Protein 9FY6 (pdb70)

Organism: Bacillus methanolicus (strain MGA3 / ATCC 53907) (NCBI:txid796606)

Radius of gyration: 40.44 Å; Cα contacts (8 Å, |Δi|>4): 1959; chains: 4; bounding box: 92×111×101 Å

Solvent-accessible surface area: 51370 Å² total; per-residue (Å²): 83,46,36,133,126,33,112,100,17,58,14,77,76,116,24,4,60,85,0,39,93,42,2,68,55,10,5,157,176,62,12,25,0,56,140,14,9,61,74,29,22,104,25,26,187,63,24,152,37,20,96,2,34,33,43,126,54,52,80,105,8,78,48,52,66,118,21,50,182,107,53,74,61,20,83,38,98,105,57,91,22,65,23,10,93,23,98,89,66,11,68,17,123,110,179,87,28,104,109,12,149,118,106,131,95,109,49,112,24,60,34,1,30,84,3,0,107,56,1,0,80,87,0,10,84,21,1,0,85,18,20,185,146,73,117,13,46,0,0,19,63,8,164,54,69,21,67,19,115,16,44,83,10,120,105,37,17,44,3,24,96,14,1,40,70,0,30,82,72,0,26,122,89,131,15,43,4,61,6,0,1,0,0,0,50,82,0,51,73,19,2,94,116,94,15,154,100,8,82,20,64,6,4,72,4,0,104,54,15,2,83,54,24,10,32,60,0,94,18,3,161,38,52,19,0,0,2,2,2,18,5,92,8,5,3,3,0,1,3,8,40,66,26,55,3,23,17,87,22,112,119,53,121,40,22,20,0,75,0,40,0,13,0,0,8,18,8,15,16,10,33,1,4,0,0,1,48,118,59,43,144,114,35,120,108,13,46,6,62,62,108,10,0,60,84,0,33,102,41,2,74,67,35,4,150,180,45,10,20,0,59,129,23,10,102,75,93,34,119,61,26,88,8,62,36,19,22,30,4,36,31,45,143,73,108,107,134,102,132,189,106,196,132,74,73,208,98,113,77,106,45,104,45,143,69,62,44,20,33,4,12,59,10,106,82,65,15,55,18,125,105,176,91,12,104,106,9,87,121,106,133,85,115,28,110,27,68,40,0,31,85,1,0,122,54,2,0,80,84,0,5,76,18,0,0,64,11,18,139,136,81,118,6,47,0,0,23,58,10,171,52,70,24,65,16,126,17,42,79,13,115,82,46,33,48,6,57,98,12,4,31,68,0,68,66,83,0,63,129,100,152,26,116,25,67,14,0,3,1,1,1,55,74,0,57,71,16,5,71,70,125,17,152,93,61,156,54,86,16,7,89,100,0,109,142,39,4,94,55,23,21,36,80,1,104,15,3,141,48,72,26,0,0,2,3,8,16,31,156,90,7,5,9,1,0,5,6,35,63,25,40,4,9,10,32,26,110,108,58,120,32,18,20,0,40,0,14,0,5,0,0,5,31,8,44,52,11,32,2,4,0,0,3,46,115,107,49,12,77,104,108,20,58,49,94,0,48,103,40,3,92,64,19,4,130,159,35,12,21,0,61,130,25,9,87,54,35,30,119,30,25,184,59,26,108,16,7,36,3,35,31,63,152,93,108,98,59,55,25,18,18,0,26,0,1,8,8,9,26,16,87,100,159,63,8,88,79,7,102,118,58,132,29,74,53,56,21,13,32,0,8,20,1,0,51,30,0,0,29,35,0,4,85,11,1,0,82,11,7,147,116,14,116,9,45,0,0,25,58,10,163,48,65,20,60,12,109,15,42,79,11,118,96,34,12,49,5,4,60,13,2,6,77,0,26,30,79,0,9,92,108,75,15,44,22,64,10,1,1,2,0,1,14,72,0,44,5,19,1,27,13,30,16,110,90,19,123,57,63,1,20,95,25,0,96,96,19,2,87,61,21,17,39,56,2,40,18,3,128,42,60,28,0,1,2,2,7,21,36,135,37,13,5,5,0,0,4,12,40,68,25,54,16,37,65,72,29,114,120,62,119,41,15,12,0,33,0,34,0,20,0,0,6,11,8,23,23,8,32,2,3,0,0,0,48,110,84,66,12,84,112,114,20,58,58,90,0,50,101,34,4,96,48,7,5,140,109,13,11,14,0,57,129,21,10,100,75,106,33,122,57,23,191,78,63,154,51,26,96,3,53,30,82,92,138,121,53,117,174,63,87,16,63,24,12,91,18,108,81,66,16,51,17,110,35,61,32,24,62,12,9,140,77,42,130,30,85,58,58,25,22,21,1,1,33,3,0,54,73,2,0,35,86,0,3,86,21,0,1,76,10,23,149,146,60,113,10,42,0,0,22,68,10,164,34,58,26,67,16,125,17,48,74,13,114,109,35,14,46,2,40,93,15,3,45,75,0,68,74,88,0,71,120,94,195,17,125,22,67,10,1,1,2,0,1,9,58,1,32,12,21,1,13,92,44,26,128,138,45,90,54,32,6,17,84,38,0,106,112,38,3,91,55,23,21,38,16,2,15,12,2,148,43,61,28,0,2,1,4,7,21,35,146,115,16,6,4,0,0,4,7,47,63,28,59,20,36,68,91,29,71,107,17,24,31,24,22,0,68,0,41,0,20,1,0,7,23,8,44,72,5,20,2,3,0,0,1,48,116

Nearest PDB structures (foldseek):
  7mh2-assembly1_B  TM=9.781E-01  e=1.094E-50  Bacillus thermotolerans
  8rvj-assembly1_D  TM=9.882E-01  e=5.646E-48  Bacillus thermotolerans
  7mh2-assembly1_A  TM=9.540E-01  e=1.619E-49  Bacillus thermotolerans
  6nj8-assembly1_A-60  TM=9.628E-01  e=2.253E-48  Bacillus thermotolerans
  8v4q-assembly1_B  TM=9.285E-01  e=2.450E-37  Myxococcus xanthus DK 1622

Structure (mmCIF, N/CA/C/O backbone):
data_9FY6
#
_entry.id   9FY6
#
_cell.length_a   1.00
_cell.length_b   1.00
_cell.length_c   1.00
_cell.angle_alpha   90.00
_cell.angle_beta   90.00
_cell.angle_gamma   90.00
#
_symmetry.space_group_name_H-M   'P 1'
#
loop_
_atom_site.group_PDB
_atom_site.id
_atom_site.type_symbol
_atom_site.label_atom_id
_atom_site.label_alt_id
_atom_site.label_comp_id
_atom_site.label_asym_id
_atom_site.label_entity_id
_atom_site.label_seq_id
_atom_site.pdbx_PDB_ins_code
_atom_site.Cartn_x
_atom_site.Cartn_y
_atom_site.Cartn_z
_atom_site.occupancy
_atom_site.B_iso_or_equiv
_atom_site.auth_seq_id
_atom_site.auth_comp_id
_atom_site.auth_asym_id
_atom_site.auth_atom_id
_atom_site.pdbx_PDB_model_num
ATOM 1 N N . GLY A 1 2 ? 490.33293 472.62601 468.96708 1.000 175.15674 2 GLY A N 1
ATOM 2 C CA . GLY A 1 2 ? 491.61023 473.24775 469.26191 1.000 173.72202 2 GLY A CA 1
ATOM 3 C C . GLY A 1 2 ? 491.58542 474.08780 470.52270 1.000 174.24735 2 GLY A C 1
ATOM 4 O O . GLY A 1 2 ? 490.91545 473.74262 471.49559 1.000 174.93899 2 GLY A O 1
ATOM 5 N N . LYS A 1 3 ? 492.32229 475.20072 470.50465 1.000 170.14188 3 LYS A N 1
ATOM 6 C CA . LYS A 1 3 ? 492.35971 476.08740 471.66081 1.000 167.30759 3 LYS A CA 1
ATOM 7 C C . LYS A 1 3 ? 491.02206 476.77031 471.90980 1.000 169.54434 3 LYS A C 1
ATOM 8 O O . LYS A 1 3 ? 490.79180 477.26730 473.01732 1.000 166.42731 3 LYS A O 1
ATOM 14 N N . THR A 1 4 ? 490.14161 476.81175 470.90711 1.000 172.65287 4 THR A N 1
ATOM 15 C CA . THR A 1 4 ? 488.81273 477.37753 471.11322 1.000 172.61056 4 THR A CA 1
ATOM 16 C C . THR A 1 4 ? 488.01303 476.54970 472.11038 1.000 173.26225 4 THR A C 1
ATOM 17 O O . THR A 1 4 ? 487.26532 477.09934 472.92695 1.000 171.35586 4 THR A O 1
ATOM 21 N N . GLN A 1 5 ? 488.15013 475.22318 472.05237 1.000 174.42161 5 GLN A N 1
ATOM 22 C CA . GLN A 1 5 ? 487.46523 474.36627 473.01464 1.000 170.80774 5 GLN A CA 1
ATOM 23 C C . GLN A 1 5 ? 487.97510 474.61134 474.42833 1.000 168.33084 5 GLN A C 1
ATOM 24 O O . GLN A 1 5 ? 487.19689 474.59617 475.38903 1.000 168.81012 5 GLN A O 1
ATOM 30 N N . LEU A 1 6 ? 489.28344 474.83072 474.57514 1.000 166.60174 6 LEU A N 1
ATOM 31 C CA . LEU A 1 6 ? 489.84782 475.09936 475.89352 1.000 163.17166 6 LEU A CA 1
ATOM 32 C C . LEU A 1 6 ? 489.29261 476.39036 476.48074 1.000 163.01835 6 LEU A C 1
ATOM 33 O O . LEU A 1 6 ? 488.99591 476.45906 477.67903 1.000 164.29437 6 LEU A O 1
ATOM 38 N N . PHE A 1 7 ? 489.14525 477.42413 475.65487 1.000 163.00057 7 PHE A N 1
ATOM 39 C CA . PHE A 1 7 ? 488.64103 478.72622 476.08917 1.000 163.05705 7 PHE A CA 1
ATOM 40 C C . PHE A 1 7 ? 487.49895 479.13725 475.17065 1.000 166.35165 7 PHE A C 1
ATOM 41 O O . PHE A 1 7 ? 487.68264 479.95100 474.25524 1.000 166.98894 7 PHE A O 1
ATOM 49 N N . PRO A 1 8 ? 486.30150 478.58572 475.38179 1.000 167.32171 8 PRO A N 1
ATOM 50 C CA . PRO A 1 8 ? 485.16060 478.96193 474.53088 1.000 167.07013 8 PRO A CA 1
ATOM 51 C C . PRO A 1 8 ? 484.75087 480.41671 474.66850 1.000 165.07415 8 PRO A C 1
ATOM 52 O O . PRO A 1 8 ? 484.07568 480.94091 473.77431 1.000 161.41239 8 PRO A O 1
ATOM 56 N N . ASP A 1 9 ? 485.13403 481.08666 475.75544 1.000 163.89045 9 ASP A N 1
ATOM 57 C CA . ASP A 1 9 ? 484.80740 482.48968 475.97429 1.000 161.79530 9 ASP A CA 1
ATOM 58 C C . ASP A 1 9 ? 485.94781 483.41635 475.56831 1.000 155.78543 9 ASP A C 1
ATOM 59 O O . ASP A 1 9 ? 486.12700 484.48231 476.16691 1.000 154.63113 9 ASP A O 1
ATOM 64 N N . SER A 1 10 ? 486.72580 483.02755 474.56299 1.000 151.45684 10 SER A N 1
ATOM 65 C CA . SER A 1 10 ? 487.83227 483.86481 474.12096 1.000 141.12071 10 SER A CA 1
ATOM 66 C C . SER A 1 10 ? 487.39508 484.75246 472.95979 1.000 137.44642 10 SER A C 1
ATOM 67 O O . SER A 1 10 ? 486.67671 484.29531 472.06597 1.000 138.46210 10 SER A O 1
ATOM 70 N N . PRO A 1 11 ? 487.80838 486.02127 472.96407 1.000 131.75939 11 PRO A N 1
ATOM 71 C CA . PRO A 1 11 ? 487.45052 486.90811 471.84617 1.000 130.89455 11 PRO A CA 1
ATOM 72 C C . PRO A 1 11 ? 487.98839 486.43874 470.50827 1.000 138.78439 11 PRO A C 1
ATOM 73 O O . PRO A 1 11 ? 487.33974 486.65678 469.47772 1.000 141.46200 11 PRO A O 1
ATOM 77 N N . LEU A 1 12 ? 489.15302 485.79685 470.49211 1.000 141.06510 12 LEU A N 1
ATOM 78 C CA . LEU A 1 12 ? 489.77724 485.38562 469.24569 1.000 137.70283 12 LEU A CA 1
ATOM 79 C C . LEU A 1 12 ? 489.05938 484.16915 468.66465 1.000 139.44375 12 LEU A C 1
ATOM 80 O O . LEU A 1 12 ? 488.12755 483.61434 469.25287 1.000 141.92376 12 LEU A O 1
ATOM 85 N N . THR A 1 13 ? 489.50593 483.75523 467.48657 1.000 143.48578 13 THR A N 1
ATOM 86 C CA . THR A 1 13 ? 488.99401 482.58283 466.79447 1.000 150.36972 13 THR A CA 1
ATOM 87 C C . THR A 1 13 ? 490.13314 481.57202 466.65757 1.000 156.35249 13 THR A C 1
ATOM 88 O O . THR A 1 13 ? 491.24172 481.78759 467.15341 1.000 157.22956 13 THR A O 1
ATOM 92 N N . ASP A 1 14 ? 489.85346 480.45255 465.98603 1.000 160.77553 14 ASP A N 1
ATOM 93 C CA . ASP A 1 14 ? 490.86786 479.41569 465.82359 1.000 162.81172 14 ASP A CA 1
ATOM 94 C C . ASP A 1 14 ? 492.06398 479.92638 465.02964 1.000 159.30262 14 ASP A C 1
ATOM 95 O O . ASP A 1 14 ? 493.21608 479.64608 465.38089 1.000 157.65676 14 ASP A O 1
ATOM 100 N N . GLN A 1 15 ? 491.81116 480.67383 463.95262 1.000 157.62415 15 GLN A N 1
ATOM 101 C CA . GLN A 1 15 ? 492.90684 481.21450 463.15405 1.000 156.06170 15 GLN A CA 1
ATOM 102 C C . GLN A 1 15 ? 493.75073 482.19009 463.96291 1.000 152.07152 15 GLN A C 1
ATOM 103 O O . GLN A 1 15 ? 494.98507 482.17377 463.88117 1.000 153.24133 15 GLN A O 1
ATOM 109 N N . ASP A 1 16 ? 493.10106 483.05191 464.74640 1.000 149.73802 16 ASP A N 1
ATOM 110 C CA . ASP A 1 16 ? 493.83693 484.00314 465.57110 1.000 149.86743 16 ASP A CA 1
ATOM 111 C C . ASP A 1 16 ? 494.67050 483.28797 466.62570 1.000 147.34691 16 ASP A C 1
ATOM 112 O O . ASP A 1 16 ? 495.81637 483.67125 466.88745 1.000 146.22161 16 ASP A O 1
ATOM 117 N N . PHE A 1 17 ? 494.11041 482.24644 467.24456 1.000 146.93622 17 PHE A N 1
ATOM 118 C CA . PHE A 1 17 ? 494.86801 481.47421 468.22351 1.000 143.64431 17 PHE A CA 1
ATOM 119 C C . PHE A 1 17 ? 496.06341 480.78650 467.57772 1.000 145.21797 17 PHE A C 1
ATOM 120 O O . PHE A 1 17 ? 497.15529 480.74580 468.15829 1.000 146.54778 17 PHE A O 1
ATOM 128 N N . SER A 1 18 ? 495.87496 480.23501 466.37692 1.000 145.33900 18 SER A N 1
ATOM 129 C CA . SER A 1 18 ? 496.98576 479.60472 465.67283 1.000 142.24752 18 SER A CA 1
ATOM 130 C C . SER A 1 18 ? 498.07661 480.61695 465.35217 1.000 141.02057 18 SER A C 1
ATOM 131 O O . SER A 1 18 ? 499.26861 480.32768 465.50952 1.000 141.49357 18 SER A O 1
ATOM 134 N N . GLN A 1 19 ? 497.68713 481.81166 464.90214 1.000 140.10609 19 GLN A N 1
ATOM 135 C CA . GLN A 1 19 ? 498.67171 482.85000 464.61596 1.000 138.06913 19 GLN A CA 1
ATOM 136 C C . GLN A 1 19 ? 499.41389 483.26976 465.87805 1.000 136.32697 19 GLN A C 1
ATOM 137 O O . GLN A 1 19 ? 500.62979 483.49248 465.84763 1.000 138.82996 19 GLN A O 1
ATOM 143 N N . LEU A 1 20 ? 498.69658 483.39005 466.99700 1.000 134.32285 20 LEU A N 1
ATOM 144 C CA . LEU A 1 20 ? 499.33993 483.75183 468.25583 1.000 131.77740 20 LEU A CA 1
ATOM 145 C C . LEU A 1 20 ? 500.33990 482.68771 468.69072 1.000 135.26771 20 LEU A C 1
ATOM 146 O O . LEU A 1 20 ? 501.45376 483.00869 469.12548 1.000 137.10630 20 LEU A O 1
ATOM 151 N N . ASP A 1 21 ? 499.96087 481.41298 468.57608 1.000 136.70158 21 ASP A N 1
ATOM 152 C CA . ASP A 1 21 ? 500.87817 480.33458 468.92926 1.000 133.85058 21 ASP A CA 1
ATOM 153 C C . ASP A 1 21 ? 502.10275 480.33659 468.02426 1.000 133.07864 21 ASP A C 1
ATOM 154 O O . ASP A 1 21 ? 503.23148 480.13146 468.49049 1.000 132.46960 21 ASP A O 1
ATOM 159 N N . GLN A 1 22 ? 501.89707 480.56035 466.72380 1.000 133.40165 22 GLN A N 1
ATOM 160 C CA . GLN A 1 22 ? 503.01976 480.62555 465.79601 1.000 129.19595 22 GLN A CA 1
ATOM 161 C C . GLN A 1 22 ? 503.96133 481.76465 466.15622 1.000 127.78222 22 GLN A C 1
ATOM 162 O O . GLN A 1 22 ? 505.18548 481.59285 466.15404 1.000 132.74020 22 GLN A O 1
ATOM 168 N N . THR A 1 23 ? 503.40644 482.93353 466.48045 1.000 126.13385 23 THR A N 1
ATOM 169 C CA . THR A 1 23 ? 504.23856 484.06130 466.88253 1.000 125.85435 23 THR A CA 1
ATOM 170 C C . THR A 1 23 ? 505.03492 483.73392 468.13732 1.000 126.69623 23 THR A C 1
ATOM 171 O O . THR A 1 23 ? 506.23560 484.02421 468.21487 1.000 129.58728 23 THR A O 1
ATOM 175 N N . VAL A 1 24 ? 504.38557 483.11410 469.12490 1.000 127.65395 24 VAL A N 1
ATOM 176 C CA . VAL A 1 24 ? 505.06256 482.80767 470.38243 1.000 122.99541 24 VAL A CA 1
ATOM 177 C C . VAL A 1 24 ? 506.21023 481.83289 470.14851 1.000 125.94721 24 VAL A C 1
ATOM 178 O O . VAL A 1 24 ? 507.33044 482.03895 470.63242 1.000 129.03734 24 VAL A O 1
ATOM 182 N N . ILE A 1 25 ? 505.95582 480.76188 469.39244 1.000 126.60034 25 ILE A N 1
ATOM 183 C CA . ILE A 1 25 ? 506.99665 479.75645 469.19512 1.000 125.10250 25 ILE A CA 1
ATOM 184 C C . ILE A 1 25 ? 508.13149 480.31315 468.34187 1.000 126.47877 25 ILE A C 1
ATOM 185 O O . ILE A 1 25 ? 509.30746 480.01511 468.58552 1.000 128.78947 25 ILE A O 1
ATOM 190 N N . ASP A 1 26 ? 507.80925 481.13450 467.33734 1.000 127.43305 26 ASP A N 1
ATOM 191 C CA . ASP A 1 26 ? 508.85717 481.72565 466.51363 1.000 126.04614 26 ASP A CA 1
ATOM 192 C C . ASP A 1 26 ? 509.72519 482.67860 467.32247 1.000 123.62900 26 ASP A C 1
ATOM 193 O O . ASP A 1 26 ? 510.95102 482.69262 467.16492 1.000 127.59742 26 ASP A O 1
ATOM 198 N N . THR A 1 27 ? 509.11176 483.48611 468.19020 1.000 123.32863 27 THR A N 1
ATOM 199 C CA . THR A 1 27 ? 509.89698 484.37378 469.03990 1.000 121.81452 27 THR A CA 1
ATOM 200 C C . THR A 1 27 ? 510.75639 483.58338 470.01723 1.000 122.52654 27 THR A C 1
ATOM 201 O O . THR A 1 27 ? 511.90517 483.95503 470.28289 1.000 120.03510 27 THR A O 1
ATOM 205 N N . ALA A 1 28 ? 510.21499 482.49477 470.56860 1.000 125.74771 28 ALA A N 1
ATOM 206 C CA . ALA A 1 28 ? 510.98088 481.68622 471.51105 1.000 121.39833 28 ALA A CA 1
ATOM 207 C C . ALA A 1 28 ? 512.17371 481.02081 470.83672 1.000 122.71944 28 ALA A C 1
ATOM 208 O O . ALA A 1 28 ? 513.26054 480.94703 471.42114 1.000 123.53888 28 ALA A O 1
ATOM 210 N N . ARG A 1 29 ? 511.99002 480.52847 469.60922 1.000 125.88350 29 ARG A N 1
ATOM 211 C CA . ARG A 1 29 ? 513.05353 479.78258 468.94259 1.000 122.82253 29 ARG A CA 1
ATOM 212 C C . ARG A 1 29 ? 514.28174 480.65070 468.69747 1.000 120.32578 29 ARG A C 1
ATOM 213 O O . ARG A 1 29 ? 515.41730 480.19718 468.87889 1.000 119.66755 29 ARG A O 1
ATOM 221 N N . ARG A 1 30 ? 514.07744 481.90271 468.28922 1.000 120.90434 30 ARG A N 1
ATOM 222 C CA . ARG A 1 30 ? 515.19627 482.76972 467.94263 1.000 119.45849 30 ARG A CA 1
ATOM 223 C C . ARG A 1 30 ? 515.96103 483.27988 469.15622 1.000 119.01341 30 ARG A C 1
ATOM 224 O O . ARG A 1 30 ? 517.02618 483.88035 468.98194 1.000 117.49771 30 ARG A O 1
ATOM 232 N N . GLN A 1 31 ? 515.45637 483.06352 470.37021 1.000 118.21565 31 GLN A N 1
ATOM 233 C CA . GLN A 1 31 ? 516.08461 483.60081 471.56768 1.000 115.77637 31 GLN A CA 1
ATOM 234 C C . GLN A 1 31 ? 516.68693 482.54021 472.47747 1.000 118.66310 31 GLN A C 1
ATOM 235 O O . GLN A 1 31 ? 517.47006 482.88916 473.36715 1.000 119.43969 31 GLN A O 1
ATOM 241 N N . LEU A 1 32 ? 516.35205 481.26762 472.28535 1.000 119.65965 32 LEU A N 1
ATOM 242 C CA . LEU A 1 32 ? 516.84493 480.20972 473.15837 1.000 115.67343 32 LEU A CA 1
ATOM 243 C C . LEU A 1 32 ? 518.25614 479.81227 472.74453 1.000 116.59948 32 LEU A C 1
ATOM 244 O O . LEU A 1 32 ? 518.46556 479.29939 471.64030 1.000 117.91492 32 LEU A O 1
ATOM 249 N N . ILE A 1 33 ? 519.21964 480.04676 473.63044 1.000 115.18613 33 ILE A N 1
ATOM 250 C CA . ILE A 1 33 ? 520.61020 479.69886 473.35729 1.000 114.33698 33 ILE A CA 1
ATOM 251 C C . ILE A 1 33 ? 520.94381 478.30220 473.86485 1.000 111.36592 33 ILE A C 1
ATOM 252 O O . ILE A 1 33 ? 521.60775 477.52692 473.17262 1.000 111.17861 33 ILE A O 1
ATOM 257 N N . GLY A 1 34 ? 520.48027 477.95770 475.06734 1.000 110.05735 34 GLY A N 1
ATOM 258 C CA . GLY A 1 34 ? 520.81873 476.67768 475.66297 1.000 105.19180 34 GLY A CA 1
ATOM 259 C C . GLY A 1 34 ? 520.27549 475.47832 474.91631 1.000 104.61288 34 GLY A C 1
ATOM 260 O O . GLY A 1 34 ? 520.84063 474.38585 475.02437 1.000 106.90241 34 GLY A O 1
ATOM 261 N N . ARG A 1 35 ? 519.19435 475.65157 474.15844 1.000 104.66309 35 ARG A N 1
ATOM 262 C CA . ARG A 1 35 ? 518.60863 474.54046 473.42152 1.000 102.02641 35 ARG A CA 1
ATOM 263 C C . ARG A 1 35 ? 519.36215 474.21213 472.14142 1.000 103.52284 35 ARG A C 1
ATOM 264 O O . ARG A 1 35 ? 519.02785 473.22100 471.48438 1.000 105.94284 35 ARG A O 1
ATOM 272 N N . ARG A 1 36 ? 520.35906 475.01440 471.76899 1.000 104.13348 36 ARG A N 1
ATOM 273 C CA . ARG A 1 36 ? 521.11483 474.75876 470.55079 1.000 103.26459 36 ARG A CA 1
ATOM 274 C C . ARG A 1 36 ? 522.11772 473.62391 470.70177 1.000 104.79259 36 ARG A C 1
ATOM 275 O O . ARG A 1 36 ? 522.53433 473.04799 469.69159 1.000 105.98368 36 ARG A O 1
ATOM 283 N N . PHE A 1 37 ? 522.51463 473.28680 471.93217 1.000 104.65647 37 PHE A N 1
ATOM 284 C CA . PHE A 1 37 ? 523.50280 472.23346 472.13017 1.000 100.71692 37 PHE A CA 1
ATOM 285 C C . PHE A 1 37 ? 523.14352 471.30204 473.28349 1.000 102.40220 37 PHE A C 1
ATOM 286 O O . PHE A 1 37 ? 524.01379 470.56939 473.76732 1.000 105.58130 37 PHE A O 1
ATOM 294 N N . ILE A 1 38 ? 521.89290 471.30628 473.73591 1.000 103.07847 38 ILE A N 1
ATOM 295 C CA . ILE A 1 38 ? 521.43862 470.42913 474.80706 1.000 100.58034 38 ILE A CA 1
ATOM 296 C C . ILE A 1 38 ? 520.21590 469.67001 474.31635 1.000 105.28524 38 ILE A C 1
ATOM 297 O O . ILE A 1 38 ? 519.26059 470.27757 473.82152 1.000 108.41143 38 ILE A O 1
ATOM 302 N N . GLU A 1 39 ? 520.24677 468.34805 474.45053 1.000 107.95060 39 GLU A N 1
ATOM 303 C CA . GLU A 1 39 ? 519.13225 467.52715 474.00946 1.000 111.32179 39 GLU A CA 1
ATOM 304 C C . GLU A 1 39 ? 517.97090 467.62929 474.99306 1.000 115.03456 39 GLU A C 1
ATOM 305 O O . GLU A 1 39 ? 518.13853 467.97720 476.16463 1.000 115.62638 39 GLU A O 1
ATOM 311 N N . LEU A 1 40 ? 516.77763 467.31673 474.49883 1.000 115.64032 40 LEU A N 1
ATOM 312 C CA . LEU A 1 40 ? 515.54615 467.44187 475.26674 1.000 112.75288 40 LEU A CA 1
ATOM 313 C C . LEU A 1 40 ? 515.01359 466.05827 475.60604 1.000 120.83320 40 LEU A C 1
ATOM 314 O O . LEU A 1 40 ? 514.77645 465.24357 474.70798 1.000 122.72543 40 LEU A O 1
ATOM 319 N N . TYR A 1 41 ? 514.82569 465.79761 476.89606 1.000 122.36068 41 TYR A N 1
ATOM 320 C CA . TYR A 1 41 ? 514.06072 464.63193 477.31081 1.000 119.56416 41 TYR A CA 1
ATOM 321 C C . TYR A 1 41 ? 512.59925 464.85547 476.94535 1.000 123.66958 41 TYR A C 1
ATOM 322 O O . TYR A 1 41 ? 512.02797 465.90281 477.26305 1.000 123.38831 41 TYR A O 1
ATOM 331 N N . GLY A 1 42 ? 512.00241 463.87533 476.26747 1.000 124.92935 42 GLY A N 1
ATOM 332 C CA . GLY A 1 42 ? 510.68765 464.01533 475.68336 1.000 124.55947 42 GLY A CA 1
ATOM 333 C C . GLY A 1 42 ? 509.64806 464.57376 476.63224 1.000 129.21907 42 GLY A C 1
ATOM 334 O O . GLY A 1 42 ? 509.71625 464.37821 477.84958 1.000 132.10021 42 GLY A O 1
ATOM 335 N N . PRO A 1 43 ? 508.66537 465.30133 476.08547 1.000 127.20337 43 PRO A N 1
ATOM 336 C CA . PRO A 1 43 ? 507.62037 465.89271 476.93293 1.000 123.60398 43 PRO A CA 1
ATOM 337 C C . PRO A 1 43 ? 506.88034 464.84489 477.74548 1.000 125.17566 43 PRO A C 1
ATOM 338 O O . PRO A 1 43 ? 506.18516 463.98836 477.19095 1.000 124.16380 43 PRO A O 1
ATOM 342 N N . LEU A 1 44 ? 507.02643 464.91072 479.06832 1.000 122.91907 44 LEU A N 1
ATOM 343 C CA . LEU A 1 44 ? 506.44416 463.89136 479.93288 1.000 123.27976 44 LEU A CA 1
ATOM 344 C C . LEU A 1 44 ? 504.93489 464.06527 480.04373 1.000 125.84324 44 LEU A C 1
ATOM 345 O O . LEU A 1 44 ? 504.16515 463.15952 479.70419 1.000 128.70894 44 LEU A O 1
ATOM 350 N N . GLY A 1 45 ? 504.49248 465.22613 480.51468 1.000 124.23121 45 GLY A N 1
ATOM 351 C CA . GLY A 1 45 ? 503.08812 465.53664 480.64061 1.000 125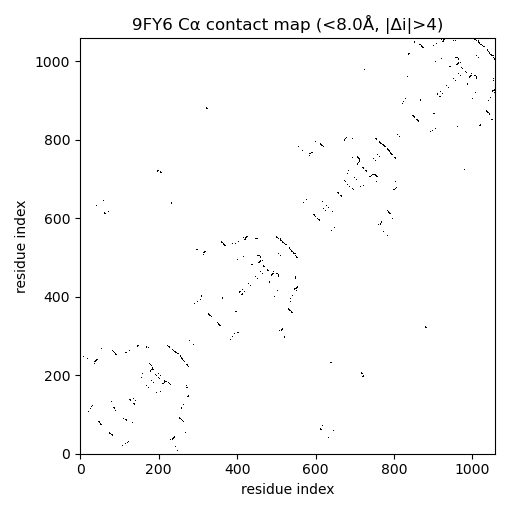.08904 45 GLY A CA 1
ATOM 352 C C . GLY A 1 45 ? 502.79050 466.17082 481.97639 1.000 128.23479 45 GLY A C 1
ATOM 353 O O . GLY A 1 45 ? 503.68688 466.62135 482.69717 1.000 129.41660 45 GLY A O 1
ATOM 354 N N . ARG A 1 46 ? 501.50576 466.20948 482.31613 1.000 126.99123 46 ARG A N 1
ATOM 355 C CA . ARG A 1 46 ? 501.04732 466.79178 483.56864 1.000 124.58620 46 ARG A CA 1
ATOM 356 C C . ARG A 1 46 ? 501.00431 465.78613 484.70958 1.000 125.68197 46 ARG A C 1
ATOM 357 O O . ARG A 1 46 ? 500.66152 466.16267 485.83447 1.000 127.05049 46 ARG A O 1
ATOM 365 N N . GLY A 1 47 ? 501.34866 464.52817 484.45371 1.000 123.41527 47 GLY A N 1
ATOM 366 C CA . GLY A 1 47 ? 501.30095 463.49945 485.46857 1.000 117.09629 47 GLY A CA 1
ATOM 367 C C . GLY A 1 47 ? 502.47523 463.46300 486.41354 1.000 114.91427 47 GLY A C 1
ATOM 368 O O . GLY A 1 47 ? 502.52380 462.59759 487.29109 1.000 117.39504 47 GLY A O 1
ATOM 369 N N . ILE A 1 48 ? 503.43024 464.37612 486.26472 1.000 114.70879 48 ILE A N 1
ATOM 370 C CA . ILE A 1 48 ? 504.61291 464.41132 487.11122 1.000 112.85834 48 ILE A CA 1
ATOM 371 C C . ILE A 1 48 ? 504.80628 465.82738 487.63331 1.000 114.23817 48 ILE A C 1
ATOM 372 O O . ILE A 1 48 ? 504.35293 466.80325 487.02726 1.000 117.98399 48 ILE A O 1
ATOM 377 N N . GLN A 1 49 ? 505.46945 465.93216 488.78407 1.000 111.22489 49 GLN A N 1
ATOM 378 C CA . GLN A 1 49 ? 505.79655 467.22677 489.36239 1.000 110.20741 49 GLN A CA 1
ATOM 379 C C . GLN A 1 49 ? 507.21156 467.29294 489.91438 1.000 107.97972 49 GLN A C 1
ATOM 380 O O . GLN A 1 49 ? 507.62123 468.35936 490.38286 1.000 104.20269 49 GLN A O 1
ATOM 386 N N . SER A 1 50 ? 507.96476 466.19735 489.87969 1.000 111.95825 50 SER A N 1
ATOM 387 C CA . SER A 1 50 ? 509.34270 466.18751 490.34142 1.000 112.55079 50 SER A CA 1
ATOM 388 C C . SER A 1 50 ? 510.10368 465.12966 489.55927 1.000 113.42024 50 SER A C 1
ATOM 389 O O . SER A 1 50 ? 509.51553 464.20600 488.99279 1.000 118.98764 50 SER A O 1
ATOM 392 N N . ILE A 1 51 ? 511.42677 465.27272 489.53683 1.000 109.67736 51 ILE A N 1
ATOM 393 C CA . ILE A 1 51 ? 512.28565 464.40023 488.75120 1.000 108.50448 51 ILE A CA 1
ATOM 394 C C . ILE A 1 51 ? 513.43817 463.91869 489.62160 1.000 108.65315 51 ILE A C 1
ATOM 395 O O . ILE A 1 51 ? 513.73161 464.48249 490.67720 1.000 108.96459 51 ILE A O 1
ATOM 400 N N . PHE A 1 52 ? 514.08234 462.84723 489.17017 1.000 107.13548 52 PHE A N 1
ATOM 401 C CA . PHE A 1 52 ? 515.20858 462.24983 489.87057 1.000 106.96473 52 PHE A CA 1
ATOM 402 C C . PHE A 1 52 ? 516.47118 462.38856 489.03334 1.000 110.11224 52 PHE A C 1
ATOM 403 O O . PHE A 1 52 ? 516.45187 462.15821 487.82060 1.000 112.31122 52 PHE A O 1
ATOM 411 N N . ASN A 1 53 ? 517.56729 462.76440 489.68539 1.000 108.94770 53 ASN A N 1
ATOM 412 C CA . ASN A 1 53 ? 518.84235 462.96149 489.01355 1.000 107.65525 53 ASN A CA 1
ATOM 413 C C . ASN A 1 53 ? 519.91226 462.10591 489.67306 1.000 114.43353 53 ASN A C 1
ATOM 414 O O . ASN A 1 53 ? 519.99315 462.03346 490.90285 1.000 118.17690 53 ASN A O 1
ATOM 419 N N . ASP A 1 54 ? 520.73401 461.46397 488.84765 1.000 114.91203 54 ASP A N 1
ATOM 420 C CA . ASP A 1 54 ? 521.83491 460.62794 489.30830 1.000 112.34024 54 ASP A CA 1
ATOM 421 C C . ASP A 1 54 ? 523.14620 461.32923 488.98707 1.000 107.08713 54 ASP A C 1
ATOM 422 O O . ASP A 1 54 ? 523.42482 461.62633 487.82128 1.000 111.10336 54 ASP A O 1
ATOM 427 N N . VAL A 1 55 ? 523.94789 461.58340 490.01501 1.000 102.87780 55 VAL A N 1
ATOM 428 C CA . VAL A 1 55 ? 525.21533 462.29049 489.87832 1.000 105.50410 55 VAL A CA 1
ATOM 429 C C . VAL A 1 55 ? 526.34032 461.29013 490.09441 1.000 112.33150 55 VAL A C 1
ATOM 430 O O . VAL A 1 55 ? 526.37676 460.59977 491.12030 1.000 119.33170 55 VAL A O 1
ATOM 434 N N . PHE A 1 56 ? 527.25005 461.20956 489.12929 1.000 110.72831 56 PHE A N 1
ATOM 435 C CA . PHE A 1 56 ? 528.40121 460.32530 489.20607 1.000 110.51728 56 PHE A CA 1
ATOM 436 C C . PHE A 1 56 ? 529.63554 461.09947 489.65280 1.000 115.05634 56 PHE A C 1
ATOM 437 O O . PHE A 1 56 ? 529.70611 462.32462 489.53969 1.000 116.10337 56 PHE A O 1
ATOM 445 N N . ILE A 1 57 ? 530.61878 460.36371 490.16650 1.000 120.81672 57 ILE A N 1
ATOM 446 C CA . ILE A 1 57 ? 531.82195 460.98558 490.70624 1.000 126.70278 57 ILE A CA 1
ATOM 447 C C . ILE A 1 57 ? 533.06842 460.31498 490.14215 1.000 128.39273 57 ILE A C 1
ATOM 448 O O . ILE A 1 57 ? 534.17689 460.84993 490.25475 1.000 128.26553 57 ILE A O 1
ATOM 453 N N . GLU A 1 58 ? 532.90158 459.14687 489.52599 1.000 127.48141 58 GLU A N 1
ATOM 454 C CA . GLU A 1 58 ? 534.03020 458.39900 488.99257 1.000 128.40054 58 GLU A CA 1
ATOM 455 C C . GLU A 1 58 ? 533.69058 457.88104 487.60292 1.000 129.17476 58 GLU A C 1
ATOM 456 O O . GLU A 1 58 ? 532.52248 457.70434 487.24932 1.000 128.09222 58 GLU A O 1
ATOM 462 N N . ASN A 1 59 ? 534.73601 457.64045 486.81418 1.000 129.22263 59 ASN A N 1
ATOM 463 C CA . ASN A 1 59 ? 534.59878 457.16850 485.44329 1.000 133.14539 59 ASN A CA 1
ATOM 464 C C . ASN A 1 59 ? 535.40518 455.89219 485.26295 1.000 135.70573 59 ASN A C 1
ATOM 465 O O . ASN A 1 59 ? 536.57667 455.83460 485.64905 1.000 136.98820 59 ASN A O 1
ATOM 470 N N . TYR A 1 60 ? 534.77857 454.87680 484.67524 1.000 135.79513 60 TYR A N 1
ATOM 471 C CA . TYR A 1 60 ? 535.42294 453.60407 484.38696 1.000 129.94587 60 TYR A CA 1
ATOM 472 C C . TYR A 1 60 ? 535.48499 453.39382 482.88169 1.000 130.88581 60 TYR A C 1
ATOM 473 O O . TYR A 1 60 ? 534.54627 453.74086 482.15840 1.000 133.68211 60 TYR A O 1
ATOM 482 N N . GLU A 1 61 ? 536.59050 452.82559 482.41507 1.000 129.67905 61 GLU A N 1
ATOM 483 C CA . GLU A 1 61 ? 536.77392 452.51358 481.00663 1.000 125.85251 61 GLU A CA 1
ATOM 484 C C . GLU A 1 61 ? 536.61329 451.01586 480.77083 1.000 119.03074 61 GLU A C 1
ATOM 485 O O . GLU A 1 61 ? 536.62218 450.20662 481.70028 1.000 121.39039 61 GLU A O 1
ATOM 491 N N . ALA A 1 62 ? 536.46508 450.65362 479.49974 1.000 112.37823 62 ALA A N 1
ATOM 492 C CA . ALA A 1 62 ? 536.26473 449.26221 479.13358 1.000 112.02753 62 ALA A CA 1
ATOM 493 C C . ALA A 1 62 ? 537.54005 448.45566 479.37402 1.000 115.28865 62 ALA A C 1
ATOM 494 O O . ALA A 1 62 ? 538.61984 448.99864 479.62270 1.000 117.04025 62 ALA A O 1
ATOM 496 N N . LYS A 1 63 ? 537.40188 447.13408 479.30012 1.000 112.77250 63 LYS A N 1
ATOM 497 C CA . LYS A 1 63 ? 538.50005 446.21858 479.56436 1.000 113.81913 63 LYS A CA 1
ATOM 498 C C . LYS A 1 63 ? 538.63741 445.22731 478.41770 1.000 115.29932 63 LYS A C 1
ATOM 499 O O . LYS A 1 63 ? 537.68151 444.94574 477.69090 1.000 113.29305 63 LYS A O 1
ATOM 505 N N . MET A 1 64 ? 539.84938 444.70159 478.26555 1.000 116.37401 64 MET A N 1
ATOM 506 C CA . MET A 1 64 ? 540.16204 443.68870 477.26704 1.000 115.47888 64 MET A CA 1
ATOM 507 C C . MET A 1 64 ? 540.53795 442.39449 477.97349 1.000 121.37865 64 MET A C 1
ATOM 508 O O . MET A 1 64 ? 541.41144 442.39218 478.84688 1.000 127.08416 64 MET A O 1
ATOM 513 N N . ASP A 1 65 ? 539.88381 441.29956 477.59467 1.000 119.20733 65 ASP A N 1
ATOM 514 C CA . ASP A 1 65 ? 540.09739 440.01815 478.25013 1.000 123.69285 65 ASP A CA 1
ATOM 515 C C . ASP A 1 65 ? 539.94897 438.90258 477.22466 1.000 120.19019 65 ASP A C 1
ATOM 516 O O . ASP A 1 65 ? 539.71331 439.14559 476.03821 1.000 117.59492 65 ASP A O 1
ATOM 521 N N . PHE A 1 66 ? 540.08943 437.66542 477.69927 1.000 119.06269 66 PHE A N 1
ATOM 522 C CA . PHE A 1 66 ? 539.96622 436.48533 476.85002 1.000 116.62056 66 PHE A CA 1
ATOM 523 C C . PHE A 1 66 ? 538.52251 435.99559 476.77696 1.000 117.17779 66 PHE A C 1
ATOM 524 O O . PHE A 1 66 ? 537.94481 435.90323 475.68965 1.000 115.91735 66 PHE A O 1
ATOM 532 N N . GLN A 1 67 ? 537.93087 435.67492 477.92968 1.000 116.57296 67 GLN A N 1
ATOM 533 C CA . GLN A 1 67 ? 536.57441 435.15200 477.98712 1.000 116.63445 67 GLN A CA 1
ATOM 534 C C . GLN A 1 67 ? 535.59505 436.04093 478.73635 1.000 119.08100 67 GLN A C 1
ATOM 535 O O . GLN A 1 67 ? 534.38426 435.88261 478.54793 1.000 118.28572 67 GLN A O 1
ATOM 541 N N . GLY A 1 68 ? 536.07100 436.95809 479.57586 1.000 121.11421 68 GLY A N 1
ATOM 542 C CA . GLY A 1 68 ? 535.21316 437.84739 480.32248 1.000 122.82161 68 GLY A CA 1
ATOM 543 C C . GLY A 1 68 ? 535.53661 437.78467 481.79671 1.000 131.86730 68 GLY A C 1
ATOM 544 O O . GLY A 1 68 ? 536.61914 437.34390 482.19855 1.000 135.62199 68 GLY A O 1
ATOM 545 N N . SER A 1 69 ? 534.58448 438.23281 482.61145 1.000 131.60744 69 SER A N 1
ATOM 546 C CA . SER A 1 69 ? 534.75057 438.23004 484.05625 1.000 136.42493 69 SER A CA 1
ATOM 547 C C . SER A 1 69 ? 533.39857 437.99525 484.71094 1.000 141.25004 69 SER A C 1
ATOM 548 O O . SER A 1 69 ? 532.34626 438.22579 484.11024 1.000 141.82037 69 SER A O 1
ATOM 551 N N . PHE A 1 70 ? 533.44106 437.52812 485.95784 1.000 143.14967 70 PHE A N 1
ATOM 552 C CA . PHE A 1 70 ? 532.22539 437.25896 486.71534 1.000 143.61088 70 PHE A CA 1
ATOM 553 C C . PHE A 1 70 ? 531.68736 438.50311 487.40963 1.000 150.81009 70 PHE A C 1
ATOM 554 O O . PHE A 1 70 ? 530.46840 438.68510 487.49656 1.000 150.84390 70 PHE A O 1
ATOM 562 N N . ASP A 1 71 ? 532.57239 439.36084 487.90747 1.000 156.67079 71 ASP A N 1
ATOM 563 C CA . ASP A 1 71 ? 532.14609 440.55409 488.61821 1.000 157.57342 71 ASP A CA 1
ATOM 564 C C . ASP A 1 71 ? 531.58447 441.59176 487.65062 1.000 155.53466 71 ASP A C 1
ATOM 565 O O . ASP A 1 71 ? 531.88742 441.60063 486.45462 1.000 155.86585 71 ASP A O 1
ATOM 570 N N . THR A 1 72 ? 530.74998 442.47537 488.19036 1.000 152.23006 72 THR A N 1
ATOM 571 C CA . THR A 1 72 ? 530.17666 443.58714 487.44584 1.000 148.94115 72 THR A CA 1
ATOM 572 C C . THR A 1 72 ? 530.66758 444.89028 488.05732 1.000 148.12039 72 THR A C 1
ATOM 573 O O . THR A 1 72 ? 530.53603 445.09958 489.26754 1.000 149.60967 72 THR A O 1
ATOM 577 N N . ASP A 1 73 ? 531.23075 445.76004 487.22438 1.000 145.32289 73 ASP A N 1
ATOM 578 C CA . ASP A 1 73 ? 531.80055 447.02242 487.67619 1.000 143.73764 73 ASP A CA 1
ATOM 579 C C . ASP A 1 73 ? 530.85780 448.16137 487.31093 1.000 143.08895 73 ASP A C 1
ATOM 580 O O . ASP A 1 73 ? 530.63724 448.43502 486.12655 1.000 143.02577 73 ASP A O 1
ATOM 585 N N . ILE A 1 74 ? 530.30710 448.82054 488.32698 1.000 141.20272 74 ILE A N 1
ATOM 586 C CA . ILE A 1 74 ? 529.39639 449.94299 488.14641 1.000 140.69442 74 ILE A CA 1
ATOM 587 C C . ILE A 1 74 ? 529.88910 451.10761 488.99103 1.000 141.55366 74 ILE A C 1
ATOM 588 O O . ILE A 1 74 ? 530.27919 450.92488 490.14933 1.000 142.75765 74 ILE A O 1
ATOM 593 N N . GLU A 1 75 ? 529.87566 452.30325 488.40959 1.000 140.30162 75 GLU A N 1
ATOM 594 C CA . GLU A 1 75 ? 530.28459 453.49126 489.13940 1.000 139.61877 75 GLU A CA 1
ATOM 595 C C . GLU A 1 75 ? 529.25362 453.84621 490.20759 1.000 140.59574 75 GLU A C 1
ATOM 596 O O . GLU A 1 75 ? 528.06229 453.54775 490.08793 1.000 139.42959 75 GLU A O 1
ATOM 602 N N . THR A 1 76 ? 529.73065 454.49520 491.26575 1.000 142.31614 76 THR A N 1
ATOM 603 C CA . THR A 1 76 ? 528.87734 454.90848 492.37086 1.000 138.50290 76 THR A CA 1
ATOM 604 C C . THR A 1 76 ? 528.20627 456.23305 492.03404 1.000 131.41639 76 THR A C 1
ATOM 605 O O . THR A 1 76 ? 528.86872 457.17803 491.59446 1.000 127.91019 76 THR A O 1
ATOM 609 N N . SER A 1 77 ? 526.89466 456.29883 492.24595 1.000 124.46003 77 SER A N 1
ATOM 610 C CA . SER A 1 77 ? 526.11013 457.47733 491.91677 1.000 119.05253 77 SER A CA 1
ATOM 611 C C . SER A 1 77 ? 525.22915 457.86291 493.09509 1.000 118.92892 77 SER A C 1
ATOM 612 O O . SER A 1 77 ? 524.84584 457.01990 493.90995 1.000 121.64202 77 SER A O 1
ATOM 615 N N . LYS A 1 78 ? 524.91271 459.15102 493.17241 1.000 119.29326 78 LYS A N 1
ATOM 616 C CA . LYS A 1 78 ? 524.03469 459.69416 494.19827 1.000 116.67710 78 LYS A CA 1
ATOM 617 C C . LYS A 1 78 ? 522.72429 460.14157 493.56706 1.000 115.56033 78 LYS A C 1
ATOM 618 O O . LYS A 1 78 ? 522.72094 460.77498 492.50780 1.000 118.35107 78 LYS A O 1
ATOM 624 N N . ARG A 1 79 ? 521.61468 459.81068 494.21922 1.000 111.24623 79 ARG A N 1
ATOM 625 C CA . ARG A 1 79 ? 520.28667 460.15570 493.73122 1.000 108.28820 79 ARG A CA 1
ATOM 626 C C . ARG A 1 79 ? 519.77583 461.39134 494.45804 1.000 111.29733 79 ARG A C 1
ATOM 627 O O . ARG A 1 79 ? 519.86692 461.47712 495.68681 1.000 117.52558 79 ARG A O 1
ATOM 635 N N . VAL A 1 80 ? 519.24505 462.34706 493.69518 1.000 110.79939 80 VAL A N 1
ATOM 636 C CA . VAL A 1 80 ? 518.67147 463.56346 494.25065 1.000 109.79312 80 VAL A CA 1
ATOM 637 C C . VAL A 1 80 ? 517.32378 463.81650 493.59139 1.000 110.39968 80 VAL A C 1
ATOM 638 O O . VAL A 1 80 ? 517.04393 463.34369 492.48762 1.000 111.20230 80 VAL A O 1
ATOM 642 N N . ASN A 1 81 ? 516.48786 464.58055 494.28745 1.000 108.56689 81 ASN A N 1
ATOM 643 C CA . ASN A 1 81 ? 515.15063 464.92207 493.82438 1.000 112.06817 81 ASN A CA 1
ATOM 644 C C . ASN A 1 81 ? 515.09699 466.40293 493.47897 1.000 114.66506 81 ASN A C 1
ATOM 645 O O . ASN A 1 81 ? 515.55100 467.24417 494.26135 1.000 115.07969 81 ASN A O 1
ATOM 650 N N . TYR A 1 82 ? 514.54256 466.71531 492.31118 1.000 112.30006 82 TYR A N 1
ATOM 651 C CA . TYR A 1 82 ? 514.42156 468.08119 491.82461 1.000 108.96980 82 TYR A CA 1
ATOM 652 C C . TYR A 1 82 ? 512.95047 468.40887 491.62729 1.000 111.45451 82 TYR A C 1
ATOM 653 O O . TYR A 1 82 ? 512.19256 467.58408 491.10703 1.000 112.84454 82 TYR A O 1
ATOM 662 N N . THR A 1 83 ? 512.55154 469.60752 492.03837 1.000 110.14025 83 THR A N 1
ATOM 663 C CA . THR A 1 83 ? 511.19121 470.08870 491.84534 1.000 109.18622 83 THR A CA 1
ATOM 664 C C . THR A 1 83 ? 511.13244 470.91611 490.56993 1.000 110.98494 83 THR A C 1
ATOM 665 O O . THR A 1 83 ? 511.93797 471.83340 490.38404 1.000 117.42820 83 THR A O 1
ATOM 669 N N . ILE A 1 84 ? 510.18255 470.59339 489.69861 1.000 106.79355 84 ILE A N 1
ATOM 670 C CA . ILE A 1 84 ? 510.05462 471.28227 488.41760 1.000 104.56534 84 ILE A CA 1
ATOM 671 C C . ILE A 1 84 ? 509.41748 472.64686 488.64625 1.000 109.11657 84 ILE A C 1
ATOM 672 O O . ILE A 1 84 ? 508.26656 472.72384 489.09903 1.000 111.82690 84 ILE A O 1
ATOM 677 N N . PRO A 1 85 ? 510.10983 473.73859 488.34472 1.000 106.46932 85 PRO A N 1
ATOM 678 C CA . PRO A 1 85 ? 509.51590 475.06575 488.51032 1.000 106.68026 85 PRO A CA 1
ATOM 679 C C . PRO A 1 85 ? 508.65932 475.43787 487.30733 1.000 109.83430 85 PRO A C 1
ATOM 680 O O . PRO A 1 85 ? 508.68146 474.78920 486.26148 1.000 112.01036 85 PRO A O 1
ATOM 684 N N . LEU A 1 86 ? 507.89198 476.51009 487.48051 1.000 109.00026 86 LEU A N 1
ATOM 685 C CA . LEU A 1 86 ? 507.01791 477.03202 486.43982 1.000 106.94420 86 LEU A CA 1
ATOM 686 C C . LEU A 1 86 ? 507.45108 478.44863 486.10213 1.000 110.30013 86 LEU A C 1
ATOM 687 O O . LEU A 1 86 ? 507.63365 479.27341 487.00280 1.000 108.49525 86 LEU A O 1
ATOM 692 N N . LEU A 1 87 ? 507.61733 478.73010 484.81201 1.000 113.69386 87 LEU A N 1
ATOM 693 C CA . LEU A 1 87 ? 508.00797 480.05546 484.35019 1.000 111.25307 87 LEU A CA 1
ATOM 694 C C . LEU A 1 87 ? 506.90156 480.62170 483.47474 1.000 108.35581 87 LEU A C 1
ATOM 695 O O . LEU A 1 87 ? 506.36522 479.91610 482.61359 1.000 108.57836 87 LEU A O 1
ATOM 700 N N . TYR A 1 88 ? 506.55904 481.89032 483.69807 1.000 103.52384 88 TYR A N 1
ATOM 701 C CA . TYR A 1 88 ? 505.40197 482.47952 483.04177 1.000 104.74272 88 TYR A CA 1
ATOM 702 C C . TYR A 1 88 ? 505.54792 483.99276 482.95792 1.000 107.23392 88 TYR A C 1
ATOM 703 O O . TYR A 1 88 ? 506.35248 484.60759 483.66220 1.000 104.04054 88 TYR A O 1
ATOM 712 N N . LYS A 1 89 ? 504.74268 484.57636 482.07287 1.000 108.01046 89 LYS A N 1
ATOM 713 C CA . LYS A 1 89 ? 504.66147 486.01680 481.87137 1.000 101.64217 89 LYS A CA 1
ATOM 714 C C . LYS A 1 89 ? 503.25201 486.34594 481.39851 1.000 105.50812 89 LYS A C 1
ATOM 715 O O . LYS A 1 89 ? 502.52683 485.47565 480.91583 1.000 106.35995 89 LYS A O 1
ATOM 721 N N . ASP A 1 90 ? 502.86101 487.60980 481.54376 1.000 107.87409 90 ASP A N 1
ATOM 722 C CA . ASP A 1 90 ? 501.50144 488.03555 481.24348 1.000 110.03478 90 ASP A CA 1
ATOM 723 C C . ASP A 1 90 ? 501.49566 489.18151 480.24072 1.000 111.75820 90 ASP A C 1
ATOM 724 O O . ASP A 1 90 ? 502.42001 489.99854 480.20017 1.000 114.50858 90 ASP A O 1
ATOM 729 N N . PHE A 1 91 ? 500.43782 489.23579 479.43138 1.000 109.00837 91 PHE A N 1
ATOM 730 C CA . PHE A 1 91 ? 500.23992 490.35600 478.51989 1.000 104.64605 91 PHE A CA 1
ATOM 731 C C . PHE A 1 91 ? 498.74696 490.58014 478.32413 1.000 108.06400 91 PHE A C 1
ATOM 732 O O . PHE A 1 91 ? 497.92286 489.74528 478.69885 1.000 112.96302 91 PHE A O 1
ATOM 740 N N . VAL A 1 92 ? 498.40224 491.73699 477.75853 1.000 105.65283 92 VAL A N 1
ATOM 741 C CA . VAL A 1 92 ? 497.01961 492.19661 477.68053 1.000 104.72768 92 VAL A CA 1
ATOM 742 C C . VAL A 1 92 ? 496.67396 492.54843 476.24050 1.000 106.19994 92 VAL A C 1
ATOM 743 O O . VAL A 1 92 ? 497.51231 493.07196 475.49920 1.000 110.01342 92 VAL A O 1
ATOM 747 N N . LEU A 1 93 ? 495.43340 492.26226 475.85204 1.000 106.80249 93 LEU A N 1
ATOM 748 C CA . LEU A 1 93 ? 494.85611 492.70866 474.59411 1.000 105.10183 93 LEU A CA 1
ATOM 749 C C . LEU A 1 93 ? 493.64159 493.57804 474.88943 1.000 110.76711 93 LEU A C 1
ATOM 750 O O . LEU A 1 93 ? 492.82252 493.24306 475.75316 1.000 118.29757 93 LEU A O 1
ATOM 755 N N . TYR A 1 94 ? 493.52681 494.68887 474.16815 1.000 106.46876 94 TYR A N 1
ATOM 756 C CA . TYR A 1 94 ? 492.49018 495.68125 474.41126 1.000 106.70305 94 TYR A CA 1
ATOM 757 C C . TYR A 1 94 ? 491.29310 495.44103 473.50196 1.000 109.37598 94 TYR A C 1
ATOM 758 O O . TYR A 1 94 ? 491.44872 495.07000 472.33546 1.000 112.26061 94 TYR A O 1
ATOM 767 N N . TRP A 1 95 ? 490.09407 495.65546 474.04873 1.000 108.02354 95 TRP A N 1
ATOM 768 C CA . TRP A 1 95 ? 488.87359 495.38820 473.29525 1.000 107.18294 95 TRP A CA 1
ATOM 769 C C . TRP A 1 95 ? 488.65669 496.39932 472.17816 1.000 112.88316 95 TRP A C 1
ATOM 770 O O . TRP A 1 95 ? 488.12207 496.04346 471.12258 1.000 117.27664 95 TRP A O 1
ATOM 781 N N . ARG A 1 96 ? 489.04344 497.65833 472.39245 1.000 111.08497 96 ARG A N 1
ATOM 782 C CA . ARG A 1 96 ? 488.82233 498.68335 471.37720 1.000 109.87584 96 ARG A CA 1
ATOM 783 C C . ARG A 1 96 ? 489.59730 498.37135 470.10331 1.000 115.31825 96 ARG A C 1
ATOM 784 O O . ARG A 1 96 ? 489.05797 498.46522 468.99381 1.000 117.74145 96 ARG A O 1
ATOM 792 N N . ASP A 1 97 ? 490.86880 497.99063 470.24630 1.000 117.74836 97 ASP A N 1
ATOM 793 C CA . ASP A 1 97 ? 491.68030 497.66268 469.07938 1.000 116.82616 97 ASP A CA 1
ATOM 794 C C . ASP A 1 97 ? 491.14163 496.43328 468.36184 1.000 112.88393 97 ASP A C 1
ATOM 795 O O . ASP A 1 97 ? 491.10313 496.39283 467.12634 1.000 119.17870 97 ASP A O 1
ATOM 800 N N . LEU A 1 98 ? 490.72133 495.41946 469.12069 1.000 107.44673 98 LEU A N 1
ATOM 801 C CA . LEU A 1 98 ? 490.16112 494.22134 468.50676 1.000 108.70115 98 LEU A CA 1
ATOM 802 C C . LEU A 1 98 ? 488.89012 494.54328 467.73417 1.000 115.16446 98 LEU A C 1
ATOM 803 O O . LEU A 1 98 ? 488.69262 494.05206 466.61765 1.000 118.24343 98 LEU A O 1
ATOM 808 N N . GLU A 1 99 ? 488.01850 495.37328 468.31013 1.000 117.40129 99 GLU A N 1
ATOM 809 C CA . GLU A 1 99 ? 486.78466 495.74222 467.62506 1.000 121.86773 99 GLU A CA 1
ATOM 810 C C . GLU A 1 99 ? 487.06854 496.55789 466.37096 1.000 123.81427 99 GLU A C 1
ATOM 811 O O . GLU A 1 99 ? 486.42586 496.35455 465.33362 1.000 125.89725 99 GLU A O 1
ATOM 817 N N . GLN A 1 100 ? 488.02298 497.48878 466.44604 1.000 122.54215 100 GLN A N 1
ATOM 818 C CA . GLN A 1 100 ? 488.37520 498.27334 465.26771 1.000 120.36749 100 GLN A CA 1
ATOM 819 C C . GLN A 1 100 ? 488.92951 497.38521 464.16226 1.000 122.12919 100 GLN A C 1
ATOM 820 O O . GLN A 1 100 ? 488.56036 497.53461 462.99138 1.000 126.92869 100 GLN A O 1
ATOM 826 N N . ALA A 1 101 ? 489.81187 496.44775 464.51603 1.000 120.93060 101 ALA A N 1
ATOM 827 C CA . ALA A 1 101 ? 490.35790 495.53391 463.51905 1.000 122.64933 101 ALA A CA 1
ATOM 828 C C . ALA A 1 101 ? 489.26795 494.65478 462.92180 1.000 125.64949 101 ALA A C 1
ATOM 829 O O . ALA A 1 101 ? 489.27077 494.38184 461.71620 1.000 131.78490 101 ALA A O 1
ATOM 831 N N . LYS A 1 102 ? 488.33056 494.19510 463.75228 1.000 124.38155 102 LYS A N 1
ATOM 832 C CA . LYS A 1 102 ? 487.24246 493.36285 463.25356 1.000 128.46191 102 LYS A CA 1
ATOM 833 C C . LYS A 1 102 ? 486.35305 494.13501 462.28846 1.000 130.51478 102 LYS A C 1
ATOM 834 O O . LYS A 1 102 ? 485.95416 493.60788 461.24367 1.000 134.60539 102 LYS A O 1
ATOM 840 N N . VAL A 1 103 ? 486.03659 495.38830 462.61495 1.000 127.68092 103 VAL A N 1
ATOM 841 C CA . VAL A 1 103 ? 485.12663 496.14938 461.76573 1.000 127.69505 103 VAL A CA 1
ATOM 842 C C . VAL A 1 103 ? 485.82663 496.64715 460.50419 1.000 129.75533 103 VAL A C 1
ATOM 843 O O . VAL A 1 103 ? 485.17540 496.85712 459.47479 1.000 126.41603 103 VAL A O 1
ATOM 847 N N . LEU A 1 104 ? 487.14396 496.83823 460.54791 1.000 132.86588 104 LEU A N 1
ATOM 848 C CA . LEU A 1 104 ? 487.89543 497.32002 459.39782 1.000 128.53897 104 LEU A CA 1
ATOM 849 C C . LEU A 1 104 ? 488.51991 496.20027 458.57811 1.000 135.85643 104 LEU A C 1
ATOM 850 O O . LEU A 1 104 ? 489.15206 496.48357 457.55608 1.000 138.01689 104 LEU A O 1
ATOM 855 N N . ASP A 1 105 ? 488.35821 494.94437 458.99788 1.000 141.08749 105 ASP A N 1
ATOM 856 C CA . ASP A 1 105 ? 488.96672 493.79107 458.33408 1.000 143.57923 105 ASP A CA 1
ATOM 857 C C . ASP A 1 105 ? 490.48609 493.95371 458.24508 1.000 141.52290 105 ASP A C 1
ATOM 858 O O . ASP A 1 105 ? 491.08888 493.90201 457.17189 1.000 140.61385 105 ASP A O 1
ATOM 863 N N . ILE A 1 106 ? 491.09657 494.14828 459.40891 1.000 140.69960 106 ILE A N 1
ATOM 864 C CA . ILE A 1 106 ? 492.53239 494.39091 459.51565 1.000 137.86554 106 ILE A CA 1
ATOM 865 C C . ILE A 1 106 ? 493.15552 493.27416 460.34531 1.000 143.61309 106 ILE A C 1
ATOM 866 O O . ILE A 1 106 ? 492.58069 492.87404 461.36787 1.000 148.15889 106 ILE A O 1
ATOM 871 N N . PRO A 1 107 ? 494.30467 492.72990 459.94307 1.000 139.43121 107 PRO A N 1
ATOM 872 C CA . PRO A 1 107 ? 494.95966 491.70645 460.76502 1.000 138.15687 107 PRO A CA 1
ATOM 873 C C . PRO A 1 107 ? 495.33154 492.24609 462.13814 1.000 139.45278 107 PRO A C 1
ATOM 874 O O . PRO A 1 107 ? 495.70349 493.41063 462.29584 1.000 141.89917 107 PRO A O 1
ATOM 878 N N . ILE A 1 108 ? 495.22683 491.37682 463.13674 1.000 135.20493 108 ILE A N 1
ATOM 879 C CA . ILE A 1 108 ? 495.46109 491.75977 464.52384 1.000 133.54081 108 ILE A CA 1
ATOM 880 C C . ILE A 1 108 ? 496.95733 491.78792 464.79769 1.000 136.92006 108 ILE A C 1
ATOM 881 O O . ILE A 1 108 ? 497.71454 490.94618 464.30026 1.000 137.12490 108 ILE A O 1
ATOM 886 N N . ASP A 1 109 ? 497.38828 492.76222 465.59516 1.000 139.10081 109 ASP A N 1
ATOM 887 C CA . ASP A 1 109 ? 498.79669 492.95942 465.91770 1.000 143.11321 109 ASP A CA 1
ATOM 888 C C . ASP A 1 109 ? 499.10915 492.25628 467.23391 1.000 139.67953 109 ASP A C 1
ATOM 889 O O . ASP A 1 109 ? 498.63486 492.67182 468.29589 1.000 138.39214 109 ASP A O 1
ATOM 894 N N . PHE A 1 110 ? 499.90945 491.19241 467.16155 1.000 133.96635 110 PHE A N 1
ATOM 895 C CA . PHE A 1 110 ? 500.35240 490.46063 468.34660 1.000 124.64169 110 PHE A CA 1
ATOM 896 C C . PHE A 1 110 ? 501.77647 490.90076 468.67207 1.000 125.30265 110 PHE A C 1
ATOM 897 O O . PHE A 1 110 ? 502.75779 490.24864 468.31928 1.000 129.32439 110 PHE A O 1
ATOM 905 N N . SER A 1 111 ? 501.88284 492.03314 469.36222 1.000 126.00195 111 SER A N 1
ATOM 906 C CA . SER A 1 111 ? 503.17902 492.59235 469.72450 1.000 126.92144 111 SER A CA 1
ATOM 907 C C . SER A 1 111 ? 503.56803 492.30998 471.16807 1.000 123.09369 111 SER A C 1
ATOM 908 O O . SER A 1 111 ? 504.75024 492.09984 471.45402 1.000 123.99264 111 SER A O 1
ATOM 911 N N . ALA A 1 112 ? 502.60114 492.30451 472.08832 1.000 117.50299 112 ALA A N 1
ATOM 912 C CA . ALA A 1 112 ? 502.91309 492.01025 473.48248 1.000 112.18885 112 ALA A CA 1
ATOM 913 C C . ALA A 1 112 ? 503.30435 490.55159 473.67193 1.000 112.19970 112 ALA A C 1
ATOM 914 O O . ALA A 1 112 ? 504.09870 490.23108 474.56593 1.000 115.78811 112 ALA A O 1
ATOM 916 N N . ALA A 1 113 ? 502.75710 489.65690 472.84583 1.000 107.96696 113 ALA A N 1
ATOM 917 C CA . ALA A 1 113 ? 503.10941 488.24523 472.94277 1.000 105.62476 113 ALA A CA 1
ATOM 918 C C . ALA A 1 113 ? 504.59386 488.03113 472.68494 1.000 108.88953 113 ALA A C 1
ATOM 919 O O . ALA A 1 113 ? 505.23252 487.20062 473.34148 1.000 115.54910 113 ALA A O 1
ATOM 921 N N . ALA A 1 114 ? 505.15974 488.76982 471.72875 1.000 102.50769 114 ALA A N 1
ATOM 922 C CA . ALA A 1 114 ? 506.58766 488.65724 471.45729 1.000 105.29343 114 ALA A CA 1
ATOM 923 C C . ALA A 1 114 ? 507.41451 489.07639 472.66561 1.000 109.67431 114 ALA A C 1
ATOM 924 O O . ALA A 1 114 ? 508.40252 488.41732 473.00901 1.000 119.13417 114 ALA A O 1
ATOM 926 N N . ASN A 1 115 ? 507.02687 490.17051 473.32451 1.000 102.32033 115 ASN A N 1
ATOM 927 C CA . ASN A 1 115 ? 507.75573 490.61461 474.50840 1.000 107.64596 115 ASN A CA 1
ATOM 928 C C . ASN A 1 115 ? 507.64718 489.59672 475.63641 1.000 114.05757 115 ASN A C 1
ATOM 929 O O . ASN A 1 115 ? 508.63127 489.32410 476.33758 1.000 120.44326 115 ASN A O 1
ATOM 934 N N . ALA A 1 116 ? 506.45608 489.02474 475.82806 1.000 109.38438 116 ALA A N 1
ATOM 935 C CA . ALA A 1 116 ? 506.29086 487.99868 476.85209 1.000 107.11548 116 ALA A CA 1
ATOM 936 C C . ALA A 1 116 ? 507.16339 486.78419 476.56091 1.000 108.27435 116 ALA A C 1
ATOM 937 O O . ALA A 1 116 ? 507.81314 486.24377 477.46544 1.000 112.20190 116 ALA A O 1
ATOM 939 N N . ALA A 1 117 ? 507.19227 486.34276 475.30124 1.000 104.01085 117 ALA A N 1
ATOM 940 C CA . ALA A 1 117 ? 508.02490 485.20333 474.93392 1.000 101.16536 117 ALA A CA 1
ATOM 941 C C . ALA A 1 117 ? 509.50035 485.50907 475.14849 1.000 105.72132 117 ALA A C 1
ATOM 942 O O . ALA A 1 117 ? 510.25664 484.65287 475.62113 1.000 113.74132 117 ALA A O 1
ATOM 944 N N . ARG A 1 118 ? 509.92870 486.72537 474.80467 1.000 104.59493 118 ARG A N 1
ATOM 945 C CA . ARG A 1 118 ? 511.31624 487.11314 475.03309 1.000 108.08419 118 ARG A CA 1
ATOM 946 C C . ARG A 1 118 ? 511.66394 487.06790 476.51418 1.000 111.43767 118 ARG A C 1
ATOM 947 O O . ARG A 1 118 ? 512.72840 486.56545 476.89623 1.000 116.66170 118 ARG A O 1
ATOM 955 N N . ASP A 1 119 ? 510.77841 487.59198 477.36420 1.000 108.40472 119 ASP A N 1
ATOM 956 C CA . ASP A 1 119 ? 511.04581 487.58219 478.79894 1.000 107.86894 119 ASP A CA 1
ATOM 957 C C . ASP A 1 119 ? 511.10423 486.15923 479.34089 1.000 107.30901 119 ASP A C 1
ATOM 958 O O . ASP A 1 119 ? 511.96857 485.83446 480.16598 1.000 110.69588 119 ASP A O 1
ATOM 963 N N . VAL A 1 120 ? 510.19718 485.29338 478.88318 1.000 105.24494 120 VAL A N 1
ATOM 964 C CA . VAL A 1 120 ? 510.20946 483.90390 479.33379 1.000 101.47171 120 VAL A CA 1
ATOM 965 C C . VAL A 1 120 ? 511.49932 483.21477 478.90525 1.000 103.19300 120 VAL A C 1
ATOM 966 O O . VAL A 1 120 ? 512.10692 482.46441 479.67937 1.000 106.61757 120 VAL A O 1
ATOM 970 N N . ALA A 1 121 ? 511.93570 483.45271 477.66592 1.000 101.90298 121 ALA A N 1
ATOM 971 C CA . ALA A 1 121 ? 513.17442 482.84678 477.18866 1.000 99.36058 121 ALA A CA 1
ATOM 972 C C . ALA A 1 121 ? 514.37510 483.33659 477.98733 1.000 101.47865 121 ALA A C 1
ATOM 973 O O . ALA A 1 121 ? 515.27627 482.55314 478.31143 1.000 110.04660 121 ALA A O 1
ATOM 975 N N . ILE A 1 122 ? 514.41038 484.63157 478.30768 1.000 97.70770 122 ILE A N 1
ATOM 976 C CA . ILE A 1 122 ? 515.50924 485.16312 479.10963 1.000 97.73396 122 ILE A CA 1
ATOM 977 C C . ILE A 1 122 ? 515.51881 484.52010 480.49001 1.000 103.21992 122 ILE A C 1
ATOM 978 O O . ILE A 1 122 ? 516.57860 484.15260 481.01435 1.000 108.96314 122 ILE A O 1
ATOM 983 N N . LEU A 1 123 ? 514.34011 484.37228 481.10013 1.000 104.44488 123 LEU A N 1
ATOM 984 C CA . LEU A 1 123 ? 514.26254 483.72313 482.40565 1.000 103.17023 123 LEU A CA 1
ATOM 985 C C . LEU A 1 123 ? 514.74708 482.28046 482.33630 1.000 103.98205 123 LEU A C 1
ATOM 986 O O . LEU A 1 123 ? 515.47363 481.81651 483.22395 1.000 106.42287 123 LEU A O 1
ATOM 991 N N . GLU A 1 124 ? 514.34913 481.55414 481.28991 1.000 103.82466 124 GLU A N 1
ATOM 992 C CA . GLU A 1 124 ? 514.77857 480.16716 481.14373 1.000 104.35475 124 GLU A CA 1
ATOM 993 C C . GLU A 1 124 ? 516.28948 480.07028 480.97639 1.000 103.43129 124 GLU A C 1
ATOM 994 O O . GLU A 1 124 ? 516.93305 479.19758 481.57107 1.000 106.33156 124 GLU A O 1
ATOM 1000 N N . ASP A 1 125 ? 516.87390 480.95689 480.16792 1.000 102.42022 125 ASP A N 1
ATOM 1001 C CA . ASP A 1 125 ? 518.32292 480.94869 479.99198 1.000 101.42167 125 ASP A CA 1
ATOM 1002 C C . ASP A 1 125 ? 519.03836 481.26684 481.29808 1.000 99.81407 125 ASP A C 1
ATOM 1003 O O . ASP A 1 125 ? 520.06414 480.65311 481.62031 1.000 104.22605 125 ASP A O 1
ATOM 1008 N N . GLN A 1 126 ? 518.51607 482.23051 482.05999 1.000 99.33949 126 GLN A N 1
ATOM 1009 C CA . GLN A 1 126 ? 519.11188 482.55373 483.35152 1.000 100.63307 126 GLN A CA 1
ATOM 1010 C C . GLN A 1 126 ? 519.05395 481.36073 484.29530 1.000 101.52770 126 GLN A C 1
ATOM 1011 O O . GLN A 1 126 ? 520.02882 481.06464 484.99673 1.000 102.77663 126 GLN A O 1
ATOM 1017 N N . MET A 1 127 ? 517.91802 480.66077 484.32251 1.000 104.31615 127 MET A N 1
ATOM 1018 C CA . MET A 1 127 ? 517.80064 479.47721 485.16769 1.000 106.14751 127 MET A CA 1
ATOM 1019 C C . MET A 1 127 ? 518.77784 478.39218 484.73674 1.000 103.10788 127 MET A C 1
ATOM 1020 O O . MET A 1 127 ? 519.38661 477.72435 485.57962 1.000 103.81075 127 MET A O 1
ATOM 1025 N N . ILE A 1 128 ? 518.93417 478.19511 483.42693 1.000 102.01727 128 ILE A N 1
ATOM 1026 C CA . ILE A 1 128 ? 519.84763 477.16676 482.93647 1.000 93.13303 128 ILE A CA 1
ATOM 1027 C C . ILE A 1 128 ? 521.28346 477.49368 483.32498 1.000 91.68025 128 ILE A C 1
ATOM 1028 O O . ILE A 1 128 ? 522.02971 476.62303 483.78775 1.000 95.20900 128 ILE A O 1
ATOM 1033 N N . PHE A 1 129 ? 521.69284 478.74839 483.15496 1.000 94.53674 129 PHE A N 1
ATOM 1034 C CA . PHE A 1 129 ? 523.08729 479.10963 483.36997 1.000 94.08919 129 PHE A CA 1
ATOM 1035 C C . PHE A 1 129 ? 523.42822 479.42763 484.81990 1.000 99.13671 129 PHE A C 1
ATOM 1036 O O . PHE A 1 129 ? 524.61525 479.53338 485.14437 1.000 101.48507 129 PHE A O 1
ATOM 1044 N N . TYR A 1 130 ? 522.43894 479.58775 485.69902 1.000 101.41128 130 TYR A N 1
ATOM 1045 C CA . TYR A 1 130 ? 522.75465 479.86321 487.09597 1.000 102.68660 130 TYR A CA 1
ATOM 1046 C C . TYR A 1 130 ? 521.93087 479.08007 488.10539 1.000 105.93653 130 TYR A C 1
ATOM 1047 O O . TYR A 1 130 ? 522.25978 479.12939 489.29382 1.000 106.81360 130 TYR A O 1
ATOM 1056 N N . GLY A 1 131 ? 520.88760 478.37274 487.69749 1.000 108.10252 131 GLY A N 1
ATOM 1057 C CA . GLY A 1 131 ? 520.12670 477.55236 488.61240 1.000 112.00050 131 GLY A CA 1
ATOM 1058 C C . GLY A 1 131 ? 519.13683 478.35409 489.43910 1.000 118.90169 131 GLY A C 1
ATOM 1059 O O . GLY A 1 131 ? 519.22571 479.57315 489.57459 1.000 119.34292 131 GLY A O 1
ATOM 1060 N N . SER A 1 132 ? 518.17331 477.63557 490.00786 1.000 122.72664 132 SER A N 1
ATOM 1061 C CA . SER A 1 132 ? 517.14243 478.23663 490.84297 1.000 130.12323 132 SER A CA 1
ATOM 1062 C C . SER A 1 132 ? 517.57506 478.16937 492.30195 1.000 134.84155 132 SER A C 1
ATOM 1063 O O . SER A 1 132 ? 517.78116 477.07869 492.84437 1.000 135.71337 132 SER A O 1
ATOM 1066 N N . LYS A 1 133 ? 517.71179 479.33596 492.93362 1.000 138.31549 133 LYS A N 1
ATOM 1067 C CA . LYS A 1 133 ? 518.13476 479.37451 494.32915 1.000 143.82069 133 LYS A CA 1
ATOM 1068 C C . LYS A 1 133 ? 517.04066 478.86039 495.25692 1.000 143.74523 133 LYS A C 1
ATOM 1069 O O . LYS A 1 133 ? 517.32973 478.18245 496.24984 1.000 143.09792 133 LYS A O 1
ATOM 1075 N N . GLU A 1 134 ? 515.77941 479.17576 494.95267 1.000 141.41353 134 GLU A N 1
ATOM 1076 C CA . GLU A 1 134 ? 514.68286 478.77429 495.82838 1.000 138.23921 134 GLU A CA 1
ATOM 1077 C C . GLU A 1 134 ? 514.55496 477.25803 495.90534 1.000 137.58418 134 GLU A C 1
ATOM 1078 O O . GLU A 1 134 ? 514.40035 476.69576 496.99549 1.000 139.13478 134 GLU A O 1
ATOM 1084 N N . PHE A 1 135 ? 514.62337 476.57871 494.76457 1.000 136.70069 135 PHE A N 1
ATOM 1085 C CA . PHE A 1 135 ? 514.50061 475.12850 494.72298 1.000 135.59341 135 PHE A CA 1
ATOM 1086 C C . PHE A 1 135 ? 515.83601 474.41441 494.87248 1.000 136.19755 135 PHE A C 1
ATOM 1087 O O . PHE A 1 135 ? 515.86168 473.17925 494.87317 1.000 133.21559 135 PHE A O 1
ATOM 1095 N N . ASP A 1 136 ? 516.93561 475.15866 494.99530 1.000 139.27617 136 ASP A N 1
ATOM 1096 C CA . ASP A 1 136 ? 518.27086 474.59577 495.19168 1.000 139.20492 136 ASP A CA 1
ATOM 1097 C C . ASP A 1 136 ? 518.63538 473.63069 494.06138 1.000 133.33802 136 ASP A C 1
ATOM 1098 O O . ASP A 1 136 ? 518.85771 472.43657 494.26795 1.000 134.13749 136 ASP A O 1
ATOM 1103 N N . ILE A 1 137 ? 518.68975 474.17580 492.85236 1.000 126.08861 137 ILE A N 1
ATOM 1104 C CA . ILE A 1 137 ? 519.08366 473.43707 491.66156 1.000 117.32637 137 ILE A CA 1
ATOM 1105 C C . ILE A 1 137 ? 520.37001 474.06077 491.13352 1.000 118.14994 137 ILE A C 1
ATOM 1106 O O . ILE A 1 137 ? 520.40248 475.26155 490.85211 1.000 120.26838 137 ILE A O 1
ATOM 1111 N N . PRO A 1 138 ? 521.45247 473.30110 490.99377 1.000 114.17145 138 PRO A N 1
ATOM 1112 C CA . PRO A 1 138 ? 522.71126 473.89244 490.53266 1.000 109.30528 138 PRO A CA 1
ATOM 1113 C C . PRO A 1 138 ? 522.65326 474.27764 489.06400 1.000 108.00213 138 PRO A C 1
ATOM 1114 O O . PRO A 1 138 ? 521.88387 473.72120 488.27721 1.000 106.43591 138 PRO A O 1
ATOM 1118 N N . GLY A 1 139 ? 523.48869 475.25033 488.70053 1.000 106.52795 139 GLY A N 1
ATOM 1119 C CA . GLY A 1 139 ? 523.62282 475.69611 487.33486 1.000 100.92770 139 GLY A CA 1
ATOM 1120 C C . GLY A 1 139 ? 524.96510 475.30651 486.73562 1.000 99.71690 139 GLY A C 1
ATOM 1121 O O . GLY A 1 139 ? 525.83025 474.72195 487.38223 1.000 106.05441 139 GLY A O 1
ATOM 1122 N N . LEU A 1 140 ? 525.11879 475.65299 485.45647 1.000 93.61479 140 LEU A N 1
ATOM 1123 C CA . LEU A 1 140 ? 526.34213 475.30788 484.74021 1.000 93.02131 140 LEU A CA 1
ATOM 1124 C C . LEU A 1 140 ? 527.55571 476.00203 485.34326 1.000 99.46298 140 LEU A C 1
ATOM 1125 O O . LEU A 1 140 ? 528.63606 475.40915 485.43583 1.000 107.59263 140 LEU A O 1
ATOM 1130 N N . MET A 1 141 ? 527.40122 477.25506 485.75712 1.000 100.39967 141 MET A N 1
ATOM 1131 C CA . MET A 1 141 ? 528.52159 478.05075 486.23733 1.000 102.61030 141 MET A CA 1
ATOM 1132 C C . MET A 1 141 ? 528.74006 477.94699 487.74076 1.000 106.63282 141 MET A C 1
ATOM 1133 O O . MET A 1 141 ? 529.65476 478.59365 488.26053 1.000 109.48042 141 MET A O 1
ATOM 1138 N N . ASN A 1 142 ? 527.93295 477.15692 488.45508 1.000 104.73246 142 ASN A N 1
ATOM 1139 C CA . ASN A 1 142 ? 528.11765 477.03389 489.89631 1.000 106.25574 142 ASN A CA 1
ATOM 1140 C C . ASN A 1 142 ? 527.98965 475.59383 490.38359 1.000 108.64751 142 ASN A C 1
ATOM 1141 O O . ASN A 1 142 ? 527.83056 475.37212 491.58953 1.000 112.46838 142 ASN A O 1
ATOM 1146 N N . VAL A 1 143 ? 528.05011 474.61086 489.48344 1.000 106.97173 143 VAL A N 1
ATOM 1147 C CA . VAL A 1 143 ? 527.96725 473.22025 489.91005 1.000 107.39106 143 VAL A CA 1
ATOM 1148 C C . VAL A 1 143 ? 529.22957 472.83597 490.67708 1.000 112.03531 143 VAL A C 1
ATOM 1149 O O . VAL A 1 143 ? 530.27391 473.49311 490.59449 1.000 115.60221 143 VAL A O 1
ATOM 1153 N N . LYS A 1 144 ? 529.12437 471.75557 491.44459 1.000 109.87729 144 LYS A N 1
ATOM 1154 C CA . LYS A 1 144 ? 530.21777 471.27360 492.27738 1.000 109.60947 144 LYS A CA 1
ATOM 1155 C C . LYS A 1 144 ? 530.91303 470.10807 491.58857 1.000 109.83686 144 LYS A C 1
ATOM 1156 O O . LYS A 1 144 ? 530.25252 469.18684 491.09830 1.000 111.45354 144 LYS A O 1
ATOM 1162 N N . GLY A 1 145 ? 532.24068 470.14815 491.56121 1.000 106.38052 145 GLY A N 1
ATOM 1163 C CA . GLY A 1 145 ? 533.02455 469.13426 490.89180 1.000 104.40174 145 GLY A CA 1
ATOM 1164 C C . GLY A 1 145 ? 533.44240 469.46290 489.47708 1.000 104.98384 145 GLY A C 1
ATOM 1165 O O . GLY A 1 145 ? 533.89700 468.56323 488.76227 1.000 109.76016 145 GLY A O 1
ATOM 1166 N N . ARG A 1 146 ? 533.30160 470.71157 489.04970 1.000 102.73243 146 ARG A N 1
ATOM 1167 C CA . ARG A 1 146 ? 533.68448 471.12352 487.70981 1.000 102.60619 146 ARG A CA 1
ATOM 1168 C C . ARG A 1 146 ? 535.10570 471.67689 487.70681 1.000 105.50822 146 ARG A C 1
ATOM 1169 O O . ARG A 1 146 ? 535.66953 472.01766 488.74881 1.000 108.31182 146 ARG A O 1
ATOM 1177 N N . SER A 1 147 ? 535.68371 471.76055 486.51231 1.000 104.71768 147 SER A N 1
ATOM 1178 C CA . SER A 1 147 ? 537.02892 472.29216 486.37322 1.000 104.74628 147 SER A CA 1
ATOM 1179 C C . SER A 1 147 ? 536.99233 473.80894 486.20866 1.000 110.13640 147 SER A C 1
ATOM 1180 O O . SER A 1 147 ? 536.05247 474.38033 485.65146 1.000 111.58421 147 SER A O 1
ATOM 1183 N N . THR A 1 148 ? 538.04151 474.46174 486.70060 1.000 113.08866 148 THR A N 1
ATOM 1184 C CA . THR A 1 148 ? 538.13362 475.91512 486.69307 1.000 115.73359 148 THR A CA 1
ATOM 1185 C C . THR A 1 148 ? 539.43445 476.33282 486.02618 1.000 117.93936 148 THR A C 1
ATOM 1186 O O . THR A 1 148 ? 540.49606 475.78240 486.33392 1.000 121.38812 148 THR A O 1
ATOM 1190 N N . HIS A 1 149 ? 539.35125 477.30135 485.11542 1.000 115.63224 149 HIS A N 1
ATOM 1191 C CA . HIS A 1 149 ? 540.51627 477.84277 484.43484 1.000 113.12639 149 HIS A CA 1
ATOM 1192 C C . HIS A 1 149 ? 540.48097 479.36109 484.51352 1.000 117.73077 149 HIS A C 1
ATOM 1193 O O . HIS A 1 149 ? 539.40388 479.96762 484.52707 1.000 123.24994 149 HIS A O 1
ATOM 1200 N N . LEU A 1 150 ? 541.66246 479.96621 484.58075 1.000 117.38481 150 LEU A N 1
ATOM 1201 C CA . LEU A 1 150 ? 541.81220 481.41212 484.65569 1.000 121.42611 150 LEU A CA 1
ATOM 1202 C C . LEU A 1 150 ? 542.38099 481.92396 483.34129 1.000 122.18912 150 LEU A C 1
ATOM 1203 O O . LEU A 1 150 ? 543.39777 481.41357 482.85992 1.000 121.22122 150 LEU A O 1
ATOM 1208 N N . ILE A 1 151 ? 541.72907 482.92715 482.76859 1.000 124.16266 151 ILE A N 1
ATOM 1209 C CA . ILE A 1 151 ? 542.13651 483.46537 481.48130 1.000 126.85423 151 ILE A CA 1
ATOM 1210 C C . ILE A 1 151 ? 543.07712 484.64310 481.69774 1.000 128.57588 151 ILE A C 1
ATOM 1211 O O . ILE A 1 151 ? 543.08655 485.28398 482.75131 1.000 128.99571 151 ILE A O 1
ATOM 1216 N N . GLY A 1 152 ? 543.88287 484.92495 480.68483 1.000 126.96669 152 GLY A N 1
ATOM 1217 C CA . GLY A 1 152 ? 544.81275 486.03169 480.69051 1.000 128.33568 152 GLY A CA 1
ATOM 1218 C C . GLY A 1 152 ? 544.29723 487.21850 479.90635 1.000 132.39129 152 GLY A C 1
ATOM 1219 O O . GLY A 1 152 ? 543.08601 487.42431 479.76611 1.000 134.05315 152 GLY A O 1
ATOM 1220 N N . ASN A 1 153 ? 545.22753 488.01281 479.38564 1.000 132.07358 153 ASN A N 1
ATOM 1221 C CA . ASN A 1 153 ? 544.87441 489.17595 478.58306 1.000 132.43105 153 ASN A CA 1
ATOM 1222 C C . ASN A 1 153 ? 544.56505 488.72978 477.16004 1.000 135.60024 153 ASN A C 1
ATOM 1223 O O . ASN A 1 153 ? 545.45129 488.24385 476.44963 1.000 138.47115 153 ASN A O 1
ATOM 1228 N N . TRP A 1 154 ? 543.31315 488.89510 476.74367 1.000 134.01601 154 TRP A N 1
ATOM 1229 C CA . TRP A 1 154 ? 542.87695 488.46273 475.42399 1.000 132.96168 154 TRP A CA 1
ATOM 1230 C C . TRP A 1 154 ? 543.03274 489.53820 474.35867 1.000 138.27687 154 TRP A C 1
ATOM 1231 O O . TRP A 1 154 ? 542.76003 489.26725 473.18501 1.000 139.48537 154 TRP A O 1
ATOM 1242 N N . TYR A 1 155 ? 543.45473 490.74743 474.73244 1.000 140.01679 155 TYR A N 1
ATOM 1243 C CA . TYR A 1 155 ? 543.69752 491.77882 473.72952 1.000 139.61138 155 TYR A CA 1
ATOM 1244 C C . TYR A 1 155 ? 544.86845 491.40655 472.83000 1.000 141.04650 155 TYR A C 1
ATOM 1245 O O . TYR A 1 155 ? 544.82047 491.63065 471.61517 1.000 139.05071 155 TYR A O 1
ATOM 1254 N N . GLU A 1 156 ? 545.92633 490.84212 473.40448 1.000 141.43334 156 GLU A N 1
ATOM 1255 C CA . GLU A 1 156 ? 547.03073 490.34327 472.59935 1.000 144.93486 156 GLU A CA 1
ATOM 1256 C C . GLU A 1 156 ? 546.58955 489.11895 471.80712 1.000 146.80441 156 GLU A C 1
ATOM 1257 O O . GLU A 1 156 ? 545.87870 488.25019 472.31941 1.000 143.62232 156 GLU A O 1
ATOM 1263 N N . SER A 1 157 ? 547.01317 489.05484 470.54858 1.000 148.65067 157 SER A N 1
ATOM 1264 C CA . SER A 1 157 ? 546.58435 487.97548 469.67067 1.000 147.30076 157 SER A CA 1
ATOM 1265 C C . SER A 1 157 ? 547.22758 486.65412 470.07356 1.000 147.00961 157 SER A C 1
ATOM 1266 O O . SER A 1 157 ? 548.40362 486.60196 470.44295 1.000 149.22732 157 SER A O 1
ATOM 1269 N N . GLY A 1 158 ? 546.44341 485.57902 469.99757 1.000 143.51025 158 GLY A N 1
ATOM 1270 C CA . GLY A 1 158 ? 546.91734 484.23931 470.25488 1.000 135.06490 158 GLY A CA 1
ATOM 1271 C C . GLY A 1 158 ? 546.65530 483.72453 471.65548 1.000 130.79740 158 GLY A C 1
ATOM 1272 O O . GLY A 1 158 ? 546.71081 482.50859 471.87116 1.000 128.28523 158 GLY A O 1
ATOM 1273 N N . ASN A 1 159 ? 546.37389 484.61247 472.61077 1.000 130.62371 159 ASN A N 1
ATOM 1274 C CA . ASN A 1 159 ? 546.15185 484.17292 473.98469 1.000 126.94007 159 ASN A CA 1
ATOM 1275 C C . ASN A 1 159 ? 544.87113 483.35737 474.11084 1.000 123.50478 159 ASN A C 1
ATOM 1276 O O . ASN A 1 159 ? 544.81900 482.38769 474.87795 1.000 127.08108 159 ASN A O 1
ATOM 1281 N N . ALA A 1 160 ? 543.82610 483.74002 473.37408 1.000 118.86826 160 ALA A N 1
ATOM 1282 C CA . ALA A 1 160 ? 542.55677 483.02637 473.46213 1.000 118.98044 160 ALA A CA 1
ATOM 1283 C C . ALA A 1 160 ? 542.69882 481.58366 472.99778 1.000 118.84969 160 ALA A C 1
ATOM 1284 O O . ALA A 1 160 ? 542.13400 480.66754 473.60865 1.000 121.21379 160 ALA A O 1
ATOM 1286 N N . PHE A 1 161 ? 543.44564 481.36192 471.91463 1.000 112.88067 161 PHE A N 1
ATOM 1287 C CA . PHE A 1 161 ? 543.66235 480.00124 471.43794 1.000 110.98907 161 PHE A CA 1
ATOM 1288 C C . PHE A 1 161 ? 544.40644 479.17062 472.47409 1.000 114.54387 161 PHE A C 1
ATOM 1289 O O . PHE A 1 161 ? 544.07376 478.00155 472.69859 1.000 115.44369 161 PHE A O 1
ATOM 1297 N N . GLN A 1 162 ? 545.41403 479.76048 473.12066 1.000 115.72941 162 GLN A N 1
ATOM 1298 C CA . GLN A 1 162 ? 546.14583 479.04470 474.15990 1.000 115.49039 162 GLN A CA 1
ATOM 1299 C C . GLN A 1 162 ? 545.24034 478.69448 475.33332 1.000 116.21722 162 GLN A C 1
ATOM 1300 O O . GLN A 1 162 ? 545.31208 477.58367 475.87243 1.000 119.37951 162 GLN A O 1
ATOM 1306 N N . ASP A 1 163 ? 544.38541 479.63207 475.74826 1.000 113.64125 163 ASP A N 1
ATOM 1307 C CA . ASP A 1 163 ? 543.47154 479.35617 476.85246 1.000 115.11891 163 ASP A CA 1
ATOM 1308 C C . ASP A 1 163 ? 542.49476 478.24216 476.49687 1.000 112.45459 163 ASP A C 1
ATOM 1309 O O . ASP A 1 163 ? 542.22377 477.35506 477.31753 1.000 115.62699 163 ASP A O 1
ATOM 1314 N N . VAL A 1 164 ? 541.95722 478.26923 475.27570 1.000 108.24323 164 VAL A N 1
ATOM 1315 C CA . VAL A 1 164 ? 541.03155 477.22220 474.85264 1.000 106.46447 164 VAL A CA 1
ATOM 1316 C C . VAL A 1 164 ? 541.74119 475.87579 474.79769 1.000 109.62897 164 VAL A C 1
ATOM 1317 O O . VAL A 1 164 ? 541.18038 474.84555 475.18936 1.000 112.14297 164 VAL A O 1
ATOM 1321 N N . VAL A 1 165 ? 542.98759 475.86230 474.32042 1.000 109.86059 165 VAL A N 1
ATOM 1322 C CA . VAL A 1 165 ? 543.75173 474.61928 474.26359 1.000 108.42782 165 VAL A CA 1
ATOM 1323 C C . VAL A 1 165 ? 543.98906 474.07282 475.66558 1.000 110.48809 165 VAL A C 1
ATOM 1324 O O . VAL A 1 165 ? 543.87060 472.86533 475.90584 1.000 111.75616 165 VAL A O 1
ATOM 1328 N N . GLU A 1 166 ? 544.33324 474.94902 476.61147 1.000 112.55061 166 GLU A N 1
ATOM 1329 C CA . GLU A 1 166 ? 544.56343 474.50124 477.98159 1.000 111.15568 166 GLU A CA 1
ATOM 1330 C C . GLU A 1 166 ? 543.28888 473.94661 478.60574 1.000 107.86202 166 GLU A C 1
ATOM 1331 O O . GLU A 1 166 ? 543.32238 472.92232 479.29932 1.000 109.82112 166 GLU A O 1
ATOM 1337 N N . ALA A 1 167 ? 542.15361 474.60895 478.37220 1.000 106.47022 167 ALA A N 1
ATOM 1338 C CA . ALA A 1 167 ? 540.88707 474.09293 478.88343 1.000 103.87458 167 ALA A CA 1
ATOM 1339 C C . ALA A 1 167 ? 540.55425 472.74100 478.26435 1.000 103.80389 167 ALA A C 1
ATOM 1340 O O . ALA A 1 167 ? 540.07333 471.83086 478.95314 1.000 104.04346 167 ALA A O 1
ATOM 1342 N N . ARG A 1 168 ? 540.80332 472.59201 476.96208 1.000 103.67770 168 ARG A N 1
ATOM 1343 C CA . ARG A 1 168 ? 540.55597 471.31665 476.30150 1.000 102.80352 168 ARG A CA 1
ATOM 1344 C C . ARG A 1 168 ? 541.44256 470.22063 476.87360 1.000 106.68142 168 ARG A C 1
ATOM 1345 O O . ARG A 1 168 ? 540.99786 469.08320 477.04568 1.000 110.65950 168 ARG A O 1
ATOM 1353 N N . ASN A 1 169 ? 542.70401 470.54132 477.16535 1.000 106.34729 169 ASN A N 1
ATOM 1354 C CA . ASN A 1 169 ? 543.59581 469.55782 477.77297 1.000 104.29381 169 ASN A CA 1
ATOM 1355 C C . ASN A 1 169 ? 543.11875 469.16798 479.16582 1.000 106.53059 169 ASN A C 1
ATOM 1356 O O . ASN A 1 169 ? 543.16830 467.98943 479.54375 1.000 108.60328 169 ASN A O 1
ATOM 1361 N N . LYS A 1 170 ? 542.66092 470.14923 479.94687 1.000 105.04724 170 LYS A N 1
ATOM 1362 C CA . LYS A 1 170 ? 542.13290 469.85235 481.27409 1.000 106.01214 170 LYS A CA 1
ATOM 1363 C C . LYS A 1 170 ? 540.92868 468.92591 481.18847 1.000 107.23461 170 LYS A C 1
ATOM 1364 O O . LYS A 1 170 ? 540.80140 467.98412 481.97873 1.000 109.81540 170 LYS A O 1
ATOM 1370 N N . LEU A 1 171 ? 540.03203 469.17867 480.23476 1.000 106.41932 171 LEU A N 1
ATOM 1371 C CA . LEU A 1 171 ? 538.87942 468.30340 480.05709 1.000 105.73922 171 LEU A CA 1
ATOM 1372 C C . LEU A 1 171 ? 539.26812 466.92935 479.52571 1.000 105.89180 171 LEU A C 1
ATOM 1373 O O . LEU A 1 171 ? 538.63816 465.93417 479.89675 1.000 104.67240 171 LEU A O 1
ATOM 1378 N N . LEU A 1 172 ? 540.28383 466.85407 478.66671 1.000 109.21161 172 LEU A N 1
ATOM 1379 C CA . LEU A 1 172 ? 540.71399 465.60146 478.06226 1.000 109.79900 172 LEU A CA 1
ATOM 1380 C C . LEU A 1 172 ? 541.46633 464.70114 479.02824 1.000 110.90658 172 LEU A C 1
ATOM 1381 O O . LEU A 1 172 ? 541.41770 463.47684 478.87103 1.000 110.15205 172 LEU A O 1
ATOM 1386 N N . GLU A 1 173 ? 542.15723 465.26825 480.01376 1.000 111.94281 173 GLU A N 1
ATOM 1387 C CA . GLU A 1 173 ? 542.87620 464.45258 480.98400 1.000 114.20566 173 GLU A CA 1
ATOM 1388 C C . GLU A 1 173 ? 541.94954 463.64366 481.88352 1.000 114.59471 173 GLU A C 1
ATOM 1389 O O . GLU A 1 173 ? 542.42900 462.75974 482.60078 1.000 117.76497 173 GLU A O 1
ATOM 1395 N N . MET A 1 174 ? 540.64551 463.92002 481.86798 1.000 113.46096 174 MET A N 1
ATOM 1396 C CA . MET A 1 174 ? 539.67418 463.20304 482.68411 1.000 113.46449 174 MET A CA 1
ATOM 1397 C C . MET A 1 174 ? 538.81782 462.25174 481.85271 1.000 115.23493 174 MET A C 1
ATOM 1398 O O . MET A 1 174 ? 537.63073 462.07250 482.13377 1.000 114.92931 174 MET A O 1
ATOM 1403 N N . LYS A 1 175 ? 539.41358 461.63578 480.82935 1.000 115.93442 175 LYS A N 1
ATOM 1404 C CA . LYS A 1 175 ? 538.73942 460.64789 479.98286 1.000 115.38996 175 LYS A CA 1
ATOM 1405 C C . LYS A 1 175 ? 537.47453 461.22027 479.34269 1.000 112.99907 175 LYS A C 1
ATOM 1406 O O . LYS A 1 175 ? 536.40686 460.60537 479.36178 1.000 114.04323 175 LYS A O 1
ATOM 1412 N N . HIS A 1 176 ? 537.60206 462.41430 478.76844 1.000 107.86680 176 HIS A N 1
ATOM 1413 C CA . HIS A 1 176 ? 536.51244 463.05926 478.04116 1.000 104.30711 176 HIS A CA 1
ATOM 1414 C C . HIS A 1 176 ? 537.04157 463.49504 476.68256 1.000 109.37508 176 HIS A C 1
ATOM 1415 O O . HIS A 1 176 ? 537.88549 464.39275 476.60216 1.000 113.68330 176 HIS A O 1
ATOM 1422 N N . ASN A 1 177 ? 536.54432 462.86586 475.61752 1.000 109.26729 177 ASN A N 1
ATOM 1423 C CA . ASN A 1 177 ? 537.04157 463.11030 474.27179 1.000 107.45303 177 ASN A CA 1
ATOM 1424 C C . ASN A 1 177 ? 535.96697 463.56022 473.29327 1.000 106.83505 177 ASN A C 1
ATOM 1425 O O . ASN A 1 177 ? 536.28223 463.79551 472.12152 1.000 106.89537 177 ASN A O 1
ATOM 1430 N N . GLY A 1 178 ? 534.71776 463.68949 473.72852 1.000 106.06591 178 GLY A N 1
ATOM 1431 C CA . GLY A 1 178 ? 533.63338 464.01638 472.83453 1.000 102.23619 178 GLY A CA 1
ATOM 1432 C C . GLY A 1 178 ? 533.71273 465.43458 472.31100 1.000 105.39308 178 GLY A C 1
ATOM 1433 O O . GLY A 1 178 ? 534.55165 466.23363 472.73814 1.000 108.82154 178 GLY A O 1
ATOM 1434 N N . PRO A 1 179 ? 532.84451 465.76811 471.35694 1.000 105.25603 179 PRO A N 1
ATOM 1435 C CA . PRO A 1 179 ? 532.82645 467.13466 470.82285 1.000 101.08257 179 PRO A CA 1
ATOM 1436 C C . PRO A 1 179 ? 532.49486 468.14618 471.90898 1.000 101.51048 179 PRO A C 1
ATOM 1437 O O . PRO A 1 179 ? 531.69720 467.88040 472.80959 1.000 103.48382 179 PRO A O 1
ATOM 1441 N N . PHE A 1 180 ? 533.11557 469.31616 471.81458 1.000 95.05908 180 PHE A N 1
ATOM 1442 C CA . PHE A 1 180 ? 532.98170 470.35715 472.81947 1.000 92.47037 180 PHE A CA 1
ATOM 1443 C C . PHE A 1 180 ? 532.18177 471.53160 472.27312 1.000 92.58456 180 PHE A C 1
ATOM 1444 O O . PHE A 1 180 ? 532.09854 471.74882 471.06255 1.000 98.95600 180 PHE A O 1
ATOM 1452 N N . ALA A 1 181 ? 531.58697 472.28775 473.19219 1.000 88.55397 181 ALA A N 1
ATOM 1453 C CA . ALA A 1 181 ? 530.85490 473.50287 472.87045 1.000 87.19430 181 ALA A CA 1
ATOM 1454 C C . ALA A 1 181 ? 531.32492 474.62011 473.78786 1.000 87.19296 181 ALA A C 1
ATOM 1455 O O . ALA A 1 181 ? 531.56947 474.39633 474.97707 1.000 92.36606 181 ALA A O 1
ATOM 1457 N N . LEU A 1 182 ? 531.44943 475.82210 473.23337 1.000 79.83324 182 LEU A N 1
ATOM 1458 C CA . LEU A 1 182 ? 531.97006 476.97335 473.95665 1.000 79.51585 182 LEU A CA 1
ATOM 1459 C C . LEU A 1 182 ? 530.91448 478.06718 473.99734 1.000 86.05925 182 LEU A C 1
ATOM 1460 O O . LEU A 1 182 ? 530.30774 478.38775 472.96938 1.000 95.13411 182 LEU A O 1
ATOM 1465 N N . VAL A 1 183 ? 530.69345 478.63079 475.18358 1.000 82.50897 183 VAL A N 1
ATOM 1466 C CA . VAL A 1 183 ? 529.74367 479.72011 475.37803 1.000 83.10217 183 VAL A CA 1
ATOM 1467 C C . VAL A 1 183 ? 530.46327 480.84726 476.10244 1.000 85.84049 183 VAL A C 1
ATOM 1468 O O . VAL A 1 183 ? 531.17010 480.60401 477.08466 1.000 91.68126 183 VAL A O 1
ATOM 1472 N N . LEU A 1 184 ? 530.29440 482.07427 475.61748 1.000 84.08225 184 LEU A N 1
ATOM 1473 C CA . LEU A 1 184 ? 531.03914 483.21088 476.13732 1.000 88.14239 184 LEU A CA 1
ATOM 1474 C C . LEU A 1 184 ? 530.12056 484.39897 476.38787 1.000 96.06754 184 LEU A C 1
ATOM 1475 O O . LEU A 1 184 ? 529.02448 484.50388 475.82627 1.000 101.37756 184 LEU A O 1
ATOM 1480 N N . SER A 1 185 ? 530.59199 485.30025 477.24867 1.000 95.75870 185 SER A N 1
ATOM 1481 C CA . SER A 1 185 ? 529.97060 486.60501 477.37051 1.000 94.51809 185 SER A CA 1
ATOM 1482 C C . SER A 1 185 ? 530.22551 487.41861 476.10270 1.000 96.29713 185 SER A C 1
ATOM 1483 O O . SER A 1 185 ? 531.21502 487.19548 475.40213 1.000 102.41699 185 SER A O 1
ATOM 1486 N N . PRO A 1 186 ? 529.33766 488.36443 475.77989 1.000 96.85429 186 PRO A N 1
ATOM 1487 C CA . PRO A 1 186 ? 529.50317 489.12113 474.52689 1.000 97.01771 186 PRO A CA 1
ATOM 1488 C C . PRO A 1 186 ? 530.81234 489.88310 474.43612 1.000 97.87530 186 PRO A C 1
ATOM 1489 O O . PRO A 1 186 ? 531.36040 490.02147 473.33462 1.000 101.55648 186 PRO A O 1
ATOM 1493 N N . GLU A 1 187 ? 531.33006 490.38682 475.55818 1.000 96.00378 187 GLU A N 1
ATOM 1494 C CA . GLU A 1 187 ? 532.58697 491.12648 475.52086 1.000 99.42776 187 GLU A CA 1
ATOM 1495 C C . GLU A 1 187 ? 533.73062 490.24627 475.03391 1.000 102.74207 187 GLU A C 1
ATOM 1496 O O . GLU A 1 187 ? 534.54251 490.67218 474.20443 1.000 102.03282 187 GLU A O 1
ATOM 1502 N N . LEU A 1 188 ? 533.81041 489.01261 475.53612 1.000 103.22693 188 LEU A N 1
ATOM 1503 C CA . LEU A 1 188 ? 534.82717 488.08661 475.05159 1.000 99.23980 188 LEU A CA 1
ATOM 1504 C C . LEU A 1 188 ? 534.52710 487.61959 473.63497 1.000 96.39854 188 LEU A C 1
ATOM 1505 O O . LEU A 1 188 ? 535.45285 487.40380 472.84558 1.000 99.34247 188 LEU A O 1
ATOM 1510 N N . TYR A 1 189 ? 533.24603 487.45740 473.29869 1.000 95.32231 189 TYR A N 1
ATOM 1511 C CA . TYR A 1 189 ? 532.87490 487.01459 471.95982 1.000 93.07732 189 TYR A CA 1
ATOM 1512 C C . TYR A 1 189 ? 533.31285 488.01133 470.89741 1.000 93.94380 189 TYR A C 1
ATOM 1513 O O . TYR A 1 189 ? 533.74652 487.61074 469.81200 1.000 94.43835 189 TYR A O 1
ATOM 1522 N N . SER A 1 190 ? 533.20248 489.30844 471.18454 1.000 95.17048 190 SER A N 1
ATOM 1523 C CA . SER A 1 190 ? 533.63602 490.31688 470.22537 1.000 93.97361 190 SER A CA 1
ATOM 1524 C C . SER A 1 190 ? 535.15131 490.35921 470.08073 1.000 96.15912 190 SER A C 1
ATOM 1525 O O . SER A 1 190 ? 535.65594 490.75479 469.02494 1.000 96.89126 190 SER A O 1
ATOM 1528 N N . LEU A 1 191 ? 535.88998 489.96139 471.11811 1.000 97.69666 191 LEU A N 1
ATOM 1529 C CA . LEU A 1 191 ? 537.34579 489.99261 471.04992 1.000 96.68581 191 LEU A CA 1
ATOM 1530 C C . LEU A 1 191 ? 537.91092 488.92034 470.12992 1.000 96.68991 191 LEU A C 1
ATOM 1531 O O . LEU A 1 191 ? 539.08635 488.99812 469.75955 1.000 101.52566 191 LEU A O 1
ATOM 1536 N N . LEU A 1 192 ? 537.11017 487.92829 469.75479 1.000 95.80284 192 LEU A N 1
ATOM 1537 C CA . LEU A 1 192 ? 537.56190 486.84936 468.88864 1.000 94.25069 192 LEU A CA 1
ATOM 1538 C C . LEU A 1 192 ? 537.45296 487.18971 467.41020 1.000 98.21885 192 LEU A C 1
ATOM 1539 O O . LEU A 1 192 ? 537.78665 486.34805 466.57081 1.000 102.66487 192 LEU A O 1
ATOM 1544 N N . HIS A 1 193 ? 536.99240 488.39299 467.06981 1.000 95.25067 193 HIS A N 1
ATOM 1545 C CA . HIS A 1 193 ? 536.81228 488.80068 465.68303 1.000 92.18953 193 HIS A CA 1
ATOM 1546 C C . HIS A 1 193 ? 537.96519 489.65846 465.17580 1.000 98.68561 193 HIS A C 1
ATOM 1547 O O . HIS A 1 193 ? 537.75658 490.55841 464.35638 1.000 102.76160 193 HIS A O 1
ATOM 1554 N N . ARG A 1 194 ? 539.17816 489.39939 465.65001 1.000 98.57860 194 ARG A N 1
ATOM 1555 C CA . ARG A 1 194 ? 540.36848 490.06585 465.15433 1.000 99.18596 194 ARG A CA 1
ATOM 1556 C C . ARG A 1 194 ? 541.11529 489.13392 464.20525 1.000 106.82765 194 ARG A C 1
ATOM 1557 O O . ARG A 1 194 ? 540.71916 487.98988 463.97403 1.000 109.18567 194 ARG A O 1
ATOM 1565 N N . VAL A 1 195 ? 542.21531 489.63037 463.65110 1.000 109.15585 195 VAL A N 1
ATOM 1566 C CA . VAL A 1 195 ? 543.00419 488.88983 462.67483 1.000 114.00120 195 VAL A CA 1
ATOM 1567 C C . VAL A 1 195 ? 544.19524 488.26849 463.38860 1.000 117.83064 195 VAL A C 1
ATOM 1568 O O . VAL A 1 195 ? 545.00540 488.97778 463.99701 1.000 119.21949 195 VAL A O 1
ATOM 1572 N N . HIS A 1 196 ? 544.30180 486.94449 463.31643 1.000 118.52909 196 HIS A N 1
ATOM 1573 C CA . HIS A 1 196 ? 545.45463 486.24927 463.87229 1.000 122.39169 196 HIS A CA 1
ATOM 1574 C C . HIS A 1 196 ? 546.66281 486.48887 462.97717 1.000 128.93012 196 HIS A C 1
ATOM 1575 O O . HIS A 1 196 ? 546.67747 486.06447 461.81743 1.000 132.39007 196 HIS A O 1
ATOM 1582 N N . LYS A 1 197 ? 547.67310 487.17559 463.51371 1.000 129.45419 197 LYS A N 1
ATOM 1583 C CA . LYS A 1 197 ? 548.81428 487.57395 462.69591 1.000 132.08441 197 LYS A CA 1
ATOM 1584 C C . LYS A 1 197 ? 549.57977 486.36418 462.17339 1.000 134.81942 197 LYS A C 1
ATOM 1585 O O . LYS A 1 197 ? 550.01349 486.34855 461.01554 1.000 132.79165 197 LYS A O 1
ATOM 1591 N N . ASP A 1 198 ? 549.76054 485.34294 463.01221 1.000 136.61363 198 ASP A N 1
ATOM 1592 C CA . ASP A 1 198 ? 550.56381 484.19113 462.61412 1.000 135.81434 198 ASP A CA 1
ATOM 1593 C C . ASP A 1 198 ? 549.90009 483.40885 461.48665 1.000 131.65624 198 ASP A C 1
ATOM 1594 O O . ASP A 1 198 ? 550.53481 483.11023 460.46880 1.000 129.13782 198 ASP A O 1
ATOM 1599 N N . THR A 1 199 ? 548.62422 483.07004 461.64597 1.000 130.15721 199 THR A N 1
ATOM 1600 C CA . THR A 1 199 ? 547.92776 482.22338 460.68702 1.000 126.95324 199 THR A CA 1
ATOM 1601 C C . THR A 1 199 ? 547.18706 483.00854 459.61203 1.000 124.75516 199 THR A C 1
ATOM 1602 O O . THR A 1 199 ? 546.63862 482.39437 458.69131 1.000 126.06872 199 THR A O 1
ATOM 1606 N N . ASN A 1 200 ? 547.16040 484.33901 459.70426 1.000 123.91145 200 ASN A N 1
ATOM 1607 C CA . ASN A 1 200 ? 546.52092 485.19424 458.70130 1.000 119.84431 200 ASN A CA 1
ATOM 1608 C C . ASN A 1 200 ? 545.05077 484.83231 458.49846 1.000 119.69901 200 ASN A C 1
ATOM 1609 O O . ASN A 1 200 ? 544.54571 484.82052 457.37464 1.000 116.51244 200 ASN A O 1
ATOM 1614 N N . VAL A 1 201 ? 544.35575 484.53373 459.59585 1.000 121.10046 201 VAL A N 1
ATOM 1615 C CA . VAL A 1 201 ? 542.92308 484.26564 459.57931 1.000 115.03513 201 VAL A CA 1
ATOM 1616 C C . VAL A 1 201 ? 542.30066 484.89412 460.81867 1.000 113.52539 201 VAL A C 1
ATOM 1617 O O . VAL A 1 201 ? 542.99390 485.33188 461.73772 1.000 114.46307 201 VAL A O 1
ATOM 1621 N N . LEU A 1 202 ? 540.97233 484.94268 460.82979 1.000 112.78843 202 LEU A N 1
ATOM 1622 C CA . LEU A 1 202 ? 540.26011 485.41478 462.00712 1.000 108.49363 202 LEU A CA 1
ATOM 1623 C C . LEU A 1 202 ? 540.41022 484.41327 463.14401 1.000 108.84295 202 LEU A C 1
ATOM 1624 O O . LEU A 1 202 ? 540.38855 483.19853 462.92964 1.000 112.78906 202 LEU A O 1
ATOM 1629 N N . GLU A 1 203 ? 540.56704 484.93223 464.36323 1.000 104.10006 203 GLU A N 1
ATOM 1630 C CA . GLU A 1 203 ? 540.77271 484.06100 465.51474 1.000 104.31809 203 GLU A CA 1
ATOM 1631 C C . GLU A 1 203 ? 539.56900 483.16400 465.76670 1.000 102.75543 203 GLU A C 1
ATOM 1632 O O . GLU A 1 203 ? 539.72866 482.02688 466.22475 1.000 104.33922 203 GLU A O 1
ATOM 1638 N N . ILE A 1 204 ? 538.36190 483.65265 465.47726 1.000 102.61453 204 ILE A N 1
ATOM 1639 C CA . ILE A 1 204 ? 537.16291 482.84940 465.69743 1.000 100.12757 204 ILE A CA 1
ATOM 1640 C C . ILE A 1 204 ? 537.15933 481.63049 464.78298 1.000 102.35363 204 ILE A C 1
ATOM 1641 O O . ILE A 1 204 ? 536.77595 480.52896 465.19504 1.000 105.84095 204 ILE A O 1
ATOM 1646 N N . GLU A 1 205 ? 537.59190 481.80245 463.53157 1.000 100.64165 205 GLU A N 1
ATOM 1647 C CA . GLU A 1 205 ? 537.64501 480.67269 462.60943 1.000 102.09814 205 GLU A CA 1
ATOM 1648 C C . GLU A 1 205 ? 538.64089 479.62237 463.08144 1.000 102.98947 205 GLU A C 1
ATOM 1649 O O . GLU A 1 205 ? 538.37602 478.41848 462.98829 1.000 105.54428 205 GLU A O 1
ATOM 1655 N N . HIS A 1 206 ? 539.79728 480.05847 463.58312 1.000 101.88640 206 HIS A N 1
ATOM 1656 C CA . HIS A 1 206 ? 540.77570 479.11289 464.10789 1.000 100.55083 206 HIS A CA 1
ATOM 1657 C C . HIS A 1 206 ? 540.24459 478.39489 465.34122 1.000 100.18826 206 HIS A C 1
ATOM 1658 O O . HIS A 1 206 ? 540.45897 477.18847 465.50413 1.000 101.72779 206 HIS A O 1
ATOM 1665 N N . VAL A 1 207 ? 539.55387 479.12051 466.22215 1.000 99.64175 207 VAL A N 1
ATOM 1666 C CA . VAL A 1 207 ? 539.00310 478.50468 467.42501 1.000 97.71137 207 VAL A CA 1
ATOM 1667 C C . VAL A 1 207 ? 537.92857 477.48706 467.06204 1.000 99.51987 207 VAL A C 1
ATOM 1668 O O . VAL A 1 207 ? 537.81016 476.43419 467.69986 1.000 102.55072 207 VAL A O 1
ATOM 1672 N N . ARG A 1 208 ? 537.14691 477.76806 466.01852 1.000 100.85581 208 ARG A N 1
ATOM 1673 C CA . ARG A 1 208 ? 536.06238 476.87628 465.62790 1.000 100.21834 208 ARG A CA 1
ATOM 1674 C C . ARG A 1 208 ? 536.54860 475.51951 465.13832 1.000 101.23587 208 ARG A C 1
ATOM 1675 O O . ARG A 1 208 ? 535.73119 474.60269 465.00945 1.000 102.98659 208 ARG A O 1
ATOM 1683 N N . GLU A 1 209 ? 537.84177 475.36914 464.84919 1.000 102.06734 209 GLU A N 1
ATOM 1684 C CA . GLU A 1 209 ? 538.35799 474.06528 464.44661 1.000 103.85830 209 GLU A CA 1
ATOM 1685 C C . GLU A 1 209 ? 538.32644 473.07993 465.60845 1.000 103.22329 209 GLU A C 1
ATOM 1686 O O . GLU A 1 209 ? 537.89956 471.93068 465.45014 1.000 102.31893 209 GLU A O 1
ATOM 1692 N N . LEU A 1 210 ? 538.77921 473.51231 466.78695 1.000 101.26623 210 LEU A N 1
ATOM 1693 C CA . LEU A 1 210 ? 538.77420 472.62947 467.94851 1.000 101.97717 210 LEU A CA 1
ATOM 1694 C C . LEU A 1 210 ? 537.36352 472.42388 468.48481 1.000 103.10836 210 LEU A C 1
ATOM 1695 O O . LEU A 1 210 ? 536.97049 471.29468 468.79810 1.000 108.07574 210 LEU A O 1
ATOM 1700 N N . VAL A 1 211 ? 536.58884 473.50044 468.59669 1.000 99.60238 211 VAL A N 1
ATOM 1701 C CA . VAL A 1 211 ? 535.22519 473.43253 469.12342 1.000 95.83993 211 VAL A CA 1
ATOM 1702 C C . VAL A 1 211 ? 534.31807 473.15574 467.92858 1.000 99.85407 211 VAL A C 1
ATOM 1703 O O . VAL A 1 211 ? 533.85215 474.06643 467.24537 1.000 100.64488 211 VAL A O 1
ATOM 1707 N N . THR A 1 212 ? 534.06277 471.87446 467.67652 1.000 102.91007 212 THR A N 1
ATOM 1708 C CA . THR A 1 212 ? 533.32823 471.46189 466.48795 1.000 107.30694 212 THR A CA 1
ATOM 1709 C C . THR A 1 212 ? 531.81680 471.53814 466.65209 1.000 107.22260 212 THR A C 1
ATOM 1710 O O . THR A 1 212 ? 531.09655 471.28138 465.68212 1.000 111.11991 212 THR A O 1
ATOM 1714 N N . ASP A 1 213 ? 531.31460 471.87366 467.83778 1.000 100.19545 213 ASP A N 1
ATOM 1715 C CA . ASP A 1 213 ? 529.88032 471.98394 468.06149 1.000 100.48459 213 ASP A CA 1
ATOM 1716 C C . ASP A 1 213 ? 529.39771 473.42732 468.09246 1.000 101.24479 213 ASP A C 1
ATOM 1717 O O . ASP A 1 213 ? 528.24970 473.67773 468.47081 1.000 102.18363 213 ASP A O 1
ATOM 1722 N N . GLY A 1 214 ? 530.24108 474.37553 467.70865 1.000 102.80342 214 GLY A N 1
ATOM 1723 C CA . GLY A 1 214 ? 529.83598 475.75856 467.59932 1.000 101.02657 214 GLY A CA 1
ATOM 1724 C C . GLY A 1 214 ? 530.26685 476.58858 468.79711 1.000 94.27983 214 GLY A C 1
ATOM 1725 O O . GLY A 1 214 ? 530.49649 476.08517 469.89878 1.000 91.74448 214 GLY A O 1
ATOM 1726 N N . VAL A 1 215 ? 530.37773 477.89297 468.56367 1.000 93.12672 215 VAL A N 1
ATOM 1727 C CA . VAL A 1 215 ? 530.70944 478.86836 469.59353 1.000 89.16874 215 VAL A CA 1
ATOM 1728 C C . VAL A 1 215 ? 529.54841 479.84331 469.70156 1.000 90.71969 215 VAL A C 1
ATOM 1729 O O . VAL A 1 215 ? 529.11842 480.41484 468.69351 1.000 97.72472 215 VAL A O 1
ATOM 1733 N N . PHE A 1 216 ? 529.04285 480.03192 470.91475 1.000 88.72540 216 PHE A N 1
ATOM 1734 C CA . PHE A 1 216 ? 527.89227 480.88946 471.14703 1.000 87.65303 216 PHE A CA 1
ATOM 1735 C C . PHE A 1 216 ? 528.22709 481.94977 472.18614 1.000 90.92383 216 PHE A C 1
ATOM 1736 O O . PHE A 1 216 ? 529.18003 481.82620 472.95800 1.000 94.10415 216 PHE A O 1
ATOM 1744 N N . GLN A 1 217 ? 527.42194 483.00717 472.19526 1.000 90.50381 217 GLN A N 1
ATOM 1745 C CA . GLN A 1 217 ? 527.54662 484.06575 473.18257 1.000 95.31366 217 GLN A CA 1
ATOM 1746 C C . GLN A 1 217 ? 526.17999 484.33192 473.79054 1.000 101.22313 217 GLN A C 1
ATOM 1747 O O . GLN A 1 217 ? 525.15432 484.24375 473.11144 1.000 103.24958 217 GLN A O 1
ATOM 1753 N N . THR A 1 218 ? 526.17365 484.65334 475.07831 1.000 103.07745 218 THR A N 1
ATOM 1754 C CA . THR A 1 218 ? 524.91908 484.90938 475.76985 1.000 100.98167 218 THR A CA 1
ATOM 1755 C C . THR A 1 218 ? 525.03138 486.17321 476.60678 1.000 102.96597 218 THR A C 1
ATOM 1756 O O . THR A 1 218 ? 526.08090 486.43663 477.20493 1.000 104.55561 218 THR A O 1
ATOM 1760 N N . PRO A 1 219 ? 523.96307 486.97416 476.66798 1.000 103.57357 219 PRO A N 1
ATOM 1761 C CA . PRO A 1 219 ? 524.00852 488.20788 477.46736 1.000 100.81643 219 PRO A CA 1
ATOM 1762 C C . PRO A 1 219 ? 523.95310 487.97338 478.96632 1.000 104.45732 219 PRO A C 1
ATOM 1763 O O . PRO A 1 219 ? 524.24544 488.90546 479.72596 1.000 106.09425 219 PRO A O 1
ATOM 1767 N N . VAL A 1 220 ? 523.58788 486.77093 479.41863 1.000 102.19782 220 VAL A N 1
ATOM 1768 C CA . VAL A 1 220 ? 523.45937 486.52391 480.84943 1.000 102.08029 220 VAL A CA 1
ATOM 1769 C C . VAL A 1 220 ? 524.81096 486.50167 481.54843 1.000 106.95801 220 VAL A C 1
ATOM 1770 O O . VAL A 1 220 ? 524.86701 486.58174 482.78037 1.000 108.14075 220 VAL A O 1
ATOM 1774 N N . LEU A 1 221 ? 525.90332 486.39477 480.80010 1.000 106.11480 221 LEU A N 1
ATOM 1775 C CA . LEU A 1 221 ? 527.24495 486.41144 481.36431 1.000 105.66879 221 LEU A CA 1
ATOM 1776 C C . LEU A 1 221 ? 527.81559 487.81851 481.25963 1.000 112.72810 221 LEU A C 1
ATOM 1777 O O . LEU A 1 221 ? 527.75737 488.43915 480.19349 1.000 115.66849 221 LEU A O 1
ATOM 1782 N N . LYS A 1 222 ? 528.36174 488.31688 482.36364 1.000 114.84416 222 LYS A N 1
ATOM 1783 C CA . LYS A 1 222 ? 528.88289 489.67281 482.44181 1.000 119.72953 222 LYS A CA 1
ATOM 1784 C C . LYS A 1 222 ? 530.39571 489.64250 482.60445 1.000 122.23471 222 LYS A C 1
ATOM 1785 O O . LYS A 1 222 ? 530.93699 488.78743 483.31196 1.000 121.71663 222 LYS A O 1
ATOM 1791 N N . GLY A 1 223 ? 531.07267 490.58100 481.94690 1.000 121.30923 223 GLY A N 1
ATOM 1792 C CA . GLY A 1 223 ? 532.51630 490.63382 482.02594 1.000 121.07987 223 GLY A CA 1
ATOM 1793 C C . GLY A 1 223 ? 533.16582 489.48277 481.27363 1.000 121.78775 223 GLY A C 1
ATOM 1794 O O . GLY A 1 223 ? 532.61239 488.91788 480.32870 1.000 123.49197 223 GLY A O 1
ATOM 1795 N N . LYS A 1 224 ? 534.37313 489.14108 481.71234 1.000 119.94951 224 LYS A N 1
ATOM 1796 C CA . LYS A 1 224 ? 535.12055 488.02923 481.13066 1.000 119.37112 224 LYS A CA 1
ATOM 1797 C C . LYS A 1 224 ? 534.61162 486.73743 481.75474 1.000 117.75882 224 LYS A C 1
ATOM 1798 O O . LYS A 1 224 ? 534.89228 486.44270 482.91808 1.000 122.35157 224 LYS A O 1
ATOM 1804 N N . THR A 1 225 ? 533.85832 485.95809 480.98137 1.000 112.25628 225 THR A N 1
ATOM 1805 C CA . THR A 1 225 ? 533.24481 484.74517 481.50573 1.000 109.16459 225 THR A CA 1
ATOM 1806 C C . THR A 1 225 ? 532.95081 483.79678 480.35380 1.000 101.08073 225 THR A C 1
ATOM 1807 O O . THR A 1 225 ? 532.42466 484.22073 479.31633 1.000 100.52251 225 THR A O 1
ATOM 1811 N N . GLY A 1 226 ? 533.29841 482.52302 480.53264 1.000 98.30850 226 GLY A N 1
ATOM 1812 C CA . GLY A 1 226 ? 532.98650 481.52971 479.52302 1.000 94.11982 226 GLY A CA 1
ATOM 1813 C C . GLY A 1 226 ? 532.88735 480.14526 480.11675 1.000 98.12424 226 GLY A C 1
ATOM 1814 O O . GLY A 1 226 ? 533.31784 479.89792 481.24596 1.000 106.13839 226 GLY A O 1
ATOM 1815 N N . VAL A 1 227 ? 532.32029 479.23448 479.33269 1.000 92.19301 227 VAL A N 1
ATOM 1816 C CA . VAL A 1 227 ? 532.17060 477.84297 479.73826 1.000 87.89996 227 VAL A CA 1
ATOM 1817 C C . VAL A 1 227 ? 532.42979 476.93870 478.53921 1.000 86.88600 227 VAL A C 1
ATOM 1818 O O . VAL A 1 227 ? 532.00889 477.23267 477.41368 1.000 90.63620 227 VAL A O 1
ATOM 1822 N N . LEU A 1 228 ? 533.15130 475.84833 478.78535 1.000 86.79694 228 LEU A N 1
ATOM 1823 C CA . LEU A 1 228 ? 533.40208 474.79823 477.81018 1.000 83.65385 228 LEU A CA 1
ATOM 1824 C C . LEU A 1 228 ? 532.74492 473.51716 478.30438 1.000 84.30712 228 LEU A C 1
ATOM 1825 O O . LEU A 1 228 ? 533.00786 473.07180 479.42826 1.000 90.94388 228 LEU A O 1
ATOM 1830 N N . VAL A 1 229 ? 531.89292 472.92880 477.46939 1.000 80.01129 229 VAL A N 1
ATOM 1831 C CA . VAL A 1 229 ? 531.04775 471.81117 477.86937 1.000 82.96107 229 VAL A CA 1
ATOM 1832 C C . VAL A 1 229 ? 531.25320 470.66113 476.89635 1.000 91.02797 229 VAL A C 1
ATOM 1833 O O . VAL A 1 229 ? 531.21778 470.85987 475.67791 1.000 97.96001 229 VAL A O 1
ATOM 1837 N N . ASN A 1 230 ? 531.45960 469.46085 477.43202 1.000 91.77642 230 ASN A N 1
ATOM 1838 C CA . ASN A 1 230 ? 531.52347 468.25647 476.61245 1.000 95.08750 230 ASN A CA 1
ATOM 1839 C C . ASN A 1 230 ? 530.10137 467.84447 476.25617 1.000 95.84717 230 ASN A C 1
ATOM 1840 O O . ASN A 1 230 ? 529.36186 467.33986 477.10613 1.000 97.60793 230 ASN A O 1
ATOM 1845 N N . THR A 1 231 ? 529.71784 468.06056 475.00245 1.000 100.56458 231 THR A N 1
ATOM 1846 C CA . THR A 1 231 ? 528.35422 467.78519 474.57483 1.000 103.14542 231 THR A CA 1
ATOM 1847 C C . THR A 1 231 ? 528.06558 466.29022 474.62467 1.000 103.80433 231 THR A C 1
ATOM 1848 O O . THR A 1 231 ? 528.89464 465.46636 474.23073 1.000 109.36257 231 THR A O 1
ATOM 1852 N N . GLY A 1 232 ? 526.88156 465.94276 475.12136 1.000 101.91546 232 GLY A N 1
ATOM 1853 C CA . GLY A 1 232 ? 526.45929 464.55887 475.16710 1.000 103.59376 232 GLY A CA 1
ATOM 1854 C C . GLY A 1 232 ? 525.22816 464.34813 476.02071 1.000 107.88976 232 GLY A C 1
ATOM 1855 O O . GLY A 1 232 ? 525.09411 464.95380 477.08753 1.000 110.22362 232 GLY A O 1
ATOM 1856 N N . ARG A 1 233 ? 524.31791 463.48942 475.55776 1.000 106.65992 233 ARG A N 1
ATOM 1857 C CA . ARG A 1 233 ? 523.11512 463.20144 476.33113 1.000 108.77344 233 ARG A CA 1
ATOM 1858 C C . ARG A 1 233 ? 523.46236 462.53827 477.65729 1.000 106.11804 233 ARG A C 1
ATOM 1859 O O . ARG A 1 233 ? 522.83220 462.81515 478.68425 1.000 106.69131 233 ARG A O 1
ATOM 1867 N N . ASN A 1 234 ? 524.47222 461.66831 477.65759 1.000 104.59623 234 ASN A N 1
ATOM 1868 C CA . ASN A 1 234 ? 524.89304 460.98942 478.87535 1.000 105.32640 234 ASN A CA 1
ATOM 1869 C C . ASN A 1 234 ? 525.54968 461.92328 479.88270 1.000 104.25595 234 ASN A C 1
ATOM 1870 O O . ASN A 1 234 ? 525.76556 461.51200 481.02696 1.000 108.30683 234 ASN A O 1
ATOM 1875 N N . ASN A 1 235 ? 525.87662 463.15431 479.49441 1.000 100.65482 235 ASN A N 1
ATOM 1876 C CA . ASN A 1 235 ? 526.53775 464.09951 480.38573 1.000 95.98781 235 ASN A CA 1
ATOM 1877 C C . ASN A 1 235 ? 525.58766 465.12904 480.97969 1.000 98.14130 235 ASN A C 1
ATOM 1878 O O . ASN A 1 235 ? 525.71797 465.47421 482.15710 1.000 101.29782 235 ASN A O 1
ATOM 1883 N N . LEU A 1 236 ? 524.63739 465.63063 480.19570 1.000 100.23371 236 LEU A N 1
ATOM 1884 C CA . LEU A 1 236 ? 523.68530 466.61789 480.68451 1.000 98.92693 236 LEU A CA 1
ATOM 1885 C C . LEU A 1 236 ? 522.44714 466.57449 479.80362 1.000 99.13529 236 LEU A C 1
ATOM 1886 O O . LEU A 1 236 ? 522.50311 466.15370 478.64587 1.000 103.28669 236 LEU A O 1
ATOM 1891 N N . ASP A 1 237 ? 521.32537 467.01558 480.36690 1.000 97.91968 237 ASP A N 1
ATOM 1892 C CA . ASP A 1 237 ? 520.05699 466.91386 479.66022 1.000 102.79898 237 ASP A CA 1
ATOM 1893 C C . ASP A 1 237 ? 519.09340 467.96823 480.18233 1.000 107.96649 237 ASP A C 1
ATOM 1894 O O . ASP A 1 237 ? 519.30951 468.57224 481.23586 1.000 108.63937 237 ASP A O 1
ATOM 1899 N N . LEU A 1 238 ? 518.02413 468.18104 479.42074 1.000 110.91665 238 LEU A N 1
ATOM 1900 C CA . LEU A 1 238 ? 516.94543 469.08256 479.79695 1.000 103.86159 238 LEU A CA 1
ATOM 1901 C C . LEU A 1 238 ? 515.63611 468.30919 479.80086 1.000 108.52178 238 LEU A C 1
ATOM 1902 O O . LEU A 1 238 ? 515.25414 467.72429 478.78215 1.000 113.73581 238 LEU A O 1
ATOM 1907 N N . ALA A 1 239 ? 514.95432 468.30730 480.94214 1.000 104.17137 239 ALA A N 1
ATOM 1908 C CA . ALA A 1 239 ? 513.67761 467.62368 481.09469 1.000 104.16227 239 ALA A CA 1
ATOM 1909 C C . ALA A 1 239 ? 512.55886 468.65361 481.02316 1.000 109.86103 239 ALA A C 1
ATOM 1910 O O . ALA A 1 239 ? 512.54397 469.61554 481.79831 1.000 110.58388 239 ALA A O 1
ATOM 1912 N N . VAL A 1 240 ? 511.62168 468.44445 480.10446 1.000 112.55046 240 VAL A N 1
ATOM 1913 C CA . VAL A 1 240 ? 510.54679 469.39127 479.83662 1.000 114.20631 240 VAL A CA 1
ATOM 1914 C C . VAL A 1 240 ? 509.22642 468.70473 480.14590 1.000 117.87078 240 VAL A C 1
ATOM 1915 O O . VAL A 1 240 ? 508.92371 467.64939 479.57524 1.000 116.89685 240 VAL A O 1
ATOM 1919 N N . SER A 1 241 ? 508.43846 469.29894 481.04214 1.000 120.79411 241 SER A N 1
ATOM 1920 C CA . SER A 1 241 ? 507.11172 468.77543 481.34035 1.000 122.98477 241 SER A CA 1
ATOM 1921 C C . SER A 1 241 ? 506.05284 469.35548 480.41283 1.000 124.99263 241 SER A C 1
ATOM 1922 O O . SER A 1 241 ? 505.28742 468.60921 479.79639 1.000 123.78516 241 SER A O 1
ATOM 1925 N N . GLU A 1 242 ? 505.99802 470.68006 480.30353 1.000 124.12815 242 GLU A N 1
ATOM 1926 C CA . GLU A 1 242 ? 505.15356 471.36541 479.33648 1.000 121.86801 242 GLU A CA 1
ATOM 1927 C C . GLU A 1 242 ? 505.99806 472.40684 478.62232 1.000 122.49345 242 GLU A C 1
ATOM 1928 O O . GLU A 1 242 ? 506.73219 473.16123 479.26780 1.000 125.76900 242 GLU A O 1
ATOM 1934 N N . ASP A 1 243 ? 505.89206 472.45034 477.29904 1.000 120.51941 243 ASP A N 1
ATOM 1935 C CA . ASP A 1 243 ? 506.67402 473.38524 476.50268 1.000 122.98665 243 ASP A CA 1
ATOM 1936 C C . ASP A 1 243 ? 506.02998 474.76863 476.56746 1.000 125.65916 243 ASP A C 1
ATOM 1937 O O . ASP A 1 243 ? 505.14248 475.03060 477.38380 1.000 129.78410 243 ASP A O 1
ATOM 1942 N N . PHE A 1 244 ? 506.48892 475.68005 475.71251 1.000 121.93953 244 PHE A N 1
ATOM 1943 C CA . PHE A 1 244 ? 505.89604 477.00844 475.64709 1.000 116.77208 244 PHE A CA 1
ATOM 1944 C C . PHE A 1 244 ? 504.42067 476.90471 475.28936 1.000 119.60815 244 PHE A C 1
ATOM 1945 O O . PHE A 1 244 ? 504.05063 476.22592 474.32734 1.000 121.21844 244 PHE A O 1
ATOM 1953 N N . ASP A 1 245 ? 503.57468 477.58060 476.06258 1.000 117.60379 245 ASP A N 1
ATOM 1954 C CA . ASP A 1 245 ? 502.14656 477.53567 475.78496 1.000 118.61499 245 ASP A CA 1
ATOM 1955 C C . ASP A 1 245 ? 501.49259 478.81251 476.28584 1.000 116.57075 245 ASP A C 1
ATOM 1956 O O . ASP A 1 245 ? 502.05919 479.54820 477.09784 1.000 112.08022 245 ASP A O 1
ATOM 1961 N N . THR A 1 246 ? 500.28529 479.06125 475.78401 1.000 122.28258 246 THR A N 1
ATOM 1962 C CA . THR A 1 246 ? 499.51564 480.25244 476.10832 1.000 119.34494 246 THR A CA 1
ATOM 1963 C C . THR A 1 246 ? 498.17367 479.85449 476.70448 1.000 119.44783 246 THR A C 1
ATOM 1964 O O . THR A 1 246 ? 497.55595 478.87564 476.27499 1.000 124.70444 246 THR A O 1
ATOM 1968 N N . ALA A 1 247 ? 497.73033 480.62258 477.69403 1.000 112.78677 247 ALA A N 1
ATOM 1969 C CA . ALA A 1 247 ? 496.46795 480.38605 478.37404 1.000 113.63166 247 ALA A CA 1
ATOM 1970 C C . ALA A 1 247 ? 495.69915 481.69224 478.49935 1.000 116.31778 247 ALA A C 1
ATOM 1971 O O . ALA A 1 247 ? 496.28740 482.76844 478.63741 1.000 113.89957 247 ALA A O 1
ATOM 1973 N N . TYR A 1 248 ? 494.37453 481.58387 478.45059 1.000 121.25569 248 TYR A N 1
ATOM 1974 C CA . TYR A 1 248 ? 493.47988 482.72586 478.58397 1.000 116.26371 248 TYR A CA 1
ATOM 1975 C C . TYR A 1 248 ? 493.03456 482.83276 480.03675 1.000 113.28245 248 TYR A C 1
ATOM 1976 O O . TYR A 1 248 ? 492.50809 481.86834 480.60092 1.000 117.97720 248 TYR A O 1
ATOM 1985 N N . LEU A 1 249 ? 493.24154 484.00159 480.63479 1.000 109.06406 249 LEU A N 1
ATOM 1986 C CA . LEU A 1 249 ? 492.93921 484.21870 482.04229 1.000 112.74272 249 LEU A CA 1
ATOM 1987 C C . LEU A 1 249 ? 491.51655 484.70527 482.28274 1.000 121.54968 249 LEU A C 1
ATOM 1988 O O . LEU A 1 249 ? 491.15600 484.96912 483.43402 1.000 122.57317 249 LEU A O 1
ATOM 1993 N N . GLY A 1 250 ? 490.70967 484.83471 481.24198 1.000 124.10651 250 GLY A N 1
ATOM 1994 C CA . GLY A 1 250 ? 489.34840 485.31734 481.41743 1.000 123.89008 250 GLY A CA 1
ATOM 1995 C C . GLY A 1 250 ? 489.25967 486.82743 481.34059 1.000 126.16162 250 GLY A C 1
ATOM 1996 O O . GLY A 1 250 ? 490.19304 487.55614 481.67285 1.000 128.43633 250 GLY A O 1
ATOM 1997 N N . GLU A 1 251 ? 488.09979 487.30513 480.89746 1.000 125.38292 251 GLU A N 1
ATOM 1998 C CA . GLU A 1 251 ? 487.90073 488.73518 480.70700 1.000 123.55355 251 GLU A CA 1
ATOM 1999 C C . GLU A 1 251 ? 487.96443 489.47482 482.03702 1.000 121.60356 251 GLU A C 1
ATOM 2000 O O . GLU A 1 251 ? 487.51773 488.97041 483.07013 1.000 125.96500 251 GLU A O 1
ATOM 2006 N N . GLU A 1 252 ? 488.52630 490.68070 482.00576 1.000 117.78715 252 GLU A N 1
ATOM 2007 C CA . GLU A 1 252 ? 488.65143 491.49630 483.21097 1.000 124.99485 252 GLU A CA 1
ATOM 2008 C C . GLU A 1 252 ? 488.71752 492.95642 482.79899 1.000 129.44265 252 GLU A C 1
ATOM 2009 O O . GLU A 1 252 ? 489.65062 493.35629 482.09581 1.000 133.33368 252 GLU A O 1
ATOM 2015 N N . GLY A 1 253 ? 487.74411 493.74722 483.23978 1.000 126.03934 253 GLY A N 1
ATOM 2016 C CA . GLY A 1 253 ? 487.70236 495.15468 482.87411 1.000 118.09804 253 GLY A CA 1
ATOM 2017 C C . GLY A 1 253 ? 487.57071 495.38117 481.38502 1.000 118.81881 253 GLY A C 1
ATOM 2018 O O . GLY A 1 253 ? 488.14519 496.33775 480.85052 1.000 117.78000 253 GLY A O 1
ATOM 2019 N N . MET A 1 254 ? 486.83269 494.50955 480.69998 1.000 121.01536 254 MET A N 1
ATOM 2020 C CA . MET A 1 254 ? 486.63464 494.52860 479.25325 1.000 120.11148 254 MET A CA 1
ATOM 2021 C C . MET A 1 254 ? 487.93058 494.33835 478.47194 1.000 121.89592 254 MET A C 1
ATOM 2022 O O . MET A 1 254 ? 487.93008 494.46644 477.24378 1.000 122.57772 254 MET A O 1
ATOM 2027 N N . ASN A 1 255 ? 489.03364 494.02602 479.14596 1.000 122.43972 255 ASN A N 1
ATOM 2028 C CA . ASN A 1 255 ? 490.30502 493.74250 478.49959 1.000 113.33755 255 ASN A CA 1
ATOM 2029 C C . ASN A 1 255 ? 490.66462 492.28106 478.72238 1.000 115.46844 255 ASN A C 1
ATOM 2030 O O . ASN A 1 255 ? 490.35032 491.70272 479.76640 1.000 124.01661 255 ASN A O 1
ATOM 2035 N N . HIS A 1 256 ? 491.32653 491.68391 477.73571 1.000 110.33715 256 HIS A N 1
ATOM 2036 C CA . HIS A 1 256 ? 491.58396 490.24867 477.77213 1.000 113.13523 256 HIS A CA 1
ATOM 2037 C C . HIS A 1 256 ? 493.04811 489.96829 478.07507 1.000 111.77927 256 HIS A C 1
ATOM 2038 O O . HIS A 1 256 ? 493.91366 490.25222 477.23403 1.000 112.80477 256 HIS A O 1
ATOM 2045 N N . PRO A 1 257 ? 493.37958 489.43196 479.24452 1.000 109.63265 257 PRO A N 1
ATOM 2046 C CA . PRO A 1 257 ? 494.76531 489.06177 479.53212 1.000 110.36641 257 PRO A CA 1
ATOM 2047 C C . PRO A 1 257 ? 495.05952 487.60981 479.17749 1.000 113.76294 257 PRO A C 1
ATOM 2048 O O . PRO A 1 257 ? 494.19362 486.73420 479.22285 1.000 114.58229 257 PRO A O 1
ATOM 2052 N N . PHE A 1 258 ? 496.31795 487.37418 478.81666 1.000 112.15677 258 PHE A N 1
ATOM 2053 C CA . PHE A 1 258 ? 496.82406 486.05475 478.47834 1.000 106.28619 258 PHE A CA 1
ATOM 2054 C C . PHE A 1 258 ? 498.13895 485.82062 479.20875 1.000 106.51016 258 PHE A C 1
ATOM 2055 O O . PHE A 1 258 ? 498.83937 486.76056 479.60257 1.000 105.60081 258 PHE A O 1
ATOM 2063 N N . ARG A 1 259 ? 498.47253 484.54195 479.37274 1.000 107.53520 259 ARG A N 1
ATOM 2064 C CA . ARG A 1 259 ? 499.68837 484.12576 480.05424 1.000 105.45481 259 ARG A CA 1
ATOM 2065 C C . ARG A 1 259 ? 500.47416 483.17873 479.16092 1.000 106.62981 259 ARG A C 1
ATOM 2066 O O . ARG A 1 259 ? 499.89190 482.35013 478.45909 1.000 109.39351 259 ARG A O 1
ATOM 2074 N N . VAL A 1 260 ? 501.79649 483.30963 479.19232 1.000 103.69610 260 VAL A N 1
ATOM 2075 C CA . VAL A 1 260 ? 502.71155 482.43403 478.46905 1.000 104.16213 260 VAL A CA 1
ATOM 2076 C C . VAL A 1 260 ? 503.54927 481.70303 479.50553 1.000 107.46694 260 VAL A C 1
ATOM 2077 O O . VAL A 1 260 ? 504.21379 482.34168 480.32931 1.000 109.23635 260 VAL A O 1
ATOM 2081 N N . TYR A 1 261 ? 503.52533 480.37218 479.46368 1.000 108.58686 261 TYR A N 1
ATOM 2082 C CA . TYR A 1 261 ? 504.11959 479.57051 480.52380 1.000 106.73398 261 TYR A CA 1
ATOM 2083 C C . TYR A 1 261 ? 504.78516 478.32576 479.95309 1.000 113.11387 261 TYR A C 1
ATOM 2084 O O . TYR A 1 261 ? 504.46859 477.86829 478.84974 1.000 116.84100 261 TYR A O 1
ATOM 2093 N N . GLU A 1 262 ? 505.72221 477.78934 480.73594 1.000 114.18139 262 GLU A N 1
ATOM 2094 C CA . GLU A 1 262 ? 506.37392 476.51942 480.43758 1.000 116.25975 262 GLU A CA 1
ATOM 2095 C C . GLU A 1 262 ? 507.04258 475.99197 481.70224 1.000 116.13765 262 GLU A C 1
ATOM 2096 O O . GLU A 1 262 ? 507.29952 476.74107 482.65184 1.000 113.93377 262 GLU A O 1
ATOM 2102 N N . THR A 1 263 ? 507.32182 474.68477 481.69697 1.000 121.54989 263 THR A N 1
ATOM 2103 C CA . THR A 1 263 ? 507.92300 473.98453 482.83144 1.000 119.63095 263 THR A CA 1
ATOM 2104 C C . THR A 1 263 ? 509.09981 473.14829 482.34089 1.000 118.20603 263 THR A C 1
ATOM 2105 O O . THR A 1 263 ? 508.90753 472.14056 481.64919 1.000 117.20873 263 THR A O 1
ATOM 2109 N N . VAL A 1 264 ? 510.31674 473.55953 482.70912 1.000 115.96561 264 VAL A N 1
ATOM 2110 C CA . VAL A 1 264 ? 511.54162 472.88089 482.30412 1.000 109.95956 264 VAL A CA 1
ATOM 2111 C C . VAL A 1 264 ? 512.47033 472.76038 483.50518 1.000 109.83675 264 VAL A C 1
ATOM 2112 O O . VAL A 1 264 ? 512.31157 473.44654 484.51650 1.000 113.68161 264 VAL A O 1
ATOM 2116 N N . VAL A 1 265 ? 513.45490 471.87038 483.37782 1.000 106.79265 265 VAL A N 1
ATOM 2117 C CA . VAL A 1 265 ? 514.48731 471.69755 484.39315 1.000 103.44924 265 VAL A CA 1
ATOM 2118 C C . VAL A 1 265 ? 515.73077 471.13859 483.71512 1.000 105.93824 265 VAL A C 1
ATOM 2119 O O . VAL A 1 265 ? 515.65381 470.52830 482.64641 1.000 109.02316 265 VAL A O 1
ATOM 2123 N N . LEU A 1 266 ? 516.88575 471.36315 484.33524 1.000 103.68716 266 LEU A N 1
ATOM 2124 C CA . LEU A 1 266 ? 518.17014 470.93860 483.79328 1.000 99.11999 266 LEU A CA 1
ATOM 2125 C C . LEU A 1 266 ? 518.79740 469.89852 484.70960 1.000 98.49669 266 LEU A C 1
ATOM 2126 O O . LEU A 1 266 ? 518.87142 470.10276 485.92543 1.000 104.21755 266 LEU A O 1
ATOM 2131 N N . ARG A 1 267 ? 519.25251 468.79162 484.12751 1.000 96.26038 267 ARG A N 1
ATOM 2132 C CA . ARG A 1 267 ? 519.89945 467.71618 484.86617 1.000 92.50508 267 ARG A CA 1
ATOM 2133 C C . ARG A 1 267 ? 521.35196 467.61716 484.42329 1.000 94.70249 267 ARG A C 1
ATOM 2134 O O . ARG A 1 267 ? 521.63244 467.47082 483.22856 1.000 98.31371 267 ARG A O 1
ATOM 2142 N N . ILE A 1 268 ? 522.26804 467.69424 485.38270 1.000 92.02848 268 ILE A N 1
ATOM 2143 C CA . ILE A 1 268 ? 523.69532 467.53422 485.13480 1.000 91.55919 268 ILE A CA 1
ATOM 2144 C C . ILE A 1 268 ? 524.12076 466.20914 485.74712 1.000 95.41415 268 ILE A C 1
ATOM 2145 O O . ILE A 1 268 ? 524.02519 466.02214 486.96617 1.000 98.39837 268 ILE A O 1
ATOM 2150 N N . LYS A 1 269 ? 524.59271 465.29103 484.90664 1.000 93.83218 269 LYS A N 1
ATOM 2151 C CA . LYS A 1 269 ? 524.94734 463.95636 485.37040 1.000 94.97315 269 LYS A CA 1
ATOM 2152 C C . LYS A 1 269 ? 526.40776 463.86442 485.79848 1.000 95.51172 269 LYS A C 1
ATOM 2153 O O . LYS A 1 269 ? 526.70658 463.36147 486.88501 1.000 103.14949 269 LYS A O 1
ATOM 2159 N N . ARG A 1 270 ? 527.32500 464.34361 484.96433 1.000 91.89673 270 ARG A N 1
ATOM 2160 C CA . ARG A 1 270 ? 528.75748 464.26881 485.25049 1.000 90.02383 270 ARG A CA 1
ATOM 2161 C C . ARG A 1 270 ? 529.33946 465.67110 485.32815 1.000 90.77288 270 ARG A C 1
ATOM 2162 O O . ARG A 1 270 ? 529.66088 466.27248 484.28805 1.000 96.06807 270 ARG A O 1
ATOM 2170 N N . PRO A 1 271 ? 529.49379 466.23381 486.52745 1.000 86.81459 271 PRO A N 1
ATOM 2171 C CA . PRO A 1 271 ? 530.04948 467.59158 486.63865 1.000 89.63407 271 PRO A CA 1
ATOM 2172 C C . PRO A 1 271 ? 531.47525 467.71700 486.13500 1.000 93.91565 271 PRO A C 1
ATOM 2173 O O . PRO A 1 271 ? 531.92278 468.83910 485.87100 1.000 93.33814 271 PRO A O 1
ATOM 2177 N N . SER A 1 272 ? 532.20799 466.61086 486.00055 1.000 96.41630 272 SER A N 1
ATOM 2178 C CA . SER A 1 272 ? 533.59096 466.67618 485.54496 1.000 96.04897 272 SER A CA 1
ATOM 2179 C C . SER A 1 272 ? 533.71612 467.05878 484.07701 1.000 98.15680 272 SER A C 1
ATOM 2180 O O . SER A 1 272 ? 534.82385 467.37661 483.63295 1.000 103.43897 272 SER A O 1
ATOM 2183 N N . ALA A 1 273 ? 532.62146 467.03772 483.31835 1.000 96.18930 273 ALA A N 1
ATOM 2184 C CA . ALA A 1 273 ? 532.64198 467.36447 481.90060 1.000 93.14845 273 ALA A CA 1
ATOM 2185 C C . ALA A 1 273 ? 532.38179 468.84082 481.62997 1.000 92.17247 273 ALA A C 1
ATOM 2186 O O . ALA A 1 273 ? 531.92159 469.18770 480.53701 1.000 91.81054 273 ALA A O 1
ATOM 2188 N N . ILE A 1 274 ? 532.65831 469.71370 482.59466 1.000 92.92557 274 ILE A N 1
ATOM 2189 C CA . ILE A 1 274 ? 532.41137 471.14322 482.45992 1.000 89.12002 274 ILE A CA 1
ATOM 2190 C C . ILE A 1 274 ? 533.64136 471.89493 482.94490 1.000 89.69013 274 ILE A C 1
ATOM 2191 O O . ILE A 1 274 ? 534.14802 471.62270 484.03915 1.000 97.54364 274 ILE A O 1
ATOM 2196 N N . CYS A 1 275 ? 534.12083 472.83770 482.13579 1.000 86.05504 275 CYS A N 1
ATOM 2197 C CA . CYS A 1 275 ? 535.20567 473.72314 482.53272 1.000 92.43091 275 CYS A CA 1
ATOM 2198 C C . CYS A 1 275 ? 534.70571 475.15521 482.44970 1.000 97.58755 275 CYS A C 1
ATOM 2199 O O . CYS A 1 275 ? 534.00726 475.51576 481.49949 1.000 102.31834 275 CYS A O 1
ATOM 2202 N N . THR A 1 276 ? 535.03750 475.96133 483.44904 1.000 100.58348 276 THR A N 1
ATOM 2203 C CA . THR A 1 276 ? 534.61150 477.35109 483.49240 1.000 103.83371 276 THR A CA 1
ATOM 2204 C C . THR A 1 276 ? 535.82113 478.26971 483.41719 1.000 110.74938 276 THR A C 1
ATOM 2205 O O . THR A 1 276 ? 536.72986 478.18450 484.24852 1.000 116.33938 276 THR A O 1
ATOM 2209 N N . LEU A 1 277 ? 535.82672 479.14278 482.41470 1.000 109.84514 277 LEU A N 1
ATOM 2210 C CA . LEU A 1 277 ? 536.86890 480.14121 482.23822 1.000 112.23930 277 LEU A CA 1
ATOM 2211 C C . LEU A 1 277 ? 536.44095 481.42466 482.93205 1.000 114.11024 277 LEU A C 1
ATOM 2212 O O . LEU A 1 277 ? 535.46438 482.06475 482.51814 1.000 116.90408 277 LEU A O 1
ATOM 2217 N N . GLU A 1 278 ? 537.17582 481.79509 483.97873 1.000 118.49556 278 GLU A N 1
ATOM 2218 C CA . GLU A 1 278 ? 536.85503 482.95240 484.79743 1.000 121.95054 278 GLU A CA 1
ATOM 2219 C C . GLU A 1 278 ? 538.06499 483.86958 484.88530 1.000 128.35632 278 GLU A C 1
ATOM 2220 O O . GLU A 1 278 ? 539.19929 483.46652 484.61776 1.000 129.58039 278 GLU A O 1
ATOM 2226 N N . ASP A 1 279 ? 537.80620 485.11501 485.26732 1.000 129.77131 279 ASP A N 1
ATOM 2227 C CA . ASP A 1 279 ? 538.86408 486.10385 485.42414 1.000 134.37919 279 ASP A CA 1
ATOM 2228 C C . ASP A 1 279 ? 539.78057 485.74751 486.58887 1.000 131.79347 279 ASP A C 1
ATOM 2229 O O . ASP A 1 279 ? 540.73458 486.46711 486.88222 1.000 131.00072 279 ASP A O 1
ATOM 2234 N N . LYS B 1 3 ? 538.76925 404.77702 450.66312 1.000 181.52710 3 LYS B N 1
ATOM 2235 C CA . LYS B 1 3 ? 538.91370 406.05941 449.98521 1.000 184.59897 3 LYS B CA 1
ATOM 2236 C C . LYS B 1 3 ? 538.48746 405.96152 448.52358 1.000 192.19316 3 LYS B C 1
ATOM 2237 O O . LYS B 1 3 ? 537.39319 405.48629 448.21875 1.000 195.45303 3 LYS B O 1
ATOM 2243 N N . THR B 1 4 ? 539.35874 406.43383 447.63067 1.000 191.56855 4 THR B N 1
ATOM 2244 C CA . THR B 1 4 ? 539.20067 406.45870 446.17692 1.000 193.78734 4 THR B CA 1
ATOM 2245 C C . THR B 1 4 ? 538.10715 407.41298 445.71438 1.000 199.02702 4 THR B C 1
ATOM 2246 O O . THR B 1 4 ? 537.93174 407.58574 444.50214 1.000 199.09434 4 THR B O 1
ATOM 2250 N N . GLN B 1 5 ? 537.36539 408.03969 446.62980 1.000 202.41477 5 GLN B N 1
ATOM 2251 C CA . GLN B 1 5 ? 536.40236 409.05631 446.22235 1.000 203.37657 5 GLN B CA 1
ATOM 2252 C C . GLN B 1 5 ? 537.10837 410.34722 445.83278 1.000 202.99353 5 GLN B C 1
ATOM 2253 O O . GLN B 1 5 ? 536.73539 410.99545 444.84819 1.000 201.16667 5 GLN B O 1
ATOM 2259 N N . LEU B 1 6 ? 538.12987 410.73304 446.59306 1.000 204.27096 6 LEU B N 1
ATOM 2260 C CA . LEU B 1 6 ? 538.93915 411.90374 446.29293 1.000 201.78141 6 LEU B CA 1
ATOM 2261 C C . LEU B 1 6 ? 540.21694 411.56302 445.53798 1.000 200.02581 6 LEU B C 1
ATOM 2262 O O . LEU B 1 6 ? 541.01709 412.46273 445.26500 1.000 198.56320 6 LEU B O 1
ATOM 2267 N N . PHE B 1 7 ? 540.42203 410.29439 445.18796 1.000 199.15197 7 PHE B N 1
ATOM 2268 C CA . PHE B 1 7 ? 541.58448 409.85209 444.41747 1.000 193.13796 7 PHE B CA 1
ATOM 2269 C C . PHE B 1 7 ? 541.10354 409.04784 443.21573 1.000 193.40734 7 PHE B C 1
ATOM 2270 O O . PHE B 1 7 ? 541.28263 407.82527 443.15731 1.000 191.25549 7 PHE B O 1
ATOM 2278 N N . PRO B 1 8 ? 540.47433 409.70623 442.23769 1.000 195.78432 8 PRO B N 1
ATOM 2279 C CA . PRO B 1 8 ? 539.99570 408.96895 441.05619 1.000 193.95898 8 PRO B CA 1
ATOM 2280 C C . PRO B 1 8 ? 541.10978 408.31829 440.25739 1.000 187.86036 8 PRO B C 1
ATOM 2281 O O . PRO B 1 8 ? 540.89620 407.25337 439.66464 1.000 183.26204 8 PRO B O 1
ATOM 2285 N N . ASP B 1 9 ? 542.29248 408.92535 440.22264 1.000 185.76448 9 ASP B N 1
ATOM 2286 C CA . ASP B 1 9 ? 543.41206 408.41609 439.44373 1.000 184.18338 9 ASP B CA 1
ATOM 2287 C C . ASP B 1 9 ? 544.30347 407.46627 440.23130 1.000 174.91338 9 ASP B C 1
ATOM 2288 O O . ASP B 1 9 ? 545.32795 407.02257 439.70243 1.000 168.68335 9 ASP B O 1
ATOM 2293 N N . SER B 1 10 ? 543.95025 407.15482 441.47092 1.000 172.21955 10 SER B N 1
ATOM 2294 C CA . SER B 1 10 ? 544.76425 406.25109 442.27273 1.000 157.62003 10 SER B CA 1
ATOM 2295 C C . SER B 1 10 ? 544.75564 404.85770 441.65515 1.000 150.00900 10 SER B C 1
ATOM 2296 O O . SER B 1 10 ? 543.68334 404.34071 441.32038 1.000 150.39827 10 SER B O 1
ATOM 2299 N N . PRO B 1 11 ? 545.91794 404.22804 441.47296 1.000 141.68985 11 PRO B N 1
ATOM 2300 C CA . PRO B 1 11 ? 545.92946 402.86315 440.92416 1.000 140.43268 11 PRO B CA 1
ATOM 2301 C C . PRO B 1 11 ? 545.19603 401.85941 441.79274 1.000 143.71129 11 PRO B C 1
ATOM 2302 O O . PRO B 1 11 ? 544.59412 400.91693 441.26367 1.000 146.00469 11 PRO B O 1
ATOM 2306 N N . LEU B 1 12 ? 545.22600 402.03295 443.10983 1.000 142.65632 12 LEU B N 1
ATOM 2307 C CA . LEU B 1 12 ? 544.57157 401.10723 444.01754 1.000 139.75677 12 LEU B CA 1
ATOM 2308 C C . LEU B 1 12 ? 543.06130 401.31934 444.01386 1.000 145.67747 12 LEU B C 1
ATOM 2309 O O . LEU B 1 12 ? 542.54966 402.34793 443.56472 1.000 152.20507 12 LEU B O 1
ATOM 2314 N N . THR B 1 13 ? 542.34734 400.32182 444.52278 1.000 146.90981 13 THR B N 1
ATOM 2315 C CA . THR B 1 13 ? 540.91754 400.41540 444.75907 1.000 153.39435 13 THR B CA 1
ATOM 2316 C C . THR B 1 13 ? 540.67142 400.53561 446.26171 1.000 159.16467 13 THR B C 1
ATOM 2317 O O . THR B 1 13 ? 541.60713 400.68439 447.05606 1.000 159.51797 13 THR B O 1
ATOM 2321 N N . ASP B 1 14 ? 539.39691 400.47945 446.65214 1.000 162.54020 14 ASP B N 1
ATOM 2322 C CA . ASP B 1 14 ? 539.03925 400.68534 448.05247 1.000 162.20603 14 ASP B CA 1
ATOM 2323 C C . ASP B 1 14 ? 539.64855 399.61638 448.95254 1.000 159.16641 14 ASP B C 1
ATOM 2324 O O . ASP B 1 14 ? 540.07946 399.91265 450.07344 1.000 157.52411 14 ASP B O 1
ATOM 2329 N N . GLN B 1 15 ? 539.68199 398.36548 448.48664 1.000 159.00642 15 GLN B N 1
ATOM 2330 C CA . GLN B 1 15 ? 540.21933 397.28520 449.30889 1.000 157.39387 15 GLN B CA 1
ATOM 2331 C C . GLN B 1 15 ? 541.69603 397.49884 449.61681 1.000 152.07308 15 GLN B C 1
ATOM 2332 O O . GLN B 1 15 ? 542.13552 397.30462 450.75829 1.000 152.13045 15 GLN B O 1
ATOM 2338 N N . ASP B 1 16 ? 542.48027 397.89582 448.61256 1.000 148.03969 16 ASP B N 1
ATOM 2339 C CA . ASP B 1 16 ? 543.89922 398.13185 448.85062 1.000 146.60675 16 ASP B CA 1
ATOM 2340 C C . ASP B 1 16 ? 544.10887 399.31049 449.78980 1.000 143.98772 16 ASP B C 1
ATOM 2341 O O . ASP B 1 16 ? 545.01912 399.28929 450.62391 1.000 142.82638 16 ASP B O 1
ATOM 2346 N N . PHE B 1 17 ? 543.27950 400.34876 449.66950 1.000 142.83555 17 PHE B N 1
ATOM 2347 C CA . PHE B 1 17 ? 543.38260 401.47855 450.58655 1.000 139.50028 17 PHE B CA 1
ATOM 2348 C C . PHE B 1 17 ? 543.06472 401.05768 452.01537 1.000 140.80709 17 PHE B C 1
ATOM 2349 O O . PHE B 1 17 ? 543.73608 401.48701 452.96157 1.000 140.97219 17 PHE B O 1
ATOM 2357 N N . SER B 1 18 ? 542.04267 400.21724 452.19200 1.000 142.76859 18 SER B N 1
ATOM 2358 C CA . SER B 1 18 ? 541.71821 399.72217 453.52557 1.000 139.04941 18 SER B CA 1
ATOM 2359 C C . SER B 1 18 ? 542.86203 398.89633 454.09779 1.000 135.07257 18 SER B C 1
ATOM 2360 O O . SER B 1 18 ? 543.21029 399.03484 455.27698 1.000 137.63699 18 SER B O 1
ATOM 2363 N N . GLN B 1 19 ? 543.46196 398.03349 453.27528 1.000 131.52828 19 GLN B N 1
ATOM 2364 C CA . GLN B 1 19 ? 544.58882 397.23395 453.74590 1.000 129.30999 19 GLN B CA 1
ATOM 2365 C C . GLN B 1 19 ? 545.77909 398.11487 454.10612 1.000 125.98432 19 GLN B C 1
ATOM 2366 O O . GLN B 1 19 ? 546.46982 397.86322 455.10045 1.000 126.83861 19 GLN B O 1
ATOM 2372 N N . LEU B 1 20 ? 546.03461 399.15267 453.30725 1.000 124.61174 20 LEU B N 1
ATOM 2373 C CA . LEU B 1 20 ? 547.12545 400.07443 453.60445 1.000 121.76654 20 LEU B CA 1
ATOM 2374 C C . LEU B 1 20 ? 546.88636 400.80618 454.91840 1.000 126.08537 20 LEU B C 1
ATOM 2375 O O . LEU B 1 20 ? 547.80627 400.95694 455.73354 1.000 127.40291 20 LEU B O 1
ATOM 2380 N N . ASP B 1 21 ? 545.65442 401.26956 455.14015 1.000 129.74004 21 ASP B N 1
ATOM 2381 C CA . ASP B 1 21 ? 545.33263 401.94131 456.39384 1.000 127.39121 21 ASP B CA 1
ATOM 2382 C C . ASP B 1 21 ? 545.49784 400.99850 457.57682 1.000 126.36890 21 ASP B C 1
ATOM 2383 O O . ASP B 1 21 ? 546.02792 401.38998 458.62410 1.000 126.61262 21 ASP B O 1
ATOM 2388 N N . GLN B 1 22 ? 545.05148 399.74906 457.42638 1.000 126.39687 22 GLN B N 1
ATOM 2389 C CA . GLN B 1 22 ? 545.22025 398.77130 458.49497 1.000 124.67666 22 GLN B CA 1
ATOM 2390 C C . GLN B 1 22 ? 546.69302 398.53725 458.79746 1.000 123.59555 22 GLN B C 1
ATOM 2391 O O . GLN B 1 22 ? 547.09306 398.48300 459.96616 1.000 128.65263 22 GLN B O 1
ATOM 2397 N N . THR B 1 23 ? 547.51550 398.40272 457.75568 1.000 120.22215 23 THR B N 1
ATOM 2398 C CA . THR B 1 23 ? 548.94383 398.18676 457.95926 1.000 118.91956 23 THR B CA 1
ATOM 2399 C C . THR B 1 23 ? 549.57505 399.36329 458.69073 1.000 119.53310 23 THR B C 1
ATOM 2400 O O . THR B 1 23 ? 550.34928 399.17948 459.63859 1.000 123.99448 23 THR B O 1
ATOM 2404 N N . VAL B 1 24 ? 549.24019 400.58526 458.27121 1.000 118.81230 24 VAL B N 1
ATOM 2405 C CA . VAL B 1 24 ? 549.81824 401.77154 458.89795 1.000 114.07519 24 VAL B CA 1
ATOM 2406 C C . VAL B 1 24 ? 549.40675 401.85296 460.36254 1.000 116.45789 24 VAL B C 1
ATOM 2407 O O . VAL B 1 24 ? 550.23304 402.11607 461.24507 1.000 119.12375 24 VAL B O 1
ATOM 2411 N N . ILE B 1 25 ? 548.12342 401.61665 460.64373 1.000 117.05106 25 ILE B N 1
ATOM 2412 C CA . ILE B 1 25 ? 547.62835 401.72222 462.01394 1.000 114.74456 25 ILE B CA 1
ATOM 2413 C C . ILE B 1 25 ? 548.28351 400.67054 462.90093 1.000 119.49781 25 ILE B C 1
ATOM 2414 O O . ILE B 1 25 ? 548.72083 400.96165 464.02184 1.000 123.21028 25 ILE B O 1
ATOM 2419 N N . ASP B 1 26 ? 548.36333 399.43036 462.41212 1.000 122.93377 26 ASP B N 1
ATOM 2420 C CA . ASP B 1 26 ? 548.95975 398.36405 463.20798 1.000 125.89081 26 ASP B CA 1
ATOM 2421 C C . ASP B 1 26 ? 550.43723 398.62384 463.46439 1.000 121.88481 26 ASP B C 1
ATOM 2422 O O . ASP B 1 26 ? 550.93237 398.38228 464.57099 1.000 124.07881 26 ASP B O 1
ATOM 2427 N N . THR B 1 27 ? 551.16219 399.11153 462.45507 1.000 120.90032 27 THR B N 1
ATOM 2428 C CA . THR B 1 27 ? 552.57260 399.42154 462.65847 1.000 117.83544 27 THR B CA 1
ATOM 2429 C C . THR B 1 27 ? 552.75095 400.56191 463.65168 1.000 119.46298 27 THR B C 1
ATOM 2430 O O . THR B 1 27 ? 553.67026 400.53393 464.47763 1.000 120.03728 27 THR B O 1
ATOM 2434 N N . ALA B 1 28 ? 551.88421 401.57517 463.58757 1.000 121.26562 28 ALA B N 1
ATOM 2435 C CA . ALA B 1 28 ? 552.01679 402.71190 464.49101 1.000 117.56864 28 ALA B CA 1
ATOM 2436 C C . ALA B 1 28 ? 551.64588 402.34868 465.92205 1.000 119.32695 28 ALA B C 1
ATOM 2437 O O . ALA B 1 28 ? 552.18921 402.93319 466.86568 1.000 120.07964 28 ALA B O 1
ATOM 2439 N N . ARG B 1 29 ? 550.72627 401.39802 466.10489 1.000 122.00783 29 ARG B N 1
ATOM 2440 C CA . ARG B 1 29 ? 550.25877 401.07672 467.45050 1.000 121.66337 29 ARG B CA 1
ATOM 2441 C C . ARG B 1 29 ? 551.38373 400.53810 468.32719 1.000 124.08372 29 ARG B C 1
ATOM 2442 O O . ARG B 1 29 ? 551.48024 400.89128 469.50788 1.000 126.22018 29 ARG B O 1
ATOM 2450 N N . ARG B 1 30 ? 552.24072 399.67795 467.77329 1.000 123.89702 30 ARG B N 1
ATOM 2451 C CA . ARG B 1 30 ? 553.28443 399.05798 468.58465 1.000 122.44649 30 ARG B CA 1
ATOM 2452 C C . ARG B 1 30 ? 554.31326 400.07872 469.05758 1.000 124.77118 30 ARG B C 1
ATOM 2453 O O . ARG B 1 30 ? 554.78110 400.01133 470.19983 1.000 126.84935 30 ARG B O 1
ATOM 2461 N N . GLN B 1 31 ? 554.67720 401.02964 468.20069 1.000 121.73466 31 GLN B N 1
ATOM 2462 C CA . GLN B 1 31 ? 555.79051 401.92708 468.47848 1.000 118.58616 31 GLN B CA 1
ATOM 2463 C C . GLN B 1 31 ? 555.40440 403.15293 469.29585 1.000 121.92904 31 GLN B C 1
ATOM 2464 O O . GLN B 1 31 ? 556.29600 403.89430 469.72158 1.000 122.91364 31 GLN B O 1
ATOM 2470 N N . LEU B 1 32 ? 554.11529 403.38760 469.53024 1.000 122.60841 32 LEU B N 1
ATOM 2471 C CA . LEU B 1 32 ? 553.66318 404.60050 470.21242 1.000 118.32528 32 LEU B CA 1
ATOM 2472 C C . LEU B 1 32 ? 553.73041 404.37442 471.71693 1.000 121.26527 32 LEU B C 1
ATOM 2473 O O . LEU B 1 32 ? 552.77873 403.90698 472.34258 1.000 123.94803 32 LEU B O 1
ATOM 2478 N N . ILE B 1 33 ? 554.87921 404.71292 472.30602 1.000 121.03586 33 ILE B N 1
ATOM 2479 C CA . ILE B 1 33 ? 555.04659 404.56490 473.74800 1.000 119.18477 33 ILE B CA 1
ATOM 2480 C C . ILE B 1 33 ? 554.26100 405.62983 474.50483 1.000 114.76242 33 ILE B C 1
ATOM 2481 O O . ILE B 1 33 ? 553.76595 405.37653 475.60958 1.000 113.35902 33 ILE B O 1
ATOM 2486 N N . GLY B 1 34 ? 554.12428 406.82801 473.93297 1.000 114.20172 34 GLY B N 1
ATOM 2487 C CA . GLY B 1 34 ? 553.51170 407.93131 474.65122 1.000 109.80872 34 GLY B CA 1
ATOM 2488 C C . GLY B 1 34 ? 552.01212 407.81775 474.82176 1.000 106.97361 34 GLY B C 1
ATOM 2489 O O . GLY B 1 34 ? 551.45391 408.45503 475.72004 1.000 105.60016 34 GLY B O 1
ATOM 2490 N N . ARG B 1 35 ? 551.34753 407.02488 473.98809 1.000 108.13757 35 ARG B N 1
ATOM 2491 C CA . ARG B 1 35 ? 549.89870 406.89330 474.04410 1.000 104.50930 35 ARG B CA 1
ATOM 2492 C C . ARG B 1 35 ? 549.43269 405.84866 475.04737 1.000 107.57617 35 ARG B C 1
ATOM 2493 O O . ARG B 1 35 ? 548.22326 405.63926 475.18319 1.000 107.89253 35 ARG B O 1
ATOM 2501 N N . ARG B 1 36 ? 550.35368 405.18710 475.74732 1.000 107.62800 36 ARG B N 1
ATOM 2502 C CA . ARG B 1 36 ? 549.96707 404.16642 476.71121 1.000 106.52846 36 ARG B CA 1
ATOM 2503 C C . ARG B 1 36 ? 549.53030 404.74939 478.04750 1.000 107.37176 36 ARG B C 1
ATOM 2504 O O . ARG B 1 36 ? 548.91476 404.03530 478.84544 1.000 110.00043 36 ARG B O 1
ATOM 2512 N N . PHE B 1 37 ? 549.82958 406.02299 478.31197 1.000 104.14330 37 PHE B N 1
ATOM 2513 C CA . PHE B 1 37 ? 549.43097 406.63632 479.57190 1.000 101.11564 37 PHE B CA 1
ATOM 2514 C C . PHE B 1 37 ? 548.93327 408.06736 479.40708 1.000 99.90132 37 PHE B C 1
ATOM 2515 O O . PHE B 1 37 ? 548.81973 408.78311 480.40937 1.000 103.60320 37 PHE B O 1
ATOM 2523 N N . ILE B 1 38 ? 548.63460 408.50907 478.18860 1.000 98.61664 38 ILE B N 1
ATOM 2524 C CA . ILE B 1 38 ? 548.13679 409.85484 477.93421 1.000 98.23886 38 ILE B CA 1
ATOM 2525 C C . ILE B 1 38 ? 546.85127 409.74345 477.12917 1.000 100.46637 38 ILE B C 1
ATOM 2526 O O . ILE B 1 38 ? 546.80648 409.03272 476.11955 1.000 104.90808 38 ILE B O 1
ATOM 2531 N N . GLU B 1 39 ? 545.81121 410.44132 477.57412 1.000 97.89913 39 GLU B N 1
ATOM 2532 C CA . GLU B 1 39 ? 544.51597 410.36611 476.92133 1.000 102.32038 39 GLU B CA 1
ATOM 2533 C C . GLU B 1 39 ? 544.49612 411.22140 475.65607 1.000 105.89331 39 GLU B C 1
ATOM 2534 O O . GLU B 1 39 ? 545.36817 412.06116 475.42152 1.000 107.34054 39 GLU B O 1
ATOM 2540 N N . LEU B 1 40 ? 543.47555 410.99666 474.83413 1.000 107.82355 40 LEU B N 1
ATOM 2541 C CA . LEU B 1 40 ? 543.30848 411.68864 473.56509 1.000 105.47428 40 LEU B CA 1
ATOM 2542 C C . LEU B 1 40 ? 542.07322 412.57570 473.61290 1.000 106.54048 40 LEU B C 1
ATOM 2543 O O . LEU B 1 40 ? 541.01684 412.15771 474.09609 1.000 110.36231 40 LEU B O 1
ATOM 2548 N N . TYR B 1 41 ? 542.20817 413.79907 473.11011 1.000 107.19216 41 TYR B N 1
ATOM 2549 C CA . TYR B 1 41 ? 541.07573 414.72038 473.02354 1.000 107.21017 41 TYR B CA 1
ATOM 2550 C C . TYR B 1 41 ? 540.37057 414.60282 471.67226 1.000 110.01588 41 TYR B C 1
ATOM 2551 O O . TYR B 1 41 ? 540.13022 415.58703 470.97606 1.000 109.34117 41 TYR B O 1
ATOM 2560 N N . GLY B 1 42 ? 540.03751 413.37043 471.29322 1.000 115.59246 42 GLY B N 1
ATOM 2561 C CA . GLY B 1 42 ? 539.21906 413.10648 470.13229 1.000 115.81206 42 GLY B CA 1
ATOM 2562 C C . GLY B 1 42 ? 539.81579 413.57504 468.82000 1.000 121.09276 42 GLY B C 1
ATOM 2563 O O . GLY B 1 42 ? 540.86142 414.23016 468.77698 1.000 122.43146 42 GLY B O 1
ATOM 2564 N N . PRO B 1 43 ? 539.16659 413.22003 467.71252 1.000 124.05386 43 PRO B N 1
ATOM 2565 C CA . PRO B 1 43 ? 539.52158 413.82807 466.42548 1.000 120.74064 43 PRO B CA 1
ATOM 2566 C C . PRO B 1 43 ? 538.76625 415.12921 466.21402 1.000 118.91484 43 PRO B C 1
ATOM 2567 O O . PRO B 1 43 ? 537.53383 415.12906 466.13901 1.000 121.07564 43 PRO B O 1
ATOM 2571 N N . LEU B 1 44 ? 539.48860 416.24451 466.11479 1.000 115.78026 44 LEU B N 1
ATOM 2572 C CA . LEU B 1 44 ? 538.83120 417.54386 466.02504 1.000 114.33593 44 LEU B CA 1
ATOM 2573 C C . LEU B 1 44 ? 538.32154 417.81390 464.61357 1.000 117.39851 44 LEU B C 1
ATOM 2574 O O . LEU B 1 44 ? 537.11632 417.97739 464.39789 1.000 117.40879 44 LEU B O 1
ATOM 2579 N N . GLY B 1 45 ? 539.22502 417.86155 463.63922 1.000 117.00413 45 GLY B N 1
ATOM 2580 C CA . GLY B 1 45 ? 538.82640 418.09254 462.26521 1.000 116.91763 45 GLY B CA 1
ATOM 2581 C C . GLY B 1 45 ? 539.71472 419.07443 461.53126 1.000 120.01634 45 GLY B C 1
ATOM 2582 O O . GLY B 1 45 ? 540.72816 419.52984 462.06876 1.000 121.54331 45 GLY B O 1
ATOM 2583 N N . ARG B 1 46 ? 539.34192 419.40874 460.29609 1.000 120.53370 46 ARG B N 1
ATOM 2584 C CA . ARG B 1 46 ? 540.12602 420.32847 459.48343 1.000 119.92320 46 ARG B CA 1
ATOM 2585 C C . ARG B 1 46 ? 539.84581 421.79135 459.79573 1.000 118.38483 46 ARG B C 1
ATOM 2586 O O . ARG B 1 46 ? 540.62459 422.65442 459.37814 1.000 120.53191 46 ARG B O 1
ATOM 2594 N N . GLY B 1 47 ? 538.76784 422.09172 460.51760 1.000 115.44364 47 GLY B N 1
ATOM 2595 C CA . GLY B 1 47 ? 538.41109 423.46969 460.79293 1.000 113.74945 47 GLY B CA 1
ATOM 2596 C C . GLY B 1 47 ? 539.21476 424.14275 461.87983 1.000 113.86017 47 GLY B C 1
ATOM 2597 O O . GLY B 1 47 ? 539.03149 425.34082 462.11280 1.000 115.45552 47 GLY B O 1
ATOM 2598 N N . ILE B 1 48 ? 540.09725 423.40918 462.55053 1.000 113.60612 48 ILE B N 1
ATOM 2599 C CA . ILE B 1 48 ? 540.91387 423.94229 463.63362 1.000 111.05467 48 ILE B CA 1
ATOM 2600 C C . ILE B 1 48 ? 542.36623 423.93693 463.18059 1.000 112.18430 48 ILE B C 1
ATOM 2601 O O . ILE B 1 48 ? 542.86963 422.91598 462.69651 1.000 116.69578 48 ILE B O 1
ATOM 2606 N N . GLN B 1 49 ? 543.03146 425.08245 463.31808 1.000 108.91782 49 GLN B N 1
ATOM 2607 C CA . GLN B 1 49 ? 544.45692 425.18785 463.05647 1.000 107.75673 49 GLN B CA 1
ATOM 2608 C C . GLN B 1 49 ? 545.26095 425.58783 464.28164 1.000 109.20611 49 GLN B C 1
ATOM 2609 O O . GLN B 1 49 ? 546.49453 425.52404 464.23778 1.000 105.07752 49 GLN B O 1
ATOM 2615 N N . SER B 1 50 ? 544.60536 425.99784 465.36385 1.000 112.04080 50 SER B N 1
ATOM 2616 C CA . SER B 1 50 ? 545.27903 426.35840 466.59946 1.000 110.33146 50 SER B CA 1
ATOM 2617 C C . SER B 1 50 ? 544.40935 425.93644 467.77364 1.000 108.98956 50 SER B C 1
ATOM 2618 O O . SER B 1 50 ? 543.19759 425.74980 467.64170 1.000 109.57155 50 SER B O 1
ATOM 2621 N N . ILE B 1 51 ? 545.04827 425.78591 468.93199 1.000 105.16221 51 ILE B N 1
ATOM 2622 C CA . ILE B 1 51 ? 544.37930 425.33190 470.14161 1.000 102.87540 51 ILE B CA 1
ATOM 2623 C C . ILE B 1 51 ? 544.77607 426.23993 471.29783 1.000 106.36493 51 ILE B C 1
ATOM 2624 O O . ILE B 1 51 ? 545.75825 426.98133 471.23081 1.000 109.50579 51 ILE B O 1
ATOM 2629 N N . PHE B 1 52 ? 543.98458 426.18296 472.36418 1.000 101.89125 52 PHE B N 1
ATOM 2630 C CA . PHE B 1 52 ? 544.20564 426.98910 473.55457 1.000 101.43594 52 PHE B CA 1
ATOM 2631 C C . PHE B 1 52 ? 544.54716 426.09102 474.73431 1.000 104.75065 52 PHE B C 1
ATOM 2632 O O . PHE B 1 52 ? 543.95849 425.01897 474.90179 1.000 108.21322 52 PHE B O 1
ATOM 2640 N N . ASN B 1 53 ? 545.49879 426.53458 475.55037 1.000 105.64316 53 ASN B N 1
ATOM 2641 C CA . ASN B 1 53 ? 545.94117 425.78581 476.71661 1.000 103.81536 53 ASN B CA 1
ATOM 2642 C C . ASN B 1 53 ? 545.86833 426.67229 477.94993 1.000 109.49314 53 ASN B C 1
ATOM 2643 O O . ASN B 1 53 ? 546.25116 427.84432 477.90569 1.000 114.90182 53 ASN B O 1
ATOM 2648 N N . ASP B 1 54 ? 545.37842 426.10831 479.04971 1.000 109.28878 54 ASP B N 1
ATOM 2649 C CA . ASP B 1 54 ? 545.23581 426.82593 480.30768 1.000 106.18816 54 ASP B CA 1
ATOM 2650 C C . ASP B 1 54 ? 546.16530 426.22929 481.35400 1.000 103.85637 54 ASP B C 1
ATOM 2651 O O . ASP B 1 54 ? 546.20107 425.01054 481.54443 1.000 108.02942 54 ASP B O 1
ATOM 2656 N N . VAL B 1 55 ? 546.91052 427.09469 482.03352 1.000 102.66773 55 VAL B N 1
ATOM 2657 C CA . VAL B 1 55 ? 547.89342 426.68560 483.02904 1.000 104.21173 55 VAL B CA 1
ATOM 2658 C C . VAL B 1 55 ? 547.42021 427.14830 484.39963 1.000 107.57248 55 VAL B C 1
ATOM 2659 O O . VAL B 1 55 ? 547.05056 428.31615 484.57299 1.000 113.50506 55 VAL B O 1
ATOM 2663 N N . PHE B 1 56 ? 547.43337 426.23216 485.36559 1.000 102.81153 56 PHE B N 1
ATOM 2664 C CA . PHE B 1 56 ? 547.02932 426.49855 486.73751 1.000 106.67221 56 PHE B CA 1
ATOM 2665 C C . PHE B 1 56 ? 548.22304 426.35208 487.67154 1.000 111.37761 56 PHE B C 1
ATOM 2666 O O . PHE B 1 56 ? 549.18152 425.63535 487.37209 1.000 110.34942 56 PHE B O 1
ATOM 2674 N N . ILE B 1 57 ? 548.15650 427.03731 488.81237 1.000 121.03767 57 ILE B N 1
ATOM 2675 C CA . ILE B 1 57 ? 549.24062 427.00047 489.78796 1.000 126.47401 57 ILE B CA 1
ATOM 2676 C C . ILE B 1 57 ? 548.73048 426.48402 491.12853 1.000 131.39185 57 ILE B C 1
ATOM 2677 O O . ILE B 1 57 ? 549.48167 425.87086 491.89530 1.000 131.23287 57 ILE B O 1
ATOM 2682 N N . GLU B 1 58 ? 547.44915 426.70366 491.41429 1.000 135.71498 58 GLU B N 1
ATOM 2683 C CA . GLU B 1 58 ? 546.88292 426.37751 492.71462 1.000 140.25449 58 GLU B CA 1
ATOM 2684 C C . GLU B 1 58 ? 545.54541 425.66949 492.54685 1.000 142.77808 58 GLU B C 1
ATOM 2685 O O . GLU B 1 58 ? 544.90810 425.73588 491.49299 1.000 144.05926 58 GLU B O 1
ATOM 2691 N N . ASN B 1 59 ? 545.12868 424.98366 493.61067 1.000 141.00671 59 ASN B N 1
ATOM 2692 C CA . ASN B 1 59 ? 543.88831 424.22363 493.62552 1.000 143.31496 59 ASN B CA 1
ATOM 2693 C C . ASN B 1 59 ? 543.12782 424.49820 494.91506 1.000 145.37583 59 ASN B C 1
ATOM 2694 O O . ASN B 1 59 ? 543.71573 424.86353 495.93622 1.000 143.96120 59 ASN B O 1
ATOM 2699 N N . TYR B 1 60 ? 541.81041 424.31652 494.85709 1.000 146.03976 60 TYR B N 1
ATOM 2700 C CA . TYR B 1 60 ? 540.92641 424.53186 495.99396 1.000 144.54540 60 TYR B CA 1
ATOM 2701 C C . TYR B 1 60 ? 540.26128 423.22047 496.38661 1.000 147.12971 60 TYR B C 1
ATOM 2702 O O . TYR B 1 60 ? 539.79312 422.46937 495.52548 1.000 147.23686 60 TYR B O 1
ATOM 2711 N N . GLU B 1 61 ? 540.21630 422.95345 497.68920 1.000 146.86884 61 GLU B N 1
ATOM 2712 C CA . GLU B 1 61 ? 539.61133 421.73449 498.19869 1.000 139.51743 61 GLU B CA 1
ATOM 2713 C C . GLU B 1 61 ? 538.09042 421.86329 498.23113 1.000 131.43128 61 GLU B C 1
ATOM 2714 O O . GLU B 1 61 ? 537.52167 422.93560 498.01314 1.000 133.75301 61 GLU B O 1
ATOM 2720 N N . ALA B 1 62 ? 537.42922 420.74289 498.50872 1.000 122.79449 62 ALA B N 1
ATOM 2721 C CA . ALA B 1 62 ? 535.98068 420.72005 498.61979 1.000 120.87871 62 ALA B CA 1
ATOM 2722 C C . ALA B 1 62 ? 535.55275 421.19889 500.00549 1.000 126.59918 62 ALA B C 1
ATOM 2723 O O . ALA B 1 62 ? 536.37478 421.55964 500.85180 1.000 129.30907 62 ALA B O 1
ATOM 2725 N N . LYS B 1 63 ? 534.24335 421.20311 500.24342 1.000 124.28310 63 LYS B N 1
ATOM 2726 C CA . LYS B 1 63 ? 533.68089 421.66366 501.50314 1.000 125.87046 63 LYS B CA 1
ATOM 2727 C C . LYS B 1 63 ? 532.65014 420.66514 502.00726 1.000 130.13994 63 LYS B C 1
ATOM 2728 O O . LYS B 1 63 ? 532.02692 419.94209 501.22579 1.000 131.33040 63 LYS B O 1
ATOM 2734 N N . MET B 1 64 ? 532.47471 420.63730 503.32636 1.000 128.78442 64 MET B N 1
ATOM 2735 C CA . MET B 1 64 ? 531.50185 419.77205 503.98145 1.000 128.28314 64 MET B CA 1
ATOM 2736 C C . MET B 1 64 ? 530.48706 420.64144 504.70776 1.000 135.27884 64 MET B C 1
ATOM 2737 O O . MET B 1 64 ? 530.85077 421.39902 505.61316 1.000 138.11514 64 MET B O 1
ATOM 2742 N N . ASP B 1 65 ? 529.22040 420.52783 504.31515 1.000 137.20678 65 ASP B N 1
ATOM 2743 C CA . ASP B 1 65 ? 528.15279 421.30381 504.92721 1.000 138.60305 65 ASP B CA 1
ATOM 2744 C C . ASP B 1 65 ? 526.85023 420.52848 504.81734 1.000 137.51772 65 ASP B C 1
ATOM 2745 O O . ASP B 1 65 ? 526.70136 419.64403 503.97053 1.000 136.87416 65 ASP B O 1
ATOM 2750 N N . PHE B 1 66 ? 525.90141 420.87070 505.69103 1.000 131.65597 66 PHE B N 1
ATOM 2751 C CA . PHE B 1 66 ? 524.57439 420.27404 505.59149 1.000 132.49363 66 PHE B CA 1
ATOM 2752 C C . PHE B 1 66 ? 523.83439 420.78880 504.36498 1.000 135.27710 66 PHE B C 1
ATOM 2753 O O . PHE B 1 66 ? 523.13113 420.02782 503.69068 1.000 134.91024 66 PHE B O 1
ATOM 2761 N N . GLN B 1 67 ? 523.97649 422.07628 504.06526 1.000 134.31763 67 GLN B N 1
ATOM 2762 C CA . GLN B 1 67 ? 523.38532 422.68213 502.88366 1.000 133.91674 67 GLN B CA 1
ATOM 2763 C C . GLN B 1 67 ? 524.42558 423.54960 502.19190 1.000 138.82827 67 GLN B C 1
ATOM 2764 O O . GLN B 1 67 ? 525.35049 424.06322 502.82688 1.000 142.07953 67 GLN B O 1
ATOM 2770 N N . GLY B 1 68 ? 524.26551 423.70348 500.88056 1.000 139.21830 68 GLY B N 1
ATOM 2771 C CA . GLY B 1 68 ? 525.27027 424.39057 500.09490 1.000 145.97691 68 GLY B CA 1
ATOM 2772 C C . GLY B 1 68 ? 525.38689 425.85894 500.45536 1.000 152.58408 68 GLY B C 1
ATOM 2773 O O . GLY B 1 68 ? 524.44326 426.49037 500.92997 1.000 152.74800 68 GLY B O 1
ATOM 2774 N N . SER B 1 69 ? 526.57618 426.40561 500.22207 1.000 155.16341 69 SER B N 1
ATOM 2775 C CA . SER B 1 69 ? 526.83918 427.81613 500.46786 1.000 160.50484 69 SER B CA 1
ATOM 2776 C C . SER B 1 69 ? 526.30115 428.64084 499.29986 1.000 167.16949 69 SER B C 1
ATOM 2777 O O . SER B 1 69 ? 525.58544 428.13973 498.42860 1.000 166.12305 69 SER B O 1
ATOM 2780 N N . PHE B 1 70 ? 526.64354 429.92730 499.26853 1.000 170.55104 70 PHE B N 1
ATOM 2781 C CA . PHE B 1 70 ? 526.16296 430.82812 498.23018 1.000 171.59608 70 PHE B CA 1
ATOM 2782 C C . PHE B 1 70 ? 527.25296 431.33229 497.29919 1.000 174.63669 70 PHE B C 1
ATOM 2783 O O . PHE B 1 70 ? 526.95686 431.66361 496.14996 1.000 172.24475 70 PHE B O 1
ATOM 2791 N N . ASP B 1 71 ? 528.49785 431.39631 497.75849 1.000 178.98045 71 ASP B N 1
ATOM 2792 C CA . ASP B 1 71 ? 529.60415 431.89111 496.95331 1.000 180.22114 71 ASP B CA 1
ATOM 2793 C C . ASP B 1 71 ? 530.39190 430.72646 496.36937 1.000 178.02887 71 ASP B C 1
ATOM 2794 O O . ASP B 1 71 ? 530.58635 429.70075 497.02793 1.000 176.84599 71 ASP B O 1
ATOM 2799 N N . THR B 1 72 ? 530.84335 430.89288 495.12995 1.000 176.65820 72 THR B N 1
ATOM 2800 C CA . THR B 1 72 ? 531.60881 429.87803 494.41960 1.000 172.57644 72 THR B CA 1
ATOM 2801 C C . THR B 1 72 ? 533.02820 430.37942 494.19628 1.000 171.20106 72 THR B C 1
ATOM 2802 O O . THR B 1 72 ? 533.22740 431.52793 493.78735 1.000 171.40428 72 THR B O 1
ATOM 2806 N N . ASP B 1 73 ? 534.00760 429.52051 494.46497 1.000 168.05478 73 ASP B N 1
ATOM 2807 C CA . ASP B 1 73 ? 535.41773 429.84446 494.28831 1.000 162.63200 73 ASP B CA 1
ATOM 2808 C C . ASP B 1 73 ? 535.95486 429.07108 493.09242 1.000 159.16617 73 ASP B C 1
ATOM 2809 O O . ASP B 1 73 ? 535.90726 427.83655 493.07538 1.000 160.92356 73 ASP B O 1
ATOM 2814 N N . ILE B 1 74 ? 536.46378 429.79566 492.09964 1.000 152.58069 74 ILE B N 1
ATOM 2815 C CA . ILE B 1 74 ? 537.01309 429.20940 490.88329 1.000 146.24626 74 ILE B CA 1
ATOM 2816 C C . ILE B 1 74 ? 538.44884 429.69268 490.73403 1.000 145.61105 74 ILE B C 1
ATOM 2817 O O . ILE B 1 74 ? 538.71885 430.89402 490.84695 1.000 146.31735 74 ILE B O 1
ATOM 2822 N N . GLU B 1 75 ? 539.36586 428.75892 490.49530 1.000 143.80521 75 GLU B N 1
ATOM 2823 C CA . GLU B 1 75 ? 540.77027 429.10733 490.35221 1.000 142.37932 75 GLU B CA 1
ATOM 2824 C C . GLU B 1 75 ? 541.02280 429.80843 489.01961 1.000 142.08646 75 GLU B C 1
ATOM 2825 O O . GLU B 1 75 ? 540.27734 429.65205 488.04905 1.000 143.93609 75 GLU B O 1
ATOM 2831 N N . THR B 1 76 ? 542.09788 430.58758 488.98296 1.000 140.65369 76 THR B N 1
ATOM 2832 C CA . THR B 1 76 ? 542.49643 431.32730 487.79579 1.000 134.23157 76 THR B CA 1
ATOM 2833 C C . THR B 1 76 ? 543.54505 430.54947 487.00930 1.000 131.28305 76 THR B C 1
ATOM 2834 O O . THR B 1 76 ? 544.18014 429.62339 487.51871 1.000 131.77434 76 THR B O 1
ATOM 2838 N N . SER B 1 77 ? 543.72356 430.94555 485.75096 1.000 126.71031 77 SER B N 1
ATOM 2839 C CA . SER B 1 77 ? 544.62452 430.24129 484.85205 1.000 119.60441 77 SER B CA 1
ATOM 2840 C C . SER B 1 77 ? 545.21425 431.22223 483.85172 1.000 118.29667 77 SER B C 1
ATOM 2841 O O . SER B 1 77 ? 544.70017 432.32584 483.65491 1.000 119.14975 77 SER B O 1
ATOM 2844 N N . LYS B 1 78 ? 546.30424 430.80132 483.21777 1.000 116.62093 78 LYS B N 1
ATOM 2845 C CA . LYS B 1 78 ? 546.94689 431.56386 482.15617 1.000 113.69456 78 LYS B CA 1
ATOM 2846 C C . LYS B 1 78 ? 546.66196 430.89233 480.82126 1.000 112.13780 78 LYS B C 1
ATOM 2847 O O . LYS B 1 78 ? 546.80172 429.67157 480.69731 1.000 115.66348 78 LYS B O 1
ATOM 2853 N N . ARG B 1 79 ? 546.26043 431.68640 479.83310 1.000 104.27176 79 ARG B N 1
ATOM 2854 C CA . ARG B 1 79 ? 545.87864 431.18066 478.52158 1.000 103.01396 79 ARG B CA 1
ATOM 2855 C C . ARG B 1 79 ? 547.02730 431.35431 477.53819 1.000 106.70783 79 ARG B C 1
ATOM 2856 O O . ARG B 1 79 ? 547.62774 432.43071 477.45974 1.000 112.34035 79 ARG B O 1
ATOM 2864 N N . VAL B 1 80 ? 547.33084 430.28939 476.79440 1.000 107.51274 80 VAL B N 1
ATOM 2865 C CA . VAL B 1 80 ? 548.34987 430.30893 475.75557 1.000 104.63842 80 VAL B CA 1
ATOM 2866 C C . VAL B 1 80 ? 547.74858 429.71531 474.48912 1.000 103.78551 80 VAL B C 1
ATOM 2867 O O . VAL B 1 80 ? 546.80757 428.92024 474.53269 1.000 104.90515 80 VAL B O 1
ATOM 2871 N N . ASN B 1 81 ? 548.31120 430.10979 473.35098 1.000 102.56668 81 ASN B N 1
ATOM 2872 C CA . ASN B 1 81 ? 547.86928 429.64380 472.04409 1.000 106.80345 81 ASN B CA 1
ATOM 2873 C C . ASN B 1 81 ? 548.95374 428.77444 471.42454 1.000 111.48529 81 ASN B C 1
ATOM 2874 O O . ASN B 1 81 ? 550.13437 429.13688 471.44907 1.000 114.15225 81 ASN B O 1
ATOM 2879 N N . TYR B 1 82 ? 548.55097 427.63421 470.86993 1.000 110.72399 82 TYR B N 1
ATOM 2880 C CA . TYR B 1 82 ? 549.46351 426.67679 470.26440 1.000 106.05645 82 TYR B CA 1
ATOM 2881 C C . TYR B 1 82 ? 549.04181 426.40889 468.82816 1.000 107.98191 82 TYR B C 1
ATOM 2882 O O . TYR B 1 82 ? 547.84761 426.38591 468.51781 1.000 108.24308 82 TYR B O 1
ATOM 2891 N N . THR B 1 83 ? 550.02453 426.19933 467.95817 1.000 108.87415 83 THR B N 1
ATOM 2892 C CA . THR B 1 83 ? 549.78819 425.87194 466.55891 1.000 107.07925 83 THR B CA 1
ATOM 2893 C C . THR B 1 83 ? 550.05897 424.39084 466.34155 1.000 107.06117 83 THR B C 1
ATOM 2894 O O . THR B 1 83 ? 551.10534 423.88105 466.75434 1.000 110.89182 83 THR B O 1
ATOM 2898 N N . ILE B 1 84 ? 549.12140 423.70750 465.69391 1.000 103.52860 84 ILE B N 1
ATOM 2899 C CA . ILE B 1 84 ? 549.22479 422.26617 465.48473 1.000 99.23710 84 ILE B CA 1
ATOM 2900 C C . ILE B 1 84 ? 550.22679 421.98726 464.37129 1.000 99.07242 84 ILE B C 1
ATOM 2901 O O . ILE B 1 84 ? 550.02110 422.42357 463.23001 1.000 99.51479 84 ILE B O 1
ATOM 2906 N N . PRO B 1 85 ? 551.30614 421.26843 464.64563 1.000 98.56112 85 PRO B N 1
ATOM 2907 C CA . PRO B 1 85 ? 552.29593 420.96212 463.61070 1.000 97.20757 85 PRO B CA 1
ATOM 2908 C C . PRO B 1 85 ? 551.82255 419.80678 462.73513 1.000 98.42587 85 PRO B C 1
ATOM 2909 O O . PRO B 1 85 ? 550.79178 419.18567 462.98023 1.000 101.19550 85 PRO B O 1
ATOM 2913 N N . LEU B 1 86 ? 552.60650 419.52788 461.69692 1.000 97.44015 86 LEU B N 1
ATOM 2914 C CA . LEU B 1 86 ? 552.34474 418.42846 460.77870 1.000 96.11637 86 LEU B CA 1
ATOM 2915 C C . LEU B 1 86 ? 553.58409 417.55253 460.69602 1.000 98.22446 86 LEU B C 1
ATOM 2916 O O . LEU B 1 86 ? 554.69558 418.06292 460.52625 1.000 97.63311 86 LEU B O 1
ATOM 2921 N N . LEU B 1 87 ? 553.39537 416.24040 460.82048 1.000 96.19577 87 LEU B N 1
ATOM 2922 C CA . LEU B 1 87 ? 554.49322 415.28527 460.73720 1.000 93.98142 87 LEU B CA 1
ATOM 2923 C C . LEU B 1 87 ? 554.19880 414.30402 459.61525 1.000 95.53717 87 LEU B C 1
ATOM 2924 O O . LEU B 1 87 ? 553.10115 413.74328 459.55633 1.000 99.00563 87 LEU B O 1
ATOM 2929 N N . TYR B 1 88 ? 555.17567 414.08778 458.73516 1.000 91.29258 88 TYR B N 1
ATOM 2930 C CA . TYR B 1 88 ? 554.92363 413.32989 457.51832 1.000 93.39086 88 TYR B CA 1
ATOM 2931 C C . TYR B 1 88 ? 556.18305 412.60106 457.07047 1.000 96.82490 88 TYR B C 1
ATOM 2932 O O . TYR B 1 88 ? 557.30060 412.93199 457.47407 1.000 93.05782 88 TYR B O 1
ATOM 2941 N N . LYS B 1 89 ? 555.97209 411.59296 456.22604 1.000 98.58050 89 LYS B N 1
ATOM 2942 C CA . LYS B 1 89 ? 557.04620 410.82563 455.60641 1.000 93.63762 89 LYS B CA 1
ATOM 2943 C C . LYS B 1 89 ? 556.50347 410.15942 454.34852 1.000 93.96308 89 LYS B C 1
ATOM 2944 O O . LYS B 1 89 ? 555.36002 409.70093 454.32229 1.000 93.44966 89 LYS B O 1
ATOM 2950 N N . ASP B 1 90 ? 557.33543 410.10102 453.31103 1.000 95.14440 90 ASP B N 1
ATOM 2951 C CA . ASP B 1 90 ? 556.91476 409.63876 451.99608 1.000 98.17600 90 ASP B CA 1
ATOM 2952 C C . ASP B 1 90 ? 557.51156 408.27552 451.66552 1.000 102.07063 90 ASP B C 1
ATOM 2953 O O . ASP B 1 90 ? 558.61881 407.93960 452.09418 1.000 103.96810 90 ASP B O 1
ATOM 2958 N N . PHE B 1 91 ? 556.75929 407.49486 450.89045 1.000 99.24360 91 PHE B N 1
ATOM 2959 C CA . PHE B 1 91 ? 557.24518 406.23177 450.34942 1.000 94.38791 91 PHE B CA 1
ATOM 2960 C C . PHE B 1 91 ? 556.73061 406.08741 448.92405 1.000 98.91238 91 PHE B C 1
ATOM 2961 O O . PHE B 1 91 ? 555.97283 406.92667 448.43590 1.000 103.08397 91 PHE B O 1
ATOM 2969 N N . VAL B 1 92 ? 557.15660 405.01975 448.25012 1.000 99.41361 92 VAL B N 1
ATOM 2970 C CA . VAL B 1 92 ? 556.91181 404.85632 446.82102 1.000 99.71711 92 VAL B CA 1
ATOM 2971 C C . VAL B 1 92 ? 556.53954 403.41002 446.51834 1.000 98.71668 92 VAL B C 1
ATOM 2972 O O . VAL B 1 92 ? 557.08069 402.47791 447.12272 1.000 98.72022 92 VAL B O 1
ATOM 2976 N N . LEU B 1 93 ? 555.60391 403.22793 445.58707 1.000 97.71970 93 LEU B N 1
ATOM 2977 C CA . LEU B 1 93 ? 555.24664 401.92566 445.03951 1.000 96.85426 93 LEU B CA 1
ATOM 2978 C C . LEU B 1 93 ? 555.60306 401.90704 443.55822 1.000 104.79747 93 LEU B C 1
ATOM 2979 O O . LEU B 1 93 ? 555.26067 402.83858 442.81851 1.000 113.02386 93 LEU B O 1
ATOM 2984 N N . TYR B 1 94 ? 556.28396 400.84986 443.12878 1.000 100.29917 94 TYR B N 1
ATOM 2985 C CA . TYR B 1 94 ? 556.70711 400.73441 441.74293 1.000 101.51134 94 TYR B CA 1
ATOM 2986 C C . TYR B 1 94 ? 555.60214 400.12169 440.89179 1.000 105.34311 94 TYR B C 1
ATOM 2987 O O . TYR B 1 94 ? 554.80769 399.30241 441.36015 1.000 110.82079 94 TYR B O 1
ATOM 2996 N N . TRP B 1 95 ? 555.55717 400.53350 439.62383 1.000 101.48535 95 TRP B N 1
ATOM 2997 C CA . TRP B 1 95 ? 554.44388 400.15748 438.76043 1.000 103.97456 95 TRP B CA 1
ATOM 2998 C C . TRP B 1 95 ? 554.53499 398.71879 438.27118 1.000 109.97873 95 TRP B C 1
ATOM 2999 O O . TRP B 1 95 ? 553.49883 398.07504 438.07850 1.000 115.05572 95 TRP B O 1
ATOM 3010 N N . ARG B 1 96 ? 555.74478 398.19986 438.05518 1.000 107.67932 96 ARG B N 1
ATOM 3011 C CA . ARG B 1 96 ? 555.87983 396.83639 437.55099 1.000 107.35348 96 ARG B CA 1
ATOM 3012 C C . ARG B 1 96 ? 555.33956 395.82370 438.55332 1.000 114.33982 96 ARG B C 1
ATOM 3013 O O . ARG B 1 96 ? 554.57013 394.92336 438.19393 1.000 117.39983 96 ARG B O 1
ATOM 3021 N N . ASP B 1 97 ? 555.72863 395.96274 439.82270 1.000 116.50656 97 ASP B N 1
ATOM 3022 C CA . ASP B 1 97 ? 555.25094 395.04553 440.85140 1.000 116.50543 97 ASP B CA 1
ATOM 3023 C C . ASP B 1 97 ? 553.74425 395.15839 441.03389 1.000 113.90571 97 ASP B C 1
ATOM 3024 O O . ASP B 1 97 ? 553.05162 394.14619 441.19345 1.000 118.58547 97 ASP B O 1
ATOM 3029 N N . LEU B 1 98 ? 553.21975 396.38463 441.01830 1.000 109.48760 98 LEU B N 1
ATOM 3030 C CA . LEU B 1 98 ? 551.78302 396.57602 441.17401 1.000 109.67725 98 LEU B CA 1
ATOM 3031 C C . LEU B 1 98 ? 551.01567 395.93829 440.02360 1.000 115.67651 98 LEU B C 1
ATOM 3032 O O . LEU B 1 98 ? 549.98766 395.28799 440.23959 1.000 120.61209 98 LEU B O 1
ATOM 3037 N N . GLU B 1 99 ? 551.50203 396.10917 438.79277 1.000 116.29628 99 GLU B N 1
ATOM 3038 C CA . GLU B 1 99 ? 550.83684 395.50398 437.64360 1.000 117.85845 99 GLU B CA 1
ATOM 3039 C C . GLU B 1 99 ? 550.90423 393.98361 437.70034 1.000 118.08038 99 GLU B C 1
ATOM 3040 O O . GLU B 1 99 ? 549.92953 393.30012 437.36148 1.000 120.23223 99 GLU B O 1
ATOM 3046 N N . GLN B 1 100 ? 552.04925 393.43530 438.11494 1.000 116.11404 100 GLN B N 1
ATOM 3047 C CA . GLN B 1 100 ? 552.16255 391.98702 438.24844 1.000 112.36962 100 GLN B CA 1
ATOM 3048 C C . GLN B 1 100 ? 551.19194 391.45579 439.29452 1.000 113.68987 100 GLN B C 1
ATOM 3049 O O . GLN B 1 100 ? 550.54117 390.42570 439.08388 1.000 117.84287 100 GLN B O 1
ATOM 3055 N N . ALA B 1 101 ? 551.07444 392.15093 440.42722 1.000 114.87827 101 ALA B N 1
ATOM 3056 C CA . ALA B 1 101 ? 550.12407 391.73390 441.45213 1.000 114.09970 101 ALA B CA 1
ATOM 3057 C C . ALA B 1 101 ? 548.69040 391.83313 440.94775 1.000 117.51341 101 ALA B C 1
ATOM 3058 O O . ALA B 1 101 ? 547.85704 390.97171 441.25023 1.000 122.71434 101 ALA B O 1
ATOM 3060 N N . LYS B 1 102 ? 548.38144 392.88400 440.18512 1.000 117.17129 102 LYS B N 1
ATOM 3061 C CA . LYS B 1 102 ? 547.03416 393.03643 439.64666 1.000 117.98093 102 LYS B CA 1
ATOM 3062 C C . LYS B 1 102 ? 546.68978 391.90759 438.68502 1.000 121.09563 102 LYS B C 1
ATOM 3063 O O . LYS B 1 102 ? 545.59019 391.34588 438.74489 1.000 124.13745 102 LYS B O 1
ATOM 3069 N N . VAL B 1 103 ? 547.61429 391.56358 437.78560 1.000 122.24436 103 VAL B N 1
ATOM 3070 C CA . VAL B 1 103 ? 547.31401 390.52950 436.79937 1.000 123.30923 103 VAL B CA 1
ATOM 3071 C C . VAL B 1 103 ? 547.29098 389.14732 437.44433 1.000 123.55427 103 VAL B C 1
ATOM 3072 O O . VAL B 1 103 ? 546.49564 388.28635 437.04915 1.000 122.59934 103 VAL B O 1
ATOM 3076 N N . LEU B 1 104 ? 548.14157 388.90725 438.44363 1.000 125.67533 104 LEU B N 1
ATOM 3077 C CA . LEU B 1 104 ? 548.18566 387.60747 439.10048 1.000 122.75407 104 LEU B CA 1
ATOM 3078 C C . LEU B 1 104 ? 547.13198 387.45005 440.18757 1.000 126.22629 104 LEU B C 1
ATOM 3079 O O . LEU B 1 104 ? 546.94851 386.33397 440.68515 1.000 126.61434 104 LEU B O 1
ATOM 3084 N N . ASP B 1 105 ? 546.44753 388.53077 440.56515 1.000 130.61583 105 ASP B N 1
ATOM 3085 C CA . ASP B 1 105 ? 545.41674 388.51112 441.60325 1.000 134.76917 105 ASP B CA 1
ATOM 3086 C C . ASP B 1 105 ? 545.98638 388.01765 442.93550 1.000 132.41181 105 ASP B C 1
ATOM 3087 O O . ASP B 1 105 ? 545.50637 387.05486 443.53582 1.000 132.57053 105 ASP B O 1
ATOM 3092 N N . ILE B 1 106 ? 547.02747 388.70647 443.39035 1.000 128.55360 106 ILE B N 1
ATOM 3093 C CA . ILE B 1 106 ? 547.66436 388.40015 444.66938 1.000 122.64870 106 ILE B CA 1
ATOM 3094 C C . ILE B 1 106 ? 547.73158 389.68319 445.48571 1.000 124.86582 106 ILE B C 1
ATOM 3095 O O . ILE B 1 106 ? 547.72269 390.79176 444.92750 1.000 130.85791 106 ILE B O 1
ATOM 3100 N N . PRO B 1 107 ? 547.77585 389.57009 446.81427 1.000 121.18160 107 PRO B N 1
ATOM 3101 C CA . PRO B 1 107 ? 547.83321 390.77506 447.64955 1.000 121.53425 107 PRO B CA 1
ATOM 3102 C C . PRO B 1 107 ? 549.08059 391.60039 447.37161 1.000 122.38027 107 PRO B C 1
ATOM 3103 O O . PRO B 1 107 ? 550.16555 391.06978 447.12532 1.000 121.21969 107 PRO B O 1
ATOM 3107 N N . ILE B 1 108 ? 548.91028 392.91755 447.41714 1.000 118.36486 108 ILE B N 1
ATOM 3108 C CA . ILE B 1 108 ? 550.00846 393.84641 447.18268 1.000 115.55958 108 ILE B CA 1
ATOM 3109 C C . ILE B 1 108 ? 550.90649 393.88906 448.41102 1.000 119.15826 108 ILE B C 1
ATOM 3110 O O . ILE B 1 108 ? 550.44486 393.78198 449.55210 1.000 123.52436 108 ILE B O 1
ATOM 3115 N N . ASP B 1 109 ? 552.20596 394.04351 448.17703 1.000 117.52708 109 ASP B N 1
ATOM 3116 C CA . ASP B 1 109 ? 553.19187 394.06888 449.24844 1.000 122.39181 109 ASP B CA 1
ATOM 3117 C C . ASP B 1 109 ? 553.35226 395.49519 449.75996 1.000 120.77212 109 ASP B C 1
ATOM 3118 O O . ASP B 1 109 ? 553.80832 396.37669 449.02433 1.000 118.03400 109 ASP B O 1
ATOM 3123 N N . PHE B 1 110 ? 552.98051 395.71744 451.01762 1.000 119.93631 110 PHE B N 1
ATOM 3124 C CA . PHE B 1 110 ? 553.14823 397.00575 451.68582 1.000 111.19818 110 PHE B CA 1
ATOM 3125 C C . PHE B 1 110 ? 554.25299 396.84678 452.72331 1.000 112.80566 110 PHE B C 1
ATOM 3126 O O . PHE B 1 110 ? 554.01209 396.33783 453.82171 1.000 119.63373 110 PHE B O 1
ATOM 3134 N N . SER B 1 111 ? 555.45066 397.27496 452.38266 1.000 108.15481 111 SER B N 1
ATOM 3135 C CA . SER B 1 111 ? 556.56393 397.20072 453.32098 1.000 109.79588 111 SER B CA 1
ATOM 3136 C C . SER B 1 111 ? 557.21902 398.54981 453.56241 1.000 109.81166 111 SER B C 1
ATOM 3137 O O . SER B 1 111 ? 557.72873 398.78983 454.65903 1.000 112.75097 111 SER B O 1
ATOM 3140 N N . ALA B 1 112 ? 557.22195 399.43644 452.56531 1.000 104.17173 112 ALA B N 1
ATOM 3141 C CA . ALA B 1 112 ? 557.71259 400.79065 452.78912 1.000 101.43954 112 ALA B CA 1
ATOM 3142 C C . ALA B 1 112 ? 556.77112 401.57595 453.68998 1.000 105.64713 112 ALA B C 1
ATOM 3143 O O . ALA B 1 112 ? 557.21489 402.45056 454.44560 1.000 109.95642 112 ALA B O 1
ATOM 3145 N N . ALA B 1 113 ? 555.47151 401.27832 453.62261 1.000 101.59153 113 ALA B N 1
ATOM 3146 C CA . ALA B 1 113 ? 554.50593 401.96453 454.47210 1.000 98.45180 113 ALA B CA 1
ATOM 3147 C C . ALA B 1 113 ? 554.78185 401.69934 455.94456 1.000 102.77405 113 ALA B C 1
ATOM 3148 O O . ALA B 1 113 ? 554.64174 402.59848 456.78067 1.000 108.44475 113 ALA B O 1
ATOM 3150 N N . ALA B 1 114 ? 555.16771 400.46781 456.28283 1.000 97.70229 114 ALA B N 1
ATOM 3151 C CA . ALA B 1 114 ? 555.50730 400.15740 457.66641 1.000 100.86290 114 ALA B CA 1
ATOM 3152 C C . ALA B 1 114 ? 556.70718 400.97020 458.13418 1.000 106.59617 114 ALA B C 1
ATOM 3153 O O . ALA B 1 114 ? 556.71581 401.49002 459.25673 1.000 113.58939 114 ALA B O 1
ATOM 3155 N N . ASN B 1 115 ? 557.72951 401.09342 457.28495 1.000 100.75415 115 ASN B N 1
ATOM 3156 C CA . ASN B 1 115 ? 558.89766 401.89187 457.64116 1.000 102.14424 115 ASN B CA 1
ATOM 3157 C C . ASN B 1 115 ? 558.52350 403.35501 457.84281 1.000 106.76661 115 ASN B C 1
ATOM 3158 O O . ASN B 1 115 ? 558.97569 403.99746 458.80156 1.000 112.02465 115 ASN B O 1
ATOM 3163 N N . ALA B 1 116 ? 557.68999 403.89642 456.95125 1.000 102.73361 116 ALA B N 1
ATOM 3164 C CA . ALA B 1 116 ? 557.25822 405.28252 457.09210 1.000 99.87530 116 ALA B CA 1
ATOM 3165 C C . ALA B 1 116 ? 556.46877 405.48711 458.37866 1.000 101.31165 116 ALA B C 1
ATOM 3166 O O . ALA B 1 116 ? 556.66954 406.48034 459.08862 1.000 105.20373 116 ALA B O 1
ATOM 3168 N N . ALA B 1 117 ? 555.56599 404.55621 458.69560 1.000 96.38594 117 ALA B N 1
ATOM 3169 C CA . ALA B 1 117 ? 554.78092 404.67069 459.91908 1.000 93.17114 117 ALA B CA 1
ATOM 3170 C C . ALA B 1 117 ? 555.67083 404.60723 461.15175 1.000 97.15284 117 ALA B C 1
ATOM 3171 O O . ALA B 1 117 ? 555.46843 405.35974 462.11175 1.000 104.38492 117 ALA B O 1
ATOM 3173 N N . ARG B 1 118 ? 556.66163 403.71334 461.14473 1.000 96.94981 118 ARG B N 1
ATOM 3174 C CA . ARG B 1 118 ? 557.58564 403.62678 462.27019 1.000 100.95583 118 ARG B CA 1
ATOM 3175 C C . ARG B 1 118 ? 558.35873 404.92758 462.44811 1.000 105.03808 118 ARG B C 1
ATOM 3176 O O . ARG B 1 118 ? 558.51433 405.42064 463.57422 1.000 110.35311 118 ARG B O 1
ATOM 3184 N N . ASP B 1 119 ? 558.83915 405.50658 461.34460 1.000 102.25353 119 ASP B N 1
ATOM 3185 C CA . ASP B 1 119 ? 559.57339 406.76539 461.43647 1.000 101.01372 119 ASP B CA 1
ATOM 3186 C C . ASP B 1 119 ? 558.68744 407.88727 461.96575 1.000 98.99211 119 ASP B C 1
ATOM 3187 O O . ASP B 1 119 ? 559.11894 408.68994 462.80494 1.000 100.44712 119 ASP B O 1
ATOM 3192 N N . VAL B 1 120 ? 557.44251 407.95673 461.48970 1.000 97.58980 120 VAL B N 1
ATOM 3193 C CA . VAL B 1 120 ? 556.53228 409.00402 461.94456 1.000 93.13270 120 VAL B CA 1
ATOM 3194 C C . VAL B 1 120 ? 556.22775 408.84033 463.42831 1.000 96.98542 120 VAL B C 1
ATOM 3195 O O . VAL B 1 120 ? 556.16243 409.82413 464.17457 1.000 101.34539 120 VAL B O 1
ATOM 3199 N N . ALA B 1 121 ? 556.03231 407.59907 463.88061 1.000 97.86438 121 ALA B N 1
ATOM 3200 C CA . ALA B 1 121 ? 555.77847 407.36311 465.29864 1.000 94.60095 121 ALA B CA 1
ATOM 3201 C C . ALA B 1 121 ? 556.97358 407.77055 466.15092 1.000 95.77723 121 ALA B C 1
ATOM 3202 O O . ALA B 1 121 ? 556.80777 408.36372 467.22551 1.000 102.68906 121 ALA B O 1
ATOM 3204 N N . ILE B 1 122 ? 558.18748 407.45770 465.69149 1.000 93.81168 122 ILE B N 1
ATOM 3205 C CA . ILE B 1 122 ? 559.37972 407.86503 466.43114 1.000 92.83610 122 ILE B CA 1
ATOM 3206 C C . ILE B 1 122 ? 559.45463 409.38368 466.52197 1.000 96.18084 122 ILE B C 1
ATOM 3207 O O . ILE B 1 122 ? 559.75261 409.94693 467.58510 1.000 101.21380 122 ILE B O 1
ATOM 3212 N N . LEU B 1 123 ? 559.17861 410.07083 465.41091 1.000 98.42715 123 LEU B N 1
ATOM 3213 C CA . LEU B 1 123 ? 559.20800 411.53034 465.42242 1.000 97.95077 123 LEU B CA 1
ATOM 3214 C C . LEU B 1 123 ? 558.15633 412.09875 466.36726 1.000 98.58350 123 LEU B C 1
ATOM 3215 O O . LEU B 1 123 ? 558.41227 413.07948 467.07517 1.000 101.95129 123 LEU B O 1
ATOM 3220 N N . GLU B 1 124 ? 556.96192 411.50364 466.38342 1.000 98.58204 124 GLU B N 1
ATOM 3221 C CA . GLU B 1 124 ? 555.91062 411.98167 467.27567 1.000 97.62620 124 GLU B CA 1
ATOM 3222 C C . GLU B 1 124 ? 556.30025 411.79982 468.73589 1.000 97.81639 124 GLU B C 1
ATOM 3223 O O . GLU B 1 124 ? 556.05002 412.68034 469.56684 1.000 100.16137 124 GLU B O 1
ATOM 3229 N N . ASP B 1 125 ? 556.90632 410.65924 469.07119 1.000 99.25530 125 ASP B N 1
ATOM 3230 C CA . ASP B 1 125 ? 557.36673 410.45474 470.44159 1.000 99.84415 125 ASP B CA 1
ATOM 3231 C C . ASP B 1 125 ? 558.44192 411.46734 470.81498 1.000 97.85868 125 ASP B C 1
ATOM 3232 O O . ASP B 1 125 ? 558.44646 412.00052 471.93313 1.000 98.90788 125 ASP B O 1
ATOM 3237 N N . GLN B 1 126 ? 559.36246 411.74552 469.88862 1.000 99.83411 126 GLN B N 1
ATOM 3238 C CA . GLN B 1 126 ? 560.38818 412.75164 470.14579 1.000 99.27876 126 GLN B CA 1
ATOM 3239 C C . GLN B 1 126 ? 559.76659 414.12111 470.38944 1.000 96.90869 126 GLN B C 1
ATOM 3240 O O . GLN B 1 126 ? 560.17821 414.84763 471.30241 1.000 99.32084 126 GLN B O 1
ATOM 3246 N N . MET B 1 127 ? 558.76851 414.48680 469.58326 1.000 96.90440 127 MET B N 1
ATOM 3247 C CA . MET B 1 127 ? 558.09879 415.77078 469.76272 1.000 95.46633 127 MET B CA 1
ATOM 3248 C C . MET B 1 127 ? 557.37522 415.83244 471.10031 1.000 97.93917 127 MET B C 1
ATOM 3249 O O . MET B 1 127 ? 557.38482 416.86957 471.77189 1.000 102.55039 127 MET B O 1
ATOM 3254 N N . ILE B 1 128 ? 556.73297 414.73392 471.49983 1.000 99.09797 128 ILE B N 1
ATOM 3255 C CA . ILE B 1 128 ? 556.03964 414.70827 472.78464 1.000 96.87120 128 ILE B CA 1
ATOM 3256 C C . ILE B 1 128 ? 557.02746 414.89816 473.92695 1.000 94.21694 128 ILE B C 1
ATOM 3257 O O . ILE B 1 128 ? 556.77686 415.66614 474.86318 1.000 93.25368 128 ILE B O 1
ATOM 3262 N N . PHE B 1 129 ? 558.16823 414.21408 473.86698 1.000 98.26414 129 PHE B N 1
ATOM 3263 C CA . PHE B 1 129 ? 559.09988 414.25238 474.98618 1.000 95.60898 129 PHE B CA 1
ATOM 3264 C C . PHE B 1 129 ? 560.02260 415.46359 474.97682 1.000 99.50033 129 PHE B C 1
ATOM 3265 O O . PHE B 1 129 ? 560.68254 415.71653 475.98961 1.000 99.66862 129 PHE B O 1
ATOM 3273 N N . TYR B 1 130 ? 560.09464 416.21810 473.87930 1.000 101.94677 130 TYR B N 1
ATOM 3274 C CA . TYR B 1 130 ? 560.98072 417.37314 473.83126 1.000 101.07679 130 TYR B CA 1
ATOM 3275 C C . TYR B 1 130 ? 560.35902 418.63560 473.25281 1.000 105.36515 130 TYR B C 1
ATOM 3276 O O . TYR B 1 130 ? 560.97270 419.70151 473.36720 1.000 109.57105 130 TYR B O 1
ATOM 3285 N N . GLY B 1 131 ? 559.18316 418.56135 472.64048 1.000 107.22806 131 GLY B N 1
ATOM 3286 C CA . GLY B 1 131 ? 558.53504 419.74831 472.12518 1.000 112.94112 131 GLY B CA 1
ATOM 3287 C C . GLY B 1 131 ? 559.15687 420.23911 470.83342 1.000 120.27941 131 GLY B C 1
ATOM 3288 O O . GLY B 1 131 ? 560.15461 419.71608 470.33620 1.000 121.43294 131 GLY B O 1
ATOM 3289 N N . SER B 1 132 ? 558.54121 421.28135 470.28239 1.000 122.17001 132 SER B N 1
ATOM 3290 C CA . SER B 1 132 ? 558.99671 421.91639 469.05247 1.000 127.43426 132 SER B CA 1
ATOM 3291 C C . SER B 1 132 ? 559.59658 423.27399 469.39130 1.000 132.63976 132 SER B C 1
ATOM 3292 O O . SER B 1 132 ? 558.93360 424.11213 470.01219 1.000 132.18313 132 SER B O 1
ATOM 3295 N N . LYS B 1 133 ? 560.85113 423.48489 468.98677 1.000 137.47133 133 LYS B N 1
ATOM 3296 C CA . LYS B 1 133 ? 561.50813 424.75804 469.25967 1.000 137.77787 133 LYS B CA 1
ATOM 3297 C C . LYS B 1 133 ? 560.95418 425.87328 468.38073 1.000 137.57752 133 LYS B C 1
ATOM 3298 O O . LYS B 1 133 ? 560.68907 426.97831 468.86861 1.000 139.87447 133 LYS B O 1
ATOM 3304 N N . GLU B 1 134 ? 560.77345 425.60593 467.08431 1.000 136.23712 134 GLU B N 1
ATOM 3305 C CA . GLU B 1 134 ? 560.31975 426.65076 466.17284 1.000 135.70969 134 GLU B CA 1
ATOM 3306 C C . GLU B 1 134 ? 558.88464 427.07404 466.45982 1.000 134.23268 134 GLU B C 1
ATOM 3307 O O . GLU B 1 134 ? 558.55925 428.26058 466.34711 1.000 134.70459 134 GLU B O 1
ATOM 3313 N N . PHE B 1 135 ? 558.01550 426.13400 466.82175 1.000 133.64543 135 PHE B N 1
ATOM 3314 C CA . PHE B 1 135 ? 556.65017 426.47177 467.19604 1.000 131.05519 135 PHE B CA 1
ATOM 3315 C C . PHE B 1 135 ? 556.52672 426.91216 468.64772 1.000 132.10014 135 PHE B C 1
ATOM 3316 O O . PHE B 1 135 ? 555.44443 427.34941 469.05403 1.000 131.26430 135 PHE B O 1
ATOM 3324 N N . ASP B 1 136 ? 557.60243 426.80497 469.42927 1.000 134.54532 136 ASP B N 1
ATOM 3325 C CA . ASP B 1 136 ? 557.62455 427.21411 470.83338 1.000 135.29424 136 ASP B CA 1
ATOM 3326 C C . ASP B 1 136 ? 556.55686 426.47397 471.64213 1.000 130.03060 136 ASP B C 1
ATOM 3327 O O . ASP B 1 136 ? 555.63293 427.06692 472.20147 1.000 129.97537 136 ASP B O 1
ATOM 3332 N N . ILE B 1 137 ? 556.70366 425.15545 471.69235 1.000 124.78179 137 ILE B N 1
ATOM 3333 C CA . ILE B 1 137 ? 555.82799 424.28236 472.46061 1.000 116.10783 137 ILE B CA 1
ATOM 3334 C C . ILE B 1 137 ? 556.69446 423.50033 473.44042 1.000 115.24976 137 ILE B C 1
ATOM 3335 O O . ILE B 1 137 ? 557.62525 422.80658 473.02246 1.000 117.29988 137 ILE B O 1
ATOM 3340 N N . PRO B 1 138 ? 556.43861 423.57856 474.74113 1.000 109.98211 138 PRO B N 1
ATOM 3341 C CA . PRO B 1 138 ? 557.28682 422.88014 475.70846 1.000 106.83523 138 PRO B CA 1
ATOM 3342 C C . PRO B 1 138 ? 557.02749 421.38120 475.72013 1.000 109.26971 138 PRO B C 1
ATOM 3343 O O . PRO B 1 138 ? 555.99285 420.89050 475.26631 1.000 110.16966 138 PRO B O 1
ATOM 3347 N N . GLY B 1 139 ? 558.00576 420.65332 476.25886 1.000 110.16537 139 GLY B N 1
ATOM 3348 C CA . GLY B 1 139 ? 557.91785 419.22095 476.41568 1.000 105.27712 139 GLY B CA 1
ATOM 3349 C C . GLY B 1 139 ? 557.98308 418.81314 477.87783 1.000 103.17834 139 GLY B C 1
ATOM 3350 O O . GLY B 1 139 ? 558.11044 419.64490 478.77914 1.000 109.46082 139 GLY B O 1
ATOM 3351 N N . LEU B 1 140 ? 557.89332 417.49927 478.09263 1.000 98.85033 140 LEU B N 1
ATOM 3352 C CA . LEU B 1 140 ? 557.90382 416.97234 479.45326 1.000 98.43199 140 LEU B CA 1
ATOM 3353 C C . LEU B 1 140 ? 559.22381 417.26458 480.15342 1.000 100.33907 140 LEU B C 1
ATOM 3354 O O . LEU B 1 140 ? 559.24328 417.58987 481.34558 1.000 107.04673 140 LEU B O 1
ATOM 3359 N N . MET B 1 141 ? 560.33561 417.15337 479.43458 1.000 99.11804 141 MET B N 1
ATOM 3360 C CA . MET B 1 141 ? 561.65488 417.29562 480.03277 1.000 102.04070 141 MET B CA 1
ATOM 3361 C C . MET B 1 141 ? 562.14529 418.73653 480.08152 1.000 106.07281 141 MET B C 1
ATOM 3362 O O . MET B 1 141 ? 563.22750 418.98480 480.62189 1.000 109.33012 141 MET B O 1
ATOM 3367 N N . ASN B 1 142 ? 561.38606 419.69255 479.53722 1.000 106.07014 142 ASN B N 1
ATOM 3368 C CA . ASN B 1 142 ? 561.83134 421.08099 479.55415 1.000 107.53767 142 ASN B CA 1
ATOM 3369 C C . ASN B 1 142 ? 560.70962 422.05657 479.89741 1.000 109.42492 142 ASN B C 1
ATOM 3370 O O . ASN B 1 142 ? 560.84873 423.25747 479.63794 1.000 110.26546 142 ASN B O 1
ATOM 3375 N N . VAL B 1 143 ? 559.60210 421.57911 480.46808 1.000 108.23786 143 VAL B N 1
ATOM 3376 C CA . VAL B 1 143 ? 558.52629 422.48740 480.84407 1.000 104.69877 143 VAL B CA 1
ATOM 3377 C C . VAL B 1 143 ? 558.96418 423.34989 482.02434 1.000 109.45784 143 VAL B C 1
ATOM 3378 O O . VAL B 1 143 ? 559.91299 423.03468 482.75221 1.000 114.46689 143 VAL B O 1
ATOM 3382 N N . LYS B 1 144 ? 558.26254 424.46350 482.20798 1.000 109.49411 144 LYS B N 1
ATOM 3383 C CA . LYS B 1 144 ? 558.57317 425.42227 483.25880 1.000 112.15397 144 LYS B CA 1
ATOM 3384 C C . LYS B 1 144 ? 557.61893 425.22759 484.42843 1.000 113.40841 144 LYS B C 1
ATOM 3385 O O . LYS B 1 144 ? 556.39838 425.19297 484.24160 1.000 115.64812 144 LYS B O 1
ATOM 3391 N N . GLY B 1 145 ? 558.17733 425.10434 485.62909 1.000 111.57031 145 GLY B N 1
ATOM 3392 C CA . GLY B 1 145 ? 557.37467 424.87690 486.81337 1.000 109.64126 145 GLY B CA 1
ATOM 3393 C C . GLY B 1 145 ? 557.21609 423.40604 487.13261 1.000 110.27308 145 GLY B C 1
ATOM 3394 O O . GLY B 1 145 ? 556.10292 422.92897 487.36922 1.000 109.99343 145 GLY B O 1
ATOM 3395 N N . ARG B 1 146 ? 558.32846 422.67791 487.14522 1.000 111.65507 146 ARG B N 1
ATOM 3396 C CA . ARG B 1 146 ? 558.32737 421.24366 487.37918 1.000 108.96331 146 ARG B CA 1
ATOM 3397 C C . ARG B 1 146 ? 559.38982 420.89959 488.41248 1.000 109.95762 146 ARG B C 1
ATOM 3398 O O . ARG B 1 146 ? 560.33095 421.66233 488.64382 1.000 114.89069 146 ARG B O 1
ATOM 3406 N N . SER B 1 147 ? 559.22603 419.74064 489.04099 1.000 105.66110 147 SER B N 1
ATOM 3407 C CA . SER B 1 147 ? 560.16280 419.29475 490.05969 1.000 105.97227 147 SER B CA 1
ATOM 3408 C C . SER B 1 147 ? 561.33185 418.55572 489.42215 1.000 113.01198 147 SER B C 1
ATOM 3409 O O . SER B 1 147 ? 561.17582 417.84632 488.42618 1.000 116.83638 147 SER B O 1
ATOM 3412 N N . THR B 1 148 ? 562.51435 418.73140 490.00601 1.000 115.83659 148 THR B N 1
ATOM 3413 C CA . THR B 1 148 ? 563.71991 418.07436 489.52545 1.000 117.11381 148 THR B CA 1
ATOM 3414 C C . THR B 1 148 ? 564.38054 417.31527 490.66537 1.000 116.51025 148 THR B C 1
ATOM 3415 O O . THR B 1 148 ? 564.34259 417.74085 491.82249 1.000 118.59442 148 THR B O 1
ATOM 3419 N N . HIS B 1 149 ? 564.98883 416.18342 490.32301 1.000 115.39567 149 HIS B N 1
ATOM 3420 C CA . HIS B 1 149 ? 565.70564 415.35370 491.27622 1.000 112.22390 149 HIS B CA 1
ATOM 3421 C C . HIS B 1 149 ? 567.01232 414.88751 490.65300 1.000 116.03422 149 HIS B C 1
ATOM 3422 O O . HIS B 1 149 ? 567.11398 414.72150 489.43350 1.000 122.09094 149 HIS B O 1
ATOM 3429 N N . LEU B 1 150 ? 568.01470 414.68878 491.50272 1.000 113.95615 150 LEU B N 1
ATOM 3430 C CA . LEU B 1 150 ? 569.33566 414.25162 491.07352 1.000 114.43958 150 LEU B CA 1
ATOM 3431 C C . LEU B 1 150 ? 569.54769 412.81232 491.52205 1.000 114.23542 150 LEU B C 1
ATOM 3432 O O . LEU B 1 150 ? 569.45885 412.51104 492.71688 1.000 116.28319 150 LEU B O 1
ATOM 3437 N N . ILE B 1 151 ? 569.83104 411.93087 490.56694 1.000 115.26097 151 ILE B N 1
ATOM 3438 C CA . ILE B 1 151 ? 569.99358 410.51860 490.87931 1.000 117.97823 151 ILE B CA 1
ATOM 3439 C C . ILE B 1 151 ? 571.41045 410.25365 491.37659 1.000 121.70217 151 ILE B C 1
ATOM 3440 O O . ILE B 1 151 ? 572.35253 410.99870 491.09613 1.000 124.11822 151 ILE B O 1
ATOM 3445 N N . GLY B 1 152 ? 571.55439 409.17407 492.13047 1.000 120.49781 152 GLY B N 1
ATOM 3446 C CA . GLY B 1 152 ? 572.83248 408.70908 492.61897 1.000 119.99708 152 GLY B CA 1
ATOM 3447 C C . GLY B 1 152 ? 573.43244 407.65052 491.71994 1.000 124.90429 152 GLY B C 1
ATOM 3448 O O . GLY B 1 152 ? 573.10931 407.55415 490.53027 1.000 125.83836 152 GLY B O 1
ATOM 3449 N N . ASN B 1 153 ? 574.31861 406.84150 492.29209 1.000 124.36936 153 ASN B N 1
ATOM 3450 C CA . ASN B 1 153 ? 574.94659 405.74345 491.56666 1.000 125.74897 153 ASN B CA 1
ATOM 3451 C C . ASN B 1 153 ? 573.99992 404.54997 491.58867 1.000 127.97418 153 ASN B C 1
ATOM 3452 O O . ASN B 1 153 ? 573.74874 403.96698 492.64788 1.000 132.58837 153 ASN B O 1
ATOM 3457 N N . TRP B 1 154 ? 573.47834 404.18471 490.42162 1.000 123.24694 154 TRP B N 1
ATOM 3458 C CA . TRP B 1 154 ? 572.52768 403.08821 490.31035 1.000 122.42059 154 TRP B CA 1
ATOM 3459 C C . TRP B 1 154 ? 573.19867 401.73768 490.10907 1.000 127.05506 154 TRP B C 1
ATOM 3460 O O . TRP B 1 154 ? 572.49840 400.73320 489.94966 1.000 128.94529 154 TRP B O 1
ATOM 3471 N N . TYR B 1 155 ? 574.53172 401.68688 490.10538 1.000 128.16006 155 TYR B N 1
ATOM 3472 C CA . TYR B 1 155 ? 575.21272 400.40040 490.02709 1.000 127.36040 155 TYR B CA 1
ATOM 3473 C C . TYR B 1 155 ? 575.05650 399.60778 491.31681 1.000 134.13378 155 TYR B C 1
ATOM 3474 O O . TYR B 1 155 ? 575.08906 398.37265 491.29136 1.000 138.90979 155 TYR B O 1
ATOM 3483 N N . GLU B 1 156 ? 574.88940 400.29198 492.44503 1.000 136.66510 156 GLU B N 1
ATOM 3484 C CA . GLU B 1 156 ? 574.66346 399.62586 493.71629 1.000 137.97484 156 GLU B CA 1
ATOM 3485 C C . GLU B 1 156 ? 573.20684 399.18075 493.82142 1.000 138.87639 156 GLU B C 1
ATOM 3486 O O . GLU B 1 156 ? 572.39222 399.40032 492.92114 1.000 140.82499 156 GLU B O 1
ATOM 3492 N N . SER B 1 157 ? 572.87125 398.54804 494.94022 1.000 138.83931 157 SER B N 1
ATOM 3493 C CA . SER B 1 157 ? 571.53149 398.02864 495.17354 1.000 139.89580 157 SER B CA 1
ATOM 3494 C C . SER B 1 157 ? 570.78619 398.93658 496.14196 1.000 137.67059 157 SER B C 1
ATOM 3495 O O . SER B 1 157 ? 571.31630 399.29467 497.19872 1.000 137.08809 157 SER B O 1
ATOM 3498 N N . GLY B 1 158 ? 569.56004 399.30666 495.77659 1.000 135.96503 158 GLY B N 1
ATOM 3499 C CA . GLY B 1 158 ? 568.69717 400.10244 496.61649 1.000 130.63892 158 GLY B CA 1
ATOM 3500 C C . GLY B 1 158 ? 568.69580 401.58541 496.30868 1.000 125.23533 158 GLY B C 1
ATOM 3501 O O . GLY B 1 158 ? 567.78041 402.29113 496.74736 1.000 125.97300 158 GLY B O 1
ATOM 3502 N N . ASN B 1 159 ? 569.69381 402.07732 495.57207 1.000 120.58955 159 ASN B N 1
ATOM 3503 C CA . ASN B 1 159 ? 569.74377 403.50163 495.25820 1.000 116.62709 159 ASN B CA 1
ATOM 3504 C C . ASN B 1 159 ? 568.58107 403.91626 494.36507 1.000 115.69464 159 ASN B C 1
ATOM 3505 O O . ASN B 1 159 ? 568.00038 404.99251 494.55256 1.000 118.35642 159 ASN B O 1
ATOM 3510 N N . ALA B 1 160 ? 568.23024 403.07899 493.38645 1.000 112.02878 160 ALA B N 1
ATOM 3511 C CA . ALA B 1 160 ? 567.11513 403.40109 492.50232 1.000 114.02384 160 ALA B CA 1
ATOM 3512 C C . ALA B 1 160 ? 565.80481 403.48001 493.27343 1.000 115.72533 160 ALA B C 1
ATOM 3513 O O . ALA B 1 160 ? 564.98514 404.37584 493.03311 1.000 116.14275 160 ALA B O 1
ATOM 3515 N N . PHE B 1 161 ? 565.58764 402.54528 494.20079 1.000 113.58601 161 PHE B N 1
ATOM 3516 C CA . PHE B 1 161 ? 564.38037 402.57940 495.01773 1.000 111.05880 161 PHE B CA 1
ATOM 3517 C C . PHE B 1 161 ? 564.31692 403.85391 495.84768 1.000 113.67218 161 PHE B C 1
ATOM 3518 O O . PHE B 1 161 ? 563.25967 404.48789 495.94758 1.000 114.76389 161 PHE B O 1
ATOM 3526 N N . GLN B 1 162 ? 565.44405 404.24944 496.44274 1.000 114.21987 162 GLN B N 1
ATOM 3527 C CA . GLN B 1 162 ? 565.47586 405.47637 497.23023 1.000 114.70400 162 GLN B CA 1
ATOM 3528 C C . GLN B 1 162 ? 565.17686 406.69469 496.36729 1.000 114.46737 162 GLN B C 1
ATOM 3529 O O . GLN B 1 162 ? 564.43128 407.59029 496.78155 1.000 116.92020 162 GLN B O 1
ATOM 3535 N N . ASP B 1 163 ? 565.75321 406.74873 495.16444 1.000 111.45062 163 ASP B N 1
ATOM 3536 C CA . ASP B 1 163 ? 565.50536 407.88236 494.27948 1.000 112.70203 163 ASP B CA 1
ATOM 3537 C C . ASP B 1 163 ? 564.03959 407.95722 493.87167 1.000 108.79456 163 ASP B C 1
ATOM 3538 O O . ASP B 1 163 ? 563.44409 409.04264 493.85909 1.000 110.16732 163 ASP B O 1
ATOM 3543 N N . VAL B 1 164 ? 563.43873 406.81304 493.53898 1.000 104.38611 164 VAL B N 1
ATOM 3544 C CA . VAL B 1 164 ? 562.03034 406.80484 493.15322 1.000 101.57697 164 VAL B CA 1
ATOM 3545 C C . VAL B 1 164 ? 561.15502 407.22770 494.32566 1.000 106.41493 164 VAL B C 1
ATOM 3546 O O . VAL B 1 164 ? 560.18622 407.97965 494.15784 1.000 107.54559 164 VAL B O 1
ATOM 3550 N N . VAL B 1 165 ? 561.48289 406.75759 495.53141 1.000 108.38615 165 VAL B N 1
ATOM 3551 C CA . VAL B 1 165 ? 560.71038 407.13413 496.71177 1.000 104.99799 165 VAL B CA 1
ATOM 3552 C C . VAL B 1 165 ? 560.80547 408.63467 496.95712 1.000 107.08489 165 VAL B C 1
ATOM 3553 O O . VAL B 1 165 ? 559.80435 409.29304 497.26480 1.000 109.22976 165 VAL B O 1
ATOM 3557 N N . GLU B 1 166 ? 562.00806 409.19927 496.82736 1.000 106.35123 166 GLU B N 1
ATOM 3558 C CA . GLU B 1 166 ? 562.17453 410.63517 497.03001 1.000 104.79872 166 GLU B CA 1
ATOM 3559 C C . GLU B 1 166 ? 561.40115 411.43643 495.99018 1.000 101.94496 166 GLU B C 1
ATOM 3560 O O . GLU B 1 166 ? 560.77860 412.45497 496.31648 1.000 103.29613 166 GLU B O 1
ATOM 3566 N N . ALA B 1 167 ? 561.43101 410.99582 494.73039 1.000 99.73632 167 ALA B N 1
ATOM 3567 C CA . ALA B 1 167 ? 560.66850 411.68710 493.69536 1.000 97.20297 167 ALA B CA 1
ATOM 3568 C C . ALA B 1 167 ? 559.17264 411.62338 493.97767 1.000 100.51932 167 ALA B C 1
ATOM 3569 O O . ALA B 1 167 ? 558.45415 412.61733 493.80532 1.000 102.77788 167 ALA B O 1
ATOM 3571 N N . ARG B 1 168 ? 558.68411 410.46207 494.41764 1.000 100.29422 168 ARG B N 1
ATOM 3572 C CA . ARG B 1 168 ? 557.26651 410.33799 494.73613 1.000 98.01716 168 ARG B CA 1
ATOM 3573 C C . ARG B 1 168 ? 556.88987 411.21762 495.92073 1.000 102.24751 168 ARG B C 1
ATOM 3574 O O . ARG B 1 168 ? 555.79688 411.79006 495.95260 1.000 106.68247 168 ARG B O 1
ATOM 3582 N N . ASN B 1 169 ? 557.77892 411.33139 496.90952 1.000 101.64591 169 ASN B N 1
ATOM 3583 C CA . ASN B 1 169 ? 557.51935 412.22220 498.03713 1.000 101.23886 169 ASN B CA 1
ATOM 3584 C C . ASN B 1 169 ? 557.46076 413.67633 497.58759 1.000 102.89180 169 ASN B C 1
ATOM 3585 O O . ASN B 1 169 ? 556.60295 414.44461 498.04325 1.000 106.21447 169 ASN B O 1
ATOM 3590 N N . LYS B 1 170 ? 558.37340 414.07389 496.69855 1.000 101.66577 170 LYS B N 1
ATOM 3591 C CA . LYS B 1 170 ? 558.33405 415.42825 496.15760 1.000 100.72374 170 LYS B CA 1
ATOM 3592 C C . LYS B 1 170 ? 557.02377 415.68499 495.42798 1.000 101.06479 170 LYS B C 1
ATOM 3593 O O . LYS B 1 170 ? 556.43166 416.76220 495.55749 1.000 102.57997 170 LYS B O 1
ATOM 3599 N N . LEU B 1 171 ? 556.55690 414.70527 494.65261 1.000 102.19325 171 LEU B N 1
ATOM 3600 C CA . LEU B 1 171 ? 555.27809 414.85996 493.96663 1.000 100.64270 171 LEU B CA 1
ATOM 3601 C C . LEU B 1 171 ? 554.11368 414.92687 494.94784 1.000 103.55006 171 LEU B C 1
ATOM 3602 O O . LEU B 1 171 ? 553.16428 415.68696 494.72963 1.000 104.97284 171 LEU B O 1
ATOM 3607 N N . LEU B 1 172 ? 554.16416 414.13918 496.02248 1.000 104.52231 172 LEU B N 1
ATOM 3608 C CA . LEU B 1 172 ? 553.11175 414.14004 497.03029 1.000 104.97163 172 LEU B CA 1
ATOM 3609 C C . LEU B 1 172 ? 553.05055 415.44128 497.81401 1.000 110.08562 172 LEU B C 1
ATOM 3610 O O . LEU B 1 172 ? 551.96961 415.81721 498.27927 1.000 110.55908 172 LEU B O 1
ATOM 3615 N N . GLU B 1 173 ? 554.18493 416.12488 497.98167 1.000 114.84186 173 GLU B N 1
ATOM 3616 C CA . GLU B 1 173 ? 554.17818 417.39193 498.70869 1.000 116.29302 173 GLU B CA 1
ATOM 3617 C C . GLU B 1 173 ? 553.28701 418.43121 498.03877 1.000 115.99749 173 GLU B C 1
ATOM 3618 O O . GLU B 1 173 ? 552.78046 419.33435 498.71289 1.000 117.01304 173 GLU B O 1
ATOM 3624 N N . MET B 1 174 ? 553.08268 418.32579 496.72633 1.000 116.06375 174 MET B N 1
ATOM 3625 C CA . MET B 1 174 ? 552.24803 419.26088 495.98604 1.000 115.85558 174 MET B CA 1
ATOM 3626 C C . MET B 1 174 ? 550.79708 418.80445 495.88537 1.000 114.92366 174 MET B C 1
ATOM 3627 O O . MET B 1 174 ? 550.10856 419.17236 494.92676 1.000 112.16659 174 MET B O 1
ATOM 3632 N N . LYS B 1 175 ? 550.32398 418.01438 496.85119 1.000 116.49925 175 LYS B N 1
ATOM 3633 C CA . LYS B 1 175 ? 548.93116 417.56375 496.90619 1.000 116.00148 175 LYS B CA 1
ATOM 3634 C C . LYS B 1 175 ? 548.53306 416.79587 495.64742 1.000 112.59187 175 LYS B C 1
ATOM 3635 O O . LYS B 1 175 ? 547.43489 416.96678 495.11526 1.000 111.28636 175 LYS B O 1
ATOM 3641 N N . HIS B 1 176 ? 549.43215 415.94226 495.16629 1.000 109.81806 176 HIS B N 1
ATOM 3642 C CA . HIS B 1 176 ? 549.16569 415.06081 494.03418 1.000 106.75700 176 HIS B CA 1
ATOM 3643 C C . HIS B 1 176 ? 549.21393 413.62377 494.53769 1.000 110.64500 176 HIS B C 1
ATOM 3644 O O . HIS B 1 176 ? 550.26460 413.15412 494.98578 1.000 112.16032 176 HIS B O 1
ATOM 3651 N N . ASN B 1 177 ? 548.08094 412.92587 494.45892 1.000 110.32472 177 ASN B N 1
ATOM 3652 C CA . ASN B 1 177 ? 547.96339 411.58136 495.00411 1.000 112.40052 177 ASN B CA 1
ATOM 3653 C C . ASN B 1 177 ? 547.61364 410.52558 493.96608 1.000 114.20251 177 ASN B C 1
ATOM 3654 O O . ASN B 1 177 ? 547.56096 409.33943 494.31007 1.000 114.50316 177 ASN B O 1
ATOM 3659 N N . GLY B 1 178 ? 547.37696 410.91046 492.71598 1.000 113.75338 178 GLY B N 1
ATOM 3660 C CA . GLY B 1 178 ? 546.94524 409.97807 491.70290 1.000 109.60573 178 GLY B CA 1
ATOM 3661 C C . GLY B 1 178 ? 548.01503 408.97077 491.33815 1.000 109.43755 178 GLY B C 1
ATOM 3662 O O . GLY B 1 178 ? 549.16920 409.07140 491.76566 1.000 111.17107 178 GLY B O 1
ATOM 3663 N N . PRO B 1 179 ? 547.64187 407.96513 490.54739 1.000 110.03644 179 PRO B N 1
ATOM 3664 C CA . PRO B 1 179 ? 548.62182 406.96147 490.11894 1.000 106.50092 179 PRO B CA 1
ATOM 3665 C C . PRO B 1 179 ? 549.73897 407.59123 489.30183 1.000 104.83574 179 PRO B C 1
ATOM 3666 O O . PRO B 1 179 ? 549.52716 408.53813 488.54211 1.000 104.35760 179 PRO B O 1
ATOM 3670 N N . PHE B 1 180 ? 550.94096 407.04995 489.46503 1.000 98.97681 180 PHE B N 1
ATOM 3671 C CA . PHE B 1 180 ? 552.13657 407.59696 488.84583 1.000 96.31295 180 PHE B CA 1
ATOM 3672 C C . PHE B 1 180 ? 552.66147 406.65724 487.76909 1.000 100.58962 180 PHE B C 1
ATOM 3673 O O . PHE B 1 180 ? 552.48400 405.43881 487.84227 1.000 106.72010 180 PHE B O 1
ATOM 3681 N N . ALA B 1 181 ? 553.30953 407.24195 486.76515 1.000 96.77620 181 ALA B N 1
ATOM 3682 C CA . ALA B 1 181 ? 553.93253 406.50370 485.67780 1.000 92.05603 181 ALA B CA 1
ATOM 3683 C C . ALA B 1 181 ? 555.38117 406.94458 485.53314 1.000 87.79669 181 ALA B C 1
ATOM 3684 O O . ALA B 1 181 ? 555.69402 408.13363 485.65262 1.000 93.43011 181 ALA B O 1
ATOM 3686 N N . LEU B 1 182 ? 556.26116 405.98264 485.27170 1.000 83.07101 182 LEU B N 1
ATOM 3687 C CA . LEU B 1 182 ? 557.69317 406.22420 485.16767 1.000 82.15452 182 LEU B CA 1
ATOM 3688 C C . LEU B 1 182 ? 558.16419 405.87222 483.76512 1.000 91.68706 182 LEU B C 1
ATOM 3689 O O . LEU B 1 182 ? 557.81827 404.80849 483.23987 1.000 99.17090 182 LEU B O 1
ATOM 3694 N N . VAL B 1 183 ? 558.94100 406.76797 483.15940 1.000 89.55260 183 VAL B N 1
ATOM 3695 C CA . VAL B 1 183 ? 559.51983 406.55490 481.83832 1.000 86.77659 183 VAL B CA 1
ATOM 3696 C C . VAL B 1 183 ? 561.02413 406.75161 481.94648 1.000 90.16075 183 VAL B C 1
ATOM 3697 O O . VAL B 1 183 ? 561.48452 407.73357 482.54160 1.000 93.82071 183 VAL B O 1
ATOM 3701 N N . LEU B 1 184 ? 561.78579 405.82187 481.37184 1.000 89.43649 184 LEU B N 1
ATOM 3702 C CA . LEU B 1 184 ? 563.22947 405.78709 481.54210 1.000 90.35996 184 LEU B CA 1
ATOM 3703 C C . LEU B 1 184 ? 563.93523 405.59854 480.20652 1.000 95.35413 184 LEU B C 1
ATOM 3704 O O . LEU B 1 184 ? 563.38282 405.02968 479.25902 1.000 98.57639 184 LEU B O 1
ATOM 3709 N N . SER B 1 185 ? 565.17421 406.08137 480.15417 1.000 97.58782 185 SER B N 1
ATOM 3710 C CA . SER B 1 185 ? 566.04987 405.83218 479.02658 1.000 101.32679 185 SER B CA 1
ATOM 3711 C C . SER B 1 185 ? 566.52004 404.37899 479.04680 1.000 100.93576 185 SER B C 1
ATOM 3712 O O . SER B 1 185 ? 566.46941 403.71820 480.08633 1.000 103.24756 185 SER B O 1
ATOM 3715 N N . PRO B 1 186 ? 566.97161 403.85218 477.90229 1.000 98.08689 186 PRO B N 1
ATOM 3716 C CA . PRO B 1 186 ? 567.37514 402.43540 477.87020 1.000 99.33756 186 PRO B CA 1
ATOM 3717 C C . PRO B 1 186 ? 568.48190 402.08889 478.84966 1.000 102.05121 186 PRO B C 1
ATOM 3718 O O . PRO B 1 186 ? 568.49265 400.97672 479.39031 1.000 107.53292 186 PRO B O 1
ATOM 3722 N N . GLU B 1 187 ? 569.41667 403.00774 479.09609 1.000 99.05918 187 GLU B N 1
ATOM 3723 C CA . GLU B 1 187 ? 570.51832 402.71268 480.00692 1.000 104.28165 187 GLU B CA 1
ATOM 3724 C C . GLU B 1 187 ? 570.01518 402.49275 481.42904 1.000 103.88719 187 GLU B C 1
ATOM 3725 O O . GLU B 1 187 ? 570.37476 401.50648 482.08320 1.000 107.12940 187 GLU B O 1
ATOM 3731 N N . LEU B 1 188 ? 569.17438 403.40297 481.92425 1.000 98.80512 188 LEU B N 1
ATOM 3732 C CA . LEU B 1 188 ? 568.62917 403.24849 483.26891 1.000 97.18013 188 LEU B CA 1
ATOM 3733 C C . LEU B 1 188 ? 567.72869 402.02413 483.36289 1.000 99.48318 188 LEU B C 1
ATOM 3734 O O . LEU B 1 188 ? 567.73986 401.31402 484.37529 1.000 103.91464 188 LEU B O 1
ATOM 3739 N N . TYR B 1 189 ? 566.93851 401.76523 482.31937 1.000 98.58305 189 TYR B N 1
ATOM 3740 C CA . TYR B 1 189 ? 566.07707 400.58825 482.31576 1.000 97.94552 189 TYR B CA 1
ATOM 3741 C C . TYR B 1 189 ? 566.89621 399.30785 482.40117 1.000 98.69128 189 TYR B C 1
ATOM 3742 O O . TYR B 1 189 ? 566.53270 398.37640 483.12787 1.000 102.09612 189 TYR B O 1
ATOM 3751 N N . SER B 1 190 ? 568.00336 399.24015 481.65955 1.000 97.17492 190 SER B N 1
ATOM 3752 C CA . SER B 1 190 ? 568.88678 398.08391 481.75665 1.000 97.21329 190 SER B CA 1
ATOM 3753 C C . SER B 1 190 ? 569.51730 397.98892 483.13914 1.000 100.55241 190 SER B C 1
ATOM 3754 O O . SER B 1 190 ? 569.64845 396.89305 483.69577 1.000 104.99698 190 SER B O 1
ATOM 3757 N N . LEU B 1 191 ? 569.92028 399.12832 483.70736 1.000 102.91614 191 LEU B N 1
ATOM 3758 C CA . LEU B 1 191 ? 570.51429 399.11937 485.04041 1.000 101.71445 191 LEU B CA 1
ATOM 3759 C C . LEU B 1 191 ? 569.52686 398.63736 486.09382 1.000 101.49309 191 LEU B C 1
ATOM 3760 O O . LEU B 1 191 ? 569.93401 398.06005 487.10788 1.000 103.68249 191 LEU B O 1
ATOM 3765 N N . LEU B 1 192 ? 568.23157 398.87159 485.87839 1.000 101.77067 192 LEU B N 1
ATOM 3766 C CA . LEU B 1 192 ? 567.22812 398.41011 486.83204 1.000 100.47322 192 LEU B CA 1
ATOM 3767 C C . LEU B 1 192 ? 567.16436 396.88828 486.87977 1.000 103.90155 192 LEU B C 1
ATOM 3768 O O . LEU B 1 192 ? 566.99386 396.30239 487.95464 1.000 108.44172 192 LEU B O 1
ATOM 3773 N N . HIS B 1 193 ? 567.29826 396.23280 485.72973 1.000 105.84902 193 HIS B N 1
ATOM 3774 C CA . HIS B 1 193 ? 567.21555 394.78228 485.63369 1.000 104.37965 193 HIS B CA 1
ATOM 3775 C C . HIS B 1 193 ? 568.56201 394.09805 485.82395 1.000 110.42725 193 HIS B C 1
ATOM 3776 O O . HIS B 1 193 ? 568.65502 392.88200 485.63168 1.000 117.41821 193 HIS B O 1
ATOM 3783 N N . ARG B 1 194 ? 569.60054 394.84695 486.18617 1.000 112.52789 194 ARG B N 1
ATOM 3784 C CA . ARG B 1 194 ? 570.93596 394.27700 486.29672 1.000 116.56910 194 ARG B CA 1
ATOM 3785 C C . ARG B 1 194 ? 570.97626 393.18266 487.35457 1.000 123.69210 194 ARG B C 1
ATOM 3786 O O . ARG B 1 194 ? 570.30399 393.26398 488.38558 1.000 125.08957 194 ARG B O 1
ATOM 3794 N N . VAL B 1 195 ? 571.77017 392.15088 487.08814 1.000 127.13245 195 VAL B N 1
ATOM 3795 C CA . VAL B 1 195 ? 571.95367 391.04322 488.01797 1.000 130.11241 195 VAL B CA 1
ATOM 3796 C C . VAL B 1 195 ? 573.11007 391.40447 488.94199 1.000 134.74294 195 VAL B C 1
ATOM 3797 O O . VAL B 1 195 ? 574.25355 391.53823 488.49941 1.000 131.80679 195 VAL B O 1
ATOM 3801 N N . HIS B 1 196 ? 572.81329 391.56450 490.22690 1.000 140.35337 196 HIS B N 1
ATOM 3802 C CA . HIS B 1 196 ? 573.82647 391.97797 491.18149 1.000 144.15055 196 HIS B CA 1
ATOM 3803 C C . HIS B 1 196 ? 574.64490 390.78109 491.65410 1.000 154.80178 196 HIS B C 1
ATOM 3804 O O . HIS B 1 196 ? 574.23334 389.62387 491.53911 1.000 157.68975 196 HIS B O 1
ATOM 3811 N N . LYS B 1 197 ? 575.82454 391.07939 492.19371 1.000 161.01432 197 LYS B N 1
ATOM 3812 C CA . LYS B 1 197 ? 576.74822 390.05561 492.66433 1.000 165.55824 197 LYS B CA 1
ATOM 3813 C C . LYS B 1 197 ? 576.66488 389.81383 494.16409 1.000 167.63285 197 LYS B C 1
ATOM 3814 O O . LYS B 1 197 ? 576.79682 388.66644 494.60176 1.000 166.15224 197 LYS B O 1
ATOM 3820 N N . ASP B 1 198 ? 576.44886 390.86130 494.96143 1.000 169.94318 198 ASP B N 1
ATOM 3821 C CA . ASP B 1 198 ? 576.39631 390.69719 496.40879 1.000 171.50026 198 ASP B CA 1
ATOM 3822 C C . ASP B 1 198 ? 575.08098 390.08683 496.87245 1.000 170.73478 198 ASP B C 1
ATOM 3823 O O . ASP B 1 198 ? 575.06996 389.30726 497.83135 1.000 169.51426 198 ASP B O 1
ATOM 3828 N N . THR B 1 199 ? 573.97596 390.42175 496.21711 1.000 169.14386 199 THR B N 1
ATOM 3829 C CA . THR B 1 199 ? 572.65353 389.94633 496.59796 1.000 164.47212 199 THR B CA 1
ATOM 3830 C C . THR B 1 199 ? 571.99015 389.26220 495.40359 1.000 161.30570 199 THR B C 1
ATOM 3831 O O . THR B 1 199 ? 572.61043 389.03775 494.36090 1.000 161.59209 199 THR B O 1
ATOM 3835 N N . ASN B 1 200 ? 570.71368 388.93060 495.56913 1.000 158.41851 200 ASN B N 1
ATOM 3836 C CA . ASN B 1 200 ? 569.90242 388.28487 494.54318 1.000 160.67542 200 ASN B CA 1
ATOM 3837 C C . ASN B 1 200 ? 568.58593 389.03060 494.37665 1.000 159.94291 200 ASN B C 1
ATOM 3838 O O . ASN B 1 200 ? 567.50299 388.44343 494.33575 1.000 161.93526 200 ASN B O 1
ATOM 3843 N N . VAL B 1 201 ? 568.67006 390.35235 494.28108 1.000 156.03742 201 VAL B N 1
ATOM 3844 C CA . VAL B 1 201 ? 567.49387 391.21050 494.23781 1.000 147.74647 201 VAL B CA 1
ATOM 3845 C C . VAL B 1 201 ? 567.19410 391.59284 492.79735 1.000 140.80404 201 VAL B C 1
ATOM 3846 O O . VAL B 1 201 ? 568.07904 391.61901 491.93432 1.000 143.26948 201 VAL B O 1
ATOM 3850 N N . LEU B 1 202 ? 565.92389 391.88458 492.53597 1.000 135.62494 202 LEU B N 1
ATOM 3851 C CA . LEU B 1 202 ? 565.46329 392.41375 491.25487 1.000 131.83905 202 LEU B CA 1
ATOM 3852 C C . LEU B 1 202 ? 564.70734 393.70214 491.56060 1.000 126.81429 202 LEU B C 1
ATOM 3853 O O . LEU B 1 202 ? 563.53025 393.66525 491.93197 1.000 128.90071 202 LEU B O 1
ATOM 3858 N N . GLU B 1 203 ? 565.38780 394.84000 491.40411 1.000 120.88856 203 GLU B N 1
ATOM 3859 C CA . GLU B 1 203 ? 564.82925 396.11725 491.83274 1.000 120.12558 203 GLU B CA 1
ATOM 3860 C C . GLU B 1 203 ? 563.54803 396.47949 491.09603 1.000 119.00348 203 GLU B C 1
ATOM 3861 O O . GLU B 1 203 ? 562.77558 397.30337 491.59615 1.000 123.25557 203 GLU B O 1
ATOM 3867 N N . ILE B 1 204 ? 563.30577 395.89281 489.92276 1.000 116.24096 204 ILE B N 1
ATOM 3868 C CA . ILE B 1 204 ? 562.09625 396.21386 489.17065 1.000 116.85106 204 ILE B CA 1
ATOM 3869 C C . ILE B 1 204 ? 560.85588 395.79097 489.94768 1.000 121.16010 204 ILE B C 1
ATOM 3870 O O . ILE B 1 204 ? 559.84375 396.50263 489.96554 1.000 121.98264 204 ILE B O 1
ATOM 3875 N N . GLU B 1 205 ? 560.91338 394.62893 490.60308 1.000 123.87065 205 GLU B N 1
ATOM 3876 C CA . GLU B 1 205 ? 559.76989 394.15851 491.37827 1.000 124.73722 205 GLU B CA 1
ATOM 3877 C C . GLU B 1 205 ? 559.45460 395.10422 492.52924 1.000 118.61595 205 GLU B C 1
ATOM 3878 O O . GLU B 1 205 ? 558.28515 395.40878 492.79037 1.000 117.53556 205 GLU B O 1
ATOM 3884 N N . HIS B 1 206 ? 560.48516 395.57316 493.23418 1.000 114.73581 206 HIS B N 1
ATOM 3885 C CA . HIS B 1 206 ? 560.26729 396.52630 494.31642 1.000 110.88943 206 HIS B CA 1
ATOM 3886 C C . HIS B 1 206 ? 559.73940 397.85360 493.78700 1.000 109.64688 206 HIS B C 1
ATOM 3887 O O . HIS B 1 206 ? 558.84920 398.46038 494.39299 1.000 110.02793 206 HIS B O 1
ATOM 3894 N N . VAL B 1 207 ? 560.27598 398.31844 492.65747 1.000 110.55015 207 VAL B N 1
ATOM 3895 C CA . VAL B 1 207 ? 559.89743 399.62608 492.13210 1.000 103.97954 207 VAL B CA 1
ATOM 3896 C C . VAL B 1 207 ? 558.45544 399.61535 491.64092 1.000 105.15606 207 VAL B C 1
ATOM 3897 O O . VAL B 1 207 ? 557.70978 400.58044 491.84587 1.000 106.67896 207 VAL B O 1
ATOM 3901 N N . ARG B 1 208 ? 558.02976 398.52316 491.00455 1.000 107.51212 208 ARG B N 1
ATOM 3902 C CA . ARG B 1 208 ? 556.67887 398.45937 490.46116 1.000 108.02314 208 ARG B CA 1
ATOM 3903 C C . ARG B 1 208 ? 555.60475 398.44740 491.53996 1.000 110.08793 208 ARG B C 1
ATOM 3904 O O . ARG B 1 208 ? 554.42303 398.59360 491.21087 1.000 108.45857 208 ARG B O 1
ATOM 3912 N N . GLU B 1 209 ? 555.98063 398.26407 492.80753 1.000 110.10254 209 GLU B N 1
ATOM 3913 C CA . GLU B 1 209 ? 555.00600 398.34310 493.89041 1.000 105.39267 209 GLU B CA 1
ATOM 3914 C C . GLU B 1 209 ? 554.37417 399.72810 493.96310 1.000 102.09832 209 GLU B C 1
ATOM 3915 O O . GLU B 1 209 ? 553.15776 399.85563 494.14313 1.000 98.98208 209 GLU B O 1
ATOM 3921 N N . LEU B 1 210 ? 555.18308 400.77738 493.81669 1.000 102.73977 210 LEU B N 1
ATOM 3922 C CA . LEU B 1 210 ? 554.70452 402.14762 493.95427 1.000 103.05993 210 LEU B CA 1
ATOM 3923 C C . LEU B 1 210 ? 554.18621 402.72502 492.64320 1.000 105.40188 210 LEU B C 1
ATOM 3924 O O . LEU B 1 210 ? 553.12894 403.36350 492.62526 1.000 109.92097 210 LEU B O 1
ATOM 3929 N N . VAL B 1 211 ? 554.90730 402.51798 491.54412 1.000 102.84681 211 VAL B N 1
ATOM 3930 C CA . VAL B 1 211 ? 554.49243 403.03707 490.24641 1.000 101.55063 211 VAL B CA 1
ATOM 3931 C C . VAL B 1 211 ? 553.43181 402.11059 489.67104 1.000 106.67916 211 VAL B C 1
ATOM 3932 O O . VAL B 1 211 ? 553.74912 401.12829 488.99210 1.000 109.17881 211 VAL B O 1
ATOM 3936 N N . THR B 1 212 ? 552.16398 402.41952 489.93662 1.000 108.04760 212 THR B N 1
ATOM 3937 C CA . THR B 1 212 ? 551.07507 401.51284 489.60060 1.000 114.08759 212 THR B CA 1
ATOM 3938 C C . THR B 1 212 ? 550.57511 401.66338 488.17079 1.000 114.24798 212 THR B C 1
ATOM 3939 O O . THR B 1 212 ? 549.69971 400.89487 487.76000 1.000 119.24816 212 THR B O 1
ATOM 3943 N N . ASP B 1 213 ? 551.09262 402.62148 487.40623 1.000 109.23455 213 ASP B N 1
ATOM 3944 C CA . ASP B 1 213 ? 550.68883 402.79764 486.01866 1.000 110.51210 213 ASP B CA 1
ATOM 3945 C C . ASP B 1 213 ? 551.71421 402.25147 485.03499 1.000 110.35082 213 ASP B C 1
ATOM 3946 O O . ASP B 1 213 ? 551.60177 402.50648 483.83239 1.000 107.50969 213 ASP B O 1
ATOM 3951 N N . GLY B 1 214 ? 552.70181 401.51567 485.51300 1.000 112.43719 214 GLY B N 1
ATOM 3952 C CA . GLY B 1 214 ? 553.65275 400.86310 484.63878 1.000 108.52617 214 GLY B CA 1
ATOM 3953 C C . GLY B 1 214 ? 554.94721 401.64026 484.50363 1.000 99.57657 214 GLY B C 1
ATOM 3954 O O . GLY B 1 214 ? 554.99141 402.86699 484.64532 1.000 97.11186 214 GLY B O 1
ATOM 3955 N N . VAL B 1 215 ? 556.02356 400.91266 484.22261 1.000 96.47221 215 VAL B N 1
ATOM 3956 C CA . VAL B 1 215 ? 557.34032 401.48874 483.98190 1.000 90.55007 215 VAL B CA 1
ATOM 3957 C C . VAL B 1 215 ? 557.69601 401.22641 482.52722 1.000 94.54612 215 VAL B C 1
ATOM 3958 O O . VAL B 1 215 ? 557.74273 400.06945 482.09209 1.000 100.22926 215 VAL B O 1
ATOM 3962 N N . PHE B 1 216 ? 557.94633 402.29180 481.77677 1.000 93.17521 216 PHE B N 1
ATOM 3963 C CA . PHE B 1 216 ? 558.23770 402.19118 480.35615 1.000 93.00029 216 PHE B CA 1
ATOM 3964 C C . PHE B 1 216 ? 559.65358 402.66982 480.06958 1.000 95.52393 216 PHE B C 1
ATOM 3965 O O . PHE B 1 216 ? 560.25179 403.42781 480.83564 1.000 97.61582 216 PHE B O 1
ATOM 3973 N N . GLN B 1 217 ? 560.18615 402.21430 478.93986 1.000 94.80971 217 GLN B N 1
ATOM 3974 C CA . GLN B 1 217 ? 561.48663 402.65647 478.46582 1.000 99.01303 217 GLN B CA 1
ATOM 3975 C C . GLN B 1 217 ? 561.33619 403.19388 477.05200 1.000 101.78153 217 GLN B C 1
ATOM 3976 O O . GLN B 1 217 ? 560.50275 402.71987 476.27578 1.000 104.48019 217 GLN B O 1
ATOM 3982 N N . THR B 1 218 ? 562.13740 404.20919 476.73100 1.000 101.57137 218 THR B N 1
ATOM 3983 C CA . THR B 1 218 ? 562.06362 404.79037 475.39864 1.000 102.84737 218 THR B CA 1
ATOM 3984 C C . THR B 1 218 ? 563.45396 405.13802 474.89184 1.000 105.15501 218 THR B C 1
ATOM 3985 O O . THR B 1 218 ? 564.27857 405.64591 475.66442 1.000 106.88537 218 THR B O 1
ATOM 3989 N N . PRO B 1 219 ? 563.74545 404.87546 473.61465 1.000 104.17435 219 PRO B N 1
ATOM 3990 C CA . PRO B 1 219 ? 565.05558 405.25247 473.06431 1.000 104.94146 219 PRO B CA 1
ATOM 3991 C C . PRO B 1 219 ? 565.19380 406.73759 472.78676 1.000 106.85784 219 PRO B C 1
ATOM 3992 O O . PRO B 1 219 ? 566.30486 407.18692 472.47846 1.000 110.41179 219 PRO B O 1
ATOM 3996 N N . VAL B 1 220 ? 564.10780 407.50792 472.87589 1.000 105.13515 220 VAL B N 1
ATOM 3997 C CA . VAL B 1 220 ? 564.18455 408.94059 472.60575 1.000 104.78263 220 VAL B CA 1
ATOM 3998 C C . VAL B 1 220 ? 565.07210 409.63204 473.63156 1.000 110.44914 220 VAL B C 1
ATOM 3999 O O . VAL B 1 220 ? 565.90880 410.47384 473.28353 1.000 115.04146 220 VAL B O 1
ATOM 4003 N N . LEU B 1 221 ? 564.90593 409.29278 474.90641 1.000 109.36862 221 LEU B N 1
ATOM 4004 C CA . LEU B 1 221 ? 565.73539 409.88033 475.94813 1.000 111.59252 221 LEU B CA 1
ATOM 4005 C C . LEU B 1 221 ? 567.18142 409.42912 475.79359 1.000 119.04699 221 LEU B C 1
ATOM 4006 O O . LEU B 1 221 ? 567.45683 408.28432 475.42571 1.000 120.70219 221 LEU B O 1
ATOM 4011 N N . LYS B 1 222 ? 568.10795 410.33918 476.07664 1.000 122.18104 222 LYS B N 1
ATOM 4012 C CA . LYS B 1 222 ? 569.53104 410.08540 475.92470 1.000 123.86012 222 LYS B CA 1
ATOM 4013 C C . LYS B 1 222 ? 570.21490 410.11810 477.28380 1.000 125.68348 222 LYS B C 1
ATOM 4014 O O . LYS B 1 222 ? 569.83639 410.88966 478.16969 1.000 126.26453 222 LYS B O 1
ATOM 4020 N N . GLY B 1 223 ? 571.23124 409.27156 477.43868 1.000 121.97415 223 GLY B N 1
ATOM 4021 C CA . GLY B 1 223 ? 571.96066 409.22603 478.68958 1.000 123.33547 223 GLY B CA 1
ATOM 4022 C C . GLY B 1 223 ? 571.13978 408.60603 479.80762 1.000 121.53122 223 GLY B C 1
ATOM 4023 O O . GLY B 1 223 ? 570.31505 407.71274 479.59571 1.000 124.33793 223 GLY B O 1
ATOM 4024 N N . LYS B 1 224 ? 571.37645 409.09124 481.02381 1.000 116.82926 224 LYS B N 1
ATOM 4025 C CA . LYS B 1 224 ? 570.68237 408.60558 482.21508 1.000 116.20748 224 LYS B CA 1
ATOM 4026 C C . LYS B 1 224 ? 569.69677 409.68005 482.66169 1.000 117.08817 224 LYS B C 1
ATOM 4027 O O . LYS B 1 224 ? 570.01251 410.53558 483.48823 1.000 123.18348 224 LYS B O 1
ATOM 4033 N N . THR B 1 225 ? 568.48998 409.63296 482.10335 1.000 114.58673 225 THR B N 1
ATOM 4034 C CA . THR B 1 225 ? 567.42033 410.55176 482.46035 1.000 115.06824 225 THR B CA 1
ATOM 4035 C C . THR B 1 225 ? 566.11673 409.77909 482.59766 1.000 108.80979 225 THR B C 1
ATOM 4036 O O . THR B 1 225 ? 565.94576 408.70255 482.02145 1.000 107.70791 225 THR B O 1
ATOM 4040 N N . GLY B 1 226 ? 565.19404 410.34151 483.36903 1.000 105.28051 226 GLY B N 1
ATOM 4041 C CA . GLY B 1 226 ? 563.88946 409.72756 483.52804 1.000 98.50035 226 GLY B CA 1
ATOM 4042 C C . GLY B 1 226 ? 562.86111 410.75685 483.92926 1.000 101.17542 226 GLY B C 1
ATOM 4043 O O . GLY B 1 226 ? 563.19883 411.86365 484.35758 1.000 110.22810 226 GLY B O 1
ATOM 4044 N N . VAL B 1 227 ? 561.59410 410.37596 483.79214 1.000 96.27644 227 VAL B N 1
ATOM 4045 C CA . VAL B 1 227 ? 560.48831 411.26699 484.12226 1.000 94.58858 227 VAL B CA 1
ATOM 4046 C C . VAL B 1 227 ? 559.41526 410.49008 484.87590 1.000 95.51936 227 VAL B C 1
ATOM 4047 O O . VAL B 1 227 ? 559.04753 409.37695 484.48112 1.000 97.49757 227 VAL B O 1
ATOM 4051 N N . LEU B 1 228 ? 558.92652 411.07596 485.96695 1.000 92.42369 228 LEU B N 1
ATOM 4052 C CA . LEU B 1 228 ? 557.81255 410.55240 486.74302 1.000 88.37679 228 LEU B CA 1
ATOM 4053 C C . LEU B 1 228 ? 556.63943 411.51449 486.61450 1.000 88.08526 228 LEU B C 1
ATOM 4054 O O . LEU B 1 228 ? 556.78140 412.71581 486.87734 1.000 94.89062 228 LEU B O 1
ATOM 4059 N N . VAL B 1 229 ? 555.48663 410.98888 486.20807 1.000 85.67074 229 VAL B N 1
ATOM 4060 C CA . VAL B 1 229 ? 554.33170 411.80571 485.85783 1.000 88.97095 229 VAL B CA 1
ATOM 4061 C C . VAL B 1 229 ? 553.11359 411.29348 486.60989 1.000 93.06232 229 VAL B C 1
ATOM 4062 O O . VAL B 1 229 ? 552.84508 410.08805 486.61733 1.000 99.47473 229 VAL B O 1
ATOM 4066 N N . ASN B 1 230 ? 552.37403 412.20653 487.23253 1.000 91.57512 230 ASN B N 1
ATOM 4067 C CA . ASN B 1 230 ? 551.08177 411.88491 487.82609 1.000 94.04538 230 ASN B CA 1
ATOM 4068 C C . ASN B 1 230 ? 550.03596 411.95380 486.72016 1.000 97.59474 230 ASN B C 1
ATOM 4069 O O . ASN B 1 230 ? 549.67202 413.04327 486.26796 1.000 102.43890 230 ASN B O 1
ATOM 4074 N N . THR B 1 231 ? 549.55181 410.79372 486.28683 1.000 97.87154 231 THR B N 1
ATOM 4075 C CA . THR B 1 231 ? 548.66538 410.73039 485.13606 1.000 96.84326 231 THR B CA 1
ATOM 4076 C C . THR B 1 231 ? 547.28514 411.28061 485.48977 1.000 98.96789 231 THR B C 1
ATOM 4077 O O . THR B 1 231 ? 547.01948 411.71328 486.61417 1.000 103.48574 231 THR B O 1
ATOM 4081 N N . GLY B 1 232 ? 546.39409 411.25675 484.50435 1.000 94.82738 232 GLY B N 1
ATOM 4082 C CA . GLY B 1 232 ? 545.04871 411.80605 484.65164 1.000 95.87102 232 GLY B CA 1
ATOM 4083 C C . GLY B 1 232 ? 544.82062 412.85046 483.57640 1.000 99.28563 232 GLY B C 1
ATOM 4084 O O . GLY B 1 232 ? 545.68039 413.67821 483.28051 1.000 102.29804 232 GLY B O 1
ATOM 4085 N N . ARG B 1 233 ? 543.62800 412.80765 482.97966 1.000 99.72672 233 ARG B N 1
ATOM 4086 C CA . ARG B 1 233 ? 543.31149 413.72074 481.88804 1.000 102.92767 233 ARG B CA 1
ATOM 4087 C C . ARG B 1 233 ? 543.20631 415.16811 482.34816 1.000 102.15890 233 ARG B C 1
ATOM 4088 O O . ARG B 1 233 ? 543.20531 416.07239 481.50695 1.000 103.12302 233 ARG B O 1
ATOM 4096 N N . ASN B 1 234 ? 543.12212 415.41034 483.65377 1.000 100.75867 234 ASN B N 1
ATOM 4097 C CA . ASN B 1 234 ? 543.05817 416.76959 484.17162 1.000 98.29110 234 ASN B CA 1
ATOM 4098 C C . ASN B 1 234 ? 544.43226 417.39621 484.36366 1.000 96.88579 234 ASN B C 1
ATOM 4099 O O . ASN B 1 234 ? 544.51024 418.56518 484.75410 1.000 101.23170 234 ASN B O 1
ATOM 4104 N N . ASN B 1 235 ? 545.50868 416.65883 484.10360 1.000 94.83093 235 ASN B N 1
ATOM 4105 C CA . ASN B 1 235 ? 546.86514 417.18357 484.20631 1.000 92.81483 235 ASN B CA 1
ATOM 4106 C C . ASN B 1 235 ? 547.52472 417.41678 482.85838 1.000 97.30179 235 ASN B C 1
ATOM 4107 O O . ASN B 1 235 ? 548.22079 418.41829 482.68487 1.000 101.32756 235 ASN B O 1
ATOM 4112 N N . LEU B 1 236 ? 547.32484 416.51601 481.89997 1.000 94.80924 236 LEU B N 1
ATOM 4113 C CA . LEU B 1 236 ? 547.93180 416.63983 480.58296 1.000 92.56114 236 LEU B CA 1
ATOM 4114 C C . LEU B 1 236 ? 547.17914 415.74024 479.61634 1.000 93.20950 236 LEU B C 1
ATOM 4115 O O . LEU B 1 236 ? 546.57943 414.74205 480.02206 1.000 95.01843 236 LEU B O 1
ATOM 4120 N N . ASP B 1 237 ? 547.21529 416.10153 478.33689 1.000 94.74734 237 ASP B N 1
ATOM 4121 C CA . ASP B 1 237 ? 546.52130 415.31766 477.32192 1.000 96.51339 237 ASP B CA 1
ATOM 4122 C C . ASP B 1 237 ? 547.09166 415.64493 475.94695 1.000 101.38405 237 ASP B C 1
ATOM 4123 O O . ASP B 1 237 ? 548.03016 416.43467 475.80638 1.000 104.46212 237 ASP B O 1
ATOM 4128 N N . LEU B 1 238 ? 546.50547 415.02149 474.92783 1.000 102.26682 238 LEU B N 1
ATOM 4129 C CA . LEU B 1 238 ? 546.91952 415.17940 473.54171 1.000 97.85284 238 LEU B CA 1
ATOM 4130 C C . LEU B 1 238 ? 545.72193 415.61092 472.71009 1.000 100.80082 238 LEU B C 1
ATOM 4131 O O . LEU B 1 238 ? 544.65284 414.99781 472.79181 1.000 107.21457 238 LEU B O 1
ATOM 4136 N N . ALA B 1 239 ? 545.90206 416.65788 471.91240 1.000 97.07594 239 ALA B N 1
ATOM 4137 C CA . ALA B 1 239 ? 544.89054 417.11196 470.96974 1.000 101.55877 239 ALA B CA 1
ATOM 4138 C C . ALA B 1 239 ? 545.29692 416.65512 469.57573 1.000 105.83715 239 ALA B C 1
ATOM 4139 O O . ALA B 1 239 ? 546.38938 416.98819 469.10310 1.000 107.06547 239 ALA B O 1
ATOM 4141 N N . VAL B 1 240 ? 544.42088 415.89844 468.92338 1.000 107.13012 240 VAL B N 1
ATOM 4142 C CA . VAL B 1 240 ? 544.70638 415.28635 467.63123 1.000 104.39123 240 VAL B CA 1
ATOM 4143 C C . VAL B 1 240 ? 543.73539 415.88834 466.62567 1.000 109.72601 240 VAL B C 1
ATOM 4144 O O . VAL B 1 240 ? 542.52981 415.61708 466.67578 1.000 112.10078 240 VAL B O 1
ATOM 4148 N N . SER B 1 241 ? 544.25042 416.70567 465.70406 1.000 109.84458 241 SER B N 1
ATOM 4149 C CA . SER B 1 241 ? 543.38671 417.25581 464.66561 1.000 109.22663 241 SER B CA 1
ATOM 4150 C C . SER B 1 241 ? 543.04174 416.19712 463.62784 1.000 112.16058 241 SER B C 1
ATOM 4151 O O . SER B 1 241 ? 541.89838 416.12029 463.16421 1.000 111.61537 241 SER B O 1
ATOM 4154 N N . GLU B 1 242 ? 544.01733 415.37310 463.25510 1.000 113.80720 242 GLU B N 1
ATOM 4155 C CA . GLU B 1 242 ? 543.80385 414.28168 462.31598 1.000 116.26676 242 GLU B CA 1
ATOM 4156 C C . GLU B 1 242 ? 544.79381 413.17538 462.63911 1.000 116.15946 242 GLU B C 1
ATOM 4157 O O . GLU B 1 242 ? 545.99202 413.43705 462.77668 1.000 115.27957 242 GLU B O 1
ATOM 4163 N N . ASP B 1 243 ? 544.29477 411.94889 462.75283 1.000 116.31668 243 ASP B N 1
ATOM 4164 C CA . ASP B 1 243 ? 545.12491 410.81843 463.14458 1.000 118.26193 243 ASP B CA 1
ATOM 4165 C C . ASP B 1 243 ? 545.94207 410.34011 461.94590 1.000 123.10203 243 ASP B C 1
ATOM 4166 O O . ASP B 1 243 ? 546.02476 411.00802 460.91175 1.000 128.38820 243 ASP B O 1
ATOM 4171 N N . PHE B 1 244 ? 546.57033 409.17385 462.08360 1.000 116.84538 244 PHE B N 1
ATOM 4172 C CA . PHE B 1 244 ? 547.39878 408.63237 461.01465 1.000 108.51031 244 PHE B CA 1
ATOM 4173 C C . PHE B 1 244 ? 546.57400 408.42163 459.75265 1.000 113.17655 244 PHE B C 1
ATOM 4174 O O . PHE B 1 244 ? 545.47499 407.86237 459.79913 1.000 117.39716 244 PHE B O 1
ATOM 4182 N N . ASP B 1 245 ? 547.11012 408.87164 458.62239 1.000 110.28542 245 ASP B N 1
ATOM 4183 C CA . ASP B 1 245 ? 546.40715 408.77388 457.35166 1.000 110.50551 245 ASP B CA 1
ATOM 4184 C C . ASP B 1 245 ? 547.43005 408.78746 456.22616 1.000 109.05151 245 ASP B C 1
ATOM 4185 O O . ASP B 1 245 ? 548.59614 409.13659 456.42203 1.000 106.10256 245 ASP B O 1
ATOM 4190 N N . THR B 1 246 ? 546.97305 408.40047 455.03805 1.000 111.25312 246 THR B N 1
ATOM 4191 C CA . THR B 1 246 ? 547.81815 408.33143 453.85700 1.000 104.88662 246 THR B CA 1
ATOM 4192 C C . THR B 1 246 ? 547.18673 409.12678 452.72487 1.000 104.66815 246 THR B C 1
ATOM 4193 O O . THR B 1 246 ? 545.96145 409.19309 452.59871 1.000 109.96076 246 THR B O 1
ATOM 4197 N N . ALA B 1 247 ? 548.03880 409.72898 451.89921 1.000 102.41330 247 ALA B N 1
ATOM 4198 C CA . ALA B 1 247 ? 547.59738 410.52751 450.76739 1.000 106.20561 247 ALA B CA 1
ATOM 4199 C C . ALA B 1 247 ? 548.40701 410.16418 449.53226 1.000 109.72012 247 ALA B C 1
ATOM 4200 O O . ALA B 1 247 ? 549.57994 409.79346 449.62471 1.000 105.23272 247 ALA B O 1
ATOM 4202 N N . TYR B 1 248 ? 547.76584 410.27785 448.37197 1.000 116.02293 248 TYR B N 1
ATOM 4203 C CA . TYR B 1 248 ? 548.39953 409.98294 447.09157 1.000 109.80777 248 TYR B CA 1
ATOM 4204 C C . TYR B 1 248 ? 549.01316 411.26825 446.54856 1.000 110.34902 248 TYR B C 1
ATOM 4205 O O . TYR B 1 248 ? 548.29392 412.21284 446.20887 1.000 116.88205 248 TYR B O 1
ATOM 4214 N N . LEU B 1 249 ? 550.34447 411.30313 446.46579 1.000 105.56599 249 LEU B N 1
ATOM 4215 C CA . LEU B 1 249 ? 551.02507 412.51371 446.01776 1.000 107.56759 249 LEU B CA 1
ATOM 4216 C C . LEU B 1 249 ? 550.77796 412.78151 444.53854 1.000 114.77753 249 LEU B C 1
ATOM 4217 O O . LEU B 1 249 ? 550.68765 413.94071 444.12042 1.000 120.29174 249 LEU B O 1
ATOM 4222 N N . GLY B 1 250 ? 550.67553 411.73087 443.73121 1.000 114.63498 250 GLY B N 1
ATOM 4223 C CA . GLY B 1 250 ? 550.47860 411.89967 442.30516 1.000 113.87055 250 GLY B CA 1
ATOM 4224 C C . GLY B 1 250 ? 551.53224 411.18558 441.48620 1.000 120.47642 250 GLY B C 1
ATOM 4225 O O . GLY B 1 250 ? 552.71774 411.22147 441.82661 1.000 121.69007 250 GLY B O 1
ATOM 4226 N N . GLU B 1 251 ? 551.11160 410.54453 440.39794 1.000 122.50534 251 GLU B N 1
ATOM 4227 C CA . GLU B 1 251 ? 552.01160 409.70096 439.62208 1.000 120.27399 251 GLU B CA 1
ATOM 4228 C C . GLU B 1 251 ? 553.15609 410.51157 439.02832 1.000 118.07916 251 GLU B C 1
ATOM 4229 O O . GLU B 1 251 ? 552.94499 411.58149 438.45135 1.000 123.83566 251 GLU B O 1
ATOM 4235 N N . GLU B 1 252 ? 554.37299 409.99333 439.17466 1.000 114.00226 252 GLU B N 1
ATOM 4236 C CA . GLU B 1 252 ? 555.54907 410.58233 438.55403 1.000 119.01205 252 GLU B CA 1
ATOM 4237 C C . GLU B 1 252 ? 556.51043 409.46166 438.19042 1.000 123.01864 252 GLU B C 1
ATOM 4238 O O . GLU B 1 252 ? 556.64158 408.48477 438.93311 1.000 128.26350 252 GLU B O 1
ATOM 4244 N N . GLY B 1 253 ? 557.17090 409.60428 437.04349 1.000 118.92164 253 GLY B N 1
ATOM 4245 C CA . GLY B 1 253 ? 558.07806 408.56959 436.57620 1.000 112.93349 253 GLY B CA 1
ATOM 4246 C C . GLY B 1 253 ? 557.42773 407.21348 436.43539 1.000 115.28569 253 GLY B C 1
ATOM 4247 O O . GLY B 1 253 ? 558.09225 406.18967 436.62447 1.000 117.96511 253 GLY B O 1
ATOM 4248 N N . MET B 1 254 ? 556.13340 407.18075 436.11450 1.000 115.94095 254 MET B N 1
ATOM 4249 C CA . MET B 1 254 ? 555.27514 405.99938 436.04014 1.000 113.35908 254 MET B CA 1
ATOM 4250 C C . MET B 1 254 ? 555.14600 405.26473 437.37088 1.000 113.56080 254 MET B C 1
ATOM 4251 O O . MET B 1 254 ? 554.47081 404.23334 437.42060 1.000 115.72615 254 MET B O 1
ATOM 4256 N N . ASN B 1 255 ? 555.74754 405.75994 438.44820 1.000 112.84456 255 ASN B N 1
ATOM 4257 C CA . ASN B 1 255 ? 555.64351 405.14176 439.75902 1.000 105.87052 255 ASN B CA 1
ATOM 4258 C C . ASN B 1 255 ? 554.49272 405.78299 440.53272 1.000 108.45883 255 ASN B C 1
ATOM 4259 O O . ASN B 1 255 ? 553.70803 406.56141 439.98364 1.000 115.03400 255 ASN B O 1
ATOM 4264 N N . HIS B 1 256 ? 554.37400 405.45780 441.82374 1.000 106.33889 256 HIS B N 1
ATOM 4265 C CA . HIS B 1 256 ? 553.30871 406.06269 442.61325 1.000 105.74772 256 HIS B CA 1
ATOM 4266 C C . HIS B 1 256 ? 553.80276 406.40233 444.01315 1.000 104.17992 256 HIS B C 1
ATOM 4267 O O . HIS B 1 256 ? 554.02277 405.50077 444.82861 1.000 104.97438 256 HIS B O 1
ATOM 4274 N N . PRO B 1 257 ? 553.99567 407.67708 444.32977 1.000 100.24885 257 PRO B N 1
ATOM 4275 C CA . PRO B 1 257 ? 554.39539 408.05652 445.68474 1.000 100.77358 257 PRO B CA 1
ATOM 4276 C C . PRO B 1 257 ? 553.19674 408.33186 446.58351 1.000 103.25000 257 PRO B C 1
ATOM 4277 O O . PRO B 1 257 ? 552.14106 408.79356 446.14699 1.000 105.55934 257 PRO B O 1
ATOM 4281 N N . PHE B 1 258 ? 553.38708 408.02864 447.86543 1.000 99.62046 258 PHE B N 1
ATOM 4282 C CA . PHE B 1 258 ? 552.37941 408.23950 448.89155 1.000 96.68804 258 PHE B CA 1
ATOM 4283 C C . PHE B 1 258 ? 553.03142 408.92178 450.08390 1.000 98.80111 258 PHE B C 1
ATOM 4284 O O . PHE B 1 258 ? 554.24754 408.84850 450.28231 1.000 99.16972 258 PHE B O 1
ATOM 4292 N N . ARG B 1 259 ? 552.20297 409.58075 450.89034 1.000 98.48757 259 ARG B N 1
ATOM 4293 C CA . ARG B 1 259 ? 552.66594 410.28706 452.07464 1.000 97.03900 259 ARG B CA 1
ATOM 4294 C C . ARG B 1 259 ? 551.82238 409.88116 453.27267 1.000 99.77972 259 ARG B C 1
ATOM 4295 O O . ARG B 1 259 ? 550.59918 409.76294 453.16692 1.000 101.67091 259 ARG B O 1
ATOM 4303 N N . VAL B 1 260 ? 552.48196 409.67187 454.40884 1.000 97.62398 260 VAL B N 1
ATOM 4304 C CA . VAL B 1 260 ? 551.82655 409.38721 455.67948 1.000 97.07072 260 VAL B CA 1
ATOM 4305 C C . VAL B 1 260 ? 552.02984 410.60267 456.56931 1.000 100.11793 260 VAL B C 1
ATOM 4306 O O . VAL B 1 260 ? 553.16416 411.06263 456.74771 1.000 101.96204 260 VAL B O 1
ATOM 4310 N N . TYR B 1 261 ? 550.93910 411.12125 457.12960 1.000 99.08273 261 TYR B N 1
ATOM 4311 C CA . TYR B 1 261 ? 550.97621 412.38589 457.84712 1.000 96.69318 261 TYR B CA 1
ATOM 4312 C C . TYR B 1 261 ? 550.02913 412.34268 459.03691 1.000 100.95106 261 TYR B C 1
ATOM 4313 O O . TYR B 1 261 ? 549.09156 411.54362 459.08753 1.000 103.52861 261 TYR B O 1
ATOM 4322 N N . GLU B 1 262 ? 550.29246 413.22550 459.99703 1.000 103.60035 262 GLU B N 1
ATOM 4323 C CA . GLU B 1 262 ? 549.44121 413.36578 461.17065 1.000 104.62411 262 GLU B CA 1
ATOM 4324 C C . GLU B 1 262 ? 549.65186 414.74354 461.78337 1.000 105.74646 262 GLU B C 1
ATOM 4325 O O . GLU B 1 262 ? 550.66942 415.40349 461.54605 1.000 105.74547 262 GLU B O 1
ATOM 4331 N N . THR B 1 263 ? 548.67033 415.16104 462.58812 1.000 107.65507 263 THR B N 1
ATOM 4332 C CA . THR B 1 263 ? 548.65068 416.48801 463.20941 1.000 104.82556 263 THR B CA 1
ATOM 4333 C C . THR B 1 263 ? 548.21350 416.33071 464.66386 1.000 104.51935 263 THR B C 1
ATOM 4334 O O . THR B 1 263 ? 547.02472 416.14242 464.94501 1.000 105.15878 263 THR B O 1
ATOM 4338 N N . VAL B 1 264 ? 549.17645 416.40764 465.58560 1.000 103.99540 264 VAL B N 1
ATOM 4339 C CA . VAL B 1 264 ? 548.91471 416.26855 467.01236 1.000 102.36674 264 VAL B CA 1
ATOM 4340 C C . VAL B 1 264 ? 549.68001 417.34475 467.77021 1.000 103.03623 264 VAL B C 1
ATOM 4341 O O . VAL B 1 264 ? 550.64324 417.92780 467.26934 1.000 106.92806 264 VAL B O 1
ATOM 4345 N N . VAL B 1 265 ? 549.23409 417.60145 468.99953 1.000 100.48302 265 VAL B N 1
ATOM 4346 C CA . VAL B 1 265 ? 549.91063 418.53309 469.89474 1.000 96.64655 265 VAL B CA 1
ATOM 4347 C C . VAL B 1 265 ? 549.65953 418.08030 471.32606 1.000 99.17634 265 VAL B C 1
ATOM 4348 O O . VAL B 1 265 ? 548.65579 417.42898 471.62132 1.000 104.33010 265 VAL B O 1
ATOM 4352 N N . LEU B 1 266 ? 550.59043 418.40893 472.21602 1.000 96.47930 266 LEU B N 1
ATOM 4353 C CA . LEU B 1 266 ? 550.52883 417.98962 473.60998 1.000 94.05159 266 LEU B CA 1
ATOM 4354 C C . LEU B 1 266 ? 550.22763 419.18896 474.49569 1.000 96.29179 266 LEU B C 1
ATOM 4355 O O . LEU B 1 266 ? 550.92098 420.20836 474.42028 1.000 100.69592 266 LEU B O 1
ATOM 4360 N N . ARG B 1 267 ? 549.20408 419.06532 475.33698 1.000 93.77804 267 ARG B N 1
ATOM 4361 C CA . ARG B 1 267 ? 548.81286 420.12419 476.25530 1.000 89.03530 267 ARG B CA 1
ATOM 4362 C C . ARG B 1 267 ? 549.11647 419.69713 477.68328 1.000 94.30851 267 ARG B C 1
ATOM 4363 O O . ARG B 1 267 ? 548.65981 418.63945 478.13162 1.000 100.72894 267 ARG B O 1
ATOM 4371 N N . ILE B 1 268 ? 549.88638 420.52039 478.38867 1.000 94.25809 268 ILE B N 1
ATOM 4372 C CA . ILE B 1 268 ? 550.19184 420.32272 479.80025 1.000 90.87446 268 ILE B CA 1
ATOM 4373 C C . ILE B 1 268 ? 549.50345 421.43483 480.57529 1.000 91.57155 268 ILE B C 1
ATOM 4374 O O . ILE B 1 268 ? 549.73987 422.62050 480.31372 1.000 96.84399 268 ILE B O 1
ATOM 4379 N N . LYS B 1 269 ? 548.65584 421.05762 481.52886 1.000 88.48153 269 LYS B N 1
ATOM 4380 C CA . LYS B 1 269 ? 547.85455 422.02711 482.26240 1.000 91.46962 269 LYS B CA 1
ATOM 4381 C C . LYS B 1 269 ? 548.35327 422.28251 483.67513 1.000 94.99708 269 LYS B C 1
ATOM 4382 O O . LYS B 1 269 ? 548.17588 423.39089 484.18848 1.000 103.18088 269 LYS B O 1
ATOM 4388 N N . ARG B 1 270 ? 548.96952 421.29299 484.31727 1.000 91.21451 270 ARG B N 1
ATOM 4389 C CA . ARG B 1 270 ? 549.46717 421.42652 485.68494 1.000 91.16828 270 ARG B CA 1
ATOM 4390 C C . ARG B 1 270 ? 550.91699 420.96607 485.71681 1.000 93.83546 270 ARG B C 1
ATOM 4391 O O . ARG B 1 270 ? 551.20492 419.79645 486.00426 1.000 99.52776 270 ARG B O 1
ATOM 4399 N N . PRO B 1 271 ? 551.86024 421.86306 485.42324 1.000 91.18195 271 PRO B N 1
ATOM 4400 C CA . PRO B 1 271 ? 553.27398 421.45756 485.36978 1.000 91.06600 271 PRO B CA 1
ATOM 4401 C C . PRO B 1 271 ? 553.82643 420.96564 486.69407 1.000 96.32260 271 PRO B C 1
ATOM 4402 O O . PRO B 1 271 ? 554.86870 420.30043 486.69999 1.000 99.51443 271 PRO B O 1
ATOM 4406 N N . SER B 1 272 ? 553.17507 421.27398 487.81595 1.000 94.83508 272 SER B N 1
ATOM 4407 C CA . SER B 1 272 ? 553.67674 420.84835 489.11651 1.000 94.06416 272 SER B CA 1
ATOM 4408 C C . SER B 1 272 ? 553.58007 419.34422 489.32858 1.000 97.01782 272 SER B C 1
ATOM 4409 O O . SER B 1 272 ? 554.16830 418.83532 490.28793 1.000 101.10043 272 SER B O 1
ATOM 4412 N N . ALA B 1 273 ? 552.86199 418.62662 488.46917 1.000 96.52510 273 ALA B N 1
ATOM 4413 C CA . ALA B 1 273 ? 552.68692 417.18801 488.60179 1.000 94.75364 273 ALA B CA 1
ATOM 4414 C C . ALA B 1 273 ? 553.72819 416.38715 487.83139 1.000 93.14306 273 ALA B C 1
ATOM 4415 O O . ALA B 1 273 ? 553.46452 415.23419 487.47822 1.000 94.36832 273 ALA B O 1
ATOM 4417 N N . ILE B 1 274 ? 554.89599 416.96364 487.56186 1.000 94.51456 274 ILE B N 1
ATOM 4418 C CA . ILE B 1 274 ? 555.93988 416.31311 486.78003 1.000 92.09811 274 ILE B CA 1
ATOM 4419 C C . ILE B 1 274 ? 557.25550 416.42545 487.53528 1.000 96.22395 274 ILE B C 1
ATOM 4420 O O . ILE B 1 274 ? 557.63943 417.52094 487.96404 1.000 105.22790 274 ILE B O 1
ATOM 4425 N N . CYS B 1 275 ? 557.94583 415.29822 487.69580 1.000 92.09529 275 CYS B N 1
ATOM 4426 C CA . CYS B 1 275 ? 559.27602 415.27593 488.28517 1.000 97.14282 275 CYS B CA 1
ATOM 4427 C C . CYS B 1 275 ? 560.23999 414.66836 487.27862 1.000 102.44200 275 CYS B C 1
ATOM 4428 O O . CYS B 1 275 ? 559.90388 413.69247 486.60352 1.000 104.87771 275 CYS B O 1
ATOM 4431 N N . THR B 1 276 ? 561.42001 415.26113 487.15539 1.000 107.64725 276 THR B N 1
ATOM 4432 C CA . THR B 1 276 ? 562.43018 414.79069 486.22021 1.000 109.62167 276 THR B CA 1
ATOM 4433 C C . THR B 1 276 ? 563.68535 414.37525 486.97196 1.000 113.04452 276 THR B C 1
ATOM 4434 O O . THR B 1 276 ? 564.26621 415.16962 487.71635 1.000 118.47084 276 THR B O 1
ATOM 4438 N N . LEU B 1 277 ? 564.09839 413.12867 486.77038 1.000 111.11840 277 LEU B N 1
ATOM 4439 C CA . LEU B 1 277 ? 565.31694 412.59340 487.35659 1.000 111.14784 277 LEU B CA 1
ATOM 4440 C C . LEU B 1 277 ? 566.45928 412.78215 486.37044 1.000 114.01553 277 LEU B C 1
ATOM 4441 O O . LEU B 1 277 ? 566.42507 412.23416 485.26160 1.000 118.07252 277 LEU B O 1
ATOM 4446 N N . GLU B 1 278 ? 567.46511 413.55354 486.77647 1.000 115.80716 278 GLU B N 1
ATOM 4447 C CA . GLU B 1 278 ? 568.58505 413.89571 485.91554 1.000 119.29234 278 GLU B CA 1
ATOM 4448 C C . GLU B 1 278 ? 569.89344 413.60264 486.63292 1.000 124.38522 278 GLU B C 1
ATOM 4449 O O . GLU B 1 278 ? 569.93612 413.44049 487.85451 1.000 125.68409 278 GLU B O 1
ATOM 4455 N N . ASP B 1 279 ? 570.96577 413.53869 485.85233 1.000 125.07602 279 ASP B N 1
ATOM 4456 C CA . ASP B 1 279 ? 572.29515 413.30272 486.39721 1.000 129.74950 279 ASP B CA 1
ATOM 4457 C C . ASP B 1 279 ? 573.01832 414.62043 486.65076 1.000 130.55848 279 ASP B C 1
ATOM 4458 O O . ASP B 1 279 ? 574.13055 414.63856 487.17687 1.000 129.35071 279 ASP B O 1
ATOM 4463 N N . SER C 1 10 ? 514.38193 438.99931 480.97186 1.000 134.12529 10 SER C N 1
ATOM 4464 C CA . SER C 1 10 ? 514.05790 439.95845 479.92293 1.000 141.78331 10 SER C CA 1
ATOM 4465 C C . SER C 1 10 ? 512.97174 440.92514 480.37949 1.000 143.16008 10 SER C C 1
ATOM 4466 O O . SER C 1 10 ? 511.80900 440.77768 480.00404 1.000 145.68378 10 SER C O 1
ATOM 4469 N N . PRO C 1 11 ? 513.35024 441.90833 481.19935 1.000 138.25232 11 PRO C N 1
ATOM 4470 C CA . PRO C 1 11 ? 512.35957 442.89479 481.65802 1.000 138.59397 11 PRO C CA 1
ATOM 4471 C C . PRO C 1 11 ? 511.73683 443.68955 480.52794 1.000 143.33403 11 PRO C C 1
ATOM 4472 O O . PRO C 1 11 ? 510.55914 444.05860 480.61373 1.000 145.69644 11 PRO C O 1
ATOM 4476 N N . LEU C 1 12 ? 512.49117 443.96249 479.47039 1.000 144.97467 12 LEU C N 1
ATOM 4477 C CA . LEU C 1 12 ? 512.00791 444.75907 478.35554 1.000 148.15094 12 LEU C CA 1
ATOM 4478 C C . LEU C 1 12 ? 511.37615 443.87250 477.29208 1.000 150.20155 12 LEU C C 1
ATOM 4479 O O . LEU C 1 12 ? 511.71981 442.69656 477.14950 1.000 150.42447 12 LEU C O 1
ATOM 4484 N N . THR C 1 13 ? 510.44422 444.45083 476.54292 1.000 152.09305 13 THR C N 1
ATOM 4485 C CA . THR C 1 13 ? 509.85772 443.77122 475.40025 1.000 158.01813 13 THR C CA 1
ATOM 4486 C C . THR C 1 13 ? 510.75311 443.98662 474.18056 1.000 164.12439 13 THR C C 1
ATOM 4487 O O . THR C 1 13 ? 511.86766 444.50492 474.28503 1.000 165.31736 13 THR C O 1
ATOM 4491 N N . ASP C 1 14 ? 510.27226 443.58669 473.00241 1.000 167.48324 14 ASP C N 1
ATOM 4492 C CA . ASP C 1 14 ? 511.10685 443.65507 471.80746 1.000 168.77042 14 ASP C CA 1
ATOM 4493 C C . ASP C 1 14 ? 511.33178 445.08941 471.33956 1.000 165.47733 14 ASP C C 1
ATOM 4494 O O . ASP C 1 14 ? 512.39732 445.39491 470.79323 1.000 162.86351 14 ASP C O 1
ATOM 4499 N N . GLN C 1 15 ? 510.35414 445.97805 471.53362 1.000 164.91797 15 GLN C N 1
ATOM 4500 C CA . GLN C 1 15 ? 510.54048 447.37495 471.14636 1.000 162.92596 15 GLN C CA 1
ATOM 4501 C C . GLN C 1 15 ? 511.66484 448.02554 471.94267 1.000 160.32238 15 GLN C C 1
ATOM 4502 O O . GLN C 1 15 ? 512.50917 448.73484 471.38370 1.000 162.48122 15 GLN C O 1
ATOM 4508 N N . ASP C 1 16 ? 511.68845 447.80483 473.25589 1.000 158.16900 16 ASP C N 1
ATOM 4509 C CA . ASP C 1 16 ? 512.74169 448.40131 474.06745 1.000 158.73905 16 ASP C CA 1
ATOM 4510 C C . ASP C 1 16 ? 514.10789 447.85455 473.67717 1.000 157.75270 16 ASP C C 1
ATOM 4511 O O . ASP C 1 16 ? 515.09166 448.60080 473.62995 1.000 157.99502 16 ASP C O 1
ATOM 4516 N N . PHE C 1 17 ? 514.18571 446.55645 473.37653 1.000 154.53901 17 PHE C N 1
ATOM 4517 C CA . PHE C 1 17 ? 515.44443 445.98282 472.91216 1.000 147.52106 17 PHE C CA 1
ATOM 4518 C C . PHE C 1 17 ? 515.86903 446.59021 471.58054 1.000 149.16350 17 PHE C C 1
ATOM 4519 O O . PHE C 1 17 ? 517.05873 446.84192 471.35515 1.000 149.15007 17 PHE C O 1
ATOM 4527 N N . SER C 1 18 ? 514.91033 446.82525 470.68228 1.000 149.67394 18 SER C N 1
ATOM 4528 C CA . SER C 1 18 ? 515.23045 447.42782 469.39207 1.000 148.66997 18 SER C CA 1
ATOM 4529 C C . SER C 1 18 ? 515.78847 448.83543 469.56415 1.000 148.28242 18 SER C C 1
ATOM 4530 O O . SER C 1 18 ? 516.80599 449.19159 468.95849 1.000 150.91695 18 SER C O 1
ATOM 4533 N N . GLN C 1 19 ? 515.13023 449.65382 470.38654 1.000 147.11268 19 GLN C N 1
ATOM 4534 C CA . GLN C 1 19 ? 515.65652 450.98894 470.66471 1.000 143.05533 19 GLN C CA 1
ATOM 4535 C C . GLN C 1 19 ? 517.01252 450.93642 471.35847 1.000 140.08493 19 GLN C C 1
ATOM 4536 O O . GLN C 1 19 ? 517.88098 451.76986 471.08362 1.000 142.95119 19 GLN C O 1
ATOM 4542 N N . LEU C 1 20 ? 517.22390 449.96688 472.24999 1.000 136.53582 20 LEU C N 1
ATOM 4543 C CA . LEU C 1 20 ? 518.53001 449.83510 472.89035 1.000 133.95717 20 LEU C CA 1
ATOM 4544 C C . LEU C 1 20 ? 519.61570 449.53511 471.86375 1.000 138.17724 20 LEU C C 1
ATOM 4545 O O . LEU C 1 20 ? 520.69219 450.14920 471.87473 1.000 139.35689 20 LEU C O 1
ATOM 4550 N N . ASP C 1 21 ? 519.34206 448.59195 470.96025 1.000 140.57326 21 ASP C N 1
ATOM 4551 C CA . ASP C 1 21 ? 520.31797 448.23680 469.93678 1.000 139.93216 21 ASP C CA 1
ATOM 4552 C C . ASP C 1 21 ? 520.60188 449.41433 469.01596 1.000 139.01253 21 ASP C C 1
ATOM 4553 O O . ASP C 1 21 ? 521.76182 449.68620 468.68411 1.000 138.30832 21 ASP C O 1
ATOM 4558 N N . GLN C 1 22 ? 519.55401 450.12562 468.59311 1.000 141.53121 22 GLN C N 1
ATOM 4559 C CA . GLN C 1 22 ? 519.75144 451.28969 467.73587 1.000 138.98258 22 GLN C CA 1
ATOM 4560 C C . GLN C 1 22 ? 520.55160 452.37350 468.44408 1.000 136.36154 22 GLN C C 1
ATOM 4561 O O . GLN C 1 22 ? 521.43503 452.99184 467.84106 1.000 139.52144 22 GLN C O 1
ATOM 4567 N N . THR C 1 23 ? 520.26283 452.61649 469.72362 1.000 133.74795 23 THR C N 1
ATOM 4568 C CA . THR C 1 23 ? 521.00739 453.62122 470.47278 1.000 131.85377 23 THR C CA 1
ATOM 4569 C C . THR C 1 23 ? 522.48316 453.25936 470.54982 1.000 133.16901 23 THR C C 1
ATOM 4570 O O . THR C 1 23 ? 523.35505 454.09926 470.29428 1.000 137.77912 23 THR C O 1
ATOM 4574 N N . VAL C 1 24 ? 522.78191 452.00036 470.87953 1.000 131.99604 24 VAL C N 1
ATOM 4575 C CA . VAL C 1 24 ? 524.17686 451.58234 470.99498 1.000 129.29622 24 VAL C CA 1
ATOM 4576 C C . VAL C 1 24 ? 524.88106 451.68835 469.64817 1.000 131.86256 24 VAL C C 1
ATOM 4577 O O . VAL C 1 24 ? 526.00809 452.19412 469.55740 1.000 133.57607 24 VAL C O 1
ATOM 4581 N N . ILE C 1 25 ? 524.22572 451.22662 468.58047 1.000 133.92281 25 ILE C N 1
ATOM 4582 C CA . ILE C 1 25 ? 524.84587 451.23892 467.25830 1.000 131.47727 25 ILE C CA 1
ATOM 4583 C C . ILE C 1 25 ? 525.12160 452.66887 466.81105 1.000 134.16475 25 ILE C C 1
ATOM 4584 O O . ILE C 1 25 ? 526.21222 452.98502 466.32155 1.000 137.78658 25 ILE C O 1
ATOM 4589 N N . ASP C 1 26 ? 524.13794 453.55667 466.97469 1.000 134.95954 26 ASP C N 1
ATOM 4590 C CA . ASP C 1 26 ? 524.31541 454.94014 466.55042 1.000 132.81639 26 ASP C CA 1
ATOM 4591 C C . ASP C 1 26 ? 525.38756 455.64220 467.37167 1.000 130.15434 26 ASP C C 1
ATOM 4592 O O . ASP C 1 26 ? 526.18422 456.41374 466.82586 1.000 131.50291 26 ASP C O 1
ATOM 4597 N N . THR C 1 27 ? 525.42338 455.39827 468.68401 1.000 129.42393 27 THR C N 1
ATOM 4598 C CA . THR C 1 27 ? 526.45367 456.01644 469.50997 1.000 128.39325 27 THR C CA 1
ATOM 4599 C C . THR C 1 27 ? 527.84207 455.53468 469.11196 1.000 131.72872 27 THR C C 1
ATOM 4600 O O . THR C 1 27 ? 528.78969 456.32692 469.05929 1.000 132.37056 27 THR C O 1
ATOM 4604 N N . ALA C 1 28 ? 527.98491 454.23743 468.82929 1.000 134.59610 28 ALA C N 1
ATOM 4605 C CA . ALA C 1 28 ? 529.29320 453.71023 468.45517 1.000 130.71813 28 ALA C CA 1
ATOM 4606 C C . ALA C 1 28 ? 529.73056 454.21605 467.08601 1.000 130.23037 28 ALA C C 1
ATOM 4607 O O . ALA C 1 28 ? 530.89743 454.57767 466.89639 1.000 131.08201 28 ALA C O 1
ATOM 4609 N N . ARG C 1 29 ? 528.80973 454.24850 466.12024 1.000 133.24432 29 ARG C N 1
ATOM 4610 C CA . ARG C 1 29 ? 529.17350 454.60763 464.75344 1.000 132.48032 29 ARG C CA 1
ATOM 4611 C C . ARG C 1 29 ? 529.63619 456.05507 464.64628 1.000 133.13242 29 ARG C C 1
ATOM 4612 O O . ARG C 1 29 ? 530.55678 456.35348 463.87780 1.000 133.67246 29 ARG C O 1
ATOM 4620 N N . ARG C 1 30 ? 529.02031 456.96253 465.40398 1.000 133.46423 30 ARG C N 1
ATOM 4621 C CA . ARG C 1 30 ? 529.37133 458.37531 465.33260 1.000 131.79511 30 ARG C CA 1
ATOM 4622 C C . ARG C 1 30 ? 530.76870 458.67421 465.85868 1.000 127.36947 30 ARG C C 1
ATOM 4623 O O . ARG C 1 30 ? 531.27540 459.77492 465.61986 1.000 129.51711 30 ARG C O 1
ATOM 4631 N N . GLN C 1 31 ? 531.40094 457.73657 466.56154 1.000 126.84248 31 GLN C N 1
ATOM 4632 C CA . GLN C 1 31 ? 532.69885 457.97478 467.17783 1.000 124.49980 31 GLN C CA 1
ATOM 4633 C C . GLN C 1 31 ? 533.84520 457.23812 466.50356 1.000 129.33593 31 GLN C C 1
ATOM 4634 O O . GLN C 1 31 ? 534.98710 457.69406 466.58835 1.000 129.29477 31 GLN C O 1
ATOM 4640 N N . LEU C 1 32 ? 533.57186 456.12381 465.83075 1.000 131.60707 32 LEU C N 1
ATOM 4641 C CA . LEU C 1 32 ? 534.63518 455.32764 465.23411 1.000 124.97638 32 LEU C CA 1
ATOM 4642 C C . LEU C 1 32 ? 535.31318 456.08389 464.09845 1.000 125.79625 32 LEU C C 1
ATOM 4643 O O . LEU C 1 32 ? 534.65499 456.71528 463.26768 1.000 128.62250 32 LEU C O 1
ATOM 4648 N N . ILE C 1 33 ? 536.64015 456.01227 464.06734 1.000 124.49075 33 ILE C N 1
ATOM 4649 C CA . ILE C 1 33 ? 537.45173 456.67246 463.05327 1.000 124.53147 33 ILE C CA 1
ATOM 4650 C C . ILE C 1 33 ? 538.05439 455.66362 462.08219 1.000 122.03614 33 ILE C C 1
ATOM 4651 O O . ILE C 1 33 ? 538.01453 455.85811 460.86673 1.000 121.89276 33 ILE C O 1
ATOM 4656 N N . GLY C 1 34 ? 538.61450 454.57157 462.60752 1.000 118.97867 34 GLY C N 1
ATOM 4657 C CA . GLY C 1 34 ? 539.29012 453.60668 461.75701 1.000 117.23180 34 GLY C CA 1
ATOM 4658 C C . GLY C 1 34 ? 538.37814 452.94463 460.74465 1.000 116.80513 34 GLY C C 1
ATOM 4659 O O . GLY C 1 34 ? 538.80779 452.62607 459.63357 1.000 116.70421 34 GLY C O 1
ATOM 4660 N N . ARG C 1 35 ? 537.11281 452.72991 461.10501 1.000 116.74911 35 ARG C N 1
ATOM 4661 C CA . ARG C 1 35 ? 536.17627 452.08662 460.19288 1.000 117.18497 35 ARG C CA 1
ATOM 4662 C C . ARG C 1 35 ? 535.83587 452.95026 458.98684 1.000 118.51426 35 ARG C C 1
ATOM 4663 O O . ARG C 1 35 ? 535.22904 452.44341 458.03775 1.000 119.43312 35 ARG C O 1
ATOM 4671 N N . ARG C 1 36 ? 536.20313 454.23172 458.99902 1.000 117.41705 36 ARG C N 1
ATOM 4672 C CA . ARG C 1 36 ? 535.89999 455.11245 457.87964 1.000 114.57923 36 ARG C CA 1
ATOM 4673 C C . ARG C 1 36 ? 536.79503 454.86868 456.67252 1.000 116.15858 36 ARG C C 1
ATOM 4674 O O . ARG C 1 36 ? 536.41591 455.23741 455.55617 1.000 121.04203 36 ARG C O 1
ATOM 4682 N N . PHE C 1 37 ? 537.96828 454.26025 456.86373 1.000 111.38943 37 PHE C N 1
ATOM 4683 C CA . PHE C 1 37 ? 538.87422 454.02237 455.74752 1.000 106.60883 37 PHE C CA 1
ATOM 4684 C C . PHE C 1 37 ? 539.52767 452.64582 455.78759 1.000 108.42098 37 PHE C C 1
ATOM 4685 O O . PHE C 1 37 ? 540.48256 452.41259 455.03655 1.000 111.20695 37 PHE C O 1
ATOM 4693 N N . ILE C 1 38 ? 539.05409 451.73114 456.62902 1.000 111.24246 38 ILE C N 1
ATOM 4694 C CA . ILE C 1 38 ? 539.59279 450.37962 456.71888 1.000 109.03722 38 ILE C CA 1
ATOM 4695 C C . ILE C 1 38 ? 538.46034 449.39849 456.45920 1.000 114.27673 38 ILE C C 1
ATOM 4696 O O . ILE C 1 38 ? 537.39017 449.50305 457.06882 1.000 119.74388 38 ILE C O 1
ATOM 4701 N N . GLU C 1 39 ? 538.69483 448.45270 455.55624 1.000 113.72253 39 GLU C N 1
ATOM 4702 C CA . GLU C 1 39 ? 537.67559 447.48045 455.19762 1.000 121.74147 39 GLU C CA 1
ATOM 4703 C C . GLU C 1 39 ? 537.55890 446.39663 456.26297 1.000 123.51775 39 GLU C C 1
ATOM 4704 O O . GLU C 1 39 ? 538.51301 446.09817 456.98623 1.000 124.44664 39 GLU C O 1
ATOM 4710 N N . LEU C 1 40 ? 536.37108 445.80577 456.35127 1.000 123.76683 40 LEU C N 1
ATOM 4711 C CA . LEU C 1 40 ? 536.08346 444.75103 457.31219 1.000 119.54917 40 LEU C CA 1
ATOM 4712 C C . LEU C 1 40 ? 536.13240 443.39260 456.62777 1.000 121.04567 40 LEU C C 1
ATOM 4713 O O . LEU C 1 40 ? 535.65129 443.23589 455.50205 1.000 122.83698 40 LEU C O 1
ATOM 4718 N N . TYR C 1 41 ? 536.71279 442.41179 457.31271 1.000 119.04661 41 TYR C N 1
ATOM 4719 C CA . TYR C 1 41 ? 536.78374 441.04968 456.78510 1.000 116.98186 41 TYR C CA 1
ATOM 4720 C C . TYR C 1 41 ? 535.58421 440.21719 457.23503 1.000 119.15283 41 TYR C C 1
ATOM 4721 O O . TYR C 1 41 ? 535.72029 439.10875 457.74855 1.000 118.10556 41 TYR C O 1
ATOM 4730 N N . GLY C 1 42 ? 534.38621 440.76250 457.04085 1.000 123.08890 42 GLY C N 1
ATOM 4731 C CA . GLY C 1 42 ? 533.16166 440.02521 457.24269 1.000 122.20578 42 GLY C CA 1
ATOM 4732 C C . GLY C 1 42 ? 532.87417 439.66012 458.68559 1.000 127.22094 42 GLY C C 1
ATOM 4733 O O . GLY C 1 42 ? 533.76142 439.64095 459.54387 1.000 129.70346 42 GLY C O 1
ATOM 4734 N N . PRO C 1 43 ? 531.60773 439.37344 458.97981 1.000 128.80176 43 PRO C N 1
ATOM 4735 C CA . PRO C 1 43 ? 531.26075 438.79840 460.28507 1.000 124.97693 43 PRO C CA 1
ATOM 4736 C C . PRO C 1 43 ? 531.50766 437.29912 460.30194 1.000 123.84405 43 PRO C C 1
ATOM 4737 O O . PRO C 1 43 ? 530.59719 436.51613 460.01378 1.000 125.41097 43 PRO C O 1
ATOM 4741 N N . LEU C 1 44 ? 532.74377 436.89744 460.61156 1.000 120.40615 44 LEU C N 1
ATOM 4742 C CA . LEU C 1 44 ? 533.13813 435.49614 460.48548 1.000 116.39642 44 LEU C CA 1
ATOM 4743 C C . LEU C 1 44 ? 532.21454 434.57822 461.27771 1.000 120.33748 44 LEU C C 1
ATOM 4744 O O . LEU C 1 44 ? 531.70523 433.58462 460.74723 1.000 122.68624 44 LEU C O 1
ATOM 4749 N N . GLY C 1 45 ? 531.98439 434.89308 462.54701 1.000 121.67994 45 GLY C N 1
ATOM 4750 C CA . GLY C 1 45 ? 531.10301 434.11425 463.38506 1.000 120.95577 45 GLY C CA 1
ATOM 4751 C C . GLY C 1 45 ? 531.79227 433.69476 464.65992 1.000 121.32863 45 GLY C C 1
ATOM 4752 O O . GLY C 1 45 ? 532.91159 434.11919 464.96462 1.000 121.82228 45 GLY C O 1
ATOM 4753 N N . ARG C 1 46 ? 531.11267 432.84284 465.42238 1.000 120.20619 46 ARG C N 1
ATOM 4754 C CA . ARG C 1 46 ? 531.61202 432.37025 466.70562 1.000 118.32816 46 ARG C CA 1
ATOM 4755 C C . ARG C 1 46 ? 532.46184 431.11296 466.59020 1.000 117.34325 46 ARG C C 1
ATOM 4756 O O . ARG C 1 46 ? 533.01469 430.66327 467.59860 1.000 117.90667 46 ARG C O 1
ATOM 4764 N N . GLY C 1 47 ? 532.58378 430.54013 465.39739 1.000 114.77714 47 GLY C N 1
ATOM 4765 C CA . GLY C 1 47 ? 533.34524 429.32427 465.21571 1.000 112.31233 47 GLY C CA 1
ATOM 4766 C C . GLY C 1 47 ? 534.83866 429.50141 465.10597 1.000 112.73878 47 GLY C C 1
ATOM 4767 O O . GLY C 1 47 ? 535.55883 428.51455 464.93554 1.000 115.85808 47 GLY C O 1
ATOM 4768 N N . ILE C 1 48 ? 535.33222 430.73201 465.19937 1.000 112.81503 48 ILE C N 1
ATOM 4769 C CA . ILE C 1 48 ? 536.75232 431.02572 465.06892 1.000 110.46649 48 ILE C CA 1
ATOM 4770 C C . ILE C 1 48 ? 537.19609 431.82756 466.28450 1.000 110.40679 48 ILE C C 1
ATOM 4771 O O . ILE C 1 48 ? 536.45718 432.68612 466.77874 1.000 114.88238 48 ILE C O 1
ATOM 4776 N N . GLN C 1 49 ? 538.39455 431.52647 466.78507 1.000 106.36669 49 GLN C N 1
ATOM 4777 C CA . GLN C 1 49 ? 538.94371 432.22877 467.93509 1.000 104.78176 49 GLN C CA 1
ATOM 4778 C C . GLN C 1 49 ? 540.33202 432.80247 467.70230 1.000 106.11646 49 GLN C C 1
ATOM 4779 O O . GLN C 1 49 ? 540.79556 433.59176 468.53209 1.000 105.65433 49 GLN C O 1
ATOM 4785 N N . SER C 1 50 ? 541.00872 432.43454 466.61809 1.000 108.33857 50 SER C N 1
ATOM 4786 C CA . SER C 1 50 ? 542.31210 432.98670 466.28688 1.000 109.37118 50 SER C CA 1
ATOM 4787 C C . SER C 1 50 ? 542.41137 433.13979 464.77795 1.000 110.16629 50 SER C C 1
ATOM 4788 O O . SER C 1 50 ? 541.71775 432.45510 464.02335 1.000 111.78948 50 SER C O 1
ATOM 4791 N N . ILE C 1 51 ? 543.28694 434.04345 464.34304 1.000 108.60718 51 ILE C N 1
ATOM 4792 C CA . ILE C 1 51 ? 543.44792 434.35108 462.93052 1.000 107.31467 51 ILE C CA 1
ATOM 4793 C C . ILE C 1 51 ? 544.92528 434.26091 462.57660 1.000 112.25219 51 ILE C C 1
ATOM 4794 O O . ILE C 1 51 ? 545.79974 434.29774 463.44319 1.000 114.00157 51 ILE C O 1
ATOM 4799 N N . PHE C 1 52 ? 545.19680 434.12171 461.28279 1.000 114.49462 52 PHE C N 1
ATOM 4800 C CA . PHE C 1 52 ? 546.55637 434.00237 460.77858 1.000 119.67296 52 PHE C CA 1
ATOM 4801 C C . PHE C 1 52 ? 546.86115 435.15978 459.83979 1.000 121.24996 52 PHE C C 1
ATOM 4802 O O . PHE C 1 52 ? 546.02172 435.54831 459.02174 1.000 120.62970 52 PHE C O 1
ATOM 4810 N N . ASN C 1 53 ? 548.06511 435.71009 459.96861 1.000 121.36353 53 ASN C N 1
ATOM 4811 C CA . ASN C 1 53 ? 548.51120 436.83016 459.15304 1.000 120.61514 53 ASN C CA 1
ATOM 4812 C C . ASN C 1 53 ? 549.82219 436.46432 458.47661 1.000 126.33384 53 ASN C C 1
ATOM 4813 O O . ASN C 1 53 ? 550.74228 435.96080 459.12961 1.000 129.08701 53 ASN C O 1
ATOM 4818 N N . ASP C 1 54 ? 549.90526 436.72166 457.17504 1.000 128.83409 54 ASP C N 1
ATOM 4819 C CA . ASP C 1 54 ? 551.09125 436.42893 456.37355 1.000 131.64410 54 ASP C CA 1
ATOM 4820 C C . ASP C 1 54 ? 551.72548 437.75641 455.96641 1.000 132.08021 54 ASP C C 1
ATOM 4821 O O . ASP C 1 54 ? 551.20037 438.47999 455.11954 1.000 133.02602 54 ASP C O 1
ATOM 4826 N N . VAL C 1 55 ? 552.86599 438.06902 456.57629 1.000 134.14515 55 VAL C N 1
ATOM 4827 C CA . VAL C 1 55 ? 553.59913 439.28804 456.25689 1.000 135.46363 55 VAL C CA 1
ATOM 4828 C C . VAL C 1 55 ? 554.43369 439.05048 455.00719 1.000 141.72479 55 VAL C C 1
ATOM 4829 O O . VAL C 1 55 ? 555.44761 438.34507 455.04812 1.000 142.80916 55 VAL C O 1
ATOM 4833 N N . PHE C 1 56 ? 554.01567 439.63955 453.89045 1.000 140.95030 56 PHE C N 1
ATOM 4834 C CA . PHE C 1 56 ? 554.69281 439.44016 452.61406 1.000 141.58644 56 PHE C CA 1
ATOM 4835 C C . PHE C 1 56 ? 555.81404 440.46172 452.47644 1.000 146.54115 56 PHE C C 1
ATOM 4836 O O . PHE C 1 56 ? 555.56001 441.64341 452.22305 1.000 146.06285 56 PHE C O 1
ATOM 4844 N N . ILE C 1 57 ? 557.05274 440.00903 452.64005 1.000 151.58565 57 ILE C N 1
ATOM 4845 C CA . ILE C 1 57 ? 558.21471 440.87574 452.49089 1.000 155.04508 57 ILE C CA 1
ATOM 4846 C C . ILE C 1 57 ? 559.11970 440.34682 451.38437 1.000 145.77282 57 ILE C C 1
ATOM 4847 O O . ILE C 1 57 ? 559.38893 441.04006 450.40335 1.000 136.66726 57 ILE C O 1
ATOM 4852 N N . SER C 1 77 ? 557.48793 434.44874 452.87415 1.000 142.79513 77 SER C N 1
ATOM 4853 C CA . SER C 1 77 ? 556.44453 434.98792 453.73747 1.000 145.89746 77 SER C CA 1
ATOM 4854 C C . SER C 1 77 ? 556.56789 434.43947 455.15371 1.000 145.12146 77 SER C C 1
ATOM 4855 O O . SER C 1 77 ? 557.03957 433.32178 455.35710 1.000 144.38945 77 SER C O 1
ATOM 4858 N N . LYS C 1 78 ? 556.13951 435.23465 456.13165 1.000 138.88732 78 LYS C N 1
ATOM 4859 C CA . LYS C 1 78 ? 556.17781 434.85014 457.53927 1.000 130.89907 78 LYS C CA 1
ATOM 4860 C C . LYS C 1 78 ? 554.74671 434.78222 458.05024 1.000 129.38861 78 LYS C C 1
ATOM 4861 O O . LYS C 1 78 ? 553.97955 435.73534 457.88335 1.000 133.42747 78 LYS C O 1
ATOM 4867 N N . ARG C 1 79 ? 554.39045 433.66506 458.67547 1.000 120.64292 79 ARG C N 1
ATOM 4868 C CA . ARG C 1 79 ? 553.04193 433.48586 459.19009 1.000 119.58623 79 ARG C CA 1
ATOM 4869 C C . ARG C 1 79 ? 553.02312 433.62341 460.70572 1.000 119.07387 79 ARG C C 1
ATOM 4870 O O . ARG C 1 79 ? 553.85426 433.04213 461.40834 1.000 117.12383 79 ARG C O 1
ATOM 4878 N N . VAL C 1 80 ? 552.06786 434.40331 461.20610 1.000 122.53604 80 VAL C N 1
ATOM 4879 C CA . VAL C 1 80 ? 551.89521 434.61263 462.63660 1.000 119.63752 80 VAL C CA 1
ATOM 4880 C C . VAL C 1 80 ? 550.43296 434.39207 462.98881 1.000 118.64531 80 VAL C C 1
ATOM 4881 O O . VAL C 1 80 ? 549.54678 434.49029 462.13473 1.000 120.77197 80 VAL C O 1
ATOM 4885 N N . ASN C 1 81 ? 550.18317 434.08950 464.25870 1.000 114.21639 81 ASN C N 1
ATOM 4886 C CA . ASN C 1 81 ? 548.84021 433.82607 464.75500 1.000 114.47325 81 ASN C CA 1
ATOM 4887 C C . ASN C 1 81 ? 548.45873 434.87846 465.78547 1.000 117.07494 81 ASN C C 1
ATOM 4888 O O . ASN C 1 81 ? 549.22238 435.14806 466.71826 1.000 119.01617 81 ASN C O 1
ATOM 4893 N N . TYR C 1 82 ? 547.27906 435.46486 465.61233 1.000 115.20252 82 TYR C N 1
ATOM 4894 C CA . TYR C 1 82 ? 546.75262 436.48656 466.50437 1.000 111.39979 82 TYR C CA 1
ATOM 4895 C C . TYR C 1 82 ? 545.50065 435.95947 467.18808 1.000 110.41697 82 TYR C C 1
ATOM 4896 O O . TYR C 1 82 ? 544.59504 435.44484 466.52346 1.000 110.02888 82 TYR C O 1
ATOM 4905 N N . THR C 1 83 ? 545.44973 436.09313 468.50900 1.000 106.84255 83 THR C N 1
ATOM 4906 C CA . THR C 1 83 ? 544.27683 435.70568 469.27804 1.000 107.25668 83 THR C CA 1
ATOM 4907 C C . THR C 1 83 ? 543.29655 436.86982 469.33013 1.000 106.39337 83 THR C C 1
ATOM 4908 O O . THR C 1 83 ? 543.66737 437.98628 469.70471 1.000 111.37767 83 THR C O 1
ATOM 4912 N N . ILE C 1 84 ? 542.05143 436.60827 468.94755 1.000 102.82431 84 ILE C N 1
ATOM 4913 C CA . ILE C 1 84 ? 541.02880 437.64908 468.89432 1.000 100.15705 84 ILE C CA 1
ATOM 4914 C C . ILE C 1 84 ? 540.61576 438.01853 470.31328 1.000 104.97006 84 ILE C C 1
ATOM 4915 O O . ILE C 1 84 ? 540.14543 437.15397 471.06599 1.000 108.92293 84 ILE C O 1
ATOM 4920 N N . PRO C 1 85 ? 540.76407 439.27690 470.71963 1.000 103.64805 85 PRO C N 1
ATOM 4921 C CA . PRO C 1 85 ? 540.37968 439.65935 472.08229 1.000 108.13219 85 PRO C CA 1
ATOM 4922 C C . PRO C 1 85 ? 538.90977 440.02759 472.18643 1.000 110.02739 85 PRO C C 1
ATOM 4923 O O . PRO C 1 85 ? 538.19580 440.05605 471.18003 1.000 112.12574 85 PRO C O 1
ATOM 4927 N N . LEU C 1 86 ? 538.45075 440.31300 473.40213 1.000 107.71821 86 LEU C N 1
ATOM 4928 C CA . LEU C 1 86 ? 537.06465 440.67610 473.66083 1.000 104.29442 86 LEU C CA 1
ATOM 4929 C C . LEU C 1 86 ? 537.03137 442.01539 474.37814 1.000 107.90991 86 LEU C C 1
ATOM 4930 O O . LEU C 1 86 ? 537.74841 442.20976 475.36458 1.000 109.24452 86 LEU C O 1
ATOM 4935 N N . LEU C 1 87 ? 536.20501 442.93492 473.88492 1.000 109.20881 87 LEU C N 1
ATOM 4936 C CA . LEU C 1 87 ? 536.04791 444.25040 474.49144 1.000 106.36969 87 LEU C CA 1
ATOM 4937 C C . LEU C 1 87 ? 534.61481 444.40227 474.97628 1.000 105.44964 87 LEU C C 1
ATOM 4938 O O . LEU C 1 87 ? 533.67178 444.12273 474.22821 1.000 106.80601 87 LEU C O 1
ATOM 4943 N N . TYR C 1 88 ? 534.45250 444.84136 476.22439 1.000 100.88071 88 TYR C N 1
ATOM 4944 C CA . TYR C 1 88 ? 533.13365 444.88294 476.83836 1.000 101.86505 88 TYR C CA 1
ATOM 4945 C C . TYR C 1 88 ? 533.07508 445.97075 477.90215 1.000 105.95330 88 TYR C C 1
ATOM 4946 O O . TYR C 1 88 ? 534.09675 446.41568 478.43066 1.000 108.55337 88 TYR C O 1
ATOM 4955 N N . LYS C 1 89 ? 531.84662 446.38668 478.20422 1.000 104.67211 89 LYS C N 1
ATOM 4956 C CA . LYS C 1 89 ? 531.55320 447.34499 479.26205 1.000 102.17021 89 LYS C CA 1
ATOM 4957 C C . LYS C 1 89 ? 530.11130 447.14390 479.70573 1.000 103.04993 89 LYS C C 1
ATOM 4958 O O . LYS C 1 89 ? 529.22994 446.88987 478.88484 1.000 102.93052 89 LYS C O 1
ATOM 4964 N N . ASP C 1 90 ? 529.86926 447.27311 481.00719 1.000 104.78488 90 ASP C N 1
ATOM 4965 C CA . ASP C 1 90 ? 528.58594 446.89971 481.58470 1.000 108.79890 90 ASP C CA 1
ATOM 4966 C C . ASP C 1 90 ? 527.89265 448.10204 482.21040 1.000 108.93198 90 ASP C C 1
ATOM 4967 O O . ASP C 1 90 ? 528.53869 449.01939 482.72288 1.000 110.86559 90 ASP C O 1
ATOM 4972 N N . PHE C 1 91 ? 526.56094 448.07992 482.16105 1.000 103.70716 91 PHE C N 1
ATOM 4973 C CA . PHE C 1 91 ? 525.73996 449.1095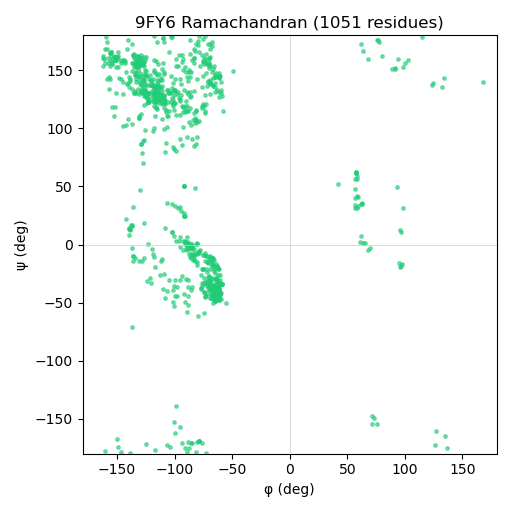2 482.78569 1.000 99.55589 91 PHE C CA 1
ATOM 4974 C C . PHE C 1 91 ? 524.54256 448.44540 483.45036 1.000 102.05557 91 PHE C C 1
ATOM 4975 O O . PHE C 1 91 ? 524.39591 447.22273 483.41740 1.000 107.17041 91 PHE C O 1
ATOM 4983 N N . VAL C 1 92 ? 523.68181 449.26100 484.05900 1.000 101.47314 92 VAL C N 1
ATOM 4984 C CA . VAL C 1 92 ? 522.57868 448.75773 484.87028 1.000 101.65235 92 VAL C CA 1
ATOM 4985 C C . VAL C 1 92 ? 521.36504 449.66678 484.71940 1.000 100.54575 92 VAL C C 1
ATOM 4986 O O . VAL C 1 92 ? 521.49554 450.89470 484.67289 1.000 102.24692 92 VAL C O 1
ATOM 4990 N N . LEU C 1 93 ? 520.18484 449.05613 484.63681 1.000 101.47495 93 LEU C N 1
ATOM 4991 C CA . LEU C 1 93 ? 518.90537 449.75035 484.65984 1.000 101.21944 93 LEU C CA 1
ATOM 4992 C C . LEU C 1 93 ? 518.14284 449.33859 485.91206 1.000 110.25485 93 LEU C C 1
ATOM 4993 O O . LEU C 1 93 ? 518.13244 448.15628 486.27669 1.000 116.84528 93 LEU C O 1
ATOM 4998 N N . TYR C 1 94 ? 517.50898 450.31015 486.56353 1.000 109.34009 94 TYR C N 1
ATOM 4999 C CA . TYR C 1 94 ? 516.76107 450.05383 487.78358 1.000 108.25945 94 TYR C CA 1
ATOM 5000 C 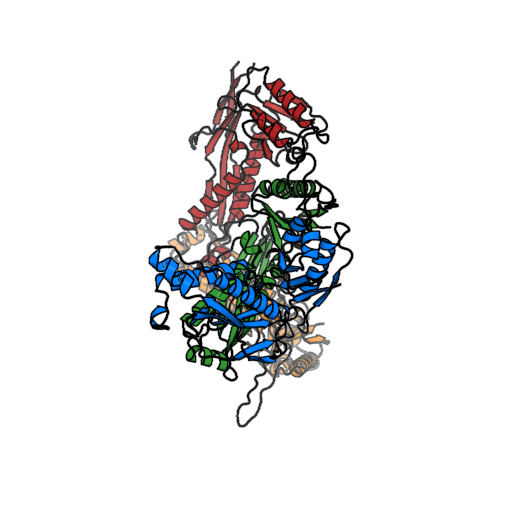C . TYR C 1 94 ? 515.29247 449.78345 487.46992 1.000 109.66280 94 TYR C C 1
ATOM 5001 O O . TYR C 1 94 ? 514.77715 450.15039 486.41147 1.000 117.12024 94 TYR C O 1
ATOM 5010 N N . TRP C 1 95 ? 514.61451 449.13276 488.41550 1.000 104.51852 95 TRP C N 1
ATOM 5011 C CA . TRP C 1 95 ? 513.24411 448.69143 488.18742 1.000 107.07981 95 TRP C CA 1
ATOM 5012 C C . TRP C 1 95 ? 512.20301 449.73822 488.55846 1.000 113.61195 95 TRP C C 1
ATOM 5013 O O . TRP C 1 95 ? 511.13157 449.77125 487.94231 1.000 117.44978 95 TRP C O 1
ATOM 5024 N N . ARG C 1 96 ? 512.48163 450.59073 489.54770 1.000 112.50595 96 ARG C N 1
ATOM 5025 C CA . ARG C 1 96 ? 511.53295 451.64404 489.89890 1.000 111.68993 96 ARG C CA 1
ATOM 5026 C C . ARG C 1 96 ? 511.30692 452.58729 488.72456 1.000 118.49835 96 ARG C C 1
ATOM 5027 O O . ARG C 1 96 ? 510.16284 452.91404 488.38184 1.000 121.83624 96 ARG C O 1
ATOM 5035 N N . ASP C 1 97 ? 512.39557 453.03039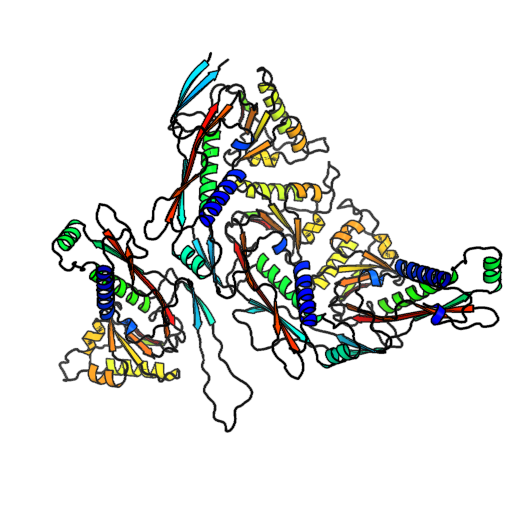 488.09128 1.000 119.07648 97 ASP C N 1
ATOM 5036 C CA . ASP C 1 97 ? 512.27995 453.94573 486.96243 1.000 119.51924 97 ASP C CA 1
ATOM 5037 C C . ASP C 1 97 ? 511.56009 453.28876 485.79433 1.000 115.95633 97 ASP C C 1
ATOM 5038 O O . ASP C 1 97 ? 510.71860 453.91576 485.14251 1.000 123.58624 97 ASP C O 1
ATOM 5043 N N . LEU C 1 98 ? 511.86843 452.02039 485.52144 1.000 110.54562 98 LEU C N 1
ATOM 5044 C CA . LEU C 1 98 ? 511.18477 451.31270 484.44513 1.000 115.09016 98 LEU C CA 1
ATOM 5045 C C . LEU C 1 98 ? 509.68844 451.21264 484.71239 1.000 118.92828 98 LEU C C 1
ATOM 5046 O O . LEU C 1 98 ? 508.87098 451.50341 483.82797 1.000 123.15751 98 LEU C O 1
ATOM 5051 N N . GLU C 1 99 ? 509.31328 450.81084 485.93014 1.000 117.56792 99 GLU C N 1
ATOM 5052 C CA . GLU C 1 99 ? 507.90043 450.67549 486.26490 1.000 119.17229 99 GLU C CA 1
ATOM 5053 C C . GLU C 1 99 ? 507.18087 452.00981 486.15017 1.000 118.76342 99 GLU C C 1
ATOM 5054 O O . GLU C 1 99 ? 506.06516 452.07782 485.62062 1.000 119.87340 99 GLU C O 1
ATOM 5060 N N . GLN C 1 100 ? 507.80647 453.08470 486.63510 1.000 118.34466 100 GLN C N 1
ATOM 5061 C CA . GLN C 1 100 ? 507.23085 454.41141 486.44924 1.000 115.06377 100 GLN C CA 1
ATOM 5062 C C . GLN C 1 100 ? 507.09051 454.74142 484.96885 1.000 116.59907 100 GLN C C 1
ATOM 5063 O O . GLN C 1 100 ? 506.13416 455.41050 484.56103 1.000 119.95475 100 GLN C O 1
ATOM 5069 N N . ALA C 1 101 ? 508.03255 454.27130 484.14748 1.000 118.89109 101 ALA C N 1
ATOM 5070 C CA . ALA C 1 101 ? 507.96676 454.53924 482.71561 1.000 116.20922 101 ALA C CA 1
ATOM 5071 C C . ALA C 1 101 ? 506.74688 453.88586 482.07856 1.000 119.24930 101 ALA C C 1
ATOM 5072 O O . ALA C 1 101 ? 506.03319 454.52857 481.30034 1.000 122.77167 101 ALA C O 1
ATOM 5074 N N . LYS C 1 102 ? 506.48506 452.60940 482.38455 1.000 121.00220 102 LYS C N 1
ATOM 5075 C CA . LYS C 1 102 ? 505.26457 452.02955 481.81313 1.000 120.52896 102 LYS C CA 1
ATOM 5076 C C . LYS C 1 102 ? 504.00724 452.59787 482.45982 1.000 123.74054 102 LYS C C 1
ATOM 5077 O O . LYS C 1 102 ? 502.95117 452.62855 481.81831 1.000 125.70967 102 LYS C O 1
ATOM 5083 N N . VAL C 1 103 ? 504.08357 453.03992 483.71583 1.000 124.78918 103 VAL C N 1
ATOM 5084 C CA . VAL C 1 103 ? 502.90285 453.60792 484.36080 1.000 124.91842 103 VAL C CA 1
ATOM 5085 C C . VAL C 1 103 ? 502.50801 454.91981 483.69150 1.000 124.68470 103 VAL C C 1
ATOM 5086 O O . VAL C 1 103 ? 501.33490 455.14498 483.37182 1.000 121.17932 103 VAL C O 1
ATOM 5090 N N . LEU C 1 104 ? 503.48152 455.79706 483.45606 1.000 125.76646 104 LEU C N 1
ATOM 5091 C CA . LEU C 1 104 ? 503.21911 457.10827 482.87965 1.000 120.34216 104 LEU C CA 1
ATOM 5092 C C . LEU C 1 104 ? 503.21295 457.11065 481.35730 1.000 126.83985 104 LEU C C 1
ATOM 5093 O O . LEU C 1 104 ? 502.85803 458.13371 480.76216 1.000 131.33634 104 LEU C O 1
ATOM 5098 N N . ASP C 1 105 ? 503.59561 456.00293 480.72004 1.000 131.96327 105 ASP C N 1
ATOM 5099 C CA . ASP C 1 105 ? 503.66143 455.89704 479.26179 1.000 135.00722 105 ASP C CA 1
ATOM 5100 C C . ASP C 1 105 ? 504.59293 456.96206 478.67734 1.000 134.26241 105 ASP C C 1
ATOM 5101 O O . ASP C 1 105 ? 504.19109 457.82503 477.89534 1.000 135.76444 105 ASP C O 1
ATOM 5106 N N . ILE C 1 106 ? 505.85784 456.88137 479.07612 1.000 131.28501 106 ILE C N 1
ATOM 5107 C CA . ILE C 1 106 ? 506.87457 457.83500 478.63723 1.000 126.67605 106 ILE C CA 1
ATOM 5108 C C . ILE C 1 106 ? 508.06975 457.05351 478.11058 1.000 130.40739 106 ILE C C 1
ATOM 5109 O O . ILE C 1 106 ? 508.27070 455.88206 478.46876 1.000 133.68881 106 ILE C O 1
ATOM 5114 N N . PRO C 1 107 ? 508.87536 457.66635 477.24053 1.000 128.38415 107 PRO C N 1
ATOM 5115 C CA . PRO C 1 107 ? 510.05937 456.97127 476.72272 1.000 127.05536 107 PRO C CA 1
ATOM 5116 C C . PRO C 1 107 ? 511.03552 456.61496 477.83359 1.000 129.01343 107 PRO C C 1
ATOM 5117 O O . PRO C 1 107 ? 511.17306 457.33078 478.82767 1.000 131.98136 107 PRO C O 1
ATOM 5121 N N . ILE C 1 108 ? 511.71866 455.49071 477.64844 1.000 126.15497 108 ILE C N 1
ATOM 5122 C CA . ILE C 1 108 ? 512.63773 454.95630 478.64593 1.000 123.90440 108 ILE C CA 1
ATOM 5123 C C . ILE C 1 108 ? 514.00801 455.58847 478.45095 1.000 125.85551 108 ILE C C 1
ATOM 5124 O O . ILE C 1 108 ? 514.53132 455.62909 477.33142 1.000 130.62933 108 ILE C O 1
ATOM 5129 N N . ASP C 1 109 ? 514.58863 456.08419 479.54014 1.000 123.38876 109 ASP C N 1
ATOM 5130 C CA . ASP C 1 109 ? 515.91600 456.67998 479.48032 1.000 128.27443 109 ASP C CA 1
ATOM 5131 C C . ASP C 1 109 ? 516.96475 455.60883 479.20502 1.000 128.12514 109 ASP C C 1
ATOM 5132 O O . ASP C 1 109 ? 516.90031 454.50572 479.75514 1.000 125.40345 109 ASP C O 1
ATOM 5137 N N . PHE C 1 110 ? 517.93630 455.93757 478.35114 1.000 126.65627 110 PHE C N 1
ATOM 5138 C CA . PHE C 1 110 ? 518.98767 455.00548 477.95993 1.000 119.18255 110 PHE C CA 1
ATOM 5139 C C . PHE C 1 110 ? 520.35506 455.67886 477.96186 1.000 120.78530 110 PHE C C 1
ATOM 5140 O O . PHE C 1 110 ? 521.22117 455.33479 477.15450 1.000 124.83536 110 PHE C O 1
ATOM 5148 N N . SER C 1 111 ? 520.56293 456.64329 478.86070 1.000 120.62797 111 SER C N 1
ATOM 5149 C CA . SER C 1 111 ? 521.82222 457.38219 478.87879 1.000 119.67864 111 SER C CA 1
ATOM 5150 C C . SER C 1 111 ? 522.99718 456.47558 479.22387 1.000 119.98508 111 SER C C 1
ATOM 5151 O O . SER C 1 111 ? 524.09025 456.61863 478.65932 1.000 123.49380 111 SER C O 1
ATOM 5154 N N . ALA C 1 112 ? 522.79330 455.54108 480.15509 1.000 114.03598 112 ALA C N 1
ATOM 5155 C CA . ALA C 1 112 ? 523.87376 454.64716 480.55671 1.000 109.12176 112 ALA C CA 1
ATOM 5156 C C . ALA C 1 112 ? 524.34303 453.78974 479.38959 1.000 110.38097 112 ALA C C 1
ATOM 5157 O O . ALA C 1 112 ? 525.53927 453.50550 479.26058 1.000 112.05229 112 ALA C O 1
ATOM 5159 N N . ALA C 1 113 ? 523.41468 453.36604 478.52945 1.000 107.61637 113 ALA C N 1
ATOM 5160 C CA . ALA C 1 113 ? 523.79518 452.56982 477.36824 1.000 103.55876 113 ALA C CA 1
ATOM 5161 C C . ALA C 1 113 ? 524.72417 453.34640 476.44431 1.000 109.44414 113 ALA C C 1
ATOM 5162 O O . ALA C 1 113 ? 525.73810 452.81253 475.98069 1.000 115.01485 113 ALA C O 1
ATOM 5164 N N . ALA C 1 114 ? 524.39676 454.61022 476.16665 1.000 108.80680 114 ALA C N 1
ATOM 5165 C CA . ALA C 1 114 ? 525.25902 455.42714 475.31935 1.000 109.64306 114 ALA C CA 1
ATOM 5166 C C . ALA C 1 114 ? 526.60631 455.67688 475.98274 1.000 110.91582 114 ALA C C 1
ATOM 5167 O O . ALA C 1 114 ? 527.65257 455.64918 475.31861 1.000 120.97217 114 ALA C O 1
ATOM 5169 N N . ASN C 1 115 ? 526.60031 455.93087 477.29346 1.000 105.43452 115 ASN C N 1
ATOM 5170 C CA . ASN C 1 115 ? 527.85552 456.15721 478.00057 1.000 109.35648 115 ASN C CA 1
ATOM 5171 C C . ASN C 1 115 ? 528.74953 454.92697 477.93565 1.000 114.01559 115 ASN C C 1
ATOM 5172 O O . ASN C 1 115 ? 529.97248 455.04441 477.79851 1.000 119.14141 115 ASN C O 1
ATOM 5177 N N . ALA C 1 116 ? 528.15699 453.73645 478.03803 1.000 112.58349 116 ALA C N 1
ATOM 5178 C CA . ALA C 1 116 ? 528.93628 452.51062 477.90716 1.000 109.32468 116 ALA C CA 1
ATOM 5179 C C . ALA C 1 116 ? 529.44024 452.32338 476.48200 1.000 110.02395 116 ALA C C 1
ATOM 5180 O O . ALA C 1 116 ? 530.60188 451.95635 476.27268 1.000 113.22138 116 ALA C O 1
ATOM 5182 N N . ALA C 1 117 ? 528.58236 452.57100 475.48926 1.000 109.80414 117 ALA C N 1
ATOM 5183 C CA . ALA C 1 117 ? 528.96722 452.37452 474.09701 1.000 106.02612 117 ALA C CA 1
ATOM 5184 C C . ALA C 1 117 ? 530.09126 453.30425 473.66478 1.000 108.33056 117 ALA C C 1
ATOM 5185 O O . ALA C 1 117 ? 530.89465 452.92436 472.80740 1.000 111.06503 117 ALA C O 1
ATOM 5187 N N . ARG C 1 118 ? 530.16064 454.51161 474.22732 1.000 108.69596 118 ARG C N 1
ATOM 5188 C CA . ARG C 1 118 ? 531.23912 455.42840 473.86530 1.000 108.76246 118 ARG C CA 1
ATOM 5189 C C . ARG C 1 118 ? 532.60568 454.86781 474.25351 1.000 113.43133 118 ARG C C 1
ATOM 5190 O O . ARG C 1 118 ? 533.56527 454.94243 473.47055 1.000 120.02807 118 ARG C O 1
ATOM 5198 N N . ASP C 1 119 ? 532.70967 454.29386 475.45482 1.000 111.27791 119 ASP C N 1
ATOM 5199 C CA . ASP C 1 119 ? 533.99824 453.81777 475.94659 1.000 111.39068 119 ASP C CA 1
ATOM 5200 C C . ASP C 1 119 ? 534.50913 452.62700 475.14758 1.000 110.94357 119 ASP C C 1
ATOM 5201 O O . ASP C 1 119 ? 535.72070 452.50024 474.93601 1.000 114.03842 119 ASP C O 1
ATOM 5206 N N . VAL C 1 120 ? 533.61174 451.74591 474.70310 1.000 107.46419 120 VAL C N 1
ATOM 5207 C CA . VAL C 1 120 ? 534.03332 450.60568 473.89541 1.000 105.23010 120 VAL C CA 1
ATOM 5208 C C . VAL C 1 120 ? 534.64193 451.08084 472.58276 1.000 107.50955 120 VAL C C 1
ATOM 5209 O O . VAL C 1 120 ? 535.68521 450.57883 472.14659 1.000 111.23188 120 VAL C O 1
ATOM 5213 N N . ALA C 1 121 ? 534.00240 452.05629 471.93338 1.000 102.70894 121 ALA C N 1
ATOM 5214 C CA . ALA C 1 121 ? 534.54808 452.60268 470.69557 1.000 103.07021 121 ALA C CA 1
ATOM 5215 C C . ALA C 1 121 ? 535.89215 453.27674 470.93566 1.000 103.45141 121 ALA C C 1
ATOM 5216 O O . ALA C 1 121 ? 536.81808 453.14295 470.12374 1.000 109.59810 121 ALA C O 1
ATOM 5218 N N . ILE C 1 122 ? 536.01780 454.01074 472.04384 1.000 100.80353 122 ILE C N 1
ATOM 5219 C CA . ILE C 1 122 ? 537.29179 454.65748 472.35120 1.000 100.90179 122 ILE C CA 1
ATOM 5220 C C . ILE C 1 122 ? 538.39155 453.61580 472.52647 1.000 104.67042 122 ILE C C 1
ATOM 5221 O O . ILE C 1 122 ? 539.50408 453.76662 472.00128 1.000 109.24535 122 ILE C O 1
ATOM 5226 N N . LEU C 1 123 ? 538.09637 452.53842 473.25765 1.000 104.96396 123 LEU C N 1
ATOM 5227 C CA . LEU C 1 123 ? 539.08997 451.48956 473.46332 1.000 102.71421 123 LEU C CA 1
ATOM 5228 C C . LEU C 1 123 ? 539.44884 450.80221 472.15297 1.000 104.40200 123 LEU C C 1
ATOM 5229 O O . LEU C 1 123 ? 540.61420 450.46050 471.92277 1.000 108.20346 123 LEU C O 1
ATOM 5234 N N . GLU C 1 124 ? 538.45844 450.57817 471.28657 1.000 103.55510 124 GLU C N 1
ATOM 5235 C CA . GLU C 1 124 ? 538.73702 449.95706 469.99595 1.000 105.65084 124 GLU C CA 1
ATOM 5236 C C . GLU C 1 124 ? 539.65731 450.82935 469.15302 1.000 104.51477 124 GLU C C 1
ATOM 5237 O O . GLU C 1 124 ? 540.59521 450.32768 468.52207 1.000 105.28343 124 GLU C O 1
ATOM 5243 N N . ASP C 1 125 ? 539.40834 452.14040 469.13272 1.000 108.56054 125 ASP C N 1
ATOM 5244 C CA . ASP C 1 125 ? 540.28471 453.03891 468.38665 1.000 107.84141 125 ASP C CA 1
ATOM 5245 C C . ASP C 1 125 ? 541.69213 453.04763 468.97102 1.000 102.97473 125 ASP C C 1
ATOM 5246 O O . ASP C 1 125 ? 542.68294 453.06340 468.22767 1.000 103.77989 125 ASP C O 1
ATOM 5251 N N . GLN C 1 126 ? 541.80079 453.04164 470.30249 1.000 102.90636 126 GLN C N 1
ATOM 5252 C CA . GLN C 1 126 ? 543.11757 452.99318 470.93106 1.000 101.00607 126 GLN C CA 1
ATOM 5253 C C . GLN C 1 126 ? 543.86107 451.71974 470.55210 1.000 103.36219 126 GLN C C 1
ATOM 5254 O O . GLN C 1 126 ? 545.06067 451.75562 470.25389 1.000 104.63229 126 GLN C O 1
ATOM 5260 N N . MET C 1 127 ? 543.16273 450.58334 470.55820 1.000 104.84372 127 MET C N 1
ATOM 5261 C CA . MET C 1 127 ? 543.79007 449.32431 470.17270 1.000 104.36449 127 MET C CA 1
ATOM 5262 C C . MET C 1 127 ? 544.21971 449.34674 468.71244 1.000 105.23425 127 MET C C 1
ATOM 5263 O O . MET C 1 127 ? 545.29159 448.83898 468.36534 1.000 109.00687 127 MET C O 1
ATOM 5268 N N . ILE C 1 128 ? 543.39109 449.92260 467.83996 1.000 106.38855 128 ILE C N 1
ATOM 5269 C CA . ILE C 1 128 ? 543.73295 449.98376 466.42145 1.000 99.61510 128 ILE C CA 1
ATOM 5270 C C . ILE C 1 128 ? 544.98453 450.82431 466.20677 1.000 97.24540 128 ILE C C 1
ATOM 5271 O O . ILE C 1 128 ? 545.88604 450.44038 465.45213 1.000 96.04297 128 ILE C O 1
ATOM 5276 N N . PHE C 1 129 ? 545.06732 451.97708 466.86721 1.000 101.69462 129 PHE C N 1
ATOM 5277 C CA . PHE C 1 129 ? 546.16942 452.89646 466.61653 1.000 98.48248 129 PHE C CA 1
ATOM 5278 C C . PHE C 1 129 ? 547.41659 452.60780 467.44213 1.000 100.49249 129 PHE C C 1
ATOM 5279 O O . PHE C 1 129 ? 548.46710 453.19237 467.16031 1.000 101.10604 129 PHE C O 1
ATOM 5287 N N . TYR C 1 130 ? 547.34229 451.73539 468.44705 1.000 101.53176 130 TYR C N 1
ATOM 5288 C CA . TYR C 1 130 ? 548.53446 451.43564 469.23192 1.000 103.99769 130 TYR C CA 1
ATOM 5289 C C . TYR C 1 130 ? 548.74999 449.96108 469.53162 1.000 109.65785 130 TYR C C 1
ATOM 5290 O O . TYR C 1 130 ? 549.85073 449.60643 469.96234 1.000 115.43185 130 TYR C O 1
ATOM 5299 N N . GLY C 1 131 ? 547.76327 449.09455 469.33276 1.000 111.71758 131 GLY C N 1
ATOM 5300 C CA . GLY C 1 131 ? 547.93585 447.68000 469.57933 1.000 117.10661 131 GLY C CA 1
ATOM 5301 C C . GLY C 1 131 ? 547.88664 447.33667 471.05594 1.000 123.55051 131 GLY C C 1
ATOM 5302 O O . GLY C 1 131 ? 547.82936 448.19686 471.93547 1.000 124.35548 131 GLY C O 1
ATOM 5303 N N . SER C 1 132 ? 547.91520 446.03607 471.32749 1.000 126.99949 132 SER C N 1
ATOM 5304 C CA . SER C 1 132 ? 547.87974 445.50947 472.68513 1.000 132.49596 132 SER C CA 1
ATOM 5305 C C . SER C 1 132 ? 549.22281 444.86817 473.00192 1.000 137.67379 132 SER C C 1
ATOM 5306 O O . SER C 1 132 ? 549.66429 443.96044 472.28955 1.000 136.44275 132 SER C O 1
ATOM 5309 N N . LYS C 1 133 ? 549.86746 445.33904 474.06967 1.000 140.59687 133 LYS C N 1
ATOM 5310 C CA . LYS C 1 133 ? 551.14570 444.77501 474.48292 1.000 140.82862 133 LYS C CA 1
ATOM 5311 C C . LYS C 1 133 ? 550.99876 443.42189 475.16293 1.000 137.37330 133 LYS C C 1
ATOM 5312 O O . LYS C 1 133 ? 551.96835 442.65765 475.20442 1.000 138.03340 133 LYS C O 1
ATOM 5318 N N . GLU C 1 134 ? 549.81820 443.10830 475.69375 1.000 136.24835 134 GLU C N 1
ATOM 5319 C CA . GLU C 1 134 ? 549.60452 441.82626 476.35169 1.000 137.17312 134 GLU C CA 1
ATOM 5320 C C . GLU C 1 134 ? 549.21027 440.73787 475.36064 1.000 134.81811 134 GLU C C 1
ATOM 5321 O O . GLU C 1 134 ? 549.66705 439.59634 475.48181 1.000 133.02211 134 GLU C O 1
ATOM 5327 N N . PHE C 1 135 ? 548.37956 441.06976 474.37219 1.000 133.60003 135 PHE C N 1
ATOM 5328 C CA . PHE C 1 135 ? 548.07106 440.13552 473.29808 1.000 130.55631 135 PHE C CA 1
ATOM 5329 C C . PHE C 1 135 ? 549.14739 440.09861 472.22298 1.000 134.77434 135 PHE C C 1
ATOM 5330 O O . PHE C 1 135 ? 549.07085 439.25148 471.32647 1.000 135.75789 135 PHE C O 1
ATOM 5338 N N . ASP C 1 136 ? 550.13435 440.99349 472.29140 1.000 138.22692 136 ASP C N 1
ATOM 5339 C CA . ASP C 1 136 ? 551.22550 441.06951 471.32051 1.000 139.89609 136 ASP C CA 1
ATOM 5340 C C . ASP C 1 136 ? 550.68852 441.27560 469.90242 1.000 132.70819 136 ASP C C 1
ATOM 5341 O O . ASP C 1 136 ? 550.88336 440.45548 469.00391 1.000 128.96114 136 ASP C O 1
ATOM 5346 N N . ILE C 1 137 ? 550.00154 442.39686 469.71940 1.000 127.61531 137 ILE C N 1
ATOM 5347 C CA . ILE C 1 137 ? 549.45560 442.79762 468.43077 1.000 118.08797 137 ILE C CA 1
ATOM 5348 C C . ILE C 1 137 ? 550.02008 444.17226 468.09276 1.000 119.10025 137 ILE C C 1
ATOM 5349 O O . ILE C 1 137 ? 549.86819 445.11122 468.87871 1.000 122.41150 137 ILE C O 1
ATOM 5354 N N . PRO C 1 138 ? 550.67935 444.34347 466.95053 1.000 116.64746 138 PRO C N 1
ATOM 5355 C CA . PRO C 1 138 ? 551.24537 445.65306 466.61971 1.000 112.91177 138 PRO C CA 1
ATOM 5356 C C . PRO C 1 138 ? 550.17159 446.63894 466.19196 1.000 111.03444 138 PRO C C 1
ATOM 5357 O O . PRO C 1 138 ? 549.10068 446.26258 465.71021 1.000 111.02099 138 PRO C O 1
ATOM 5361 N N . GLY C 1 139 ? 550.47666 447.92373 466.37392 1.000 110.49163 139 GLY C N 1
ATOM 5362 C CA . GLY C 1 139 ? 549.60192 448.99810 465.96821 1.000 108.13336 139 GLY C CA 1
ATOM 5363 C C . GLY C 1 139 ? 550.15882 449.75121 464.76946 1.000 104.95498 139 GLY C C 1
ATOM 5364 O O . GLY C 1 139 ? 551.27399 449.51604 464.30928 1.000 110.49786 139 GLY C O 1
ATOM 5365 N N . LEU C 1 140 ? 549.34373 450.68132 464.26776 1.000 98.45503 140 LEU C N 1
ATOM 5366 C CA . LEU C 1 140 ? 549.73440 451.44796 463.09000 1.000 95.78020 140 LEU C CA 1
ATOM 5367 C C . LEU C 1 140 ? 550.95684 452.31443 463.35578 1.000 101.15467 140 LEU C C 1
ATOM 5368 O O . LEU C 1 140 ? 551.72999 452.59228 462.43323 1.000 107.13719 140 LEU C O 1
ATOM 5373 N N . MET C 1 141 ? 551.15087 452.75173 464.59636 1.000 104.17375 141 MET C N 1
ATOM 5374 C CA . MET C 1 141 ? 552.23739 453.66024 464.93060 1.000 106.80368 141 MET C CA 1
ATOM 5375 C C . MET C 1 141 ? 553.45398 452.95970 465.51907 1.000 111.47452 141 MET C C 1
ATOM 5376 O O . MET C 1 141 ? 554.41817 453.63645 465.88750 1.000 115.42881 141 MET C O 1
ATOM 5381 N N . ASN C 1 142 ? 553.44007 451.62858 465.62002 1.000 110.22060 142 ASN C N 1
ATOM 5382 C CA . ASN C 1 142 ? 554.59173 450.91734 466.16007 1.000 110.03209 142 ASN C CA 1
ATOM 5383 C C . ASN C 1 142 ? 554.91172 449.63342 465.40333 1.000 112.22313 142 ASN C C 1
ATOM 5384 O O . ASN C 1 142 ? 555.77005 448.86711 465.85830 1.000 114.62351 142 ASN C O 1
ATOM 5389 N N . VAL C 1 143 ? 554.25371 449.36787 464.27399 1.000 110.57424 143 VAL C N 1
ATOM 5390 C CA . VAL C 1 143 ? 554.53842 448.15781 463.51481 1.000 110.15900 143 VAL C CA 1
ATOM 5391 C C . VAL C 1 143 ? 555.94385 448.23971 462.92839 1.000 113.50739 143 VAL C C 1
ATOM 5392 O O . VAL C 1 143 ? 556.45563 449.32458 462.62053 1.000 117.07122 143 VAL C O 1
ATOM 5396 N N . LYS C 1 144 ? 556.58618 447.08299 462.79238 1.000 112.91890 144 LYS C N 1
ATOM 5397 C CA . LYS C 1 144 ? 557.93655 447.01116 462.25487 1.000 115.28422 144 LYS C CA 1
ATOM 5398 C C . LYS C 1 144 ? 557.89547 446.88634 460.73853 1.000 113.98689 144 LYS C C 1
ATOM 5399 O O . LYS C 1 144 ? 557.05468 446.17410 460.18303 1.000 115.51468 144 LYS C O 1
ATOM 5405 N N . GLY C 1 145 ? 558.81447 447.57873 460.07442 1.000 110.89503 145 GLY C N 1
ATOM 5406 C CA . GLY C 1 145 ? 558.85803 447.60738 458.62932 1.000 108.78987 145 GLY C CA 1
ATOM 5407 C C . GLY C 1 145 ? 558.18168 448.79577 457.98694 1.000 110.53387 145 GLY C C 1
ATOM 5408 O O . GLY C 1 145 ? 558.00234 448.79548 456.76437 1.000 112.58275 145 GLY C O 1
ATOM 5409 N N . ARG C 1 146 ? 557.79833 449.80203 458.76606 1.000 109.80034 146 ARG C N 1
ATOM 5410 C CA . ARG C 1 146 ? 557.15015 450.99015 458.24163 1.000 108.74029 146 ARG C CA 1
ATOM 5411 C C . ARG C 1 146 ? 558.19759 452.03196 457.85659 1.000 109.28571 146 ARG C C 1
ATOM 5412 O O . ARG C 1 146 ? 559.40516 451.81314 457.97371 1.000 112.62433 146 ARG C O 1
ATOM 5420 N N . SER C 1 147 ? 557.72854 453.18541 457.39205 1.000 106.74455 147 SER C N 1
ATOM 5421 C CA . SER C 1 147 ? 558.59013 454.30969 457.06065 1.000 105.10963 147 SER C CA 1
ATOM 5422 C C . SER C 1 147 ? 558.39588 455.41444 458.08888 1.000 107.67125 147 SER C C 1
ATOM 5423 O O . SER C 1 147 ? 557.29533 455.59586 458.61546 1.000 110.99470 147 SER C O 1
ATOM 5426 N N . THR C 1 148 ? 559.46620 456.14579 458.37817 1.000 108.27478 148 THR C N 1
ATOM 5427 C CA . THR C 1 148 ? 559.44935 457.20287 459.37968 1.000 113.53814 148 THR C CA 1
ATOM 5428 C C . THR C 1 148 ? 559.88887 458.51324 458.74376 1.000 114.88425 148 THR C C 1
ATOM 5429 O O . THR C 1 148 ? 560.91706 458.55999 458.06098 1.000 116.98923 148 THR C O 1
ATOM 5433 N N . HIS C 1 149 ? 559.11487 459.57296 458.96771 1.000 113.25857 149 HIS C N 1
ATOM 5434 C CA . HIS C 1 149 ? 559.43652 460.89751 458.45760 1.000 112.79892 149 HIS C CA 1
ATOM 5435 C C . HIS C 1 149 ? 559.464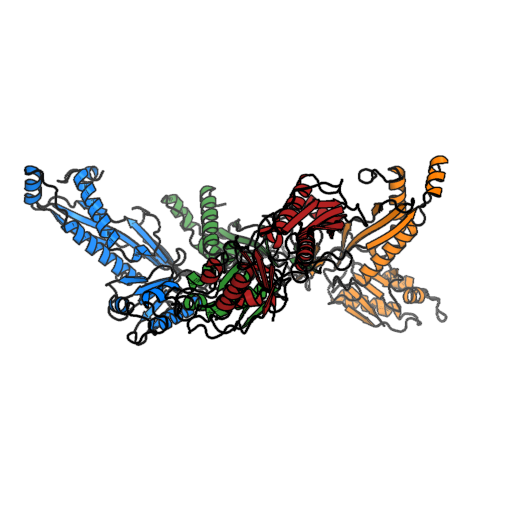90 461.89040 459.60922 1.000 118.54432 149 HIS C C 1
ATOM 5436 O O . HIS C 1 149 ? 558.49477 461.99740 460.36792 1.000 121.95856 149 HIS C O 1
ATOM 5443 N N . LEU C 1 150 ? 560.56927 462.62147 459.72659 1.000 120.43636 150 LEU C N 1
ATOM 5444 C CA . LEU C 1 150 ? 560.72402 463.64117 460.75556 1.000 121.78463 150 LEU C CA 1
ATOM 5445 C C . LEU C 1 150 ? 560.19749 464.96670 460.22167 1.000 119.77324 150 LEU C C 1
ATOM 5446 O O . LEU C 1 150 ? 560.71001 465.48724 459.22536 1.000 121.15963 150 LEU C O 1
ATOM 5451 N N . ILE C 1 151 ? 559.18190 465.50875 460.88042 1.000 121.01954 151 ILE C N 1
ATOM 5452 C CA . ILE C 1 151 ? 558.56591 466.74954 460.44022 1.000 126.82839 151 ILE C CA 1
ATOM 5453 C C . ILE C 1 151 ? 559.35864 467.92840 460.98789 1.000 132.78212 151 ILE C C 1
ATOM 5454 O O . ILE C 1 151 ? 560.09559 467.81728 461.97050 1.000 134.30421 151 ILE C O 1
ATOM 5459 N N . GLY C 1 152 ? 559.20452 469.07568 460.33552 1.000 134.76733 152 GLY C N 1
ATOM 5460 C CA . GLY C 1 152 ? 559.82623 470.30761 460.75891 1.000 138.15151 152 GLY C CA 1
ATOM 5461 C C . GLY C 1 152 ? 558.86456 471.20360 461.51023 1.000 140.00043 152 GLY C C 1
ATOM 5462 O O . GLY C 1 152 ? 557.81358 470.77093 461.99628 1.000 139.01656 152 GLY C O 1
ATOM 5463 N N . ASN C 1 153 ? 559.23129 472.47786 461.60675 1.000 141.40152 153 ASN C N 1
ATOM 5464 C CA . ASN C 1 153 ? 558.38635 473.45928 462.27718 1.000 141.24393 153 ASN C CA 1
ATOM 5465 C C . ASN C 1 153 ? 557.18882 473.77802 461.39192 1.000 142.16392 153 ASN C C 1
ATOM 5466 O O . ASN C 1 153 ? 557.33995 474.36768 460.31762 1.000 145.11341 153 ASN C O 1
ATOM 5471 N N . TRP C 1 154 ? 555.99793 473.39344 461.84025 1.000 137.76167 154 TRP C N 1
ATOM 5472 C CA . TRP C 1 154 ? 554.77364 473.62138 461.08665 1.000 137.20399 154 TRP C CA 1
ATOM 5473 C C . TRP C 1 154 ? 554.16370 474.99097 461.34665 1.000 141.93548 154 TRP C C 1
ATOM 5474 O O . TRP C 1 154 ? 553.12566 475.31193 460.75909 1.000 140.95140 154 TRP C O 1
ATOM 5485 N N . TYR C 1 155 ? 554.77755 475.80244 462.20999 1.000 146.29695 155 TYR C N 1
ATOM 5486 C CA . TYR C 1 155 ? 554.25108 477.13328 462.48436 1.000 150.69765 155 TYR C CA 1
ATOM 5487 C C . TYR C 1 155 ? 554.43168 478.08335 461.30840 1.000 154.49739 155 TYR C C 1
ATOM 5488 O O . TYR C 1 155 ? 553.78669 479.13628 461.27567 1.000 157.65532 155 TYR C O 1
ATOM 5497 N N . GLU C 1 156 ? 555.29188 477.74377 460.35233 1.000 154.62932 156 GLU C N 1
ATOM 5498 C CA . GLU C 1 156 ? 555.46217 478.54244 459.15119 1.000 150.29971 156 GLU C CA 1
ATOM 5499 C C . GLU C 1 156 ? 554.45179 478.10823 458.09207 1.000 146.63440 156 GLU C C 1
ATOM 5500 O O . GLU C 1 156 ? 553.58658 477.26226 458.32846 1.000 149.01637 156 GLU C O 1
ATOM 5506 N N . SER C 1 157 ? 554.56256 478.69290 456.90444 1.000 141.93719 157 SER C N 1
ATOM 5507 C CA . SER C 1 157 ? 553.66919 478.39533 455.79438 1.000 144.79922 157 SER C CA 1
ATOM 5508 C C . SER C 1 157 ? 554.40255 477.54861 454.76452 1.000 146.08787 157 SER C C 1
ATOM 5509 O O . SER C 1 157 ? 555.52180 477.88337 454.36270 1.000 146.06841 157 SER C O 1
ATOM 5512 N N . GLY C 1 158 ? 553.77204 476.45223 454.34515 1.000 143.03104 158 GLY C N 1
ATOM 5513 C CA . GLY C 1 158 ? 554.31788 475.58484 453.32853 1.000 136.34884 158 GLY C CA 1
ATOM 5514 C C . GLY C 1 158 ? 555.10029 474.39599 453.84444 1.000 130.19131 158 GLY C C 1
ATOM 5515 O O . GLY C 1 158 ? 555.34428 473.45694 453.07900 1.000 129.28932 158 GLY C O 1
ATOM 5516 N N . ASN C 1 159 ? 555.50417 474.40679 455.11651 1.000 129.06444 159 ASN C N 1
ATOM 5517 C CA . ASN C 1 159 ? 556.26092 473.28267 455.65813 1.000 128.40874 159 ASN C CA 1
ATOM 5518 C C . ASN C 1 159 ? 555.42106 472.01255 455.68739 1.000 125.34052 159 ASN C C 1
ATOM 5519 O O . ASN C 1 159 ? 555.92514 470.91873 455.40472 1.000 126.37837 159 ASN C O 1
ATOM 5524 N N . ALA C 1 160 ? 554.13851 472.13648 456.03511 1.000 121.38862 160 ALA C N 1
ATOM 5525 C CA . ALA C 1 160 ? 553.26456 470.96903 456.06878 1.000 122.58567 160 ALA C CA 1
ATOM 5526 C C . ALA C 1 160 ? 553.11619 470.35034 454.68558 1.000 121.43110 160 ALA C C 1
ATOM 5527 O O . ALA C 1 160 ? 553.14559 469.12167 454.53846 1.000 123.50541 160 ALA C O 1
ATOM 5529 N N . PHE C 1 161 ? 552.95155 471.18739 453.65945 1.000 114.16525 161 PHE C N 1
ATOM 5530 C CA . PHE C 1 161 ? 552.84682 470.67847 452.29695 1.000 108.89379 161 PHE C CA 1
ATOM 5531 C C . PHE C 1 161 ? 554.11476 469.94264 451.88623 1.000 113.13561 161 PHE C C 1
ATOM 5532 O O . PHE C 1 161 ? 554.04932 468.86482 451.28305 1.000 113.26379 161 PHE C O 1
ATOM 5540 N N . GLN C 1 162 ? 555.27935 470.50690 452.21257 1.000 115.14260 162 GLN C N 1
ATOM 5541 C CA . GLN C 1 162 ? 556.53896 469.85213 451.87869 1.000 114.17454 162 GLN C CA 1
ATOM 5542 C C . GLN C 1 162 ? 556.67347 468.51601 452.59604 1.000 112.13400 162 GLN C C 1
ATOM 5543 O O . GLN C 1 162 ? 557.12075 467.52701 452.00346 1.000 113.51039 162 GLN C O 1
ATOM 5549 N N . ASP C 1 163 ? 556.29530 468.46788 453.87515 1.000 110.37170 163 ASP C N 1
ATOM 5550 C CA . ASP C 1 163 ? 556.38905 467.21947 454.62436 1.000 110.89318 163 ASP C CA 1
ATOM 5551 C C . ASP C 1 163 ? 555.46476 466.15614 454.04525 1.000 106.74573 163 ASP C C 1
ATOM 5552 O O . ASP C 1 163 ? 555.85411 464.98864 453.91200 1.000 109.96861 163 ASP C O 1
ATOM 5557 N N . VAL C 1 164 ? 554.23755 466.54126 453.68902 1.000 100.65186 164 VAL C N 1
ATOM 5558 C CA . VAL C 1 164 ? 553.30430 465.58363 453.10202 1.000 98.58075 164 VAL C CA 1
ATOM 5559 C C . VAL C 1 164 ? 553.82614 465.08599 451.76028 1.000 104.27021 164 VAL C C 1
ATOM 5560 O O . VAL C 1 164 ? 553.73731 463.89172 451.44549 1.000 106.29694 164 VAL C O 1
ATOM 5564 N N . VAL C 1 165 ? 554.38417 465.98971 450.95130 1.000 104.27474 165 VAL C N 1
ATOM 5565 C CA . VAL C 1 165 ? 554.92509 465.59476 449.65396 1.000 99.54361 165 VAL C CA 1
ATOM 5566 C C . VAL C 1 165 ? 556.08196 464.61955 449.83161 1.000 98.61816 165 VAL C C 1
ATOM 5567 O O . VAL C 1 165 ? 556.18345 463.61711 449.11476 1.000 102.04736 165 VAL C O 1
ATOM 5571 N N . GLU C 1 166 ? 556.96965 464.89306 450.78968 1.000 98.60604 166 GLU C N 1
ATOM 5572 C CA . GLU C 1 166 ? 558.10016 464.00048 451.02531 1.000 99.77223 166 GLU C CA 1
ATOM 5573 C C . GLU C 1 166 ? 557.63920 462.63265 451.51519 1.000 100.23122 166 GLU C C 1
ATOM 5574 O O . GLU C 1 166 ? 558.18251 461.60196 451.09779 1.000 104.73413 166 GLU C O 1
ATOM 5580 N N . ALA C 1 167 ? 556.64315 462.59969 452.40352 1.000 97.21114 167 ALA C N 1
ATOM 5581 C CA . ALA C 1 167 ? 556.11780 461.31846 452.86503 1.000 91.38539 167 ALA C CA 1
ATOM 5582 C C . ALA C 1 167 ? 555.49671 460.53166 451.71729 1.000 94.63196 167 ALA C C 1
ATOM 5583 O O . ALA C 1 167 ? 555.70490 459.31570 451.59811 1.000 98.90739 167 ALA C O 1
ATOM 5585 N N . ARG C 1 168 ? 554.73310 461.20791 450.85656 1.000 94.87776 168 ARG C N 1
ATOM 5586 C CA . ARG C 1 168 ? 554.14818 460.51739 449.71445 1.000 93.24856 168 ARG C CA 1
ATOM 5587 C C . ARG C 1 168 ? 555.21824 460.02911 448.74969 1.000 95.48080 168 ARG C C 1
ATOM 5588 O O . ARG C 1 168 ? 555.05428 458.97404 448.13598 1.000 97.92987 168 ARG C O 1
ATOM 5596 N N . ASN C 1 169 ? 556.31130 460.77824 448.59688 1.000 97.43090 169 ASN C N 1
ATOM 5597 C CA . ASN C 1 169 ? 557.41606 460.31296 447.76323 1.000 96.67496 169 ASN C CA 1
ATOM 5598 C C . ASN C 1 169 ? 558.06089 459.06423 448.35168 1.000 95.80498 169 ASN C C 1
ATOM 5599 O O . ASN C 1 169 ? 558.39974 458.12238 447.62088 1.000 100.05385 169 ASN C O 1
ATOM 5604 N N . LYS C 1 170 ? 558.24881 459.04570 449.67345 1.000 93.67960 170 LYS C N 1
ATOM 5605 C CA . LYS C 1 170 ? 558.78983 457.85816 450.32675 1.000 93.06101 170 LYS C CA 1
ATOM 5606 C C . LYS C 1 170 ? 557.88773 456.65470 450.09945 1.000 92.08982 170 LYS C C 1
ATOM 5607 O O . LYS C 1 170 ? 558.36937 455.54421 449.84958 1.000 91.40076 170 LYS C O 1
ATOM 5613 N N . LEU C 1 171 ? 556.57292 456.85617 450.18798 1.000 95.74125 171 LEU C N 1
ATOM 5614 C CA . LEU C 1 171 ? 555.64552 455.76461 449.90596 1.000 91.66867 171 LEU C CA 1
ATOM 5615 C C . LEU C 1 171 ? 555.68607 455.34850 448.43933 1.000 95.53742 171 LEU C C 1
ATOM 5616 O O . LEU C 1 171 ? 555.59533 454.15520 448.13248 1.000 96.72596 171 LEU C O 1
ATOM 5621 N N . LEU C 1 172 ? 555.81528 456.31317 447.52622 1.000 99.02649 172 LEU C N 1
ATOM 5622 C CA . LEU C 1 172 ? 555.80063 456.01787 446.09798 1.000 98.47933 172 LEU C CA 1
ATOM 5623 C C . LEU C 1 172 ? 557.03198 455.23741 445.66866 1.000 98.28354 172 LEU C C 1
ATOM 5624 O O . LEU C 1 172 ? 556.95275 454.41507 444.74966 1.000 98.76660 172 LEU C O 1
ATOM 5629 N N . GLU C 1 173 ? 558.17457 455.48289 446.30952 1.000 100.79447 173 GLU C N 1
ATOM 5630 C CA . GLU C 1 173 ? 559.38871 454.76796 445.93377 1.000 101.26929 173 GLU C CA 1
ATOM 5631 C C . GLU C 1 173 ? 559.32524 453.27924 446.25186 1.000 102.63840 173 GLU C C 1
ATOM 5632 O O . GLU C 1 173 ? 560.19399 452.53138 445.79226 1.000 102.70293 173 GLU C O 1
ATOM 5638 N N . MET C 1 174 ? 558.33066 452.83206 447.01986 1.000 105.15159 174 MET C N 1
ATOM 5639 C CA . MET C 1 174 ? 558.15629 451.42295 447.34996 1.000 105.93877 174 MET C CA 1
ATOM 5640 C C . MET C 1 174 ? 557.05088 450.76656 446.52945 1.000 107.24356 174 MET C C 1
ATOM 5641 O O . MET C 1 174 ? 556.33767 449.89516 447.03743 1.000 106.93285 174 MET C O 1
ATOM 5646 N N . LYS C 1 175 ? 556.89774 451.17219 445.26703 1.000 107.94641 175 LYS C N 1
ATOM 5647 C CA . LYS C 1 175 ? 555.90833 450.59989 444.35049 1.000 106.93018 175 LYS C CA 1
ATOM 5648 C C . LYS C 1 175 ? 554.48827 450.70253 444.89903 1.000 108.10223 175 LYS C C 1
ATOM 5649 O O . LYS C 1 175 ? 553.65671 449.82392 444.66188 1.000 109.71374 175 LYS C O 1
ATOM 5655 N N . HIS C 1 176 ? 554.19476 451.77380 445.62956 1.000 104.88983 176 HIS C N 1
ATOM 5656 C CA . HIS C 1 176 ? 552.87294 452.00161 446.20986 1.000 100.71369 176 HIS C CA 1
ATOM 5657 C C . HIS C 1 176 ? 552.29966 453.27662 445.60316 1.000 108.06193 176 HIS C C 1
ATOM 5658 O O . HIS C 1 176 ? 552.65883 454.38271 446.01677 1.000 111.81597 176 HIS C O 1
ATOM 5665 N N . ASN C 1 177 ? 551.40621 453.12366 444.62639 1.000 113.25683 177 ASN C N 1
ATOM 5666 C CA . ASN C 1 177 ? 550.74329 454.25091 443.96966 1.000 117.11298 177 ASN C CA 1
ATOM 5667 C C . ASN C 1 177 ? 549.24192 453.98281 443.98748 1.000 117.97025 177 ASN C C 1
ATOM 5668 O O . ASN C 1 177 ? 548.68453 453.43631 443.03241 1.000 122.29044 177 ASN C O 1
ATOM 5673 N N . GLY C 1 178 ? 548.58984 454.37674 445.07590 1.000 112.39585 178 GLY C N 1
ATOM 5674 C CA . GLY C 1 178 ? 547.16700 454.19579 445.22276 1.000 110.31711 178 GLY C CA 1
ATOM 5675 C C . GLY C 1 178 ? 546.56275 455.28786 446.07685 1.000 113.83623 178 GLY C C 1
ATOM 5676 O O . GLY C 1 178 ? 547.23802 456.24872 446.45729 1.000 117.12460 178 GLY C O 1
ATOM 5677 N N . PRO C 1 179 ? 545.27190 455.17151 446.38328 1.000 114.27326 179 PRO C N 1
ATOM 5678 C CA . PRO C 1 179 ? 544.63590 456.16264 447.25793 1.000 108.20081 179 PRO C CA 1
ATOM 5679 C C . PRO C 1 179 ? 545.32007 456.21091 448.61518 1.000 105.36315 179 PRO C C 1
ATOM 5680 O O . PRO C 1 179 ? 545.69875 455.18252 449.17816 1.000 107.97839 179 PRO C O 1
ATOM 5684 N N . PHE C 1 180 ? 545.47772 457.42171 449.13823 1.000 99.19326 180 PHE C N 1
ATOM 5685 C CA . PHE C 1 180 ? 546.15277 457.64274 450.40577 1.000 98.87239 180 PHE C CA 1
ATOM 5686 C C . PHE C 1 180 ? 545.18533 458.25301 451.40817 1.000 103.00574 180 PHE C C 1
ATOM 5687 O O . PHE C 1 180 ? 544.25774 458.97612 451.03760 1.000 108.55038 180 PHE C O 1
ATOM 5695 N N . ALA C 1 181 ? 545.40967 457.95149 452.68382 1.000 100.21673 181 ALA C N 1
ATOM 5696 C CA . ALA C 1 181 ? 544.63633 458.51856 453.77607 1.000 95.35690 181 ALA C CA 1
ATOM 5697 C C . ALA C 1 181 ? 545.58960 459.08800 454.81328 1.000 94.60848 181 ALA C C 1
ATOM 5698 O O . ALA C 1 181 ? 546.60946 458.47221 455.13752 1.000 96.52566 181 ALA C O 1
ATOM 5700 N N . LEU C 1 182 ? 545.25327 460.26522 455.33013 1.000 92.10758 182 LEU C N 1
ATOM 5701 C CA . LEU C 1 182 ? 546.07706 460.96723 456.30299 1.000 91.91753 182 LEU C CA 1
ATOM 5702 C C . LEU C 1 182 ? 545.28880 461.13656 457.59185 1.000 96.63227 182 LEU C C 1
ATOM 5703 O O . LEU C 1 182 ? 544.14665 461.60743 457.56599 1.000 101.36732 182 LEU C O 1
ATOM 5708 N N . VAL C 1 183 ? 545.89147 460.74332 458.71102 1.000 95.74106 183 VAL C N 1
ATOM 5709 C CA . VAL C 1 183 ? 545.28447 460.88906 460.02771 1.000 93.76126 183 VAL C CA 1
ATOM 5710 C C . VAL C 1 183 ? 546.24446 461.67760 460.90418 1.000 97.96050 183 VAL C C 1
ATOM 5711 O O . VAL C 1 183 ? 547.41717 461.30876 461.03830 1.000 98.98413 183 VAL C O 1
ATOM 5715 N N . LEU C 1 184 ? 545.74587 462.75567 461.50297 1.000 100.88546 184 LEU C N 1
ATOM 5716 C CA . LEU C 1 184 ? 546.57810 463.68319 462.25123 1.000 102.39539 184 LEU C CA 1
ATOM 5717 C C . LEU C 1 184 ? 546.00987 463.89763 463.64533 1.000 107.59467 184 LEU C C 1
ATOM 5718 O O . LEU C 1 184 ? 544.81973 463.69694 463.89567 1.000 110.44068 184 LEU C O 1
ATOM 5723 N N . SER C 1 185 ? 546.88799 464.30850 464.55474 1.000 109.20798 185 SER C N 1
ATOM 5724 C CA . SER C 1 185 ? 546.45887 464.74384 465.86729 1.000 112.17210 185 SER C CA 1
ATOM 5725 C C . SER C 1 185 ? 545.72896 466.07936 465.74920 1.000 116.24284 185 SER C C 1
ATOM 5726 O O . SER C 1 185 ? 545.94289 466.82883 464.79394 1.000 119.20299 185 SER C O 1
ATOM 5729 N N . PRO C 1 186 ? 544.84759 466.39457 466.70282 1.000 116.90984 186 PRO C N 1
ATOM 5730 C CA . PRO C 1 186 ? 544.09091 467.65373 466.60201 1.000 116.26082 186 PRO C CA 1
ATOM 5731 C C . PRO C 1 186 ? 544.96890 468.88967 466.54062 1.000 118.12463 186 PRO C C 1
ATOM 5732 O O . PRO C 1 186 ? 544.60463 469.86117 465.86724 1.000 117.00590 186 PRO C O 1
ATOM 5736 N N . GLU C 1 187 ? 546.11725 468.88492 467.21855 1.000 119.58402 187 GLU C N 1
ATOM 5737 C CA . GLU C 1 187 ? 546.99666 470.04887 467.18925 1.000 120.08060 187 GLU C CA 1
ATOM 5738 C C . GLU C 1 187 ? 547.54351 470.29084 465.78646 1.000 120.79464 187 GLU C C 1
ATOM 5739 O O . GLU C 1 187 ? 547.49891 471.41698 465.27690 1.000 121.89656 187 GLU C O 1
ATOM 5745 N N . LEU C 1 188 ? 548.05968 469.24043 465.14276 1.000 119.37559 188 LEU C N 1
ATOM 5746 C CA . LEU C 1 188 ? 548.55121 469.37751 463.77561 1.000 115.32972 188 LEU C CA 1
ATOM 5747 C C . LEU C 1 188 ? 547.42624 469.70060 462.80343 1.000 113.32411 188 LEU C C 1
ATOM 5748 O O . LEU C 1 188 ? 547.62943 470.47020 461.85832 1.000 116.82741 188 LEU C O 1
ATOM 5753 N N . TYR C 1 189 ? 546.24297 469.12064 463.01124 1.000 112.09732 189 TYR C N 1
ATOM 5754 C CA . TYR C 1 189 ? 545.10446 469.43935 462.15746 1.000 108.51558 189 TYR C CA 1
ATOM 5755 C C . TYR C 1 189 ? 544.74887 470.91629 462.25274 1.000 113.79603 189 TYR C C 1
ATOM 5756 O O . TYR C 1 189 ? 544.43732 471.55518 461.24132 1.000 117.25082 189 TYR C O 1
ATOM 5765 N N . SER C 1 190 ? 544.78063 471.47362 463.46474 1.000 118.86693 190 SER C N 1
ATOM 5766 C CA . SER C 1 190 ? 544.55373 472.90506 463.62757 1.000 119.87907 190 SER C CA 1
ATOM 5767 C C . SER C 1 190 ? 545.65937 473.71822 462.96720 1.000 123.25108 190 SER C C 1
ATOM 5768 O O . SER C 1 190 ? 545.38499 474.72932 462.31129 1.000 121.62857 190 SER C O 1
ATOM 5771 N N . LEU C 1 191 ? 546.91587 473.29269 463.12902 1.000 126.53291 191 LEU C N 1
ATOM 5772 C CA . LEU C 1 191 ? 548.02822 474.02313 462.52855 1.000 124.73247 191 LEU C CA 1
ATOM 5773 C C . LEU C 1 191 ? 547.93002 474.05026 461.01021 1.000 123.88521 191 LEU C C 1
ATOM 5774 O O . LEU C 1 191 ? 548.44746 474.97303 460.37160 1.000 125.96738 191 LEU C O 1
ATOM 5779 N N . LEU C 1 192 ? 547.27617 473.05129 460.41547 1.000 124.43455 192 LEU C N 1
ATOM 5780 C CA . LEU C 1 192 ? 547.07325 473.04323 458.97293 1.000 123.47373 192 LEU C CA 1
ATOM 5781 C C . LEU C 1 192 ? 546.13531 474.15087 458.51532 1.000 120.86964 192 LEU C C 1
ATOM 5782 O O . LEU C 1 192 ? 546.11397 474.47403 457.32371 1.000 122.57457 192 LEU C O 1
ATOM 5787 N N . HIS C 1 193 ? 545.36462 474.73649 459.42824 1.000 120.22296 193 HIS C N 1
ATOM 5788 C CA . HIS C 1 193 ? 544.41070 475.79018 459.08799 1.000 124.50196 193 HIS C CA 1
ATOM 5789 C C . HIS C 1 193 ? 545.14922 477.12111 459.03393 1.000 127.12220 193 HIS C C 1
ATOM 5790 O O . HIS C 1 193 ? 545.18499 477.88113 460.00233 1.000 129.26632 193 HIS C O 1
ATOM 5797 N N . ARG C 1 194 ? 545.74620 477.40621 457.88147 1.000 124.48415 194 ARG C N 1
ATOM 5798 C CA . ARG C 1 194 ? 546.45269 478.65962 457.66008 1.000 120.28993 194 ARG C CA 1
ATOM 5799 C C . ARG C 1 194 ? 546.34637 479.00838 456.18077 1.000 123.94699 194 ARG C C 1
ATOM 5800 O O . ARG C 1 194 ? 545.56301 478.40881 455.43949 1.000 123.85763 194 ARG C O 1
ATOM 5808 N N . VAL C 1 195 ? 547.14524 479.97796 455.74594 1.000 128.11715 195 VAL C N 1
ATOM 5809 C CA . VAL C 1 195 ? 547.14120 480.44930 454.36651 1.000 130.51857 195 VAL C CA 1
ATOM 5810 C C . VAL C 1 195 ? 548.45405 480.04539 453.71305 1.000 135.39625 195 VAL C C 1
ATOM 5811 O O . VAL C 1 195 ? 549.53413 480.34268 454.23772 1.000 137.85149 195 VAL C O 1
ATOM 5815 N N . HIS C 1 196 ? 548.36058 479.36892 452.57112 1.000 136.69864 196 HIS C N 1
ATOM 5816 C CA . HIS C 1 196 ? 549.54938 478.99603 451.81595 1.000 136.31699 196 HIS C CA 1
ATOM 5817 C C . HIS C 1 196 ? 550.10415 480.22529 451.10867 1.000 138.77922 196 HIS C C 1
ATOM 5818 O O . HIS C 1 196 ? 549.40734 480.85729 450.30800 1.000 141.66044 196 HIS C O 1
ATOM 5825 N N . LYS C 1 197 ? 551.35441 480.56367 451.40631 1.000 139.52190 197 LYS C N 1
ATOM 5826 C CA . LYS C 1 197 ? 551.94627 481.78791 450.89039 1.000 144.32196 197 LYS C CA 1
ATOM 5827 C C . LYS C 1 197 ? 552.10833 481.72616 449.37568 1.000 147.64793 197 LYS C C 1
ATOM 5828 O O . LYS C 1 197 ? 552.25600 480.65324 448.78461 1.000 147.34232 197 LYS C O 1
ATOM 5834 N N . ASP C 1 198 ? 552.05268 482.90180 448.74957 1.000 147.01300 198 ASP C N 1
ATOM 5835 C CA . ASP C 1 198 ? 552.25306 483.13868 447.32245 1.000 147.80739 198 ASP C CA 1
ATOM 5836 C C . ASP C 1 198 ? 551.13037 482.58047 446.45886 1.000 144.36306 198 ASP C C 1
ATOM 5837 O O . ASP C 1 198 ? 551.15665 482.77481 445.23846 1.000 142.99371 198 ASP C O 1
ATOM 5842 N N . THR C 1 199 ? 550.14477 481.89896 447.04055 1.000 143.00830 199 THR C N 1
ATOM 5843 C CA . THR C 1 199 ? 548.98874 481.43440 446.29033 1.000 143.23596 199 THR C CA 1
ATOM 5844 C C . THR C 1 199 ? 547.66177 481.82823 446.91817 1.000 145.28954 199 THR C C 1
ATOM 5845 O O . THR C 1 199 ? 546.63125 481.72244 446.24420 1.000 142.96516 199 THR C O 1
ATOM 5849 N N . ASN C 1 200 ? 547.65490 482.28062 448.17406 1.000 147.99175 200 ASN C N 1
ATOM 5850 C CA . ASN C 1 200 ? 546.45606 482.79824 448.83655 1.000 150.82493 200 ASN C CA 1
ATOM 5851 C C . ASN C 1 200 ? 545.34163 481.75451 448.89773 1.000 149.73873 200 ASN C C 1
ATOM 5852 O O . ASN C 1 200 ? 544.16646 482.06206 448.69060 1.000 153.53662 200 ASN C O 1
ATOM 5857 N N . VAL C 1 201 ? 545.71148 480.50689 449.18378 1.000 144.72927 201 VAL C N 1
ATOM 5858 C CA . VAL C 1 201 ? 544.75259 479.42775 449.38201 1.000 138.92156 201 VAL C CA 1
ATOM 5859 C C . VAL C 1 201 ? 545.07754 478.73359 450.69636 1.000 132.67944 201 VAL C C 1
ATOM 5860 O O . VAL C 1 201 ? 546.21047 478.78527 451.18421 1.000 133.66213 201 VAL C O 1
ATOM 5864 N N . LEU C 1 202 ? 544.06797 478.09320 451.27867 1.000 131.40884 202 LEU C N 1
ATOM 5865 C CA . LEU C 1 202 ? 544.28390 477.28423 452.46863 1.000 130.89671 202 LEU C CA 1
ATOM 5866 C C . LEU C 1 202 ? 545.03930 476.01137 452.10621 1.000 130.10887 202 LEU C C 1
ATOM 5867 O O . LEU C 1 202 ? 544.74319 475.35963 451.10100 1.000 127.76686 202 LEU C O 1
ATOM 5872 N N . GLU C 1 203 ? 546.02505 475.65861 452.93552 1.000 127.75813 203 GLU C N 1
ATOM 5873 C CA . GLU C 1 203 ? 546.84559 474.48523 452.65215 1.000 123.41100 203 GLU C CA 1
ATOM 5874 C C . GLU C 1 203 ? 546.02684 473.20247 452.67499 1.000 123.77256 203 GLU C C 1
ATOM 5875 O O . GLU C 1 203 ? 546.36427 472.23962 451.97592 1.000 127.72326 203 GLU C O 1
ATOM 5881 N N . ILE C 1 204 ? 544.95563 473.16683 453.47013 1.000 123.87891 204 ILE C N 1
ATOM 5882 C CA . ILE C 1 204 ? 544.13835 471.96080 453.56173 1.000 123.99873 204 ILE C CA 1
ATOM 5883 C C . ILE C 1 204 ? 543.53264 471.62828 452.20598 1.000 126.16933 204 ILE C C 1
ATOM 5884 O O . ILE C 1 204 ? 543.41242 470.45544 451.83228 1.000 128.65353 204 ILE C O 1
ATOM 5889 N N . GLU C 1 205 ? 543.13906 472.65294 451.44845 1.000 125.56991 205 GLU C N 1
ATOM 5890 C CA . GLU C 1 205 ? 542.63012 472.42082 450.10430 1.000 132.20740 205 GLU C CA 1
ATOM 5891 C C . GLU C 1 205 ? 543.73301 472.01949 449.13562 1.000 130.72880 205 GLU C C 1
ATOM 5892 O O . GLU C 1 205 ? 543.44247 471.39361 448.11215 1.000 131.26528 205 GLU C O 1
ATOM 5898 N N . HIS C 1 206 ? 544.98522 472.37245 449.42574 1.000 128.78860 206 HIS C N 1
ATOM 5899 C CA . HIS C 1 206 ? 546.10591 471.91490 448.61568 1.000 124.53922 206 HIS C CA 1
ATOM 5900 C C . HIS C 1 206 ? 546.54407 470.49974 448.96105 1.000 124.74901 206 HIS C C 1
ATOM 5901 O O . HIS C 1 206 ? 547.23957 469.87084 448.15742 1.000 126.74729 206 HIS C O 1
ATOM 5908 N N . VAL C 1 207 ? 546.15272 469.98560 450.12482 1.000 121.55493 207 VAL C N 1
ATOM 5909 C CA . VAL C 1 207 ? 546.47757 468.61438 450.49962 1.000 113.09101 207 VAL C CA 1
ATOM 5910 C C . VAL C 1 207 ? 545.37515 467.62577 450.12313 1.000 116.83566 207 VAL C C 1
ATOM 5911 O O . VAL C 1 207 ? 545.67655 466.45016 449.86630 1.000 119.96309 207 VAL C O 1
ATOM 5915 N N . ARG C 1 208 ? 544.11937 468.07075 450.04290 1.000 120.60707 208 ARG C N 1
ATOM 5916 C CA . ARG C 1 208 ? 543.00494 467.14808 449.85524 1.000 122.22962 208 ARG C CA 1
ATOM 5917 C C . ARG C 1 208 ? 543.01996 466.45184 448.49933 1.000 120.80017 208 ARG C C 1
ATOM 5918 O O . ARG C 1 208 ? 542.34263 465.43161 448.34013 1.000 120.99814 208 ARG C O 1
ATOM 5926 N N . GLU C 1 209 ? 543.75897 466.96922 447.51974 1.000 119.76209 209 GLU C N 1
ATOM 5927 C CA . GLU C 1 209 ? 543.85545 466.28770 446.23394 1.000 121.49579 209 GLU C CA 1
ATOM 5928 C C . GLU C 1 209 ? 545.01247 465.30135 446.18322 1.000 121.49623 209 GLU C C 1
ATOM 5929 O O . GLU C 1 209 ? 544.93230 464.30224 445.45967 1.000 121.33132 209 GLU C O 1
ATOM 5935 N N . LEU C 1 210 ? 546.08800 465.55886 446.92904 1.000 120.31578 210 LEU C N 1
ATOM 5936 C CA . LEU C 1 210 ? 547.14583 464.56405 447.06510 1.000 114.40862 210 LEU C CA 1
ATOM 5937 C C . LEU C 1 210 ? 546.66122 463.37174 447.87921 1.000 115.44926 210 LEU C C 1
ATOM 5938 O O . LEU C 1 210 ? 546.87570 462.21516 447.49936 1.000 116.73928 210 LEU C O 1
ATOM 5943 N N . VAL C 1 211 ? 546.00186 463.63868 449.00041 1.000 114.53595 211 VAL C N 1
ATOM 5944 C CA . VAL C 1 211 ? 545.42412 462.60019 449.84884 1.000 108.00544 211 VAL C CA 1
ATOM 5945 C C . VAL C 1 211 ? 543.96286 462.48752 449.42823 1.000 112.35964 211 VAL C C 1
ATOM 5946 O O . VAL C 1 211 ? 543.08529 463.17672 449.94787 1.000 117.74529 211 VAL C O 1
ATOM 5950 N N . THR C 1 212 ? 543.69754 461.59887 448.47269 1.000 111.13775 212 THR C N 1
ATOM 5951 C CA . THR C 1 212 ? 542.39498 461.54639 447.82255 1.000 113.93146 212 THR C CA 1
ATOM 5952 C C . THR C 1 212 ? 541.33580 460.80364 448.62618 1.000 114.02225 212 THR C C 1
ATOM 5953 O O . THR C 1 212 ? 540.16533 460.82369 448.23200 1.000 115.57046 212 THR C O 1
ATOM 5957 N N . ASP C 1 213 ? 541.70006 460.15023 449.72688 1.000 113.22551 213 ASP C N 1
ATOM 5958 C CA . ASP C 1 213 ? 540.73549 459.42066 450.53859 1.000 115.40425 213 ASP C CA 1
ATOM 5959 C C . ASP C 1 213 ? 540.30893 460.18858 451.78234 1.000 116.18979 213 ASP C C 1
ATOM 5960 O O . ASP C 1 213 ? 539.60159 459.63312 452.62790 1.000 112.13481 213 ASP C O 1
ATOM 5965 N N . GLY C 1 214 ? 540.71924 461.44241 451.91435 1.000 116.07393 214 GLY C N 1
ATOM 5966 C CA . GLY C 1 214 ? 540.27590 462.27503 453.00948 1.000 109.41006 214 GLY C CA 1
ATOM 5967 C C . GLY C 1 214 ? 541.32799 462.41731 454.09695 1.000 103.58733 214 GLY C C 1
ATOM 5968 O O . GLY C 1 214 ? 542.25043 461.61016 454.23064 1.000 104.19814 214 GLY C O 1
ATOM 5969 N N . VAL C 1 215 ? 541.17613 463.47576 454.88757 1.000 98.03780 215 VAL C N 1
ATOM 5970 C CA . VAL C 1 215 ? 542.04929 463.76720 456.01675 1.000 94.74660 215 VAL C CA 1
ATOM 5971 C C . VAL C 1 215 ? 541.20783 463.71887 457.28227 1.000 97.37175 215 VAL C C 1
ATOM 5972 O O . VAL C 1 215 ? 540.13528 464.33059 457.34194 1.000 101.71008 215 VAL C O 1
ATOM 5976 N N . PHE C 1 216 ? 541.68860 462.99330 458.28696 1.000 97.11164 216 PHE C N 1
ATOM 5977 C CA . PHE C 1 216 ? 540.94794 462.79583 459.52146 1.000 97.36420 216 PHE C CA 1
ATOM 5978 C C . PHE C 1 216 ? 541.78678 463.21254 460.72119 1.000 98.77754 216 PHE C C 1
ATOM 5979 O O . PHE C 1 216 ? 543.01685 463.28756 460.65668 1.000 99.58701 216 PHE C O 1
ATOM 5987 N N . GLN C 1 217 ? 541.09540 463.48839 461.82318 1.000 100.21603 217 GLN C N 1
ATOM 5988 C CA . GLN C 1 217 ? 541.72826 463.78672 463.09680 1.000 106.29003 217 GLN C CA 1
ATOM 5989 C C . GLN C 1 217 ? 541.06240 462.96393 464.18857 1.000 107.44029 217 GLN C C 1
ATOM 5990 O O . GLN C 1 217 ? 539.87874 462.62801 464.09971 1.000 108.64681 217 GLN C O 1
ATOM 5996 N N . THR C 1 218 ? 541.83763 462.63607 465.22242 1.000 107.19772 218 THR C N 1
ATOM 5997 C CA . THR C 1 218 ? 541.33086 461.82514 466.31251 1.000 111.18454 218 THR C CA 1
ATOM 5998 C C . THR C 1 218 ? 542.02806 462.22477 467.60294 1.000 113.72327 218 THR C C 1
ATOM 5999 O O . THR C 1 218 ? 543.22562 462.54313 467.57810 1.000 114.88760 218 THR C O 1
ATOM 6003 N N . PRO C 1 219 ? 541.31644 462.22723 468.73386 1.000 112.32451 219 PRO C N 1
ATOM 6004 C CA . PRO C 1 219 ? 541.96021 462.57634 470.00879 1.000 112.45672 219 PRO C CA 1
ATOM 6005 C C . PRO C 1 219 ? 542.87981 461.49526 470.54733 1.000 116.99515 219 PRO C C 1
ATOM 6006 O O . PRO C 1 219 ? 543.56522 461.73947 471.54856 1.000 119.72593 219 PRO C O 1
ATOM 6010 N N . VAL C 1 220 ? 542.91213 460.31391 469.92702 1.000 116.14330 220 VAL C N 1
ATOM 6011 C CA . VAL C 1 220 ? 543.77110 459.23824 470.41426 1.000 112.68299 220 VAL C CA 1
ATOM 6012 C C . VAL C 1 220 ? 545.23797 459.62858 470.29576 1.000 116.22258 220 VAL C C 1
ATOM 6013 O O . VAL C 1 220 ? 546.04056 459.36700 471.19945 1.000 119.56273 220 VAL C O 1
ATOM 6017 N N . LEU C 1 221 ? 545.61323 460.25143 469.18288 1.000 114.66173 221 LEU C N 1
ATOM 6018 C CA . LEU C 1 221 ? 546.99032 460.67686 468.97944 1.000 115.28297 221 LEU C CA 1
ATOM 6019 C C . LEU C 1 221 ? 547.27916 461.92757 469.79926 1.000 123.45237 221 LEU C C 1
ATOM 6020 O O . LEU C 1 221 ? 546.46943 462.85892 469.83382 1.000 125.39692 221 LEU C O 1
ATOM 6025 N N . LYS C 1 222 ? 548.43348 461.94644 470.45789 1.000 125.63618 222 LYS C N 1
ATOM 6026 C CA . LYS C 1 222 ? 548.85188 463.06672 471.28539 1.000 129.80190 222 LYS C CA 1
ATOM 6027 C C . LYS C 1 222 ? 550.10346 463.71130 470.70448 1.000 131.66391 222 LYS C C 1
ATOM 6028 O O . LYS C 1 222 ? 550.95033 463.03893 470.11027 1.000 130.08844 222 LYS C O 1
ATOM 6034 N N . GLY C 1 223 ? 550.21366 465.02523 470.88597 1.000 129.69378 223 GLY C N 1
ATOM 6035 C CA . GLY C 1 223 ? 551.38142 465.73393 470.40454 1.000 131.14084 223 GLY C CA 1
ATOM 6036 C C . GLY C 1 223 ? 551.36425 465.93322 468.89594 1.000 131.62566 223 GLY C C 1
ATOM 6037 O O . GLY C 1 223 ? 550.31614 465.96614 468.24622 1.000 129.88727 223 GLY C O 1
ATOM 6038 N N . LYS C 1 224 ? 552.56669 466.07356 468.33956 1.000 130.34286 224 LYS C N 1
ATOM 6039 C CA . LYS C 1 224 ? 552.74270 466.29288 466.90441 1.000 126.62424 224 LYS C CA 1
ATOM 6040 C C . LYS C 1 224 ? 553.08798 464.96042 466.25331 1.000 127.89700 224 LYS C C 1
ATOM 6041 O O . LYS C 1 224 ? 554.25044 464.65847 465.98224 1.000 130.98759 224 LYS C O 1
ATOM 6047 N N . THR C 1 225 ? 552.06383 464.14684 466.00367 1.000 123.83002 225 THR C N 1
ATOM 6048 C CA . THR C 1 225 ? 552.24526 462.86830 465.33132 1.000 119.86104 225 THR C CA 1
ATOM 6049 C C . THR C 1 225 ? 551.18338 462.72302 464.25301 1.000 114.05719 225 THR C C 1
ATOM 6050 O O . THR C 1 225 ? 550.11196 463.32969 464.32425 1.000 113.99650 225 THR C O 1
ATOM 6054 N N . GLY C 1 226 ? 551.49193 461.90818 463.25011 1.000 109.18046 226 GLY C N 1
ATOM 6055 C CA . GLY C 1 226 ? 550.51834 461.63205 462.20709 1.000 102.42954 226 GLY C CA 1
ATOM 6056 C C . GLY C 1 226 ? 550.87645 460.36165 461.47270 1.000 102.59797 226 GLY C C 1
ATOM 6057 O O . GLY C 1 226 ? 551.97820 459.82702 461.61367 1.000 108.46261 226 GLY C O 1
ATOM 6058 N N . VAL C 1 227 ? 549.93030 459.88727 460.66735 1.000 97.58065 227 VAL C N 1
ATOM 6059 C CA . VAL C 1 227 ? 550.12710 458.66782 459.89259 1.000 94.39270 227 VAL C CA 1
ATOM 6060 C C . VAL C 1 227 ? 549.55580 458.85872 458.49318 1.000 96.66368 227 VAL C C 1
ATOM 6061 O O . VAL C 1 227 ? 548.51412 459.49970 458.31080 1.000 99.76849 227 VAL C O 1
ATOM 6065 N N . LEU C 1 228 ? 550.26322 458.32193 457.50149 1.000 94.52440 228 LEU C N 1
ATOM 6066 C CA . LEU C 1 228 ? 549.83285 458.30507 456.11077 1.000 92.35460 228 LEU C CA 1
ATOM 6067 C C . LEU C 1 228 ? 549.81206 456.85467 455.64934 1.000 93.98716 228 LEU C C 1
ATOM 6068 O O . LEU C 1 228 ? 550.83306 456.15963 455.72602 1.000 98.04681 228 LEU C O 1
ATOM 6073 N N . VAL C 1 229 ? 548.65473 456.40147 455.17555 1.000 92.88359 229 VAL C N 1
ATOM 6074 C CA . VAL C 1 229 ? 548.41513 454.99059 454.90191 1.000 92.99430 229 VAL C CA 1
ATOM 6075 C C . VAL C 1 229 ? 547.88082 454.84404 453.48608 1.000 97.80496 229 VAL C C 1
ATOM 6076 O O . VAL C 1 229 ? 546.93605 455.53919 453.09993 1.000 104.52076 229 VAL C O 1
ATOM 6080 N N . ASN C 1 230 ? 548.47645 453.93707 452.71786 1.000 95.61304 230 ASN C N 1
ATOM 6081 C CA . ASN C 1 230 ? 547.96284 453.58210 451.40047 1.000 97.09181 230 ASN C CA 1
ATOM 6082 C C . ASN C 1 230 ? 546.84241 452.56820 451.59366 1.000 100.63984 230 ASN C C 1
ATOM 6083 O O . ASN C 1 230 ? 547.09561 451.41431 451.95241 1.000 104.55788 230 ASN C O 1
ATOM 6088 N N . THR C 1 231 ? 545.60630 452.99577 451.35505 1.000 104.82673 231 THR C N 1
ATOM 6089 C CA . THR C 1 231 ? 544.45935 452.14225 451.61312 1.000 104.51704 231 THR C CA 1
ATOM 6090 C C . THR C 1 231 ? 544.39652 451.00061 450.60056 1.000 109.34832 231 THR C C 1
ATOM 6091 O O . THR C 1 231 ? 545.15000 450.94696 449.62506 1.000 111.26484 231 THR C O 1
ATOM 6095 N N . GLY C 1 232 ? 543.47410 450.07624 450.84915 1.000 106.65822 232 GLY C N 1
ATOM 6096 C CA . GLY C 1 232 ? 543.33802 448.89131 450.02777 1.000 109.49206 232 GLY C CA 1
ATOM 6097 C C . GLY C 1 232 ? 543.24850 447.63283 450.86373 1.000 114.58226 232 GLY C C 1
ATOM 6098 O O . GLY C 1 232 ? 544.01305 447.46045 451.81710 1.000 115.34452 232 GLY C O 1
ATOM 6099 N N . ARG C 1 233 ? 542.31791 446.74184 450.51681 1.000 115.10640 233 ARG C N 1
ATOM 6100 C CA . ARG C 1 233 ? 542.10332 445.54201 451.31649 1.000 116.28823 233 ARG C CA 1
ATOM 6101 C C . ARG C 1 233 ? 543.28423 444.58214 451.26322 1.000 113.80693 233 ARG C C 1
ATOM 6102 O O . ARG C 1 233 ? 543.38158 443.69494 452.11669 1.000 114.81242 233 ARG C O 1
ATOM 6110 N N . ASN C 1 234 ? 544.17946 444.73422 450.28866 1.000 113.41778 234 ASN C N 1
ATOM 6111 C CA . ASN C 1 234 ? 545.35800 443.88283 450.20974 1.000 112.86080 234 ASN C CA 1
ATOM 6112 C C . ASN C 1 234 ? 546.50954 444.38280 451.06961 1.000 109.75678 234 ASN C C 1
ATOM 6113 O O . ASN C 1 234 ? 547.50518 443.66678 451.21642 1.000 108.41186 234 ASN C O 1
ATOM 6118 N N . ASN C 1 235 ? 546.40320 445.58303 451.63531 1.000 106.40012 235 ASN C N 1
ATOM 6119 C CA . ASN C 1 235 ? 547.44325 446.13832 452.49174 1.000 102.79573 235 ASN C CA 1
ATOM 6120 C C . ASN C 1 235 ? 547.15666 445.94227 453.97249 1.000 107.08509 235 ASN C C 1
ATOM 6121 O O . ASN C 1 235 ? 548.05951 445.57605 454.72980 1.000 109.03947 235 ASN C O 1
ATOM 6126 N N . LEU C 1 236 ? 545.92007 446.17917 454.40057 1.000 106.62573 236 LEU C N 1
ATOM 6127 C CA . LEU C 1 236 ? 545.53505 446.00740 455.79353 1.000 102.43229 236 LEU C CA 1
ATOM 6128 C C . LEU C 1 236 ? 544.02283 445.87027 455.85695 1.000 105.09406 236 LEU C C 1
ATOM 6129 O O . LEU C 1 236 ? 543.30519 446.32789 454.96438 1.000 106.23839 236 LEU C O 1
ATOM 6134 N N . ASP C 1 237 ? 543.54473 445.23428 456.92309 1.000 107.83779 237 ASP C N 1
ATOM 6135 C CA . ASP C 1 237 ? 542.10971 445.02438 457.06622 1.000 107.96896 237 ASP C CA 1
ATOM 6136 C C . ASP C 1 237 ? 541.76610 444.77401 458.52762 1.000 109.23191 237 ASP C C 1
ATOM 6137 O O . ASP C 1 237 ? 542.64110 444.67314 459.39135 1.000 108.55785 237 ASP C O 1
ATOM 6142 N N . LEU C 1 238 ? 540.46539 444.68476 458.78791 1.000 110.37624 238 LEU C N 1
ATOM 6143 C CA . LEU C 1 238 ? 539.92629 444.42796 460.11492 1.000 106.29952 238 LEU C CA 1
ATOM 6144 C C . LEU C 1 238 ? 539.09926 443.15158 460.07792 1.000 110.57727 238 LEU C C 1
ATOM 6145 O O . LEU C 1 238 ? 538.17534 443.02989 459.26695 1.000 115.76602 238 LEU C O 1
ATOM 6150 N N . ALA C 1 239 ? 539.42954 442.20805 460.95300 1.000 106.46622 239 ALA C N 1
ATOM 6151 C CA . ALA C 1 239 ? 538.70056 440.95301 461.06746 1.000 105.47067 239 ALA C CA 1
ATOM 6152 C C . ALA C 1 239 ? 537.85295 440.99456 462.33127 1.000 107.46839 239 ALA C C 1
ATOM 6153 O O . ALA C 1 239 ? 538.38129 441.18930 463.43068 1.000 109.14584 239 ALA C O 1
ATOM 6155 N N . VAL C 1 240 ? 536.54590 440.80729 462.17581 1.000 109.22109 240 VAL C N 1
ATOM 6156 C CA . VAL C 1 240 ? 535.60417 440.87781 463.28435 1.000 109.50185 240 VAL C CA 1
ATOM 6157 C C . VAL C 1 240 ? 534.89444 439.53749 463.40706 1.000 115.48004 240 VAL C C 1
ATOM 6158 O O . VAL C 1 240 ? 534.60827 438.87807 462.40125 1.000 119.63471 240 VAL C O 1
ATOM 6162 N N . SER C 1 241 ? 534.65462 439.11313 464.64573 1.000 117.07554 241 SER C N 1
ATOM 6163 C CA . SER C 1 241 ? 533.87044 437.91601 464.91597 1.000 117.55556 241 SER C CA 1
ATOM 6164 C C . SER C 1 241 ? 532.44514 438.24841 465.32327 1.000 119.02550 241 SER C C 1
ATOM 6165 O O . SER C 1 241 ? 531.49147 437.73605 464.73010 1.000 120.31768 241 SER C O 1
ATOM 6168 N N . GLU C 1 242 ? 532.28105 439.10219 466.32863 1.000 120.72505 242 GLU C N 1
ATOM 6169 C CA . GLU C 1 242 ? 530.98178 439.61917 466.72752 1.000 122.48754 242 GLU C CA 1
ATOM 6170 C C . GLU C 1 242 ? 531.05986 441.13596 466.75444 1.000 123.33949 242 GLU C C 1
ATOM 6171 O O . GLU C 1 242 ? 531.99297 441.70121 467.33306 1.000 122.14122 242 GLU C O 1
ATOM 6177 N N . ASP C 1 243 ? 530.08481 441.78950 466.13311 1.000 125.59137 243 ASP C N 1
ATOM 6178 C CA . ASP C 1 243 ? 530.04105 443.24408 466.10051 1.000 125.64872 243 ASP C CA 1
ATOM 6179 C C . ASP C 1 243 ? 529.55422 443.76014 467.45291 1.000 128.33367 243 ASP C C 1
ATOM 6180 O O . ASP C 1 243 ? 529.44524 443.01128 468.42759 1.000 134.00299 243 ASP C O 1
ATOM 6185 N N . PHE C 1 244 ? 529.27318 445.05867 467.53268 1.000 122.59314 244 PHE C N 1
ATOM 6186 C CA . PHE C 1 244 ? 528.72650 445.62534 468.75735 1.000 115.10133 244 PHE C CA 1
ATOM 6187 C C . PHE C 1 244 ? 527.41192 444.94149 469.10209 1.000 117.05142 244 PHE C C 1
ATOM 6188 O O . PHE C 1 244 ? 526.50540 444.85992 468.26877 1.000 118.74652 244 PHE C O 1
ATOM 6196 N N . ASP C 1 245 ? 527.30630 444.44659 470.33252 1.000 116.44599 245 ASP C N 1
ATOM 6197 C CA . ASP C 1 245 ? 526.09585 443.73949 470.72340 1.000 118.11812 245 ASP C CA 1
ATOM 6198 C C . ASP C 1 245 ? 525.86714 443.90380 472.21641 1.000 117.05908 245 ASP C C 1
ATOM 6199 O O . ASP C 1 245 ? 526.77870 444.25016 472.97226 1.000 112.64535 245 ASP C O 1
ATOM 6204 N N . THR C 1 246 ? 524.62811 443.64209 472.62580 1.000 121.65234 246 THR C N 1
ATOM 6205 C CA . THR C 1 246 ? 524.19523 443.77007 474.00857 1.000 117.54464 246 THR C CA 1
ATOM 6206 C C . THR C 1 246 ? 523.68561 442.42873 474.51357 1.000 116.54469 246 THR C C 1
ATOM 6207 O O . THR C 1 246 ? 523.00971 441.69481 473.78617 1.000 118.05783 246 THR C O 1
ATOM 6211 N N . ALA C 1 247 ? 524.01263 442.11840 475.76326 1.000 110.67732 247 ALA C N 1
ATOM 6212 C CA . ALA C 1 247 ? 523.60257 440.87851 476.40061 1.000 105.45496 247 ALA C CA 1
ATOM 6213 C C . ALA C 1 247 ? 523.04403 441.17111 477.78467 1.000 106.09447 247 ALA C C 1
ATOM 6214 O O . ALA C 1 247 ? 523.51225 442.07306 478.48533 1.000 106.60200 247 ALA C O 1
ATOM 6216 N N . TYR C 1 248 ? 522.03588 440.39414 478.17019 1.000 103.45153 248 TYR C N 1
ATOM 6217 C CA . TYR C 1 248 ? 521.40865 440.51619 479.47926 1.000 100.91456 248 TYR C CA 1
ATOM 6218 C C . TYR C 1 248 ? 522.13198 439.60420 480.46272 1.000 100.90118 248 TYR C C 1
ATOM 6219 O O . TYR C 1 248 ? 522.23896 438.39538 480.23224 1.000 103.23250 248 TYR C O 1
ATOM 6228 N N . LEU C 1 249 ? 522.62166 440.18098 481.55575 1.000 100.80600 249 LEU C N 1
ATOM 6229 C CA . LEU C 1 249 ? 523.38829 439.44176 482.54836 1.000 101.73185 249 LEU C CA 1
ATOM 6230 C C . LEU C 1 249 ? 522.51501 438.73673 483.57737 1.000 107.95063 249 LEU C C 1
ATOM 6231 O O . LEU C 1 249 ? 523.05050 438.05926 484.46009 1.000 108.32429 249 LEU C O 1
ATOM 6236 N N . GLY C 1 250 ? 521.20217 438.87813 483.49308 1.000 111.33481 250 GLY C N 1
ATOM 6237 C CA . GLY C 1 250 ? 520.32483 438.24162 484.46314 1.000 114.77619 250 GLY C CA 1
ATOM 6238 C C . GLY C 1 250 ? 520.02371 439.14104 485.64395 1.000 118.66414 250 GLY C C 1
ATOM 6239 O O . GLY C 1 250 ? 520.82053 439.98923 486.04105 1.000 118.29675 250 GLY C O 1
ATOM 6240 N N . GLU C 1 251 ? 518.84439 438.93710 486.22461 1.000 121.36999 251 GLU C N 1
ATOM 6241 C CA . GLU C 1 251 ? 518.37868 439.78894 487.30902 1.000 118.68137 251 GLU C CA 1
ATOM 6242 C C . GLU C 1 251 ? 519.26960 439.65148 488.53832 1.000 119.17385 251 GLU C C 1
ATOM 6243 O O . GLU C 1 251 ? 519.80371 438.57978 488.83317 1.000 124.26988 251 GLU C O 1
ATOM 6249 N N . GLU C 1 252 ? 519.42637 440.76008 489.25801 1.000 116.03345 252 GLU C N 1
ATOM 6250 C CA . GLU C 1 252 ? 520.24556 440.78689 490.46683 1.000 123.82359 252 GLU C CA 1
ATOM 6251 C C . GLU C 1 252 ? 519.70324 441.88274 491.37212 1.000 124.08288 252 GLU C C 1
ATOM 6252 O O . GLU C 1 252 ? 519.82498 443.06843 491.05040 1.000 125.47706 252 GLU C O 1
ATOM 6258 N N . GLY C 1 253 ? 519.10822 441.48881 492.49357 1.000 120.30608 253 GLY C N 1
ATOM 6259 C CA . GLY C 1 253 ? 518.51580 442.45931 493.40079 1.000 112.84371 253 GLY C CA 1
ATOM 6260 C C . GLY C 1 253 ? 517.38235 443.24347 492.77868 1.000 112.07120 253 GLY C C 1
ATOM 6261 O O . GLY C 1 253 ? 517.22251 444.43601 493.06688 1.000 112.59467 253 GLY C O 1
ATOM 6262 N N . MET C 1 254 ? 516.59756 442.59919 491.91548 1.000 112.82286 254 MET C N 1
ATOM 6263 C CA . MET C 1 254 ? 515.47776 443.16962 491.17220 1.000 112.71628 254 MET C CA 1
ATOM 6264 C C . MET C 1 254 ? 515.90854 444.23393 490.16931 1.000 115.11675 254 MET C C 1
ATOM 6265 O O . MET C 1 254 ? 515.04702 444.80872 489.49544 1.000 116.04822 254 MET C O 1
ATOM 6270 N N . ASN C 1 255 ? 517.20233 444.51471 490.04150 1.000 115.40763 255 ASN C N 1
ATOM 6271 C CA . ASN C 1 255 ? 517.70345 445.43130 489.02999 1.000 109.85906 255 ASN C CA 1
ATOM 6272 C C . ASN C 1 255 ? 517.93182 444.65785 487.73200 1.000 111.35960 255 ASN C C 1
ATOM 6273 O O . ASN C 1 255 ? 517.54038 443.49505 487.60562 1.000 118.10963 255 ASN C O 1
ATOM 6278 N N . HIS C 1 256 ? 518.56507 445.28939 486.74251 1.000 105.56380 256 HIS C N 1
ATOM 6279 C CA . HIS C 1 256 ? 518.81011 444.64061 485.45399 1.000 103.64007 256 HIS C CA 1
ATOM 6280 C C . HIS C 1 256 ? 520.14868 445.09977 484.89597 1.000 101.83911 256 HIS C C 1
ATOM 6281 O O . HIS C 1 256 ? 520.26064 446.21103 484.35893 1.000 104.49389 256 HIS C O 1
ATOM 6288 N N . PRO C 1 257 ? 521.18751 444.27749 484.99945 1.000 98.90595 257 PRO C N 1
ATOM 6289 C CA . PRO C 1 257 ? 522.47075 444.61082 484.37988 1.000 100.66801 257 PRO C CA 1
ATOM 6290 C C . PRO C 1 257 ? 522.55203 444.13143 482.93610 1.000 104.73739 257 PRO C C 1
ATOM 6291 O O . PRO C 1 257 ? 521.94715 443.13300 482.54181 1.000 105.64516 257 PRO C O 1
ATOM 6295 N N . PHE C 1 258 ? 523.32349 444.87714 482.14741 1.000 103.74494 258 PHE C N 1
ATOM 6296 C CA . PHE C 1 258 ? 523.52784 444.59196 480.73598 1.000 98.84784 258 PHE C CA 1
ATOM 6297 C C . PHE C 1 258 ? 525.00310 444.76068 480.40515 1.000 102.03281 258 PHE C C 1
ATOM 6298 O O . PHE C 1 258 ? 525.73482 445.49174 481.07933 1.000 105.33910 258 PHE C O 1
ATOM 6306 N N . ARG C 1 259 ? 525.43039 444.08981 479.33689 1.000 100.96343 259 ARG C N 1
ATOM 6307 C CA . ARG C 1 259 ? 526.80748 444.15429 478.87008 1.000 98.61411 259 ARG C CA 1
ATOM 6308 C C . ARG C 1 259 ? 526.82664 444.49824 477.38872 1.000 102.47764 259 ARG C C 1
ATOM 6309 O O . ARG C 1 259 ? 525.98567 444.02047 476.62523 1.000 104.72697 259 ARG C O 1
ATOM 6317 N N . VAL C 1 260 ? 527.78817 445.32597 476.98830 1.000 103.01170 260 VAL C N 1
ATOM 6318 C CA . VAL C 1 260 ? 528.00505 445.70116 475.59645 1.000 102.53421 260 VAL C CA 1
ATOM 6319 C C . VAL C 1 260 ? 529.37998 445.18598 475.20654 1.000 104.41973 260 VAL C C 1
ATOM 6320 O O . VAL C 1 260 ? 530.37346 445.50155 475.87215 1.000 105.64709 260 VAL C O 1
ATOM 6324 N N . TYR C 1 261 ? 529.44243 444.40439 474.13107 1.000 104.84221 261 TYR C N 1
ATOM 6325 C CA . TYR C 1 261 ? 530.67100 443.69612 473.80306 1.000 103.29818 261 TYR C CA 1
ATOM 6326 C C . TYR C 1 261 ? 530.84250 443.58863 472.29523 1.000 110.37467 261 TYR C C 1
ATOM 6327 O O . TYR C 1 261 ? 529.88156 443.68763 471.52479 1.000 114.07856 261 TYR C O 1
ATOM 6336 N N . GLU C 1 262 ? 532.09720 443.38692 471.89321 1.000 110.79350 262 GLU C N 1
ATOM 6337 C CA . GLU C 1 262 ? 532.44936 443.09372 470.50935 1.000 112.95166 262 GLU C CA 1
ATOM 6338 C C . GLU C 1 262 ? 533.84127 442.47369 470.47219 1.000 111.71612 262 GLU C C 1
ATOM 6339 O O . GLU C 1 262 ? 534.63179 442.61593 471.41186 1.000 109.24158 262 GLU C O 1
ATOM 6345 N N . THR C 1 263 ? 534.12645 441.77878 469.36701 1.000 117.85432 263 THR C N 1
ATOM 6346 C CA . THR C 1 263 ? 535.39041 441.07250 469.16249 1.000 117.12727 263 THR C CA 1
ATOM 6347 C C . THR C 1 263 ? 535.94494 441.43351 467.78931 1.000 113.61146 263 THR C C 1
ATOM 6348 O O . THR C 1 263 ? 535.40465 441.00159 466.76401 1.000 111.72474 263 THR C O 1
ATOM 6352 N N . VAL C 1 264 ? 537.02638 442.21863 467.76907 1.000 112.06228 264 VAL C N 1
ATOM 6353 C CA . VAL C 1 264 ? 537.65208 442.67630 466.53434 1.000 108.93159 264 VAL C CA 1
ATOM 6354 C C . VAL C 1 264 ? 539.16546 442.55266 466.65677 1.000 110.07694 264 VAL C C 1
ATOM 6355 O O . VAL C 1 264 ? 539.71765 442.43050 467.75175 1.000 112.05605 264 VAL C O 1
ATOM 6359 N N . VAL C 1 265 ? 539.83546 442.59015 465.50453 1.000 110.74695 265 VAL C N 1
ATOM 6360 C CA . VAL C 1 265 ? 541.29324 442.57562 465.45113 1.000 106.23945 265 VAL C CA 1
ATOM 6361 C C . VAL C 1 265 ? 541.71437 443.20312 464.13096 1.000 106.54951 265 VAL C C 1
ATOM 6362 O O . VAL C 1 265 ? 540.93299 443.25955 463.17906 1.000 111.08998 265 VAL C O 1
ATOM 6366 N N . LEU C 1 266 ? 542.95362 443.68606 464.07762 1.000 102.69725 266 LEU C N 1
ATOM 6367 C CA . LEU C 1 266 ? 543.48560 444.37166 462.90668 1.000 99.84874 266 LEU C CA 1
ATOM 6368 C C . LEU C 1 266 ? 544.66323 443.59086 462.34401 1.000 102.37152 266 LEU C C 1
ATOM 6369 O O . LEU C 1 266 ? 545.57640 443.21979 463.08822 1.000 107.37178 266 LEU C O 1
ATOM 6374 N N . ARG C 1 267 ? 544.64813 443.35114 461.03486 1.000 101.07857 267 ARG C N 1
ATOM 6375 C CA . ARG C 1 267 ? 545.73430 442.66533 460.35009 1.000 98.87290 267 ARG C CA 1
ATOM 6376 C C . ARG C 1 267 ? 546.42958 443.63090 459.40202 1.000 101.99126 267 ARG C C 1
ATOM 6377 O O . ARG C 1 267 ? 545.78157 444.24521 458.54614 1.000 108.87572 267 ARG C O 1
ATOM 6385 N N . ILE C 1 268 ? 547.74371 443.75703 459.55692 1.000 97.83883 268 ILE C N 1
ATOM 6386 C CA . ILE C 1 268 ? 548.58245 444.56883 458.68400 1.000 96.56151 268 ILE C CA 1
ATOM 6387 C C . ILE C 1 268 ? 549.39541 443.61045 457.82646 1.000 102.39694 268 ILE C C 1
ATOM 6388 O O . ILE C 1 268 ? 550.24928 442.87674 458.33892 1.000 109.01231 268 ILE C O 1
ATOM 6393 N N . LYS C 1 269 ? 549.13844 443.61522 456.52062 1.000 99.47691 269 LYS C N 1
ATOM 6394 C CA . LYS C 1 269 ? 549.77805 442.67714 455.60821 1.000 99.15147 269 LYS C CA 1
ATOM 6395 C C . LYS C 1 269 ? 551.01295 443.24132 454.92345 1.000 102.04438 269 LYS C C 1
ATOM 6396 O O . LYS C 1 269 ? 551.93374 442.48022 454.61263 1.000 111.70125 269 LYS C O 1
ATOM 6402 N N . ARG C 1 270 ? 551.05931 444.54926 454.67983 1.000 98.77488 270 ARG C N 1
ATOM 6403 C CA . ARG C 1 270 ? 552.19170 445.19269 454.01658 1.000 96.43283 270 ARG C CA 1
ATOM 6404 C C . ARG C 1 270 ? 552.67585 446.34110 454.88884 1.000 99.04219 270 ARG C C 1
ATOM 6405 O O . ARG C 1 270 ? 552.20955 447.47996 454.75146 1.000 105.86573 270 ARG C O 1
ATOM 6413 N N . PRO C 1 271 ? 553.61130 446.07828 455.80305 1.000 95.13294 271 PRO C N 1
ATOM 6414 C CA . PRO C 1 271 ? 554.10065 447.15067 456.68407 1.000 96.95412 271 PRO C CA 1
ATOM 6415 C C . PRO C 1 271 ? 554.76209 448.29787 455.94458 1.000 103.96552 271 PRO C C 1
ATOM 6416 O O . PRO C 1 271 ? 554.85020 449.39993 456.49826 1.000 108.56515 271 PRO C O 1
ATOM 6420 N N . SER C 1 272 ? 555.23352 448.07992 454.71658 1.000 102.11593 272 SER C N 1
ATOM 6421 C CA . SER C 1 272 ? 555.88429 449.14086 453.95903 1.000 99.56851 272 SER C CA 1
ATOM 6422 C C . SER C 1 272 ? 554.90884 450.19315 453.45175 1.000 98.55687 272 SER C C 1
ATOM 6423 O O . SER C 1 272 ? 555.35390 451.23025 452.95017 1.000 100.06220 272 SER C O 1
ATOM 6426 N N . ALA C 1 273 ? 553.60271 449.95702 453.56414 1.000 94.90288 273 ALA C N 1
ATOM 6427 C CA . ALA C 1 273 ? 552.59277 450.87956 453.06794 1.000 92.60289 273 ALA C CA 1
ATOM 6428 C C . ALA C 1 273 ? 552.14210 451.88674 454.11899 1.000 95.75843 273 ALA C C 1
ATOM 6429 O O . ALA C 1 273 ? 551.02625 452.40872 454.02288 1.000 96.88429 273 ALA C O 1
ATOM 6431 N N . ILE C 1 274 ? 552.97617 452.16994 455.11604 1.000 96.85288 274 ILE C N 1
ATOM 6432 C CA . ILE C 1 274 ? 552.62780 453.07493 456.20396 1.000 94.58689 274 ILE C CA 1
ATOM 6433 C C . ILE C 1 274 ? 553.80410 454.00587 456.45691 1.000 98.80310 274 ILE C C 1
ATOM 6434 O O . ILE C 1 274 ? 554.94383 453.54736 456.59708 1.000 103.05898 274 ILE C O 1
ATOM 6439 N N . CYS C 1 275 ? 553.53137 455.30874 456.51965 1.000 97.13551 275 CYS C N 1
ATOM 6440 C CA . CYS C 1 275 ? 554.55266 456.29712 456.83658 1.000 98.90050 275 CYS C CA 1
ATOM 6441 C C . CYS C 1 275 ? 554.09518 457.11470 458.03334 1.000 101.85072 275 CYS C C 1
ATOM 6442 O O . CYS C 1 275 ? 553.03890 457.75046 457.98815 1.000 103.28786 275 CYS C O 1
ATOM 6445 N N . THR C 1 276 ? 554.89262 457.10913 459.09407 1.000 104.23765 276 THR C N 1
ATOM 6446 C CA . THR C 1 276 ? 554.56509 457.81519 460.32303 1.000 103.85868 276 THR C CA 1
ATOM 6447 C C . THR C 1 276 ? 555.32360 459.13205 460.37240 1.000 108.15094 276 THR C C 1
ATOM 6448 O O . THR C 1 276 ? 556.55806 459.14743 460.31000 1.000 114.12339 276 THR C O 1
ATOM 6452 N N . LEU C 1 277 ? 554.57752 460.23216 460.47503 1.000 103.93556 277 LEU C N 1
ATOM 6453 C CA . LEU C 1 277 ? 555.15130 461.56134 460.66302 1.000 104.80535 277 LEU C CA 1
ATOM 6454 C C . LEU C 1 277 ? 555.36057 461.75972 462.15935 1.000 111.53277 277 LEU C C 1
ATOM 6455 O O . LEU C 1 277 ? 554.42806 462.01351 462.92831 1.000 117.35984 277 LEU C O 1
ATOM 6460 N N . GLU C 1 278 ? 556.61642 461.61967 462.57268 1.000 114.83097 278 GLU C N 1
ATOM 6461 C CA . GLU C 1 278 ? 556.98185 461.72501 463.97766 1.000 120.48823 278 GLU C CA 1
ATOM 6462 C C . GLU C 1 278 ? 557.64071 463.07800 464.23516 1.000 127.85060 278 GLU C C 1
ATOM 6463 O O . GLU C 1 278 ? 557.71118 463.94239 463.35796 1.000 128.00545 278 GLU C O 1
ATOM 6469 N N . ASP C 1 279 ? 558.13542 463.27373 465.45193 1.000 130.18785 279 ASP C N 1
ATOM 6470 C CA . ASP C 1 279 ? 558.79545 464.51936 465.81768 1.000 134.34562 279 ASP C CA 1
ATOM 6471 C C . ASP C 1 279 ? 560.01312 464.25520 466.69590 1.000 134.52326 279 ASP C C 1
ATOM 6472 O O . ASP C 1 279 ? 560.94332 465.05957 466.74242 1.000 134.15987 279 ASP C O 1
ATOM 6477 N N . SER D 1 10 ? 541.19427 420.92803 439.66887 1.000 123.32184 10 SER D N 1
ATOM 6478 C CA . SER D 1 10 ? 541.34654 422.15388 440.44304 1.000 134.29932 10 SER D CA 1
ATOM 6479 C C . SER D 1 10 ? 540.42040 422.15476 441.65325 1.000 139.88633 10 SER D C 1
ATOM 6480 O O . SER D 1 10 ? 539.22476 421.89461 441.52349 1.000 140.31061 10 SER D O 1
ATOM 6483 N N . PRO D 1 11 ? 540.97863 422.43680 442.83207 1.000 138.25278 11 PRO D N 1
ATOM 6484 C CA . PRO D 1 11 ? 540.16204 422.46330 444.05349 1.000 139.87921 11 PRO D CA 1
ATOM 6485 C C . PRO D 1 11 ? 539.05773 423.50654 444.00512 1.000 143.63844 11 PRO D C 1
ATOM 6486 O O . PRO D 1 11 ? 537.96488 423.29368 444.53884 1.000 145.35288 11 PRO D O 1
ATOM 6490 N N . LEU D 1 12 ? 539.33717 424.63897 443.36492 1.000 144.06852 12 LEU D N 1
ATOM 6491 C CA . LEU D 1 12 ? 538.37874 425.73335 443.31653 1.000 145.08128 12 LEU D CA 1
ATOM 6492 C C . LEU D 1 12 ? 537.22446 425.40392 442.38071 1.000 148.49325 12 LEU D C 1
ATOM 6493 O O . LEU D 1 12 ? 537.39627 424.70860 441.37681 1.000 150.04279 12 LEU D O 1
ATOM 6498 N N . THR D 1 13 ? 536.04071 425.90787 442.71733 1.000 152.90558 13 THR D N 1
ATOM 6499 C CA . THR D 1 13 ? 534.90257 425.83259 441.81242 1.000 159.98497 13 THR D CA 1
ATOM 6500 C C . THR D 1 13 ? 534.92818 427.05575 440.89587 1.000 165.37820 13 THR D C 1
ATOM 6501 O O . THR D 1 13 ? 535.90476 427.80887 440.85492 1.000 166.11176 13 THR D O 1
ATOM 6505 N N . ASP D 1 14 ? 533.85170 427.26498 440.13998 1.000 167.76012 14 ASP D N 1
ATOM 6506 C CA . ASP D 1 14 ? 533.79712 428.35292 439.17058 1.000 168.54824 14 ASP D CA 1
ATOM 6507 C C . ASP D 1 14 ? 533.88365 429.71876 439.84332 1.000 163.78025 14 ASP D C 1
ATOM 6508 O O . ASP D 1 14 ? 534.55358 430.62512 439.33459 1.000 162.72976 14 ASP D O 1
ATOM 6513 N N . GLN D 1 15 ? 533.20664 429.87654 440.98333 1.000 161.76555 15 GLN D N 1
ATOM 6514 C CA . GLN D 1 15 ? 533.19012 431.16147 441.67588 1.000 160.16132 15 GLN D CA 1
ATOM 6515 C C . GLN D 1 15 ? 534.58460 431.58720 442.11740 1.000 157.39023 15 GLN D C 1
ATOM 6516 O O . GLN D 1 15 ? 534.96816 432.75259 441.96695 1.000 158.46082 15 GLN D O 1
ATOM 6522 N N . ASP D 1 16 ? 535.35924 430.65325 442.67233 1.000 155.28655 16 ASP D N 1
ATOM 6523 C CA . ASP D 1 16 ? 536.69637 430.99937 443.14037 1.000 152.71902 16 ASP D CA 1
ATOM 6524 C C . ASP D 1 16 ? 537.60521 431.35264 441.97155 1.000 151.53467 16 ASP D C 1
ATOM 6525 O O . ASP D 1 16 ? 538.44086 432.25680 442.06960 1.000 150.57629 16 ASP D O 1
ATOM 6530 N N . PHE D 1 17 ? 537.45694 430.64168 440.85235 1.000 151.79777 17 PHE D N 1
ATOM 6531 C CA . PHE D 1 17 ? 538.23281 430.97154 439.66168 1.000 147.69153 17 PHE D CA 1
ATOM 6532 C C . PHE D 1 17 ? 537.88720 432.36644 439.15723 1.000 148.61624 17 PHE D C 1
ATOM 6533 O O . PHE D 1 17 ? 538.77329 433.14042 438.77386 1.000 149.65052 17 PHE D O 1
ATOM 6541 N N . SER D 1 18 ? 536.59621 432.70501 439.15152 1.000 147.83313 18 SER D N 1
ATOM 6542 C CA . SER D 1 18 ? 536.17643 434.03893 438.73875 1.000 143.63715 18 SER D CA 1
ATOM 6543 C C . SER D 1 18 ? 536.75352 435.10767 439.65877 1.000 143.30239 18 SER D C 1
ATOM 6544 O O . SER D 1 18 ? 537.22742 436.15248 439.19951 1.000 144.30011 18 SER D O 1
ATOM 6547 N N . GLN D 1 19 ? 536.72183 434.85558 440.96962 1.000 142.10778 19 GLN D N 1
ATOM 6548 C CA . GLN D 1 19 ? 537.28598 435.81035 441.91955 1.000 139.64465 19 GLN D CA 1
ATOM 6549 C C . GLN D 1 19 ? 538.78642 435.97438 441.71576 1.000 138.32654 19 GLN D C 1
ATOM 6550 O O . GLN D 1 19 ? 539.31245 437.09078 441.79152 1.000 141.82491 19 GLN D O 1
ATOM 6556 N N . LEU D 1 20 ? 539.49269 434.87109 441.46476 1.000 134.46621 20 LEU D N 1
ATOM 6557 C CA . LEU D 1 20 ? 540.92939 434.93849 441.22097 1.000 131.42285 20 LEU D CA 1
ATOM 6558 C C . LEU D 1 20 ? 541.23255 435.75368 439.96998 1.000 136.60948 20 LEU D C 1
ATOM 6559 O O . LEU D 1 20 ? 542.14112 436.59597 439.96024 1.000 137.69388 20 LEU D O 1
ATOM 6564 N N . ASP D 1 21 ? 540.46933 435.51597 438.90166 1.000 139.12689 21 ASP D N 1
ATOM 6565 C CA . ASP D 1 21 ? 540.65635 436.27029 437.66790 1.000 138.56643 21 ASP D CA 1
ATOM 6566 C C . ASP D 1 21 ? 540.39576 437.75384 437.89309 1.000 137.65394 21 ASP D C 1
ATOM 6567 O O . ASP D 1 21 ? 541.14006 438.61026 437.40432 1.000 137.76020 21 ASP D O 1
ATOM 6572 N N . GLN D 1 22 ? 539.33718 438.07525 438.63643 1.000 136.79254 22 GLN D N 1
ATOM 6573 C CA . GLN D 1 22 ? 538.99945 439.46169 438.93178 1.000 134.11377 22 GLN D CA 1
ATOM 6574 C C . GLN D 1 22 ? 540.11406 440.13848 439.71808 1.000 131.48301 22 GLN D C 1
ATOM 6575 O O . GLN D 1 22 ? 540.49646 441.27479 439.41622 1.000 136.60120 22 GLN D O 1
ATOM 6581 N N . THR D 1 23 ? 540.63793 439.44283 440.72979 1.000 127.44163 23 THR D N 1
ATOM 6582 C CA . THR D 1 23 ? 541.71961 440.00134 441.53331 1.000 125.04078 23 THR D CA 1
ATOM 6583 C C . THR D 1 23 ? 542.95413 440.26715 440.68416 1.000 127.96849 23 THR D C 1
ATOM 6584 O O . THR D 1 23 ? 543.56071 441.34343 440.77365 1.000 131.62491 23 THR D O 1
ATOM 6588 N N . VAL D 1 24 ? 543.33404 439.30074 439.84452 1.000 130.34198 24 VAL D N 1
ATOM 6589 C CA . VAL D 1 24 ? 544.51162 439.47597 438.99885 1.000 126.09522 24 VAL D CA 1
ATOM 6590 C C . VAL D 1 24 ? 544.30524 440.63528 438.03287 1.000 127.10862 24 VAL D C 1
ATOM 6591 O O . VAL D 1 24 ? 545.20242 441.46518 437.83231 1.000 128.63506 24 VAL D O 1
ATOM 6595 N N . ILE D 1 25 ? 543.11644 440.71909 437.43145 1.000 128.12606 25 ILE D N 1
ATOM 6596 C CA . ILE D 1 25 ? 542.83796 441.77156 436.45917 1.000 126.07289 25 ILE D CA 1
ATOM 6597 C C . ILE D 1 25 ? 542.91900 443.14143 437.11885 1.000 127.93226 25 ILE D C 1
ATOM 6598 O O . ILE D 1 25 ? 543.53335 444.06968 436.58282 1.000 129.85513 25 ILE D O 1
ATOM 6603 N N . ASP D 1 26 ? 542.30201 443.28918 438.29384 1.000 131.14985 26 ASP D N 1
ATOM 6604 C CA . ASP D 1 26 ? 542.32546 444.58046 438.97433 1.000 130.26762 26 ASP D CA 1
ATOM 6605 C C . ASP D 1 26 ? 543.73807 444.96318 439.39657 1.000 128.64514 26 ASP D C 1
ATOM 6606 O O . ASP D 1 26 ? 544.14770 446.12228 439.23788 1.000 131.42849 26 ASP D O 1
ATOM 6611 N N . THR D 1 27 ? 544.49818 444.00597 439.93650 1.000 126.33463 27 THR D N 1
ATOM 6612 C CA . THR D 1 27 ? 545.85922 444.30769 440.36418 1.000 124.03277 27 THR D CA 1
ATOM 6613 C C . THR D 1 27 ? 546.72738 444.72106 439.18464 1.000 126.01836 27 THR D C 1
ATOM 6614 O O . THR D 1 27 ? 547.53506 445.65048 439.29539 1.000 124.44391 27 THR D O 1
ATOM 6618 N N . ALA D 1 28 ? 546.58116 444.03949 438.04626 1.000 130.65132 28 ALA D N 1
ATOM 6619 C CA . ALA D 1 28 ? 547.34282 444.42221 436.86298 1.000 129.47698 28 ALA D CA 1
ATOM 6620 C C . ALA D 1 28 ? 546.91230 445.78778 436.34334 1.000 126.70571 28 ALA D C 1
ATOM 6621 O O . ALA D 1 28 ? 547.75657 446.60882 435.96744 1.000 125.68236 28 ALA D O 1
ATOM 6623 N N . ARG D 1 29 ? 545.60360 446.04958 436.31658 1.000 128.14318 29 ARG D N 1
ATOM 6624 C CA . ARG D 1 29 ? 545.10593 447.29829 435.75155 1.000 125.60031 29 ARG D CA 1
ATOM 6625 C C . ARG D 1 29 ? 545.54915 448.49930 436.57477 1.000 126.37398 29 ARG D C 1
ATOM 6626 O O . ARG D 1 29 ? 545.91694 449.53945 436.01720 1.000 124.93819 29 ARG D O 1
ATOM 6634 N N . ARG D 1 30 ? 545.52623 448.38050 437.90159 1.000 129.46148 30 ARG D N 1
ATOM 6635 C CA . ARG D 1 30 ? 545.89456 449.52180 438.72965 1.000 129.21782 30 ARG D CA 1
ATOM 6636 C C . ARG D 1 30 ? 547.40083 449.73243 438.82811 1.000 126.71219 30 ARG D C 1
ATOM 6637 O O . ARG D 1 30 ? 547.82975 450.75554 439.37226 1.000 126.25489 30 ARG D O 1
ATOM 6645 N N . GLN D 1 31 ? 548.21153 448.81225 438.30547 1.000 125.00655 31 GLN D N 1
ATOM 6646 C CA . GLN D 1 31 ? 549.65856 448.89795 438.43804 1.000 121.17926 31 GLN D CA 1
ATOM 6647 C C . GLN D 1 31 ? 550.38665 449.18428 437.13215 1.000 121.39341 31 GLN D C 1
ATOM 6648 O O . GLN D 1 31 ? 551.57868 449.50740 437.17066 1.000 119.80126 31 GLN D O 1
ATOM 6654 N N . LEU D 1 32 ? 549.71700 449.07978 435.98790 1.000 124.17031 32 LEU D N 1
ATOM 6655 C CA . LEU D 1 32 ? 550.36658 449.25295 434.69523 1.000 119.86787 32 LEU D CA 1
ATOM 6656 C C . LEU D 1 32 ? 550.39879 450.72642 434.31123 1.000 120.73822 32 LEU D C 1
ATOM 6657 O O . LEU D 1 32 ? 549.36484 451.40150 434.32134 1.000 123.89626 32 LEU D O 1
ATOM 6662 N N . ILE D 1 33 ? 551.58643 451.21612 433.96968 1.000 118.24510 33 ILE D N 1
ATOM 6663 C CA . ILE D 1 33 ? 551.77902 452.60782 433.58771 1.000 119.33181 33 ILE D CA 1
ATOM 6664 C C . ILE D 1 33 ? 551.84155 452.77329 432.07466 1.000 118.84089 33 ILE D C 1
ATOM 6665 O O . ILE D 1 33 ? 551.21635 453.67901 431.52238 1.000 122.94993 33 ILE D O 1
ATOM 6670 N N . GLY D 1 34 ? 552.58618 451.90043 431.39249 1.000 113.96698 34 GLY D N 1
ATOM 6671 C CA . GLY D 1 34 ? 552.75664 452.04058 429.95628 1.000 110.91431 34 GLY D CA 1
ATOM 6672 C C . GLY D 1 34 ? 551.46170 451.93160 429.17735 1.000 113.88170 34 GLY D C 1
ATOM 6673 O O . GLY D 1 34 ? 551.30065 452.58099 428.14144 1.000 113.36779 34 GLY D O 1
ATOM 6674 N N . ARG D 1 35 ? 550.52176 451.11870 429.65983 1.000 114.25024 35 ARG D N 1
ATOM 6675 C CA . ARG D 1 35 ? 549.25609 450.92908 428.96303 1.000 112.94200 35 ARG D CA 1
ATOM 6676 C C . ARG D 1 35 ? 548.36821 452.16456 428.99537 1.000 115.51887 35 ARG D C 1
ATOM 6677 O O . ARG D 1 35 ? 547.35338 452.19228 428.29178 1.000 117.22399 35 ARG D O 1
ATOM 6685 N N . ARG D 1 36 ? 548.71538 453.17687 429.79179 1.000 116.93330 36 ARG D N 1
ATOM 6686 C CA . ARG D 1 36 ? 547.85386 454.34692 429.91398 1.000 114.21174 36 ARG D CA 1
ATOM 6687 C C . ARG D 1 36 ? 547.92315 455.24226 428.68337 1.000 111.66586 36 ARG D C 1
ATOM 6688 O O . ARG D 1 36 ? 546.92132 455.86936 428.32247 1.000 111.53852 36 ARG D O 1
ATOM 6696 N N . PHE D 1 37 ? 549.08354 455.31997 428.02624 1.000 107.81702 37 PHE D N 1
ATOM 6697 C CA . PHE D 1 37 ? 549.25385 456.21985 426.89095 1.000 105.47644 37 PHE D CA 1
ATOM 6698 C C . PHE D 1 37 ? 549.77692 455.50375 425.65035 1.000 108.86246 37 PHE D C 1
ATOM 6699 O O . PHE D 1 37 ? 550.29138 456.15794 424.73886 1.000 108.91563 37 PHE D O 1
ATOM 6707 N N . ILE D 1 38 ? 549.65433 454.18094 425.58745 1.000 112.14246 38 ILE D N 1
ATOM 6708 C CA . ILE D 1 38 ? 550.11985 453.40254 424.44647 1.000 111.22347 38 ILE D CA 1
ATOM 6709 C C . ILE D 1 38 ? 548.96594 452.55071 423.94039 1.000 117.51120 38 ILE D C 1
ATOM 6710 O O . ILE D 1 38 ? 548.29920 451.87053 424.72737 1.000 118.08764 38 ILE D O 1
ATOM 6715 N N . GLU D 1 39 ? 548.73091 452.59048 422.63244 1.000 120.37707 39 GLU D N 1
ATOM 6716 C CA . GLU D 1 39 ? 547.65522 451.81522 422.03849 1.000 125.86294 39 GLU D CA 1
ATOM 6717 C C . GLU D 1 39 ? 548.00914 450.33087 422.01282 1.000 125.44774 39 GLU D C 1
ATOM 6718 O O . GLU D 1 39 ? 549.16610 449.93367 422.17297 1.000 124.87741 39 GLU D O 1
ATOM 6724 N N . LEU D 1 40 ? 546.98710 449.50709 421.80462 1.000 126.01985 40 LEU D N 1
ATOM 6725 C CA . LEU D 1 40 ? 547.13206 448.06027 421.75478 1.000 122.09562 40 LEU D CA 1
ATOM 6726 C C . LEU D 1 40 ? 546.79615 447.55435 420.35966 1.000 125.34475 40 LEU D C 1
ATOM 6727 O O . LEU D 1 40 ? 545.81361 447.99041 419.75218 1.000 127.80667 40 LEU D O 1
ATOM 6732 N N . TYR D 1 41 ? 547.61186 446.63379 419.85464 1.000 124.79586 41 TYR D N 1
ATOM 6733 C CA . TYR D 1 41 ? 547.35898 446.02704 418.54853 1.000 124.38585 41 TYR D CA 1
ATOM 6734 C C . TYR D 1 41 ? 546.52882 444.75375 418.71030 1.000 124.82720 41 TYR D C 1
ATOM 6735 O O . TYR D 1 41 ? 546.86866 443.68779 418.20031 1.000 122.62449 41 TYR D O 1
ATOM 6744 N N . GLY D 1 42 ? 545.42995 444.86436 419.45469 1.000 128.79258 42 GLY D N 1
ATOM 6745 C CA . GLY D 1 42 ? 544.47562 443.79018 419.60018 1.000 128.58813 42 GLY D CA 1
ATOM 6746 C C . GLY D 1 42 ? 545.03017 442.54833 420.26997 1.000 131.69080 42 GLY D C 1
ATOM 6747 O O . GLY D 1 42 ? 546.24181 442.39097 420.44788 1.000 131.63646 42 GLY D O 1
ATOM 6748 N N . PRO D 1 43 ? 544.14173 441.64642 420.68284 1.000 132.12295 43 PRO D N 1
ATOM 6749 C CA . PRO D 1 43 ? 544.56796 440.28941 421.05004 1.000 129.42032 43 PRO D CA 1
ATOM 6750 C C . PRO D 1 43 ? 544.74621 439.44915 419.79592 1.000 131.45466 43 PRO D C 1
ATOM 6751 O O . PRO D 1 43 ? 543.77032 439.03012 419.16530 1.000 132.59539 43 PRO D O 1
ATOM 6755 N N . LEU D 1 44 ? 546.00346 439.20190 419.42607 1.000 127.69537 44 LEU D N 1
ATOM 6756 C CA . LEU D 1 44 ? 546.27575 438.52162 418.16432 1.000 125.25570 44 LEU D CA 1
ATOM 6757 C C . LEU D 1 44 ? 545.91564 437.04366 418.23601 1.000 131.69857 44 LEU D C 1
ATOM 6758 O O . LEU D 1 44 ? 545.34352 436.49234 417.28896 1.000 133.28329 44 LEU D O 1
ATOM 6763 N N . GLY D 1 45 ? 546.23544 436.39061 419.34288 1.000 134.26549 45 GLY D N 1
ATOM 6764 C CA . GLY D 1 45 ? 546.01721 434.96686 419.49923 1.000 132.21224 45 GLY D CA 1
ATOM 6765 C C . GLY D 1 45 ? 547.33172 434.21641 419.62487 1.000 132.79898 45 GLY D C 1
ATOM 6766 O O . GLY D 1 45 ? 548.42169 434.78789 419.56962 1.000 130.59447 45 GLY D O 1
ATOM 6767 N N . ARG D 1 46 ? 547.20384 432.90429 419.79565 1.000 133.07352 46 ARG D N 1
ATOM 6768 C CA . ARG D 1 46 ? 548.35957 432.03758 419.97589 1.000 130.44780 46 ARG D CA 1
ATOM 6769 C C . ARG D 1 46 ? 548.87368 431.44894 418.66982 1.000 128.89500 46 ARG D C 1
ATOM 6770 O O . ARG D 1 46 ? 549.82145 430.65774 418.69597 1.000 129.70195 46 ARG D O 1
ATOM 6778 N N . GLY D 1 47 ? 548.28144 431.81261 417.53645 1.000 125.26525 47 GLY D N 1
ATOM 6779 C CA . GLY D 1 47 ? 548.76940 431.36452 416.25081 1.000 121.64911 47 GLY D CA 1
ATOM 6780 C C . GLY D 1 47 ? 549.93847 432.14461 415.70279 1.000 120.64418 47 GLY D C 1
ATOM 6781 O O . GLY D 1 47 ? 550.41929 431.84137 414.60797 1.000 119.42531 47 GLY D O 1
ATOM 6782 N N . ILE D 1 48 ? 550.41360 433.14715 416.43645 1.000 120.76694 48 ILE D N 1
ATOM 6783 C CA . ILE D 1 48 ? 551.51296 434.00243 416.00904 1.000 117.99832 48 ILE D CA 1
ATOM 6784 C C . ILE D 1 48 ? 552.59552 433.95634 417.07605 1.000 115.67775 48 ILE D C 1
ATOM 6785 O O . ILE D 1 48 ? 552.30758 434.12742 418.26582 1.000 119.37199 48 ILE D O 1
ATOM 6790 N N . GLN D 1 49 ? 553.83684 433.72479 416.65191 1.000 111.39363 49 GLN D N 1
ATOM 6791 C CA . GLN D 1 49 ? 554.96974 433.70648 417.56248 1.000 112.24160 49 GLN D CA 1
ATOM 6792 C C . GLN D 1 49 ? 556.01391 434.76881 417.25979 1.000 111.10299 49 GLN D C 1
ATOM 6793 O O . GLN D 1 49 ? 556.93847 434.94399 418.06109 1.000 109.90177 49 GLN D O 1
ATOM 6799 N N . SER D 1 50 ? 555.90104 435.47592 416.13835 1.000 111.84268 50 SER D N 1
ATOM 6800 C CA . SER D 1 50 ? 556.83547 436.53830 415.80345 1.000 111.57307 50 SER D CA 1
ATOM 6801 C C . SER D 1 50 ? 556.09213 437.62926 415.04932 1.000 112.62057 50 SER D C 1
ATOM 6802 O O . SER D 1 50 ? 555.05546 437.38092 414.42937 1.000 114.74604 50 SER D O 1
ATOM 6805 N N . ILE D 1 51 ? 556.64030 438.84148 415.10346 1.000 110.58422 51 ILE D N 1
ATOM 6806 C CA . ILE D 1 51 ? 556.02800 440.01021 414.49122 1.000 109.42744 51 ILE D CA 1
ATOM 6807 C C . ILE D 1 51 ? 557.08026 440.73917 413.66681 1.000 111.36285 51 ILE D C 1
ATOM 6808 O O . ILE D 1 51 ? 558.28433 440.53480 413.82910 1.000 112.11156 51 ILE D O 1
ATOM 6813 N N . PHE D 1 52 ? 556.60826 441.58640 412.75841 1.000 111.69612 52 PHE D N 1
ATOM 6814 C CA . PHE D 1 52 ? 557.47213 442.35506 411.87362 1.000 112.98395 52 PHE D CA 1
ATOM 6815 C C . PHE D 1 52 ? 557.29999 443.83881 412.15987 1.000 115.06293 52 PHE D C 1
ATOM 6816 O O . PHE D 1 52 ? 556.17024 444.32962 412.25287 1.000 115.37583 52 PHE D O 1
ATOM 6824 N N . ASN D 1 53 ? 558.41706 444.54853 412.29808 1.000 115.27319 53 ASN D N 1
ATOM 6825 C CA . ASN D 1 53 ? 558.40153 445.97760 412.57305 1.000 118.21149 53 ASN D CA 1
ATOM 6826 C C . ASN D 1 53 ? 559.21847 446.69695 411.51269 1.000 123.81128 53 ASN D C 1
ATOM 6827 O O . ASN D 1 53 ? 560.37429 446.33913 411.26719 1.000 124.37992 53 ASN D O 1
ATOM 6832 N N . ASP D 1 54 ? 558.61977 447.70588 410.88861 1.000 126.06448 54 ASP D N 1
ATOM 6833 C CA . ASP D 1 54 ? 559.28177 448.50633 409.86868 1.000 127.00055 54 ASP D CA 1
ATOM 6834 C C . ASP D 1 54 ? 559.63059 449.87048 410.44503 1.000 126.64747 54 ASP D C 1
ATOM 6835 O O . ASP D 1 54 ? 558.74218 450.68790 410.70514 1.000 126.25267 54 ASP D O 1
ATOM 6840 N N . VAL D 1 55 ? 560.92247 450.10918 410.63521 1.000 126.26446 55 VAL D N 1
ATOM 6841 C CA . VAL D 1 55 ? 561.42664 451.34034 411.22975 1.000 125.09659 55 VAL D CA 1
ATOM 6842 C C . VAL D 1 55 ? 561.63635 452.35730 410.11835 1.000 132.01252 55 VAL D C 1
ATOM 6843 O O . VAL D 1 55 ? 562.27162 452.05307 409.10094 1.000 137.36777 55 VAL D O 1
ATOM 6847 N N . PHE D 1 56 ? 561.09157 453.55924 410.31053 1.000 130.66481 56 PHE D N 1
ATOM 6848 C CA . PHE D 1 56 ? 561.25799 454.67252 409.37657 1.000 132.18132 56 PHE D CA 1
ATOM 6849 C C . PHE D 1 56 ? 562.32416 455.60063 409.94106 1.000 132.90001 56 PHE D C 1
ATOM 6850 O O . PHE D 1 56 ? 562.15416 456.20818 410.99813 1.000 129.45943 56 PHE D O 1
ATOM 6858 N N . ILE D 1 57 ? 563.43667 455.71586 409.22790 1.000 139.56562 57 ILE D N 1
ATOM 6859 C CA . ILE D 1 57 ? 564.53532 456.57945 409.64184 1.000 143.24290 57 ILE D CA 1
ATOM 6860 C C . ILE D 1 57 ? 564.63288 457.74655 408.66975 1.000 146.91107 57 ILE D C 1
ATOM 6861 O O . ILE D 1 57 ? 564.67033 457.55126 407.44872 1.000 144.81715 57 ILE D O 1
ATOM 6866 N N . GLU D 1 58 ? 564.66308 458.96063 409.20904 1.000 148.23024 58 GLU D N 1
ATOM 6867 C CA . GLU D 1 58 ? 564.74576 460.16214 408.38895 1.000 148.25602 58 GLU D CA 1
ATOM 6868 C C . GLU D 1 58 ? 566.12137 460.80943 408.50257 1.000 144.91793 58 GLU D C 1
ATOM 6869 O O . GLU D 1 58 ? 566.59356 461.45385 407.56640 1.000 138.62686 58 GLU D O 1
ATOM 6875 N N . THR D 1 76 ? 564.58579 453.74520 403.29357 1.000 150.18161 76 THR D N 1
ATOM 6876 C CA . THR D 1 76 ? 563.93058 454.36446 404.43965 1.000 155.28179 76 THR D CA 1
ATOM 6877 C C . THR D 1 76 ? 563.45572 453.31576 405.43865 1.000 153.41319 76 THR D C 1
ATOM 6878 O O . THR D 1 76 ? 564.01339 453.18514 406.52815 1.000 147.96986 76 THR D O 1
ATOM 6882 N N . SER D 1 77 ? 562.42134 452.57000 405.05959 1.000 154.28381 77 SER D N 1
ATOM 6883 C CA . SER D 1 77 ? 561.84964 451.56110 405.93923 1.000 148.52848 77 SER D CA 1
ATOM 6884 C C . SER D 1 77 ? 562.76737 450.34913 406.02344 1.000 145.88654 77 SER D C 1
ATOM 6885 O O . SER D 1 77 ? 563.17648 449.79455 404.99900 1.000 146.74509 77 SER D O 1
ATOM 6888 N N . LYS D 1 78 ? 563.08467 449.93865 407.24814 1.000 141.18705 78 LYS D N 1
ATOM 6889 C CA . LYS D 1 78 ? 563.88421 448.74317 407.50291 1.000 132.76700 78 LYS D CA 1
ATOM 6890 C C . LYS D 1 78 ? 563.01035 447.73428 408.23489 1.000 129.30275 78 LYS D C 1
ATOM 6891 O O . LYS D 1 78 ? 562.42826 448.05525 409.27538 1.000 133.88343 78 LYS D O 1
ATOM 6897 N N . ARG D 1 79 ? 562.91605 446.52236 407.69370 1.000 122.94926 79 ARG D N 1
ATOM 6898 C CA . ARG D 1 79 ? 562.09684 445.48916 408.31295 1.000 120.13360 79 ARG D CA 1
ATOM 6899 C C . ARG D 1 79 ? 562.93295 444.65511 409.27417 1.000 118.24780 79 ARG D C 1
ATOM 6900 O O . ARG D 1 79 ? 564.03899 444.22244 408.93784 1.000 119.54622 79 ARG D O 1
ATOM 6908 N N . VAL D 1 80 ? 562.40349 444.43289 410.47505 1.000 115.98294 80 VAL D N 1
ATOM 6909 C CA . VAL D 1 80 ? 563.07466 443.65532 411.50776 1.000 114.09911 80 VAL D CA 1
ATOM 6910 C C . VAL D 1 80 ? 562.07059 442.67878 412.10321 1.000 117.40857 80 VAL D C 1
ATOM 6911 O O . VAL D 1 80 ? 560.90051 443.02214 412.30827 1.000 116.84983 80 VAL D O 1
ATOM 6915 N N . ASN D 1 81 ? 562.52582 441.45767 412.37156 1.000 115.42977 81 ASN D N 1
ATOM 6916 C CA . ASN D 1 81 ? 561.68498 440.43164 412.97068 1.000 115.02728 81 ASN D CA 1
ATOM 6917 C C . ASN D 1 81 ? 561.89689 440.40439 414.47848 1.000 113.34246 81 ASN D C 1
ATOM 6918 O O . ASN D 1 81 ? 563.03186 440.28837 414.95108 1.000 110.63614 81 ASN D O 1
ATOM 6923 N N . TYR D 1 82 ? 560.80339 440.51151 415.22634 1.000 112.89290 82 TYR D N 1
ATOM 6924 C CA . TYR D 1 82 ? 560.81929 440.44517 416.67849 1.000 108.78545 82 TYR D CA 1
ATOM 6925 C C . TYR D 1 82 ? 560.13989 439.16136 417.13009 1.000 110.23000 82 TYR D C 1
ATOM 6926 O O . TYR D 1 82 ? 559.13691 438.74188 416.54614 1.000 112.49067 82 TYR D O 1
ATOM 6935 N N . THR D 1 83 ? 560.68826 438.53806 418.16601 1.000 107.64744 83 THR D N 1
ATOM 6936 C CA . THR D 1 83 ? 560.10745 437.33649 418.74743 1.000 105.83457 83 THR D CA 1
ATOM 6937 C C . THR D 1 83 ? 559.39388 437.69862 420.04249 1.000 106.39722 83 THR D C 1
ATOM 6938 O O . THR D 1 83 ? 559.96125 438.38340 420.89944 1.000 113.65225 83 THR D O 1
ATOM 6942 N N . ILE D 1 84 ? 558.15180 437.24583 420.17697 1.000 102.61018 84 ILE D N 1
ATOM 6943 C CA . ILE D 1 84 ? 557.31979 437.60353 421.32254 1.000 104.11275 84 ILE D CA 1
ATOM 6944 C C . ILE D 1 84 ? 557.78873 436.83578 422.55196 1.000 107.29367 84 ILE D C 1
ATOM 6945 O O . ILE D 1 84 ? 557.75867 435.59716 422.55673 1.000 110.76388 84 ILE D O 1
ATOM 6950 N N . PRO D 1 85 ? 558.21644 437.51443 423.60709 1.000 105.40645 85 PRO D N 1
ATOM 6951 C CA . PRO D 1 85 ? 558.64483 436.82591 424.82607 1.000 104.50173 85 PRO D CA 1
ATOM 6952 C C . PRO D 1 85 ? 557.43730 436.43898 425.67304 1.000 107.65906 85 PRO D C 1
ATOM 6953 O O . PRO D 1 85 ? 556.30129 436.81334 425.39313 1.000 109.02308 85 PRO D O 1
ATOM 6957 N N . LEU D 1 86 ? 557.70809 435.67397 426.72725 1.000 107.67920 86 LEU D N 1
ATOM 6958 C CA . LEU D 1 86 ? 556.68603 435.22628 427.66281 1.000 104.44119 86 LEU D CA 1
ATOM 6959 C C . LEU D 1 86 ? 557.08034 435.65530 429.06618 1.000 106.33912 86 LEU D C 1
ATOM 6960 O O . LEU D 1 86 ? 558.21600 435.42213 429.49150 1.000 106.07165 86 LEU D O 1
ATOM 6965 N N . LEU D 1 87 ? 556.14877 436.28144 429.78068 1.000 105.92193 87 LEU D N 1
ATOM 6966 C CA . LEU D 1 87 ? 556.38007 436.71456 431.15111 1.000 100.75820 87 LEU D CA 1
ATOM 6967 C C . LEU D 1 87 ? 555.42604 435.97950 432.08006 1.000 104.68815 87 LEU D C 1
ATOM 6968 O O . LEU D 1 87 ? 554.23013 435.86648 431.79153 1.000 107.23788 87 LEU D O 1
ATOM 6973 N N . TYR D 1 88 ? 555.95997 435.47712 433.19269 1.000 102.52272 88 TYR D N 1
ATOM 6974 C CA . TYR D 1 88 ? 555.18794 434.61593 434.07745 1.000 100.95386 88 TYR D CA 1
ATOM 6975 C C . TYR D 1 88 ? 555.73465 434.70536 435.49514 1.000 101.91787 88 TYR D C 1
ATOM 6976 O O . TYR D 1 88 ? 556.87645 435.11371 435.72086 1.000 100.42902 88 TYR D O 1
ATOM 6985 N N . LYS D 1 89 ? 554.88900 434.31145 436.44559 1.000 101.40406 89 LYS D N 1
ATOM 6986 C CA . LYS D 1 89 ? 555.25558 434.22244 437.85314 1.000 99.13093 89 LYS D CA 1
ATOM 6987 C C . LYS D 1 89 ? 554.32235 433.23558 438.54113 1.000 101.89514 89 LYS D C 1
ATOM 6988 O O . LYS D 1 89 ? 553.13352 433.16570 438.22512 1.000 101.92977 89 LYS D O 1
ATOM 6994 N N . ASP D 1 90 ? 554.86332 432.48386 439.49746 1.000 102.32450 90 ASP D N 1
ATOM 6995 C CA . ASP D 1 90 ? 554.14476 431.38352 440.12682 1.000 101.56684 90 ASP D CA 1
ATOM 6996 C C . ASP D 1 90 ? 553.82228 431.69945 441.58092 1.000 103.38200 90 ASP D C 1
ATOM 6997 O O . ASP D 1 90 ? 554.61753 432.33265 442.28171 1.000 104.89801 90 ASP D O 1
ATOM 7002 N N . PHE D 1 91 ? 552.65058 431.25003 442.02652 1.000 100.32533 91 PHE D N 1
ATOM 7003 C CA . PHE D 1 91 ? 552.25403 431.31374 443.42552 1.000 95.23072 91 PHE D CA 1
ATOM 7004 C C . PHE D 1 91 ? 551.59698 429.99802 443.82602 1.000 98.44432 91 PHE D C 1
ATOM 7005 O O . PHE D 1 91 ? 551.35481 429.12661 442.98905 1.000 104.71058 91 PHE D O 1
ATOM 7013 N N . VAL D 1 92 ? 551.31794 429.84911 445.12048 1.000 95.69980 92 VAL D N 1
ATOM 7014 C CA . VAL D 1 92 ? 550.88526 428.56831 445.66654 1.000 94.10247 92 VAL D CA 1
ATOM 7015 C C . VAL D 1 92 ? 549.78130 428.77977 446.69533 1.000 93.43370 92 VAL D C 1
ATOM 7016 O O . VAL D 1 92 ? 549.77575 429.76346 447.44192 1.000 99.92110 92 VAL D O 1
ATOM 7020 N N . LEU D 1 93 ? 548.83202 427.84607 446.71772 1.000 92.75475 93 LEU D N 1
ATOM 7021 C CA . LEU D 1 93 ? 547.78806 427.77610 447.72906 1.000 96.04471 93 LEU D CA 1
ATOM 7022 C C . LEU D 1 93 ? 547.98214 426.52116 448.57143 1.000 102.99896 93 LEU D C 1
ATOM 7023 O O . LEU D 1 93 ? 548.25355 425.43881 448.03662 1.000 108.93377 93 LEU D O 1
ATOM 7028 N N . TYR D 1 94 ? 547.83541 426.67137 449.88677 1.000 98.65678 94 TYR D N 1
ATOM 7029 C CA . TYR D 1 94 ? 548.08289 425.60004 450.84342 1.000 101.50499 94 TYR D CA 1
ATOM 7030 C C . TYR D 1 94 ? 546.76828 424.93651 451.23057 1.000 104.62992 94 TYR D C 1
ATOM 7031 O O . TYR D 1 94 ? 545.82593 425.61900 451.64167 1.000 110.95753 94 TYR D O 1
ATOM 7040 N N . TRP D 1 95 ? 546.73298 423.60204 451.15484 1.000 100.02485 95 TRP D N 1
ATOM 7041 C CA . TRP D 1 95 ? 545.47985 422.86535 451.31081 1.000 102.88900 95 TRP D CA 1
ATOM 7042 C C . TRP D 1 95 ? 544.83175 423.09559 452.67000 1.000 108.43666 95 TRP D C 1
ATOM 7043 O O . TRP D 1 95 ? 543.60006 423.04320 452.78435 1.000 113.94845 95 TRP D O 1
ATOM 7054 N N . ARG D 1 96 ? 545.63329 423.34954 453.70605 1.000 105.86596 96 ARG D N 1
ATOM 7055 C CA . ARG D 1 96 ? 545.07076 423.58023 455.03217 1.000 105.06134 96 ARG D CA 1
ATOM 7056 C C . ARG D 1 96 ? 544.14946 424.79332 455.03455 1.000 111.08203 96 ARG D C 1
ATOM 7057 O O . ARG D 1 96 ? 543.07476 424.76704 455.64721 1.000 114.12318 96 ARG D O 1
ATOM 7065 N N . ASP D 1 97 ? 544.54892 425.86231 454.34303 1.000 112.07816 97 ASP D N 1
ATOM 7066 C CA . ASP D 1 97 ? 543.75389 427.08526 454.33411 1.000 111.10003 97 ASP D CA 1
ATOM 7067 C C . ASP D 1 97 ? 542.41797 426.88009 453.62926 1.000 110.47391 97 ASP D C 1
ATOM 7068 O O . ASP D 1 97 ? 541.37251 427.30610 454.13364 1.000 115.94223 97 ASP D O 1
ATOM 7073 N N . LEU D 1 98 ? 542.42518 426.23491 452.45852 1.000 106.16048 98 LEU D N 1
ATOM 7074 C CA . LEU D 1 98 ? 541.15819 425.98635 451.77652 1.000 108.21836 98 LEU D CA 1
ATOM 7075 C C . LEU D 1 98 ? 540.27678 425.03434 452.57155 1.000 115.50242 98 LEU D C 1
ATOM 7076 O O . LEU D 1 98 ? 539.05365 425.20169 452.60168 1.000 120.21739 98 LEU D O 1
ATOM 7081 N N . GLU D 1 99 ? 540.87013 424.02775 453.21747 1.000 116.87860 99 GLU D N 1
ATOM 7082 C CA . GLU D 1 99 ? 540.06937 423.12526 454.03896 1.000 117.51292 99 GLU D CA 1
ATOM 7083 C C . GLU D 1 99 ? 539.40567 423.87121 455.18983 1.000 118.03836 99 GLU D C 1
ATOM 7084 O O . GLU D 1 99 ? 538.21078 423.68474 455.45630 1.000 120.74163 99 GLU D O 1
ATOM 7090 N N . GLN D 1 100 ? 540.16191 424.73272 455.87479 1.000 115.48978 100 GLN D N 1
ATOM 7091 C CA . GLN D 1 100 ? 539.58876 425.50993 456.96843 1.000 114.62442 100 GLN D CA 1
ATOM 7092 C C . GLN D 1 100 ? 538.49949 426.44958 456.46793 1.000 115.74653 100 GLN D C 1
ATOM 7093 O O . GLN D 1 100 ? 537.45371 426.59600 457.11081 1.000 120.05561 100 GLN D O 1
ATOM 7099 N N . ALA D 1 101 ? 538.72914 427.10128 455.32495 1.000 115.58719 101 ALA D N 1
ATOM 7100 C CA . ALA D 1 101 ? 537.72733 428.00826 454.77404 1.000 117.54226 101 ALA D CA 1
ATOM 7101 C C . ALA D 1 101 ? 536.45485 427.26257 454.39598 1.000 120.06844 101 ALA D C 1
ATOM 7102 O O . ALA D 1 101 ? 535.34481 427.75760 454.62189 1.000 125.73063 101 ALA D O 1
ATOM 7104 N N . LYS D 1 102 ? 536.59643 426.07314 453.80972 1.000 118.26163 102 LYS D N 1
ATOM 7105 C CA . LYS D 1 102 ? 535.42959 425.27454 453.45813 1.000 123.42494 102 LYS D CA 1
ATOM 7106 C C . LYS D 1 102 ? 534.66768 424.85773 454.70754 1.000 129.86483 102 LYS D C 1
ATOM 7107 O O . LYS D 1 102 ? 533.43505 424.93707 454.74647 1.000 134.58555 102 LYS D O 1
ATOM 7113 N N . VAL D 1 103 ? 535.38522 424.43893 455.75193 1.000 128.31276 103 VAL D N 1
ATOM 7114 C CA . VAL D 1 103 ? 534.71655 423.98444 456.96803 1.000 126.34757 103 VAL D CA 1
ATOM 7115 C C . VAL D 1 103 ? 533.98295 425.14052 457.63776 1.000 127.33312 103 VAL D C 1
ATOM 7116 O O . VAL D 1 103 ? 532.81122 425.01937 458.01236 1.000 125.60283 103 VAL D O 1
ATOM 7120 N N . LEU D 1 104 ? 534.65153 426.28485 457.77800 1.000 128.68615 104 LEU D N 1
ATOM 7121 C CA . LEU D 1 104 ? 534.07109 427.43068 458.46593 1.000 123.08538 104 LEU D CA 1
ATOM 7122 C C . LEU D 1 104 ? 533.17007 428.27614 457.57689 1.000 128.40633 104 LEU D C 1
ATOM 7123 O O . LEU D 1 104 ? 532.50284 429.17938 458.09182 1.000 130.19258 104 LEU D O 1
ATOM 7128 N N . ASP D 1 105 ? 533.13945 428.01468 456.26945 1.000 134.04319 105 ASP D N 1
ATOM 7129 C CA . ASP D 1 105 ? 532.31713 428.76876 455.32289 1.000 138.24754 105 ASP D CA 1
ATOM 7130 C C . ASP D 1 105 ? 532.67892 430.25597 455.34429 1.000 136.59909 105 ASP D C 1
ATOM 7131 O O . ASP D 1 105 ? 531.85027 431.12661 455.61403 1.000 136.05475 105 ASP D O 1
ATOM 7136 N N . ILE D 1 106 ? 533.94500 430.53056 455.04931 1.000 135.19288 106 ILE D N 1
ATOM 7137 C CA . ILE D 1 106 ? 534.44700 431.90097 454.97526 1.000 131.77293 106 ILE D CA 1
ATOM 7138 C C . ILE D 1 106 ? 535.12950 432.08360 453.62682 1.000 134.75464 106 ILE D C 1
ATOM 7139 O O . ILE D 1 106 ? 535.60638 431.11174 453.01955 1.000 139.14731 106 ILE D O 1
ATOM 7144 N N . PRO D 1 107 ? 535.17362 433.31419 453.11777 1.000 133.31551 107 PRO D N 1
ATOM 7145 C CA . PRO D 1 107 ? 535.78075 433.54126 451.80209 1.000 133.68368 107 PRO D CA 1
ATOM 7146 C C . PRO D 1 107 ? 537.26645 433.21761 451.79017 1.000 131.93812 107 PRO D C 1
ATOM 7147 O O . PRO D 1 107 ? 537.97713 433.39157 452.78293 1.000 133.74901 107 PRO D O 1
ATOM 7151 N N . ILE D 1 108 ? 537.73059 432.73792 450.63368 1.000 128.35631 108 ILE D N 1
ATOM 7152 C CA . ILE D 1 108 ? 539.13393 432.37139 450.48315 1.000 127.89146 108 ILE D CA 1
ATOM 7153 C C . ILE D 1 108 ? 539.98966 433.62782 450.34563 1.000 130.63318 108 ILE D C 1
ATOM 7154 O O . ILE D 1 108 ? 539.52064 434.70265 449.95389 1.000 133.17698 108 ILE D O 1
ATOM 7159 N N . ASP D 1 109 ? 541.27073 433.48404 450.67421 1.000 128.66117 109 ASP D N 1
ATOM 7160 C CA . ASP D 1 109 ? 542.22142 434.59232 450.69396 1.000 133.94287 109 ASP D CA 1
ATOM 7161 C C . ASP D 1 109 ? 543.15020 434.46745 449.48857 1.000 131.27901 109 ASP D C 1
ATOM 7162 O O . ASP D 1 109 ? 544.10006 433.68415 449.48489 1.000 129.34596 109 ASP D O 1
ATOM 7167 N N . PHE D 1 110 ? 542.86656 435.25752 448.45494 1.000 127.16235 110 PHE D N 1
ATOM 7168 C CA . PHE D 1 110 ? 543.72967 435.34737 447.27797 1.000 116.63640 110 PHE D CA 1
ATOM 7169 C C . PHE D 1 110 ? 544.68442 436.51582 447.48063 1.000 114.54521 110 PHE D C 1
ATOM 7170 O O . PHE D 1 110 ? 544.43027 437.63868 447.04482 1.000 119.02819 110 PHE D O 1
ATOM 7178 N N . SER D 1 111 ? 545.80138 436.25150 448.15258 1.000 113.28086 111 SER D N 1
ATOM 7179 C CA . SER D 1 111 ? 546.77553 437.29047 448.46079 1.000 116.87382 111 SER D CA 1
ATOM 7180 C C . SER D 1 111 ? 548.06982 437.13212 447.68101 1.000 117.30563 111 SER D C 1
ATOM 7181 O O . SER D 1 111 ? 548.65640 438.13436 447.25658 1.000 122.35468 111 SER D O 1
ATOM 7184 N N . ALA D 1 112 ? 548.53995 435.89814 447.48256 1.000 110.93042 112 ALA D N 1
ATOM 7185 C CA . ALA D 1 112 ? 549.75805 435.68902 446.70751 1.000 110.14724 112 ALA D CA 1
ATOM 7186 C C . ALA D 1 112 ? 549.55497 436.04353 445.24192 1.000 111.47177 112 ALA D C 1
ATOM 7187 O O . ALA D 1 112 ? 550.50633 436.44424 444.55763 1.000 114.57271 112 ALA D O 1
ATOM 7189 N N . ALA D 1 113 ? 548.32454 435.90219 444.74397 1.000 106.74602 113 ALA D N 1
ATOM 7190 C CA . ALA D 1 113 ? 548.03747 436.26258 443.36094 1.000 104.62731 113 ALA D CA 1
ATOM 7191 C C . ALA D 1 113 ? 548.29817 437.74082 443.11405 1.000 107.58243 113 ALA D C 1
ATOM 7192 O O . ALA D 1 113 ? 548.79294 438.12175 442.04722 1.000 112.42888 113 ALA D O 1
ATOM 7194 N N . ALA D 1 114 ? 547.96524 438.59008 444.08766 1.000 101.74226 114 ALA D N 1
ATOM 7195 C CA . ALA D 1 114 ? 548.23871 440.01491 443.94695 1.000 102.05073 114 ALA D CA 1
ATOM 7196 C C . ALA D 1 114 ? 549.73343 440.27989 443.82923 1.000 107.85188 114 ALA D C 1
ATOM 7197 O O . ALA D 1 114 ? 550.16364 441.08735 442.99784 1.000 117.01385 114 ALA D O 1
ATOM 7199 N N . ASN D 1 115 ? 550.54196 439.60771 444.65181 1.000 104.42017 115 ASN D N 1
ATOM 7200 C CA . ASN D 1 115 ? 551.98830 439.78523 444.57211 1.000 109.50089 115 ASN D CA 1
ATOM 7201 C C . ASN D 1 115 ? 552.52785 439.31756 443.22730 1.000 109.79608 115 ASN D C 1
ATOM 7202 O O . ASN D 1 115 ? 553.38269 439.98128 442.62520 1.000 113.39144 115 ASN D O 1
ATOM 7207 N N . ALA D 1 116 ? 552.04124 438.17365 442.74073 1.000 104.70781 116 ALA D N 1
ATOM 7208 C CA . ALA D 1 116 ? 552.48383 437.68256 441.44017 1.000 102.28971 116 ALA D CA 1
ATOM 7209 C C . ALA D 1 116 ? 552.11860 438.65792 440.32797 1.000 105.90923 116 ALA D C 1
ATOM 7210 O O . ALA D 1 116 ? 552.93885 438.94294 439.44566 1.000 108.74501 116 ALA D O 1
ATOM 7212 N N . ALA D 1 117 ? 550.89110 439.18239 440.35551 1.000 102.48133 117 ALA D N 1
ATOM 7213 C CA . ALA D 1 117 ? 550.46875 440.13670 439.33687 1.000 97.95943 117 ALA D CA 1
ATOM 7214 C C . ALA D 1 117 ? 551.30105 441.40963 439.39514 1.000 101.08008 117 ALA D C 1
ATOM 7215 O O . ALA D 1 117 ? 551.67897 441.96046 438.35460 1.000 106.83995 117 ALA D O 1
ATOM 7217 N N . ARG D 1 118 ? 551.59584 441.89358 440.60373 1.000 99.26170 118 ARG D N 1
ATOM 7218 C CA . ARG D 1 118 ? 552.42904 443.08290 440.73764 1.000 101.71321 118 ARG D CA 1
ATOM 7219 C C . ARG D 1 118 ? 553.82037 442.84590 440.16914 1.000 107.86378 118 ARG D C 1
ATOM 7220 O O . ARG D 1 118 ? 554.36761 443.70572 439.46794 1.000 112.93196 118 ARG D O 1
ATOM 7228 N N . ASP D 1 119 ? 554.40908 441.68333 440.45847 1.000 105.61458 119 ASP D N 1
ATOM 7229 C CA . ASP D 1 119 ? 555.73863 441.38714 439.93485 1.000 105.50598 119 ASP D CA 1
ATOM 7230 C C . ASP D 1 119 ? 555.72648 441.29895 438.41381 1.000 104.59373 119 ASP D C 1
ATOM 7231 O O . ASP D 1 119 ? 556.63601 441.80885 437.74621 1.000 107.95021 119 ASP D O 1
ATOM 7236 N N . VAL D 1 120 ? 554.69918 440.66224 437.84685 1.000 102.60497 120 VAL D N 1
ATOM 7237 C CA . VAL D 1 120 ? 554.60857 440.55364 436.39276 1.000 100.05473 120 VAL D CA 1
ATOM 7238 C C . VAL D 1 120 ? 554.45902 441.93234 435.76098 1.000 101.30837 120 VAL D C 1
ATOM 7239 O O . VAL D 1 120 ? 555.08838 442.23506 434.73931 1.000 103.90315 120 VAL D O 1
ATOM 7243 N N . ALA D 1 121 ? 553.62115 442.78765 436.35258 1.000 96.90799 121 ALA D N 1
ATOM 7244 C CA . ALA D 1 121 ? 553.44004 444.13372 435.81879 1.000 93.13305 121 ALA D CA 1
ATOM 7245 C C . ALA D 1 121 ? 554.73102 444.93828 435.89420 1.000 95.95819 121 ALA D C 1
ATOM 7246 O O . ALA D 1 121 ? 555.06814 445.67545 434.95921 1.000 103.37311 121 ALA D O 1
ATOM 7248 N N . ILE D 1 122 ? 555.46506 444.81426 437.00186 1.000 94.35739 122 ILE D N 1
ATOM 7249 C CA . ILE D 1 122 ? 556.73492 445.52274 437.13237 1.000 97.51385 122 ILE D CA 1
ATOM 7250 C C . ILE D 1 122 ? 557.71815 445.04871 436.07104 1.000 100.90705 122 ILE D C 1
ATOM 7251 O O . ILE D 1 122 ? 558.41909 445.85521 435.44518 1.000 104.55922 122 ILE D O 1
ATOM 7256 N N . LEU D 1 123 ? 557.78274 443.73406 435.84767 1.000 101.63557 123 LEU D N 1
ATOM 7257 C CA . LEU D 1 123 ? 558.67731 443.20371 434.82388 1.000 99.10282 123 LEU D CA 1
ATOM 7258 C C . LEU D 1 123 ? 558.29236 443.70595 433.43774 1.000 99.84125 123 LEU D C 1
ATOM 7259 O O . LEU D 1 123 ? 559.16277 444.05965 432.63327 1.000 102.68065 123 LEU D O 1
ATOM 7264 N N . GLU D 1 124 ? 556.99178 443.73947 433.13808 1.000 99.63948 124 GLU D N 1
ATOM 7265 C CA . GLU D 1 124 ? 556.54706 444.22871 431.83651 1.000 101.77916 124 GLU D CA 1
ATOM 7266 C C . GLU D 1 124 ? 556.90225 445.69748 431.64600 1.000 101.80823 124 GLU D C 1
ATOM 7267 O O . GLU D 1 124 ? 557.34730 446.10120 430.56534 1.000 102.21079 124 GLU D O 1
ATOM 7273 N N . ASP D 1 125 ? 556.70639 446.51469 432.68274 1.000 102.13863 125 ASP D N 1
ATOM 7274 C CA . ASP D 1 125 ? 557.06392 447.92637 432.58194 1.000 100.46990 125 ASP D CA 1
ATOM 7275 C C . ASP D 1 125 ? 558.56354 448.10137 432.38239 1.000 99.33868 125 ASP D C 1
ATOM 7276 O O . ASP D 1 125 ? 558.99989 448.95205 431.59580 1.000 100.10461 125 ASP D O 1
ATOM 7281 N N . GLN D 1 126 ? 559.36923 447.30657 433.08987 1.000 100.19156 126 GLN D N 1
ATOM 7282 C CA . GLN D 1 126 ? 560.81497 447.37472 432.90863 1.000 97.34396 126 GLN D CA 1
ATOM 7283 C C . GLN D 1 126 ? 561.20787 446.99389 431.48781 1.000 96.80700 126 GLN D C 1
ATOM 7284 O O . GLN D 1 126 ? 562.07973 447.62949 430.88393 1.000 99.30918 126 GLN D O 1
ATOM 7290 N N . MET D 1 127 ? 560.57213 445.95869 430.93637 1.000 98.38827 127 MET D N 1
ATOM 7291 C CA . MET D 1 127 ? 560.86160 445.56179 429.56237 1.000 98.58887 127 MET D CA 1
ATOM 7292 C C . MET D 1 127 ? 560.46043 446.65254 428.57776 1.000 96.13900 127 MET D C 1
ATOM 7293 O O . MET D 1 127 ? 561.16529 446.90092 427.59370 1.000 95.35254 127 MET D O 1
ATOM 7298 N N . ILE D 1 128 ? 559.32575 447.30999 428.82190 1.000 98.84208 128 ILE D N 1
ATOM 7299 C CA . ILE D 1 128 ? 558.88962 448.38984 427.94014 1.000 94.46755 128 ILE D CA 1
ATOM 7300 C C . ILE D 1 128 ? 559.88384 449.54297 427.97300 1.000 92.32294 128 ILE D C 1
ATOM 7301 O O . ILE D 1 128 ? 560.25922 450.08870 426.92871 1.000 95.49455 128 ILE D O 1
ATOM 7306 N N . PHE D 1 129 ? 560.33507 449.92635 429.16574 1.000 94.74260 129 PHE D N 1
ATOM 7307 C CA . PHE D 1 129 ? 561.18017 451.10733 429.28439 1.000 91.19039 129 PHE D CA 1
ATOM 7308 C C . PHE D 1 129 ? 562.65603 450.83628 429.02303 1.000 94.67494 129 PHE D C 1
ATOM 7309 O O . PHE D 1 129 ? 563.41775 451.79473 428.86060 1.000 93.49766 129 PHE D O 1
ATOM 7317 N N . TYR D 1 130 ? 563.08634 449.57557 428.97863 1.000 97.96143 130 TYR D N 1
ATOM 7318 C CA . TYR D 1 130 ? 564.49475 449.29608 428.72256 1.000 97.23592 130 TYR D CA 1
ATOM 7319 C C . TYR D 1 130 ? 564.75479 448.17545 427.72910 1.000 102.11234 130 TYR D C 1
ATOM 7320 O O . TYR D 1 130 ? 565.90975 448.00507 427.32914 1.000 107.10473 130 TYR D O 1
ATOM 7329 N N . GLY D 1 131 ? 563.75033 447.40696 427.32055 1.000 104.39936 131 GLY D N 1
ATOM 7330 C CA . GLY D 1 131 ? 563.96366 446.34068 426.36535 1.000 111.63646 131 GLY D CA 1
ATOM 7331 C C . GLY D 1 131 ? 564.63068 445.12971 426.98623 1.000 117.93858 131 GLY D C 1
ATOM 7332 O O . GLY D 1 131 ? 565.01572 445.11050 428.15596 1.000 121.17517 131 GLY D O 1
ATOM 7333 N N . SER D 1 132 ? 564.77009 444.09052 426.16738 1.000 118.63689 132 SER D N 1
ATOM 7334 C CA . SER D 1 132 ? 565.39929 442.84061 426.57446 1.000 123.86173 132 SER D CA 1
ATOM 7335 C C . SER D 1 132 ? 566.68731 442.66182 425.78683 1.000 128.44208 132 SER D C 1
ATOM 7336 O O . SER D 1 132 ? 566.66877 442.67481 424.55181 1.000 129.84307 132 SER D O 1
ATOM 7339 N N . LYS D 1 133 ? 567.80226 442.49626 426.50133 1.000 131.53925 133 LYS D N 1
ATOM 7340 C CA . LYS D 1 133 ? 569.08343 442.29967 425.83299 1.000 133.36077 133 LYS D CA 1
ATOM 7341 C C . LYS D 1 133 ? 569.17498 440.92377 425.18834 1.000 134.77095 133 LYS D C 1
ATOM 7342 O O . LYS D 1 133 ? 569.83934 440.76813 424.15795 1.000 135.22605 133 LYS D O 1
ATOM 7348 N N . GLU D 1 134 ? 568.53120 439.91731 425.78292 1.000 134.38461 134 GLU D N 1
ATOM 7349 C CA . GLU D 1 134 ? 568.56875 438.57443 425.21392 1.000 133.96551 134 GLU D CA 1
ATOM 7350 C C . GLU D 1 134 ? 567.91432 438.53762 423.83879 1.000 131.43646 134 GLU D C 1
ATOM 7351 O O . GLU D 1 134 ? 568.43776 437.91223 422.90928 1.000 133.29280 134 GLU D O 1
ATOM 7357 N N . PHE D 1 135 ? 566.77459 439.20703 423.68771 1.000 129.96641 135 PHE D N 1
ATOM 7358 C CA . PHE D 1 135 ? 566.06533 439.27449 422.41890 1.000 129.48358 135 PHE D CA 1
ATOM 7359 C C . PHE D 1 135 ? 566.41208 440.52564 421.62327 1.000 131.51915 135 PHE D C 1
ATOM 7360 O O . PHE D 1 135 ? 565.80043 440.76832 420.57798 1.000 131.39841 135 PHE D O 1
ATOM 7368 N N . ASP D 1 136 ? 567.38192 441.30989 422.09614 1.000 133.43535 136 ASP D N 1
ATOM 7369 C CA . ASP D 1 136 ? 567.84603 442.54691 421.45720 1.000 131.37450 136 ASP D CA 1
ATOM 7370 C C . ASP D 1 136 ? 566.68618 443.38531 420.92158 1.000 125.96888 136 ASP D C 1
ATOM 7371 O O . ASP D 1 136 ? 566.65650 443.79672 419.76034 1.000 127.24218 136 ASP D O 1
ATOM 7376 N N . ILE D 1 137 ? 565.72169 443.64541 421.79415 1.000 119.39666 137 ILE D N 1
ATOM 7377 C CA . ILE D 1 137 ? 564.59963 444.53109 421.49714 1.000 110.46770 137 ILE D CA 1
ATOM 7378 C C . ILE D 1 137 ? 564.88077 445.87635 422.15638 1.000 111.41773 137 ILE D C 1
ATOM 7379 O O . ILE D 1 137 ? 565.04972 445.92482 423.38373 1.000 114.18353 137 ILE D O 1
ATOM 7384 N N . PRO D 1 138 ? 564.95230 446.96995 421.40216 1.000 109.20526 138 PRO D N 1
ATOM 7385 C CA . PRO D 1 138 ? 565.28133 448.26236 422.00944 1.000 106.08133 138 PRO D CA 1
ATOM 7386 C C . PRO D 1 138 ? 564.15033 448.78723 422.87819 1.000 107.00115 138 PRO D C 1
ATOM 7387 O O . PRO D 1 138 ? 562.97804 448.45562 422.68738 1.000 105.16378 138 PRO D O 1
ATOM 7391 N N . GLY D 1 139 ? 564.52206 449.62397 423.84687 1.000 106.89861 139 GLY D N 1
ATOM 7392 C CA . GLY D 1 139 ? 563.58081 450.25094 424.74311 1.000 101.90741 139 GLY D CA 1
ATOM 7393 C C . GLY D 1 139 ? 563.45667 451.74722 424.49942 1.000 97.81648 139 GLY D C 1
ATOM 7394 O O . GLY D 1 139 ? 564.12628 452.33483 423.65431 1.000 102.70627 139 GLY D O 1
ATOM 7395 N N . LEU D 1 140 ? 562.56405 452.36034 425.27969 1.000 90.62426 140 LEU D N 1
ATOM 7396 C CA . LEU D 1 140 ? 562.29194 453.78454 425.11413 1.000 89.34722 140 LEU D CA 1
ATOM 7397 C C . LEU D 1 140 ? 563.51411 454.62977 425.44563 1.000 92.07917 140 LEU D C 1
ATOM 7398 O O . LEU D 1 140 ? 563.79363 455.62225 424.76451 1.000 97.72193 140 LEU D O 1
ATOM 7403 N N . MET D 1 141 ? 564.25237 454.25856 426.48570 1.000 95.22886 141 MET D N 1
ATOM 7404 C CA . MET D 1 141 ? 565.37707 455.05753 426.95013 1.000 99.52030 141 MET D CA 1
ATOM 7405 C C . MET D 1 141 ? 566.69935 454.67671 426.29938 1.000 101.90454 141 MET D C 1
ATOM 7406 O O . MET D 1 141 ? 567.72992 455.26219 426.64464 1.000 106.62009 141 MET D O 1
ATOM 7411 N N . ASN D 1 142 ? 566.70437 453.71969 425.37106 1.000 100.21493 142 ASN D N 1
ATOM 7412 C CA . ASN D 1 142 ? 567.95098 453.32258 424.73032 1.000 101.48162 142 ASN D CA 1
ATOM 7413 C C . ASN D 1 142 ? 567.80489 453.07944 423.23285 1.000 104.02239 142 ASN D C 1
ATOM 7414 O O . ASN D 1 142 ? 568.71855 452.50577 422.62620 1.000 108.79610 142 ASN D O 1
ATOM 7419 N N . VAL D 1 143 ? 566.69607 453.49299 422.61535 1.000 103.64536 143 VAL D N 1
ATOM 7420 C CA . VAL D 1 143 ? 566.54663 453.30637 421.17754 1.000 103.45349 143 VAL D CA 1
ATOM 7421 C C . VAL D 1 143 ? 567.49878 454.23820 420.43142 1.000 109.68053 143 VAL D C 1
ATOM 7422 O O . VAL D 1 143 ? 567.98489 455.24191 420.96500 1.000 113.91411 143 VAL D O 1
ATOM 7426 N N . LYS D 1 144 ? 567.77998 453.88806 419.17919 1.000 111.55688 144 LYS D N 1
ATOM 7427 C CA . LYS D 1 144 ? 568.66991 454.66544 418.32788 1.000 115.14125 144 LYS D CA 1
ATOM 7428 C C . LYS D 1 144 ? 567.84452 455.52155 417.37833 1.000 112.03148 144 LYS D C 1
ATOM 7429 O O . LYS D 1 144 ? 566.89607 455.03139 416.75753 1.000 114.13265 144 LYS D O 1
ATOM 7435 N N . GLY D 1 145 ? 568.20657 456.79229 417.26731 1.000 106.58425 145 GLY D N 1
ATOM 7436 C CA . GLY D 1 145 ? 567.45425 457.73910 416.48022 1.000 105.86416 145 GLY D CA 1
ATOM 7437 C C . GLY D 1 145 ? 566.50693 458.60538 417.27403 1.000 105.77794 145 GLY D C 1
ATOM 7438 O O . GLY D 1 145 ? 565.46045 458.99330 416.74531 1.000 105.55491 145 GLY D O 1
ATOM 7439 N N . ARG D 1 146 ? 566.83714 458.91802 418.52001 1.000 106.05992 146 ARG D N 1
ATOM 7440 C CA . ARG D 1 146 ? 566.01055 459.72461 419.39979 1.000 104.28694 146 ARG D CA 1
ATOM 7441 C C . ARG D 1 146 ? 566.73165 461.02560 419.72072 1.000 108.58638 146 ARG D C 1
ATOM 7442 O O . ARG D 1 146 ? 567.88655 461.23483 419.34186 1.000 113.74478 146 ARG D O 1
ATOM 7450 N N . SER D 1 147 ? 566.03253 461.90900 420.42322 1.000 105.94503 147 SER D N 1
ATOM 7451 C CA . SER D 1 147 ? 566.60558 463.16627 420.87732 1.000 105.07020 147 SER D CA 1
ATOM 7452 C C . SER D 1 147 ? 566.94207 463.06753 422.35790 1.000 109.51638 147 SER D C 1
ATOM 7453 O O . SER D 1 147 ? 566.23766 462.40253 423.12073 1.000 112.11284 147 SER D O 1
ATOM 7456 N N . THR D 1 148 ? 568.02820 463.71989 422.75862 1.000 113.18716 148 THR D N 1
ATOM 7457 C CA . THR D 1 148 ? 568.46386 463.73780 424.14700 1.000 115.35857 148 THR D CA 1
ATOM 7458 C C . THR D 1 148 ? 568.59691 465.17588 424.62327 1.000 113.36848 148 THR D C 1
ATOM 7459 O O . THR D 1 148 ? 569.09463 466.03762 423.89260 1.000 112.77634 148 THR D O 1
ATOM 7463 N N . HIS D 1 149 ? 568.14916 465.43027 425.84949 1.000 112.52267 149 HIS D N 1
ATOM 7464 C CA . HIS D 1 149 ? 568.24619 466.74409 426.46620 1.000 110.69292 149 HIS D CA 1
ATOM 7465 C C . HIS D 1 149 ? 568.86174 466.61943 427.85182 1.000 115.65376 149 HIS D C 1
ATOM 7466 O O . HIS D 1 149 ? 568.43733 465.78545 428.65899 1.000 120.38145 149 HIS D O 1
ATOM 7473 N N . LEU D 1 150 ? 569.85114 467.46310 428.12676 1.000 114.02806 150 LEU D N 1
ATOM 7474 C CA . LEU D 1 150 ? 570.54082 467.47766 429.40925 1.000 116.48017 150 LEU D CA 1
ATOM 7475 C C . LEU D 1 150 ? 569.83800 468.45799 430.33862 1.000 118.32129 150 LEU D C 1
ATOM 7476 O O . LEU D 1 150 ? 569.76000 469.65435 430.04053 1.000 120.48924 150 LEU D O 1
ATOM 7481 N N . ILE D 1 151 ? 569.33157 467.95162 431.46025 1.000 118.78560 151 ILE D N 1
ATOM 7482 C CA . ILE D 1 151 ? 568.62676 468.80018 432.41038 1.000 120.11408 151 ILE D CA 1
ATOM 7483 C C . ILE D 1 151 ? 569.62722 469.50611 433.31906 1.000 121.89773 151 ILE D C 1
ATOM 7484 O O . ILE D 1 151 ? 570.78425 469.10177 433.45688 1.000 121.56681 151 ILE D O 1
ATOM 7489 N N . GLY D 1 152 ? 569.16787 470.57889 433.94429 1.000 121.39847 152 GLY D N 1
ATOM 7490 C CA . GLY D 1 152 ? 569.96628 471.35755 434.87312 1.000 121.26791 152 GLY D CA 1
ATOM 7491 C C . GLY D 1 152 ? 569.66878 470.99763 436.31200 1.000 128.06558 152 GLY D C 1
ATOM 7492 O O . GLY D 1 152 ? 569.49926 469.82333 436.65817 1.000 129.00195 152 GLY D O 1
ATOM 7493 N N . ASN D 1 153 ? 569.60446 472.01822 437.16146 1.000 129.61483 153 ASN D N 1
ATOM 7494 C CA . ASN D 1 153 ? 569.28828 471.84891 438.57455 1.000 128.90116 153 ASN D CA 1
ATOM 7495 C C . ASN D 1 153 ? 567.81131 472.16641 438.77229 1.000 127.38991 153 ASN D C 1
ATOM 7496 O O . ASN D 1 153 ? 567.39497 473.32147 438.64130 1.000 130.92587 153 ASN D O 1
ATOM 7501 N N . TRP D 1 154 ? 567.02378 471.14379 439.09013 1.000 121.47567 154 TRP D N 1
ATOM 7502 C CA . TRP D 1 154 ? 565.58436 471.29471 439.24329 1.000 120.90154 154 TRP D CA 1
ATOM 7503 C C . TRP D 1 154 ? 565.17603 471.76028 440.63319 1.000 128.70813 154 TRP D C 1
ATOM 7504 O O . TRP D 1 154 ? 563.98102 471.95423 440.87679 1.000 131.37732 154 TRP D O 1
ATOM 7515 N N . TYR D 1 155 ? 566.12935 471.93637 441.54967 1.000 131.03328 155 TYR D N 1
ATOM 7516 C CA . TYR D 1 155 ? 565.78925 472.45985 442.86832 1.000 132.53577 155 TYR D CA 1
ATOM 7517 C C . TYR D 1 155 ? 565.29425 473.89785 442.78133 1.000 137.44087 155 TYR D C 1
ATOM 7518 O O . TYR D 1 155 ? 564.33525 474.27182 443.46604 1.000 140.54662 155 TYR D O 1
ATOM 7527 N N . GLU D 1 156 ? 565.93202 474.71646 441.94973 1.000 138.53769 156 GLU D N 1
ATOM 7528 C CA . GLU D 1 156 ? 565.47582 476.08477 441.75574 1.000 139.13275 156 GLU D CA 1
ATOM 7529 C C . GLU D 1 156 ? 564.16813 476.10288 440.97540 1.000 137.36646 156 GLU D C 1
ATOM 7530 O O . GLU D 1 156 ? 563.97826 475.33250 440.03051 1.000 137.83166 156 GLU D O 1
ATOM 7536 N N . SER D 1 157 ? 563.26230 476.98876 441.37847 1.000 134.65231 157 SER D N 1
ATOM 7537 C CA . SER D 1 157 ? 561.96556 477.08165 440.72393 1.000 133.09146 157 SER D CA 1
ATOM 7538 C C . SER D 1 157 ? 562.10861 477.64763 439.31663 1.000 132.36302 157 SER D C 1
ATOM 7539 O O . SER D 1 157 ? 562.87230 478.58754 439.08041 1.000 130.64507 157 SER D O 1
ATOM 7542 N N . GLY D 1 158 ? 561.36551 477.06490 438.37738 1.000 128.98059 158 GLY D N 1
ATOM 7543 C CA . GLY D 1 158 ? 561.32227 477.52744 437.01053 1.000 124.48120 158 GLY D CA 1
ATOM 7544 C C . GLY D 1 158 ? 562.25160 476.80091 436.06027 1.000 124.07783 158 GLY D C 1
ATOM 7545 O O . GLY D 1 158 ? 562.04273 476.86808 434.84384 1.000 124.38007 158 GLY D O 1
ATOM 7546 N N . ASN D 1 159 ? 563.26976 476.11117 436.57841 1.000 121.53295 159 ASN D N 1
ATOM 7547 C CA . ASN D 1 159 ? 564.19832 475.40076 435.70486 1.000 117.94199 159 ASN D CA 1
ATOM 7548 C C . ASN D 1 159 ? 563.51659 474.23795 434.99619 1.000 115.13454 159 ASN D C 1
ATOM 7549 O O . ASN D 1 159 ? 563.78062 473.98165 433.81521 1.000 118.56486 159 ASN D O 1
ATOM 7554 N N . ALA D 1 160 ? 562.64325 473.51912 435.70306 1.000 108.66301 160 ALA D N 1
ATOM 7555 C CA . ALA D 1 160 ? 561.96533 472.37625 435.10199 1.000 108.96592 160 ALA D CA 1
ATOM 7556 C C . ALA D 1 160 ? 561.05151 472.80883 433.96421 1.000 110.05261 160 ALA D C 1
ATOM 7557 O O . ALA D 1 160 ? 560.96683 472.13098 432.93244 1.000 115.77769 160 ALA D O 1
ATOM 7559 N N . PHE D 1 161 ? 560.34853 473.92900 434.13957 1.000 104.66391 161 PHE D N 1
ATOM 7560 C CA . PHE D 1 161 ? 559.50175 474.44381 433.07008 1.000 104.11274 161 PHE D CA 1
ATOM 7561 C C . PHE D 1 161 ? 560.32653 474.77849 431.83484 1.000 106.88111 161 PHE D C 1
ATOM 7562 O O . PHE D 1 161 ? 559.93659 474.44844 430.70782 1.000 109.18298 161 PHE D O 1
ATOM 7570 N N . GLN D 1 162 ? 561.48012 475.42033 432.03088 1.000 106.13334 162 GLN D N 1
ATOM 7571 C CA . GLN D 1 162 ? 562.35305 475.73963 430.90754 1.000 107.17425 162 GLN D CA 1
ATOM 7572 C C . GLN D 1 162 ? 562.85142 474.47631 430.21992 1.000 108.24448 162 GLN D C 1
ATOM 7573 O O . GLN D 1 162 ? 562.90920 474.41434 428.98661 1.000 111.80331 162 GLN D O 1
ATOM 7579 N N . ASP D 1 163 ? 563.22346 473.46001 431.00135 1.000 108.39503 163 ASP D N 1
ATOM 7580 C CA . ASP D 1 163 ? 563.71183 472.21803 430.41104 1.000 110.17399 163 ASP D CA 1
ATOM 7581 C C . ASP D 1 163 ? 562.62786 471.52923 429.59216 1.000 106.65425 163 ASP D C 1
ATOM 7582 O O . ASP D 1 163 ? 562.89160 471.03629 428.48858 1.000 109.43543 163 ASP D O 1
ATOM 7587 N N . VAL D 1 164 ? 561.40071 471.48588 430.11408 1.000 101.86578 164 VAL D N 1
ATOM 7588 C CA . VAL D 1 164 ? 560.30635 470.86171 429.37489 1.000 98.59815 164 VAL D CA 1
ATOM 7589 C C . VAL D 1 164 ? 560.01185 471.64248 428.10061 1.000 102.86908 164 VAL D C 1
ATOM 7590 O O . VAL D 1 164 ? 559.76469 471.05687 427.03752 1.000 105.23201 164 VAL D O 1
ATOM 7594 N N . VAL D 1 165 ? 560.03649 472.97536 428.18376 1.000 103.69855 165 VAL D N 1
ATOM 7595 C CA . VAL D 1 165 ? 559.79874 473.79827 427.00120 1.000 101.30705 165 VAL D CA 1
ATOM 7596 C C . VAL D 1 165 ? 560.86503 473.53642 425.94545 1.000 100.84821 165 VAL D C 1
ATOM 7597 O O . VAL D 1 165 ? 560.55949 473.39300 424.75606 1.000 100.65268 165 VAL D O 1
ATOM 7601 N N . GLU D 1 166 ? 562.13081 473.46430 426.36173 1.000 102.86228 166 GLU D N 1
ATOM 7602 C CA . GLU D 1 166 ? 563.21066 473.21475 425.41211 1.000 99.95878 166 GLU D CA 1
ATOM 7603 C C . GLU D 1 166 ? 563.09689 471.82967 424.78647 1.000 97.91373 166 GLU D C 1
ATOM 7604 O O . GLU D 1 166 ? 563.34671 471.66294 423.58696 1.000 101.68177 166 GLU D O 1
ATOM 7610 N N . ALA D 1 167 ? 562.73403 470.82094 425.58157 1.000 98.09915 167 ALA D N 1
ATOM 7611 C CA . ALA D 1 167 ? 562.56145 469.48030 425.03077 1.000 95.08836 167 ALA D CA 1
ATOM 7612 C C . ALA D 1 167 ? 561.42758 469.44240 424.01389 1.000 94.52540 167 ALA D C 1
ATOM 7613 O O . ALA D 1 167 ? 561.55778 468.82943 422.94519 1.000 96.57064 167 ALA D O 1
ATOM 7615 N N . ARG D 1 168 ? 560.30524 470.09493 424.32417 1.000 93.55955 168 ARG D N 1
ATOM 7616 C CA . ARG D 1 168 ? 559.20996 470.13754 423.36330 1.000 91.61440 168 ARG D CA 1
ATOM 7617 C C . ARG D 1 168 ? 559.59799 470.91102 422.11193 1.000 95.78351 168 ARG D C 1
ATOM 7618 O O . ARG D 1 168 ? 559.15515 470.56582 421.01356 1.000 98.12973 168 ARG D O 1
ATOM 7626 N N . ASN D 1 169 ? 560.41117 471.95930 422.25537 1.000 98.23081 169 ASN D N 1
ATOM 7627 C CA . ASN D 1 169 ? 560.90034 472.67982 421.08478 1.000 96.65439 169 ASN D CA 1
ATOM 7628 C C . ASN D 1 169 ? 561.77579 471.78630 420.21736 1.000 96.90305 169 ASN D C 1
ATOM 7629 O O . ASN D 1 169 ? 561.67489 471.81178 418.98553 1.000 98.92816 169 ASN D O 1
ATOM 7634 N N . LYS D 1 170 ? 562.64857 470.99511 420.84497 1.000 100.57634 170 LYS D N 1
ATOM 7635 C CA . LYS D 1 170 ? 563.46390 470.04717 420.09162 1.000 99.31985 170 LYS D CA 1
ATOM 7636 C C . LYS D 1 170 ? 562.58957 469.05184 419.34486 1.000 95.34185 170 LYS D C 1
ATOM 7637 O O . LYS D 1 170 ? 562.85125 468.73170 418.18008 1.000 91.34610 170 LYS D O 1
ATOM 7643 N N . LEU D 1 171 ? 561.54536 468.54972 420.00259 1.000 98.65817 171 LEU D N 1
ATOM 7644 C CA . LEU D 1 171 ? 560.62099 467.64111 419.33525 1.000 96.55081 171 LEU D CA 1
ATOM 7645 C C . LEU D 1 171 ? 559.78737 468.33725 418.26666 1.000 99.86316 171 LEU D C 1
ATOM 7646 O O . LEU D 1 171 ? 559.26041 467.66453 417.37509 1.000 97.61036 171 LEU D O 1
ATOM 7651 N N . LEU D 1 172 ? 559.65239 469.66270 418.33867 1.000 100.74320 172 LEU D N 1
ATOM 7652 C CA . LEU D 1 172 ? 558.75929 470.37897 417.43426 1.000 96.45106 172 LEU D CA 1
ATOM 7653 C C . LEU D 1 172 ? 559.35527 470.53546 416.04158 1.000 97.60904 172 LEU D C 1
ATOM 7654 O O . LEU D 1 172 ? 558.62835 470.45954 415.04544 1.000 100.71286 172 LEU D O 1
ATOM 7659 N N . GLU D 1 173 ? 560.66596 470.75422 415.94293 1.000 97.99535 173 GLU D N 1
ATOM 7660 C CA . GLU D 1 173 ? 561.28008 470.92598 414.63264 1.000 99.31330 173 GLU D CA 1
ATOM 7661 C C . GLU D 1 173 ? 561.56916 469.57371 413.99709 1.000 101.16475 173 GLU D C 1
ATOM 7662 O O . GLU D 1 173 ? 562.67261 469.33175 413.49901 1.000 101.95898 173 GLU D O 1
ATOM 7668 N N . MET D 1 174 ? 560.56951 468.69049 414.00901 1.000 101.40976 174 MET D N 1
ATOM 7669 C CA . MET D 1 174 ? 560.63644 467.40996 413.31752 1.000 102.50403 174 MET D CA 1
ATOM 7670 C C . MET D 1 174 ? 559.29078 467.05782 412.69671 1.000 103.32557 174 MET D C 1
ATOM 7671 O O . MET D 1 174 ? 559.02694 465.87668 412.44240 1.000 105.44834 174 MET D O 1
ATOM 7676 N N . LYS D 1 175 ? 558.43478 468.05450 412.46479 1.000 100.06592 175 LYS D N 1
ATOM 7677 C CA . LYS D 1 175 ? 557.06533 467.84758 411.99687 1.000 104.25508 175 LYS D CA 1
ATOM 7678 C C . LYS D 1 175 ? 556.26222 466.99118 412.97049 1.000 104.50807 175 LYS D C 1
ATOM 7679 O O . LYS D 1 175 ? 555.39051 466.21978 412.56459 1.000 107.87536 175 LYS D O 1
ATOM 7685 N N . HIS D 1 176 ? 556.55087 467.12366 414.26279 1.000 101.41761 176 HIS D N 1
ATOM 7686 C CA . HIS D 1 176 ? 555.81182 466.44294 415.31840 1.000 102.81315 176 HIS D CA 1
ATOM 7687 C C . HIS D 1 176 ? 555.12197 467.49114 416.17688 1.000 107.34770 176 HIS D C 1
ATOM 7688 O O . HIS D 1 176 ? 555.79003 468.32220 416.80043 1.000 109.67647 176 HIS D O 1
ATOM 7695 N N . ASN D 1 177 ? 553.78866 467.45237 416.20877 1.000 109.22112 177 ASN D N 1
ATOM 7696 C CA . ASN D 1 177 ? 553.03293 468.40276 417.01385 1.000 110.69877 177 ASN D CA 1
ATOM 7697 C C . ASN D 1 177 ? 551.84076 467.76699 417.71855 1.000 110.28314 177 ASN D C 1
ATOM 7698 O O . ASN D 1 177 ? 550.98248 468.49888 418.22673 1.000 107.67697 177 ASN D O 1
ATOM 7703 N N . GLY D 1 178 ? 551.75709 466.43698 417.76994 1.000 111.58277 178 GLY D N 1
ATOM 7704 C CA . GLY D 1 178 ? 550.63885 465.78344 418.38427 1.000 109.12461 178 GLY D CA 1
ATOM 7705 C C . GLY D 1 178 ? 550.68490 465.88243 419.89663 1.000 110.55946 178 GLY D C 1
ATOM 7706 O O . GLY D 1 178 ? 551.60416 466.47273 420.48004 1.000 114.50161 178 GLY D O 1
ATOM 7707 N N . PRO D 1 179 ? 549.67463 465.31053 420.54863 1.000 110.82920 179 PRO D N 1
ATOM 7708 C CA . PRO D 1 179 ? 549.63323 465.34102 422.01601 1.000 106.94756 179 PRO D CA 1
ATOM 7709 C C . PRO D 1 179 ? 550.83597 464.62595 422.61200 1.000 105.88424 179 PRO D C 1
ATOM 7710 O O . PRO D 1 179 ? 551.12450 463.47495 422.27958 1.000 109.03526 179 PRO D O 1
ATOM 7714 N N . PHE D 1 180 ? 551.53621 465.31900 423.50136 1.000 99.31071 180 PHE D N 1
ATOM 7715 C CA . PHE D 1 180 ? 552.74051 464.79616 424.12455 1.000 98.22443 180 PHE D CA 1
ATOM 7716 C C . PHE D 1 180 ? 552.41858 464.20005 425.48772 1.000 98.65219 180 PHE D C 1
ATOM 7717 O O . PHE D 1 180 ? 551.44665 464.58480 426.14060 1.000 104.45442 180 PHE D O 1
ATOM 7725 N N . ALA D 1 181 ? 553.24927 463.25101 425.90956 1.000 95.24373 181 ALA D N 1
ATOM 7726 C CA . ALA D 1 181 ? 553.13906 462.62551 427.21736 1.000 92.37043 181 ALA D CA 1
ATOM 7727 C C . ALA D 1 181 ? 554.50341 462.63990 427.88560 1.000 91.91057 181 ALA D C 1
ATOM 7728 O O . ALA D 1 181 ? 555.53124 462.48338 427.22026 1.000 96.53456 181 ALA D O 1
ATOM 7730 N N . LEU D 1 182 ? 554.50887 462.82765 429.20184 1.000 87.24140 182 LEU D N 1
ATOM 7731 C CA . LEU D 1 182 ? 555.73905 462.95273 429.96970 1.000 85.11790 182 LEU D CA 1
ATOM 7732 C C . LEU D 1 182 ? 555.74270 461.92100 431.08504 1.000 88.71441 182 LEU D C 1
ATOM 7733 O O . LEU D 1 182 ? 554.75221 461.78475 431.81065 1.000 96.96225 182 LEU D O 1
ATOM 7738 N N . VAL D 1 183 ? 556.84993 461.19309 431.21334 1.000 87.96106 183 VAL D N 1
ATOM 7739 C CA . VAL D 1 183 ? 557.03089 460.20905 432.27263 1.000 88.04120 183 VAL D CA 1
ATOM 7740 C C . VAL D 1 183 ? 558.32323 460.53617 433.00374 1.000 90.73523 183 VAL D C 1
ATOM 7741 O O . VAL D 1 183 ? 559.37314 460.70336 432.37319 1.000 95.29236 183 VAL D O 1
ATOM 7745 N N . LEU D 1 184 ? 558.24730 460.62289 434.32885 1.000 88.12474 184 LEU D N 1
ATOM 7746 C CA . LEU D 1 184 ? 559.36672 461.06013 435.14721 1.000 87.83151 184 LEU D CA 1
ATOM 7747 C C . LEU D 1 184 ? 559.61627 460.07112 436.27573 1.000 92.99461 184 LEU D C 1
ATOM 7748 O O . LEU D 1 184 ? 558.74389 459.28520 436.65001 1.000 95.98020 184 LEU D O 1
ATOM 7753 N N . SER D 1 185 ? 560.83196 460.12017 436.81154 1.000 93.79281 185 SER D N 1
ATOM 7754 C CA . SER D 1 185 ? 561.15347 459.37860 438.01418 1.000 96.78321 185 SER D CA 1
ATOM 7755 C C . SER D 1 185 ? 560.44305 460.00665 439.21122 1.000 100.18084 185 SER D C 1
ATOM 7756 O O . SER D 1 185 ? 560.09066 461.18765 439.18262 1.000 105.08289 185 SER D O 1
ATOM 7759 N N . PRO D 1 186 ? 560.20744 459.23100 440.27388 1.000 96.58961 186 PRO D N 1
ATOM 7760 C CA . PRO D 1 186 ? 559.46844 459.77965 441.42355 1.000 94.36555 186 PRO D CA 1
ATOM 7761 C C . PRO D 1 186 ? 560.11883 461.00109 442.04628 1.000 97.02688 186 PRO D C 1
ATOM 7762 O O . PRO D 1 186 ? 559.40527 461.88874 442.52876 1.000 100.84204 186 PRO D O 1
ATOM 7766 N N . GLU D 1 187 ? 561.45011 461.07910 442.05022 1.000 96.73232 187 GLU D N 1
ATOM 7767 C CA . GLU D 1 187 ? 562.11993 462.23706 442.63349 1.000 101.65129 187 GLU D CA 1
ATOM 7768 C C . GLU D 1 187 ? 561.80204 463.50769 441.85388 1.000 103.60049 187 GLU D C 1
ATOM 7769 O O . GLU D 1 187 ? 561.43218 464.53409 442.43731 1.000 106.62911 187 GLU D O 1
ATOM 7775 N N . LEU D 1 188 ? 561.93715 463.45566 440.52710 1.000 99.84345 188 LEU D N 1
ATOM 7776 C CA . LEU D 1 188 ? 561.61516 464.61803 439.70650 1.000 96.63947 188 LEU D CA 1
ATOM 7777 C C . LEU D 1 188 ? 560.13003 464.94474 439.77499 1.000 96.78787 188 LEU D C 1
ATOM 7778 O O . LEU D 1 188 ? 559.74621 466.11953 439.76933 1.000 102.48640 188 LEU D O 1
ATOM 7783 N N . TYR D 1 189 ? 559.28114 463.91739 439.83409 1.000 95.89689 189 TYR D N 1
ATOM 7784 C CA . TYR D 1 189 ? 557.84545 464.14459 439.95482 1.000 94.32753 189 TYR D CA 1
ATOM 7785 C C . TYR D 1 189 ? 557.51108 464.88083 441.24489 1.000 95.43307 189 TYR D C 1
ATOM 7786 O O . TYR D 1 189 ? 556.66955 465.78614 441.25238 1.000 95.24973 189 TYR D O 1
ATOM 7795 N N . SER D 1 190 ? 558.15714 464.50262 442.34897 1.000 96.91796 190 SER D N 1
ATOM 7796 C CA . SER D 1 190 ? 557.92635 465.19274 443.61315 1.000 96.01452 190 SER D CA 1
ATOM 7797 C C . SER D 1 190 ? 558.49041 466.60686 443.58458 1.000 99.34727 190 SER D C 1
ATOM 7798 O O . SER D 1 190 ? 557.88298 467.53353 444.13248 1.000 100.87329 190 SER D O 1
ATOM 7801 N N . LEU D 1 191 ? 559.65111 466.79322 442.95153 1.000 102.01462 191 LEU D N 1
ATOM 7802 C CA . LEU D 1 191 ? 560.26674 468.11465 442.89705 1.000 100.94404 191 LEU D CA 1
ATOM 7803 C C . LEU D 1 191 ? 559.42004 469.12115 442.13201 1.000 102.00534 191 LEU D C 1
ATOM 7804 O O . LEU D 1 191 ? 559.64329 470.32897 442.26245 1.000 106.24666 191 LEU D O 1
ATOM 7809 N N . LEU D 1 192 ? 558.45933 468.65521 441.34068 1.000 100.77246 192 LEU D N 1
ATOM 7810 C CA . LEU D 1 192 ? 557.63712 469.52660 440.51405 1.000 100.28181 192 LEU D CA 1
ATOM 7811 C C . LEU D 1 192 ? 556.44170 470.10831 441.25653 1.000 104.57340 192 LEU D C 1
ATOM 7812 O O . LEU D 1 192 ? 555.71375 470.92092 440.67808 1.000 108.18113 192 LEU D O 1
ATOM 7817 N N . HIS D 1 193 ? 556.22915 469.73565 442.51877 1.000 103.30937 193 HIS D N 1
ATOM 7818 C CA . HIS D 1 193 ? 555.03689 470.12491 443.26169 1.000 101.56209 193 HIS D CA 1
ATOM 7819 C C . HIS D 1 193 ? 555.26158 471.36181 444.12378 1.000 105.46513 193 HIS D C 1
ATOM 7820 O O . HIS D 1 193 ? 554.66462 471.48627 445.19766 1.000 103.05062 193 HIS D O 1
ATOM 7827 N N . ARG D 1 194 ? 556.11211 472.27842 443.67718 1.000 111.03636 194 ARG D N 1
ATOM 7828 C CA . ARG D 1 194 ? 556.32834 473.53813 444.36565 1.000 110.57568 194 ARG D CA 1
ATOM 7829 C C . ARG D 1 194 ? 555.59556 474.65764 443.63220 1.000 113.97037 194 ARG D C 1
ATOM 7830 O O . ARG D 1 194 ? 554.96181 474.44979 442.59549 1.000 116.28432 194 ARG D O 1
ATOM 7838 N N . VAL D 1 195 ? 555.68616 475.86270 444.17975 1.000 116.06015 195 VAL D N 1
ATOM 7839 C CA . VAL D 1 195 ? 555.02219 477.02618 443.60615 1.000 117.11791 195 VAL D CA 1
ATOM 7840 C C . VAL D 1 195 ? 555.95424 477.67932 442.59489 1.000 117.82593 195 VAL D C 1
ATOM 7841 O O . VAL D 1 195 ? 557.13751 477.90481 442.87661 1.000 118.67839 195 VAL D O 1
ATOM 7845 N N . HIS D 1 196 ? 555.42862 477.95766 441.40528 1.000 115.46047 196 HIS D N 1
ATOM 7846 C CA . HIS D 1 196 ? 556.21660 478.62082 440.37759 1.000 113.90668 196 HIS D CA 1
ATOM 7847 C C . HIS D 1 196 ? 556.58467 480.02875 440.82484 1.000 118.62665 196 HIS D C 1
ATOM 7848 O O . HIS D 1 196 ? 555.74958 480.76886 441.35094 1.000 125.82225 196 HIS D O 1
ATOM 7855 N N . LYS D 1 197 ? 557.84586 480.39425 440.61814 1.000 117.03347 197 LYS D N 1
ATOM 7856 C CA . LYS D 1 197 ? 558.32616 481.69702 441.05408 1.000 123.88274 197 LYS D CA 1
ATOM 7857 C C . LYS D 1 197 ? 557.63008 482.81209 440.28440 1.000 129.17460 197 LYS D C 1
ATOM 7858 O O . LYS D 1 197 ? 557.41292 482.71134 439.07392 1.000 131.85998 197 LYS D O 1
ATOM 7864 N N . ASP D 1 198 ? 557.27419 483.87837 441.00405 1.000 128.93598 198 ASP D N 1
ATOM 7865 C CA . ASP D 1 198 ? 556.58077 485.03601 440.43671 1.000 129.31906 198 ASP D CA 1
ATOM 7866 C C . ASP D 1 198 ? 555.25415 484.64582 439.79326 1.000 126.40979 198 ASP D C 1
ATOM 7867 O O . ASP D 1 198 ? 554.81936 485.26290 438.81873 1.000 124.55872 198 ASP D O 1
ATOM 7872 N N . THR D 1 199 ? 554.60175 483.61833 440.33073 1.000 124.91238 199 THR D N 1
ATOM 7873 C CA . THR D 1 199 ? 553.30752 483.18318 439.83026 1.000 125.43895 199 THR D CA 1
ATOM 7874 C C . THR D 1 199 ? 552.50669 482.60804 440.98802 1.000 128.31492 199 THR D C 1
ATOM 7875 O O . THR D 1 199 ? 553.07181 482.11897 441.96942 1.000 131.94648 199 THR D O 1
ATOM 7879 N N . ASN D 1 200 ? 551.18110 482.67829 440.86692 1.000 128.49627 200 ASN D N 1
ATOM 7880 C CA . ASN D 1 200 ? 550.31284 482.15302 441.91379 1.000 130.52240 200 ASN D CA 1
ATOM 7881 C C . ASN D 1 200 ? 550.22318 480.63194 441.86818 1.000 134.77840 200 ASN D C 1
AT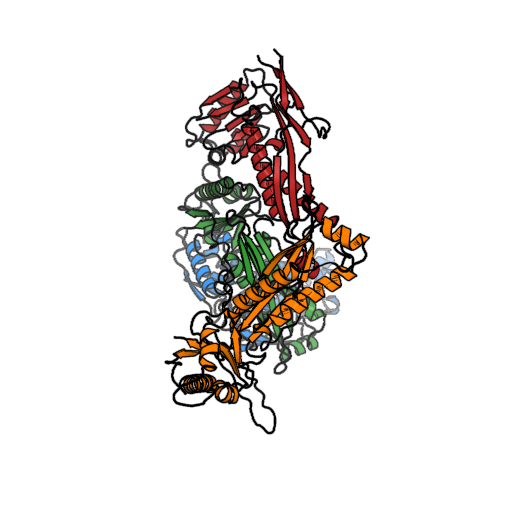OM 7882 O O . ASN D 1 200 ? 550.19517 479.97888 442.91682 1.000 142.06005 200 ASN D O 1
ATOM 7887 N N . VAL D 1 201 ? 550.17989 480.05242 440.66995 1.000 129.99751 201 VAL D N 1
ATOM 7888 C CA . VAL D 1 201 ? 549.93289 478.62342 440.50828 1.000 126.84276 201 VAL D CA 1
ATOM 7889 C C . VAL D 1 201 ? 551.21538 477.82781 440.70780 1.000 122.54330 201 VAL D C 1
ATOM 7890 O O . VAL D 1 201 ? 552.31504 478.39107 440.73639 1.000 122.82783 201 VAL D O 1
ATOM 7894 N N . LEU D 1 202 ? 551.07710 476.51411 440.85287 1.000 116.97768 202 LEU D N 1
ATOM 7895 C CA . LEU D 1 202 ? 552.20969 475.61026 440.96894 1.000 115.82179 202 LEU D CA 1
ATOM 7896 C C . LEU D 1 202 ? 552.69700 475.18665 439.58718 1.000 118.22905 202 LEU D C 1
ATOM 7897 O O . LEU D 1 202 ? 552.00188 475.34016 438.58058 1.000 121.94001 202 LEU D O 1
ATOM 7902 N N . GLU D 1 203 ? 553.91404 474.63949 439.55250 1.000 113.68515 203 GLU D N 1
ATOM 7903 C CA . GLU D 1 203 ? 554.49820 474.19964 438.29123 1.000 112.20256 203 GLU D CA 1
ATOM 7904 C C . GLU D 1 203 ? 553.73773 473.03623 437.66930 1.000 111.29217 203 GLU D C 1
ATOM 7905 O O . GLU D 1 203 ? 553.85535 472.81479 436.45925 1.000 115.09652 203 GLU D O 1
ATOM 7911 N N . ILE D 1 204 ? 552.96392 472.29469 438.46484 1.000 107.29109 204 ILE D N 1
ATOM 7912 C CA . ILE D 1 204 ? 552.19890 471.16931 437.93257 1.000 107.82639 204 ILE D CA 1
ATOM 7913 C C . ILE D 1 204 ? 551.22697 471.64125 436.86059 1.000 115.10671 204 ILE D C 1
ATOM 7914 O O . ILE D 1 204 ? 551.13271 471.04764 435.78101 1.000 118.22260 204 ILE D O 1
ATOM 7919 N N . GLU D 1 205 ? 550.48664 472.71441 437.14301 1.000 115.23927 205 GLU D N 1
ATOM 7920 C CA . GLU D 1 205 ? 549.49019 473.18963 436.18901 1.000 121.09622 205 GLU D CA 1
ATOM 7921 C C . GLU D 1 205 ? 550.14287 473.71027 434.91481 1.000 119.29480 205 GLU D C 1
ATOM 7922 O O . GLU D 1 205 ? 549.67424 473.42288 433.80600 1.000 121.49346 205 GLU D O 1
ATOM 7928 N N . HIS D 1 206 ? 551.22868 474.47255 435.05146 1.000 115.87633 206 HIS D N 1
ATOM 7929 C CA . HIS D 1 206 ? 551.90913 474.99893 433.87438 1.000 114.68909 206 HIS D CA 1
ATOM 7930 C C . HIS D 1 206 ? 552.48093 473.87640 433.01919 1.000 114.60883 206 HIS D C 1
ATOM 7931 O O . HIS D 1 206 ? 552.40603 473.92718 431.78628 1.000 115.28389 206 HIS D O 1
ATOM 7938 N N . VAL D 1 207 ? 553.05796 472.85399 433.65346 1.000 111.17467 207 VAL D N 1
ATOM 7939 C CA . VAL D 1 207 ? 553.59082 471.72643 432.89635 1.000 104.49400 207 VAL D CA 1
ATOM 7940 C C . VAL D 1 207 ? 552.46577 470.95854 432.21361 1.000 107.60008 207 VAL D C 1
ATOM 7941 O O . VAL D 1 207 ? 552.57410 470.58910 431.03865 1.000 111.45379 207 VAL D O 1
ATOM 7945 N N . ARG D 1 208 ? 551.36472 470.71480 432.92831 1.000 106.37540 208 ARG D N 1
ATOM 7946 C CA . ARG D 1 208 ? 550.23703 470.00109 432.34373 1.000 106.28509 208 ARG D CA 1
ATOM 7947 C C . ARG D 1 208 ? 549.57741 470.78331 431.21922 1.000 112.46855 208 ARG D C 1
ATOM 7948 O O . ARG D 1 208 ? 548.89859 470.18315 430.38020 1.000 115.91418 208 ARG D O 1
ATOM 7956 N N . GLU D 1 209 ? 549.73922 472.10691 431.19630 1.000 113.37720 209 GLU D N 1
ATOM 7957 C CA . GLU D 1 209 ? 549.22781 472.88186 430.07105 1.000 113.27224 209 GLU D CA 1
ATOM 7958 C C . GLU D 1 209 ? 549.91480 472.48390 428.76965 1.000 111.19975 209 GLU D C 1
ATOM 7959 O O . GLU D 1 209 ? 549.25548 472.31691 427.73721 1.000 112.10084 209 GLU D O 1
ATOM 7965 N N . LEU D 1 210 ? 551.24030 472.32763 428.79798 1.000 110.48274 210 LEU D N 1
ATOM 7966 C CA . LEU D 1 210 ? 551.96679 471.93302 427.59453 1.000 110.82439 210 LEU D CA 1
ATOM 7967 C C . LEU D 1 210 ? 551.73459 470.46389 427.26310 1.000 110.06154 210 LEU D C 1
ATOM 7968 O O . LEU D 1 210 ? 551.49370 470.10841 426.10398 1.000 109.56726 210 LEU D O 1
ATOM 7973 N N . VAL D 1 211 ? 551.80512 469.59521 428.26845 1.000 110.73133 211 VAL D N 1
ATOM 7974 C CA . VAL D 1 211 ? 551.66969 468.15585 428.07304 1.000 108.51354 211 VAL D CA 1
ATOM 7975 C C . VAL D 1 211 ? 550.19845 467.81094 428.27894 1.000 111.54197 211 VAL D C 1
ATOM 7976 O O . VAL D 1 211 ? 549.72238 467.70344 429.40912 1.000 111.55135 211 VAL D O 1
ATOM 7980 N N . THR D 1 212 ? 549.47704 467.62835 427.17786 1.000 112.48652 212 THR D N 1
ATOM 7981 C CA . THR D 1 212 ? 548.03398 467.44066 427.21785 1.000 115.09614 212 THR D CA 1
ATOM 7982 C C . THR D 1 212 ? 547.61611 465.99069 427.41999 1.000 113.47170 212 THR D C 1
ATOM 7983 O O . THR D 1 212 ? 546.41438 465.71611 427.49218 1.000 117.83844 212 THR D O 1
ATOM 7987 N N . ASP D 1 213 ? 548.56212 465.05885 427.50847 1.000 108.90210 213 ASP D N 1
ATOM 7988 C CA . ASP D 1 213 ? 548.24284 463.65623 427.73322 1.000 111.81204 213 ASP D CA 1
ATOM 7989 C C . ASP D 1 213 ? 548.61286 463.18603 429.133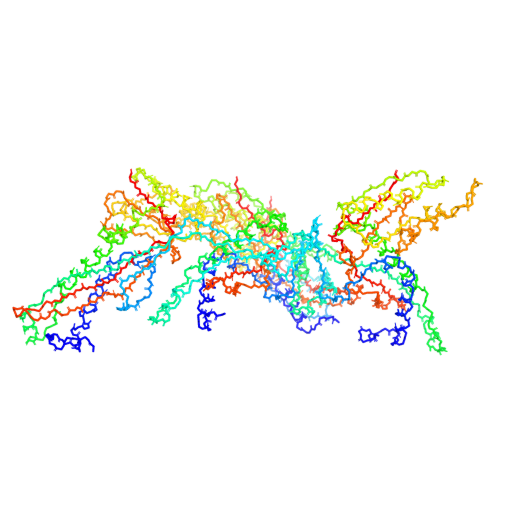13 1.000 110.97291 213 ASP D C 1
ATOM 7990 O O . ASP D 1 213 ? 548.64970 461.97721 429.38021 1.000 110.26155 213 ASP D O 1
ATOM 7995 N N . GLY D 1 214 ? 548.88870 464.10624 430.04768 1.000 110.75356 214 GLY D N 1
ATOM 7996 C CA . GLY D 1 214 ? 549.14366 463.75801 431.42774 1.000 105.91699 214 GLY D CA 1
ATOM 7997 C C . GLY D 1 214 ? 550.62113 463.58123 431.73164 1.000 99.33869 214 GLY D C 1
ATOM 7998 O O . GLY D 1 214 ? 551.45121 463.35663 430.85302 1.000 96.31534 214 GLY D O 1
ATOM 7999 N N . VAL D 1 215 ? 550.94076 463.68739 433.01757 1.000 96.10735 215 VAL D N 1
ATOM 8000 C CA . VAL D 1 215 ? 552.29238 463.49446 433.52649 1.000 91.59462 215 VAL D CA 1
ATOM 8001 C C . VAL D 1 215 ? 552.26326 462.28906 434.45218 1.000 94.00525 215 VAL D C 1
ATOM 8002 O O . VAL D 1 215 ? 551.48956 462.26160 435.41702 1.000 100.42941 215 VAL D O 1
ATOM 8006 N N . PHE D 1 216 ? 553.09877 461.29687 434.16292 1.000 91.71963 216 PHE D N 1
ATOM 8007 C CA . PHE D 1 216 ? 553.11700 460.05700 434.91988 1.000 90.24998 216 PHE D CA 1
ATOM 8008 C C . PHE D 1 216 ? 554.46872 459.86568 435.59189 1.000 95.22080 216 PHE D C 1
ATOM 8009 O O . PHE D 1 216 ? 555.47801 460.45358 435.19429 1.000 98.82907 216 PHE D O 1
ATOM 8017 N N . GLN D 1 217 ? 554.47162 459.03311 436.62859 1.000 94.67675 217 GLN D N 1
ATOM 8018 C CA . GLN D 1 217 ? 555.69446 458.65484 437.31584 1.000 96.48490 217 GLN D CA 1
ATOM 8019 C C . GLN D 1 217 ? 555.69188 457.15077 437.53602 1.000 98.37517 217 GLN D C 1
ATOM 8020 O O . GLN D 1 217 ? 554.64002 456.53952 437.73868 1.000 102.33492 217 GLN D O 1
ATOM 8026 N N . THR D 1 218 ? 556.87868 456.55813 437.48280 1.000 98.27412 218 THR D N 1
ATOM 8027 C CA . THR D 1 218 ? 557.04600 455.13389 437.71483 1.000 103.96173 218 THR D CA 1
ATOM 8028 C C . THR D 1 218 ? 558.33853 454.90755 438.48334 1.000 104.34584 218 THR D C 1
ATOM 8029 O O . THR D 1 218 ? 559.29406 455.67915 438.33770 1.000 105.43063 218 THR D O 1
ATOM 8033 N N . PRO D 1 219 ? 558.38970 453.87462 439.32919 1.000 102.02733 219 PRO D N 1
ATOM 8034 C CA . PRO D 1 219 ? 559.62918 453.58600 440.06218 1.000 100.89758 219 PRO D CA 1
ATOM 8035 C C . PRO D 1 219 ? 560.68331 452.87242 439.23559 1.000 108.29721 219 PRO D C 1
ATOM 8036 O O . PRO D 1 219 ? 561.79713 452.66625 439.73630 1.000 112.32403 219 PRO D O 1
ATOM 8040 N N . VAL D 1 220 ? 560.36947 452.48254 437.99814 1.000 109.59755 220 VAL D N 1
ATOM 8041 C CA . VAL D 1 220 ? 561.35690 451.81508 437.15465 1.000 109.07966 220 VAL D CA 1
ATOM 8042 C C . VAL D 1 220 ? 562.52211 452.74837 436.85756 1.000 110.72813 220 VAL D C 1
ATOM 8043 O O . VAL D 1 220 ? 563.69094 452.35225 436.93730 1.000 112.90173 220 VAL D O 1
ATOM 8047 N N . LEU D 1 221 ? 562.22586 453.99654 436.50942 1.000 109.63381 221 LEU D N 1
ATOM 8048 C CA . LEU D 1 221 ? 563.27715 454.97432 436.27416 1.000 110.12111 221 LEU D CA 1
ATOM 8049 C C . LEU D 1 221 ? 563.96795 455.33316 437.58281 1.000 116.78283 221 LEU D C 1
ATOM 8050 O O . LEU D 1 221 ? 563.32355 455.48552 438.62367 1.000 119.03674 221 LEU D O 1
ATOM 8055 N N . LYS D 1 222 ? 565.28875 455.46791 437.52593 1.000 118.24122 222 LYS D N 1
ATOM 8056 C CA . LYS D 1 222 ? 566.09832 455.75676 438.69798 1.000 122.72423 222 LYS D CA 1
ATOM 8057 C C . LYS D 1 222 ? 566.86441 457.05587 438.49469 1.000 125.43746 222 LYS D C 1
ATOM 8058 O O . LYS D 1 222 ? 567.28179 457.38250 437.37989 1.000 126.67296 222 LYS D O 1
ATOM 8064 N N . GLY D 1 223 ? 567.04714 457.79475 439.58738 1.000 121.54705 223 GLY D N 1
ATOM 8065 C CA . GLY D 1 223 ? 567.76067 459.05265 439.50538 1.000 121.89231 223 GLY D CA 1
ATOM 8066 C C . GLY D 1 223 ? 566.93220 460.13377 438.83195 1.000 121.92842 223 GLY D C 1
ATOM 8067 O O . GLY D 1 223 ? 565.70090 460.15853 438.91039 1.000 122.86211 223 GLY D O 1
ATOM 8068 N N . LYS D 1 224 ? 567.62835 461.04890 438.15836 1.000 119.31878 224 LYS D N 1
ATOM 8069 C CA . LYS D 1 224 ? 566.98697 462.16267 437.46320 1.000 117.05399 224 LYS D CA 1
ATOM 8070 C C . LYS D 1 224 ? 566.94110 461.84150 435.97208 1.000 117.43541 224 LYS D C 1
ATOM 8071 O O . LYS D 1 224 ? 567.79764 462.24990 435.18908 1.000 121.10730 224 LYS D O 1
ATOM 8077 N N . THR D 1 225 ? 565.91525 461.08991 435.58108 1.000 112.71454 225 THR D N 1
ATOM 8078 C CA . THR D 1 225 ? 565.69601 460.72626 434.18988 1.000 110.21404 225 THR D CA 1
ATOM 8079 C C . THR D 1 225 ? 564.22704 460.90989 433.84323 1.000 103.44431 225 THR D C 1
ATOM 8080 O O . THR D 1 225 ? 563.35386 460.81633 434.70891 1.000 103.03575 225 THR D O 1
ATOM 8084 N N . GLY D 1 226 ? 563.96039 461.16966 432.56885 1.000 102.87820 226 GLY D N 1
ATOM 8085 C CA . GLY D 1 226 ? 562.58873 461.30432 432.11662 1.000 96.40022 226 GLY D CA 1
ATOM 8086 C C . GLY D 1 226 ? 562.48959 461.07969 430.62742 1.000 98.32573 226 GLY D C 1
ATOM 8087 O O . GLY D 1 226 ? 563.49802 461.04783 429.91795 1.000 103.12240 226 GLY D O 1
ATOM 8088 N N . VAL D 1 227 ? 561.25377 460.93419 430.15785 1.000 95.35001 227 VAL D N 1
ATOM 8089 C CA . VAL D 1 227 ? 560.99765 460.70715 428.73974 1.000 90.91838 227 VAL D CA 1
ATOM 8090 C C . VAL D 1 227 ? 559.77038 461.50344 428.31440 1.000 91.13160 227 VAL D C 1
ATOM 8091 O O . VAL D 1 227 ? 558.75557 461.52413 429.01991 1.000 95.98694 227 VAL D O 1
ATOM 8095 N N . LEU D 1 228 ? 559.87071 462.16928 427.16570 1.000 88.94693 228 LEU D N 1
ATOM 8096 C CA . LEU D 1 228 ? 558.76533 462.87870 426.53743 1.000 86.34264 228 LEU D CA 1
ATOM 8097 C C . LEU D 1 228 ? 558.49624 462.22210 425.19054 1.000 88.17065 228 LEU D C 1
ATOM 8098 O O . LEU D 1 228 ? 559.40838 462.09175 424.36496 1.000 93.11851 228 LEU D O 1
ATOM 8103 N N . VAL D 1 229 ? 557.25165 461.80847 424.97176 1.000 87.26383 229 VAL D N 1
ATOM 8104 C CA . VAL D 1 229 ? 556.88843 460.98896 423.82306 1.000 90.51821 229 VAL D CA 1
ATOM 8105 C C . VAL D 1 229 ? 555.69277 461.61622 423.12420 1.000 96.65110 229 VAL D C 1
ATOM 8106 O O . VAL D 1 229 ? 554.69803 461.95691 423.77212 1.000 101.88468 229 VAL D O 1
ATOM 8110 N N . ASN D 1 230 ? 555.78777 461.76402 421.80600 1.000 96.70022 230 ASN D N 1
ATOM 8111 C CA . ASN D 1 230 ? 554.65714 462.18624 420.98825 1.000 99.51336 230 ASN D CA 1
ATOM 8112 C C . ASN D 1 230 ? 553.80004 460.95728 420.71188 1.000 103.82126 230 ASN D C 1
ATOM 8113 O O . ASN D 1 230 ? 554.16389 460.11049 419.89034 1.000 104.50636 230 ASN D O 1
ATOM 8118 N N . THR D 1 231 ? 552.66433 460.85968 421.39717 1.000 106.46226 231 THR D N 1
ATOM 8119 C CA . THR D 1 231 ? 551.82582 459.67677 421.30002 1.000 104.93404 231 THR D CA 1
ATOM 8120 C C . THR D 1 231 ? 551.21240 459.55989 419.90646 1.000 108.18218 231 THR D C 1
ATOM 8121 O O . THR D 1 231 ? 551.34678 460.44200 419.05450 1.000 109.34226 231 THR D O 1
ATOM 8125 N N . GLY D 1 232 ? 550.52398 458.44487 419.68429 1.000 108.04210 232 GLY D N 1
ATOM 8126 C CA . GLY D 1 232 ? 549.92396 458.16805 418.39604 1.000 110.00759 232 GLY D CA 1
ATOM 8127 C C . GLY D 1 232 ? 550.17932 456.75125 417.92892 1.000 115.14027 232 GLY D C 1
ATOM 8128 O O . GLY D 1 232 ? 551.25756 456.19786 418.16238 1.000 116.61881 232 GLY D O 1
ATOM 8129 N N . ARG D 1 233 ? 549.18741 456.15246 417.26692 1.000 116.31112 233 ARG D N 1
ATOM 8130 C CA . ARG D 1 233 ? 549.32665 454.77492 416.80796 1.000 117.87242 233 ARG D CA 1
ATOM 8131 C C . ARG D 1 233 ? 550.42944 454.63340 415.76759 1.000 113.69299 233 ARG D C 1
ATOM 8132 O O . ARG D 1 233 ? 551.07663 453.58362 415.68829 1.000 114.44772 233 ARG D O 1
ATOM 8140 N N . ASN D 1 234 ? 550.66578 455.67368 414.97079 1.000 113.21542 234 ASN D N 1
ATOM 8141 C CA . ASN D 1 234 ? 551.64217 455.59842 413.89310 1.000 114.53846 234 ASN D CA 1
ATOM 8142 C C . ASN D 1 234 ? 553.07866 455.75967 414.36962 1.000 113.17948 234 ASN D C 1
ATOM 8143 O O . ASN D 1 234 ? 553.99891 455.60650 413.56029 1.000 114.66932 234 ASN D O 1
ATOM 8148 N N . ASN D 1 235 ? 553.29799 456.06659 415.64669 1.000 109.65985 235 ASN D N 1
ATOM 8149 C CA . ASN D 1 235 ? 554.64428 456.22991 416.18142 1.000 107.75577 235 ASN D CA 1
ATOM 8150 C C . ASN D 1 235 ? 555.11907 455.00655 416.95403 1.000 107.43717 235 ASN D C 1
ATOM 8151 O O . ASN D 1 235 ? 556.22246 454.51040 416.71216 1.000 108.65368 235 ASN D O 1
ATOM 8156 N N . LEU D 1 236 ? 554.30620 454.51032 417.88189 1.000 106.01438 236 LEU D N 1
ATOM 8157 C CA . LEU D 1 236 ? 554.67414 453.35085 418.67990 1.000 103.47605 236 LEU D CA 1
ATOM 8158 C C . LEU D 1 236 ? 553.40417 452.68674 419.18586 1.000 107.36949 236 LEU D C 1
ATOM 8159 O O . LEU D 1 236 ? 552.36906 453.33910 419.34068 1.000 109.23331 236 LEU D O 1
ATOM 8164 N N . ASP D 1 237 ? 553.49350 451.38410 419.43850 1.000 109.45368 237 ASP D N 1
ATOM 8165 C CA . ASP D 1 237 ? 552.33380 450.63564 419.90503 1.000 110.38754 237 ASP D CA 1
ATOM 8166 C C . ASP D 1 237 ? 552.79538 449.35588 420.58777 1.000 111.71988 237 ASP D C 1
ATOM 8167 O O . ASP D 1 237 ? 553.99100 449.06578 420.67818 1.000 110.89486 237 ASP D O 1
ATOM 8172 N N . LEU D 1 238 ? 551.81935 448.59570 421.07632 1.000 113.60733 238 LEU D N 1
ATOM 8173 C CA . LEU D 1 238 ? 552.05897 447.35000 421.78944 1.000 112.46882 238 LEU D CA 1
ATOM 8174 C C . LEU D 1 238 ? 551.31660 446.21983 421.09392 1.000 115.47339 238 LEU D C 1
ATOM 8175 O O . LEU D 1 238 ? 550.10816 446.31921 420.85759 1.000 119.17567 238 LEU D O 1
ATOM 8180 N N . ALA D 1 239 ? 552.03776 445.15145 420.77045 1.000 111.74588 239 ALA D N 1
ATOM 8181 C CA . ALA D 1 239 ? 551.45009 443.95114 420.19353 1.000 110.97666 239 ALA D CA 1
ATOM 8182 C C . ALA D 1 239 ? 551.31893 442.90353 421.29019 1.000 114.07736 239 ALA D C 1
ATOM 8183 O O . ALA D 1 239 ? 552.32281 442.48116 421.87299 1.000 117.17470 239 ALA D O 1
ATOM 8185 N N . VAL D 1 240 ? 550.08752 442.48744 421.56691 1.000 114.90864 240 VAL D N 1
ATOM 8186 C CA . VAL D 1 240 ? 549.78924 441.55107 422.64324 1.000 114.05002 240 VAL D CA 1
ATOM 8187 C C . VAL D 1 240 ? 549.21946 440.28720 422.02121 1.000 119.19293 240 VAL D C 1
ATOM 8188 O O . VAL D 1 240 ? 548.16377 440.33065 421.37736 1.000 121.24756 240 VAL D O 1
ATOM 8192 N N . SER D 1 241 ? 549.90882 439.16209 422.21329 1.000 120.48477 241 SER D N 1
ATOM 8193 C CA . SER D 1 241 ? 549.38432 437.90749 421.68936 1.000 123.43176 241 SER D CA 1
ATOM 8194 C C . SER D 1 241 ? 548.46250 437.22255 422.68829 1.000 127.19896 241 SER D C 1
ATOM 8195 O O . SER D 1 241 ? 547.46552 436.60879 422.29374 1.000 129.42446 241 SER D O 1
ATOM 8198 N N . GLU D 1 242 ? 548.77935 437.31984 423.97675 1.000 126.61275 242 GLU D N 1
ATOM 8199 C CA . GLU D 1 242 ? 547.92778 436.80443 425.03840 1.000 129.08662 242 GLU D CA 1
ATOM 8200 C C . GLU D 1 242 ? 548.03142 437.73705 426.23262 1.000 126.67594 242 GLU D C 1
ATOM 8201 O O . GLU D 1 242 ? 549.13760 438.06687 426.66952 1.000 125.29121 242 GLU D O 1
ATOM 8207 N N . ASP D 1 243 ? 546.88465 438.15561 426.75724 1.000 126.02041 243 ASP D N 1
ATOM 8208 C CA . ASP D 1 243 ? 546.85068 439.09631 427.86791 1.000 124.02061 243 ASP D CA 1
ATOM 8209 C C . ASP D 1 243 ? 547.13449 438.35657 429.17362 1.000 127.57624 243 ASP D C 1
ATOM 8210 O O . ASP D 1 243 ? 547.55342 437.19591 429.18202 1.000 132.38236 243 ASP D O 1
ATOM 8215 N N . PHE D 1 244 ? 546.92092 439.03499 430.29872 1.000 122.18290 244 PHE D N 1
ATOM 8216 C CA . PHE D 1 244 ? 547.13154 438.41306 431.59796 1.000 115.34374 244 PHE D CA 1
ATOM 8217 C C . PHE D 1 244 ? 546.20483 437.21743 431.76850 1.000 116.85048 244 PHE D C 1
ATOM 8218 O O . PHE D 1 244 ? 544.99957 437.30570 431.52022 1.000 117.01777 244 PHE D O 1
ATOM 8226 N N . ASP D 1 245 ? 546.77083 436.09215 432.19773 1.000 117.98310 245 ASP D N 1
ATOM 8227 C CA . ASP D 1 245 ? 545.96334 434.89603 432.38775 1.000 119.21215 245 ASP D CA 1
ATOM 8228 C C . ASP D 1 245 ? 546.59021 434.02592 433.46481 1.000 116.16270 245 ASP D C 1
ATOM 8229 O O . ASP D 1 245 ? 547.76850 434.16903 433.80100 1.000 112.79031 245 ASP D O 1
ATOM 8234 N N . THR D 1 246 ? 545.77694 433.11677 433.99765 1.000 118.27540 246 THR D N 1
ATOM 8235 C CA . THR D 1 246 ? 546.17566 432.20991 435.06341 1.000 111.51749 246 THR D CA 1
ATOM 8236 C C . THR D 1 246 ? 546.05568 430.77096 434.58411 1.000 112.91168 246 THR D C 1
ATOM 8237 O O . THR D 1 246 ? 545.12480 430.42604 433.84977 1.000 115.04591 246 THR D O 1
ATOM 8241 N N . ALA D 1 247 ? 546.99914 429.93525 435.00708 1.000 108.89065 247 ALA D N 1
ATOM 8242 C CA . ALA D 1 247 ? 547.02782 428.52882 434.63950 1.000 105.72493 247 ALA D CA 1
ATOM 8243 C C . ALA D 1 247 ? 547.31372 427.68388 435.87050 1.000 106.47063 247 ALA D C 1
ATOM 8244 O O . ALA D 1 247 ? 548.06334 428.09863 436.76028 1.000 107.53259 247 ALA D O 1
ATOM 8246 N N . TYR D 1 248 ? 546.71486 426.49657 435.90994 1.000 104.88315 248 TYR D N 1
ATOM 8247 C CA . TYR D 1 248 ? 546.89681 425.55879 437.01008 1.000 101.55458 248 TYR D CA 1
ATOM 8248 C C . TYR D 1 248 ? 547.99113 424.56531 436.63858 1.000 101.88711 248 TYR D C 1
ATOM 8249 O O . TYR D 1 248 ? 547.89603 423.88576 435.61141 1.000 105.48075 248 TYR D O 1
ATOM 8258 N N . LEU D 1 249 ? 549.02312 424.47891 437.47340 1.000 99.39016 249 LEU D N 1
ATOM 8259 C CA . LEU D 1 249 ? 550.17448 423.62976 437.20390 1.000 102.75956 249 LEU D CA 1
ATOM 8260 C C . LEU D 1 249 ? 550.00855 422.21056 437.73190 1.000 111.15202 249 LEU D C 1
ATOM 8261 O O . LEU D 1 249 ? 550.92677 421.39831 437.58347 1.000 113.31522 249 LEU D O 1
ATOM 8266 N N . GLY D 1 250 ? 548.87208 421.89370 438.34423 1.000 110.09428 250 GLY D N 1
ATOM 8267 C CA . GLY D 1 250 ? 548.65477 420.56104 438.87013 1.000 112.81800 250 GLY D CA 1
ATOM 8268 C C . GLY D 1 250 ? 549.07856 420.41593 440.31638 1.000 118.23576 250 GLY D C 1
ATOM 8269 O O . GLY D 1 250 ? 549.98408 421.11534 440.77805 1.000 119.14083 250 GLY D O 1
ATOM 8270 N N . GLU D 1 251 ? 548.43398 419.50052 441.03571 1.000 117.58481 251 GLU D N 1
ATOM 8271 C CA . GLU D 1 251 ? 548.70265 419.32623 442.45671 1.000 111.62938 251 GLU D CA 1
ATOM 8272 C C . GLU D 1 251 ? 550.12804 418.83827 442.68570 1.000 110.66807 251 GLU D C 1
ATOM 8273 O O . GLU D 1 251 ? 550.66746 418.05011 441.90531 1.000 112.95233 251 GLU D O 1
ATOM 8279 N N . GLU D 1 252 ? 550.73875 419.31699 443.76742 1.000 109.78819 252 GLU D N 1
ATOM 8280 C CA . GLU D 1 252 ? 552.08687 418.90436 444.14406 1.000 115.29102 252 GLU D CA 1
ATOM 8281 C C . GLU D 1 252 ? 552.21996 419.01929 445.65349 1.000 118.85889 252 GLU D C 1
ATOM 8282 O O . GLU D 1 252 ? 552.10148 420.11918 446.20119 1.000 123.42961 252 GLU D O 1
ATOM 8288 N N . GLY D 1 253 ? 552.47053 417.89553 446.31808 1.000 112.56259 253 GLY D N 1
ATOM 8289 C CA . GLY D 1 253 ? 552.57664 417.89913 447.76955 1.000 107.32199 253 GLY D CA 1
ATOM 8290 C C . GLY D 1 253 ? 551.29731 418.31252 448.46201 1.000 107.01164 253 GLY D C 1
ATOM 8291 O O . GLY D 1 253 ? 551.34358 418.99250 449.49445 1.000 108.54521 253 GLY D O 1
ATOM 8292 N N . MET D 1 254 ? 550.14887 417.92739 447.90023 1.000 109.77091 254 MET D N 1
ATOM 8293 C CA . MET D 1 254 ? 548.82106 418.28153 448.39783 1.000 107.72080 254 MET D CA 1
ATOM 8294 C C . MET D 1 254 ? 548.56036 419.78265 448.33298 1.000 109.16814 254 MET D C 1
ATOM 8295 O O . MET D 1 254 ? 547.48707 420.24316 448.73148 1.000 110.52130 254 MET D O 1
ATOM 8300 N N . ASN D 1 255 ? 549.51688 420.55128 447.82387 1.000 109.65836 255 ASN D N 1
ATOM 8301 C CA . ASN D 1 255 ? 549.33832 421.98255 447.64398 1.000 105.60730 255 ASN D CA 1
ATOM 8302 C C . ASN D 1 255 ? 548.78913 422.23618 446.24084 1.000 105.46786 255 ASN D C 1
ATOM 8303 O O . ASN D 1 255 ? 548.47489 421.30002 445.50165 1.000 108.38535 255 ASN D O 1
ATOM 8308 N N . HIS D 1 256 ? 548.65697 423.50226 445.85083 1.000 103.47790 256 HIS D N 1
ATOM 8309 C CA . HIS D 1 256 ? 548.12566 423.84774 444.53235 1.000 101.90674 256 HIS D CA 1
ATOM 8310 C C . HIS D 1 256 ? 548.86654 425.05215 443.96667 1.000 101.50024 256 HIS D C 1
ATOM 8311 O O . HIS D 1 256 ? 548.61663 426.19383 444.38295 1.000 103.32145 256 HIS D O 1
ATOM 8318 N N . PRO D 1 257 ? 549.78975 424.84183 443.03356 1.000 97.63164 257 PRO D N 1
ATOM 8319 C CA . PRO D 1 257 ? 550.47082 425.96759 442.39108 1.000 99.17472 257 PRO D CA 1
ATOM 8320 C C . PRO D 1 257 ? 549.73666 426.47023 441.15832 1.000 103.38310 257 PRO D C 1
ATOM 8321 O O . PRO D 1 257 ? 549.13691 425.71145 440.39551 1.000 106.79501 257 PRO D O 1
ATOM 8325 N N . PHE D 1 258 ? 549.79457 427.78724 440.97826 1.000 99.98373 258 PHE D N 1
ATOM 8326 C CA . PHE D 1 258 ? 549.25388 428.46626 439.81158 1.000 93.65709 258 PHE D CA 1
ATOM 8327 C C . PHE D 1 258 ? 550.32131 429.38668 439.23741 1.000 98.01774 258 PHE D C 1
ATOM 8328 O O . PHE D 1 258 ? 551.28022 429.76578 439.91648 1.000 98.46437 258 PHE D O 1
ATOM 8336 N N . ARG D 1 259 ? 550.14228 429.75025 437.96997 1.000 101.40133 259 ARG D N 1
ATOM 8337 C CA . ARG D 1 259 ? 551.07349 430.62355 437.27030 1.000 98.46622 259 ARG D CA 1
ATOM 8338 C C . ARG D 1 259 ? 550.30865 431.69292 436.50379 1.000 101.03211 259 ARG D C 1
ATOM 8339 O O . ARG D 1 259 ? 549.35188 431.38930 435.78770 1.000 103.55857 259 ARG D O 1
ATOM 8347 N N . VAL D 1 260 ? 550.73701 432.94412 436.65359 1.000 101.73352 260 VAL D N 1
ATOM 8348 C CA . VAL D 1 260 ? 550.18417 434.07379 435.91491 1.000 103.05789 260 VAL D CA 1
ATOM 8349 C C . VAL D 1 260 ? 551.15711 434.42020 434.79779 1.000 105.33973 260 VAL D C 1
ATOM 8350 O O . VAL D 1 260 ? 552.37314 434.46802 435.01802 1.000 104.70218 260 VAL D O 1
ATOM 8354 N N . TYR D 1 261 ? 550.62793 434.63892 433.59637 1.000 105.58869 261 TYR D N 1
ATOM 8355 C CA . TYR D 1 261 ? 551.48366 434.81546 432.43243 1.000 102.20687 261 TYR D CA 1
ATOM 8356 C C . TYR D 1 261 ? 550.80492 435.70653 431.40270 1.000 107.98117 261 TYR D C 1
ATOM 8357 O O . TYR D 1 261 ? 549.57964 435.86384 431.38977 1.000 110.85632 261 TYR D O 1
ATOM 8366 N N . GLU D 1 262 ? 551.63545 436.28806 430.53764 1.000 109.14373 262 GLU D N 1
ATOM 8367 C CA . GLU D 1 262 ? 551.17189 437.03723 429.37557 1.000 112.28067 262 GLU D CA 1
ATOM 8368 C C . GLU D 1 262 ? 552.32351 437.18648 428.38881 1.000 113.59671 262 GLU D C 1
ATOM 8369 O O . GLU D 1 262 ? 553.49560 437.01544 428.74141 1.000 111.76982 262 GLU D O 1
ATOM 8375 N N . THR D 1 263 ? 551.96868 437.50703 427.14122 1.000 118.48632 263 THR D N 1
ATOM 8376 C CA . THR D 1 263 ? 552.92201 437.64282 426.04119 1.000 116.01331 263 THR D CA 1
ATOM 8377 C C . THR D 1 263 ? 552.65831 438.95343 425.30666 1.000 115.63180 263 THR D C 1
ATOM 8378 O O . THR D 1 263 ? 551.65126 439.08584 424.59818 1.000 120.02550 263 THR D O 1
ATOM 8382 N N . VAL D 1 264 ? 553.56883 439.91739 425.47052 1.000 108.98058 264 VAL D N 1
ATOM 8383 C CA . VAL D 1 264 ? 553.45758 441.23103 424.84948 1.000 104.60006 264 VAL D CA 1
ATOM 8384 C C . VAL D 1 264 ? 554.80889 441.62479 424.26831 1.000 105.02522 264 VAL D C 1
ATOM 8385 O O . VAL D 1 264 ? 555.84614 441.04290 424.59118 1.000 106.64598 264 VAL D O 1
ATOM 8389 N N . VAL D 1 265 ? 554.78176 442.63281 423.39668 1.000 106.69149 265 VAL D N 1
ATOM 8390 C CA . VAL D 1 265 ? 555.99504 443.20392 422.82347 1.000 102.46235 265 VAL D CA 1
ATOM 8391 C C . VAL D 1 265 ? 555.69794 444.64253 422.42247 1.000 103.73484 265 VAL D C 1
ATOM 8392 O O . VAL D 1 265 ? 554.54518 445.01482 422.19137 1.000 109.58672 265 VAL D O 1
ATOM 8396 N N . LEU D 1 266 ? 556.74501 445.45999 422.36031 1.000 97.78242 266 LEU D N 1
ATOM 8397 C CA . LEU D 1 266 ? 556.62245 446.87849 422.05018 1.000 99.59856 266 LEU D CA 1
ATOM 8398 C C . LEU D 1 266 ? 557.24200 447.16555 420.69087 1.000 101.79776 266 LEU D C 1
ATOM 8399 O O . LEU D 1 266 ? 558.39050 446.78824 420.43765 1.000 105.72971 266 LEU D O 1
ATOM 8404 N N . ARG D 1 267 ? 556.48817 447.83751 419.82385 1.000 101.90407 267 ARG D N 1
ATOM 8405 C CA . ARG D 1 267 ? 556.95702 448.21303 418.49721 1.000 98.73846 267 ARG D CA 1
ATOM 8406 C C . ARG D 1 267 ? 557.11956 449.72510 418.43888 1.000 102.27078 267 ARG D C 1
ATOM 8407 O O . ARG D 1 267 ? 556.15324 450.46605 418.65234 1.000 108.21619 267 ARG D O 1
ATOM 8415 N N . ILE D 1 268 ? 558.33545 450.17527 418.14646 1.000 99.38530 268 ILE D N 1
ATOM 8416 C CA . ILE D 1 268 ? 558.64632 451.58873 417.97248 1.000 98.71554 268 ILE D CA 1
ATOM 8417 C C . ILE D 1 268 ? 558.87757 451.81659 416.48663 1.000 105.38050 268 ILE D C 1
ATOM 8418 O O . ILE D 1 268 ? 559.82634 451.27475 415.90677 1.000 112.31913 268 ILE D O 1
ATOM 8423 N N . LYS D 1 269 ? 558.01874 452.62188 415.86678 1.000 101.95411 269 LYS D N 1
ATOM 8424 C CA . LYS D 1 269 ? 558.07296 452.83466 414.42721 1.000 99.54051 269 LYS D CA 1
ATOM 8425 C C . LYS D 1 269 ? 558.76799 454.12691 414.02840 1.000 102.01973 269 LYS D C 1
ATOM 8426 O O . LYS D 1 269 ? 559.38007 454.17879 412.95780 1.000 113.14593 269 LYS D O 1
ATOM 8432 N N . ARG D 1 270 ? 558.69399 455.16800 414.85482 1.000 98.86386 270 ARG D N 1
ATOM 8433 C CA . ARG D 1 270 ? 559.29746 456.46389 414.55004 1.000 98.40250 270 ARG D CA 1
ATOM 8434 C C . ARG D 1 270 ? 560.18198 456.87661 415.71719 1.000 97.18889 270 ARG D C 1
ATOM 8435 O O . ARG D 1 270 ? 559.72501 457.55118 416.64960 1.000 100.74370 270 ARG D O 1
ATOM 8443 N N . PRO D 1 271 ? 561.45846 456.48861 415.70022 1.000 92.63145 271 PRO D N 1
ATOM 8444 C CA . PRO D 1 271 ? 562.34458 456.82333 416.82703 1.000 93.58457 271 PRO D CA 1
ATOM 8445 C C . PRO D 1 271 ? 562.54317 458.31330 417.03403 1.000 98.70436 271 PRO D C 1
ATOM 8446 O O . PRO D 1 271 ? 562.94714 458.71974 418.12987 1.000 100.27403 271 PRO D O 1
ATOM 8450 N N . SER D 1 272 ? 562.28080 459.14176 416.02275 1.000 99.23164 272 SER D N 1
ATOM 8451 C CA . SER D 1 272 ? 562.49462 460.57790 416.15020 1.000 98.49289 272 SER D CA 1
ATOM 8452 C C . SER D 1 272 ? 561.47000 461.25501 417.04919 1.000 97.69438 272 SER D C 1
ATOM 8453 O O . SER D 1 272 ? 561.64644 462.43238 417.37787 1.000 101.48648 272 SER D O 1
ATOM 8456 N N . ALA D 1 273 ? 560.41180 460.54985 417.45247 1.000 93.31906 273 ALA D N 1
ATOM 8457 C CA . ALA D 1 273 ? 559.35110 461.12002 418.27348 1.000 93.09291 273 ALA D CA 1
ATOM 8458 C C . ALA D 1 273 ? 559.56419 460.88315 419.76279 1.000 94.36580 273 ALA D C 1
ATOM 8459 O O . ALA D 1 273 ? 558.58715 460.79416 420.51687 1.000 95.96955 273 ALA D O 1
ATOM 8461 N N . ILE D 1 274 ? 560.81259 460.77311 420.20883 1.000 94.72033 274 ILE D N 1
ATOM 8462 C CA . ILE D 1 274 ? 561.13312 460.50921 421.60565 1.000 91.43848 274 ILE D CA 1
ATOM 8463 C C . ILE D 1 274 ? 562.26072 461.43904 422.02760 1.000 97.07207 274 ILE D C 1
ATOM 8464 O O . ILE D 1 274 ? 563.27931 461.53942 421.33373 1.000 103.85242 274 ILE D O 1
ATOM 8469 N N . CYS D 1 275 ? 562.08390 462.11560 423.16173 1.000 93.12065 275 CYS D N 1
ATOM 8470 C CA . CYS D 1 275 ? 563.12712 462.95866 423.72800 1.000 94.27570 275 CYS D CA 1
ATOM 8471 C C . CYS D 1 275 ? 563.36596 462.54426 425.17061 1.000 99.09764 275 CYS D C 1
ATOM 8472 O O . CYS D 1 275 ? 562.45666 462.61792 426.00084 1.000 104.87540 275 CYS D O 1
ATOM 8475 N N . THR D 1 276 ? 564.58747 462.12331 425.46906 1.000 100.75080 276 THR D N 1
ATOM 8476 C CA . THR D 1 276 ? 564.94218 461.62950 426.78978 1.000 102.70920 276 THR D CA 1
ATOM 8477 C C . THR D 1 276 ? 565.71279 462.69214 427.55902 1.000 108.49217 276 THR D C 1
ATOM 8478 O O . THR D 1 276 ? 566.71946 463.21873 427.07546 1.000 114.02983 276 THR D O 1
ATOM 8482 N N . LEU D 1 277 ? 565.22538 463.00580 428.75450 1.000 106.66025 277 LEU D N 1
ATOM 8483 C CA . LEU D 1 277 ? 565.86301 463.95619 429.65232 1.000 107.57473 277 LEU D CA 1
ATOM 8484 C C . LEU D 1 277 ? 566.81606 463.19522 430.56223 1.000 112.47633 277 LEU D C 1
ATOM 8485 O O . LEU D 1 277 ? 566.38110 462.35115 431.35630 1.000 115.83608 277 LEU D O 1
ATOM 8490 N N . GLU D 1 278 ? 568.10685 463.49943 430.44724 1.000 117.25983 278 GLU D N 1
ATOM 8491 C CA . GLU D 1 278 ? 569.14542 462.82643 431.21064 1.000 120.64545 278 GLU D CA 1
ATOM 8492 C C . GLU D 1 278 ? 569.99386 463.85379 431.94220 1.000 127.14864 278 GLU D C 1
ATOM 8493 O O . GLU D 1 278 ? 570.05614 465.02277 431.55387 1.000 126.65903 278 GLU D O 1
ATOM 8499 N N . ASP D 1 279 ? 570.64704 463.40373 433.00713 1.000 128.76949 279 ASP D N 1
ATOM 8500 C CA . ASP D 1 279 ? 571.51656 464.26892 433.79203 1.000 134.37831 279 ASP D CA 1
ATOM 8501 C C . ASP D 1 279 ? 572.79492 464.59362 433.02745 1.000 134.45351 279 ASP D C 1
ATOM 8502 O O . ASP D 1 279 ? 573.73387 465.16394 433.58190 1.000 134.12666 279 ASP D O 1
#

Secondary structure (DSSP, 8-state):
-HHHH-TT-SS-HHHHHHHHHHHHHHHHTT-SGGGSS-EE----TT-SEEEEEEE------EEESS--SS-----EEEEEEEPP-EEEEEEE-HHHHHHHHHHT------HHHHHHHHHHHHHHHHHHH--TTTT---TTT-TT-EEEE----SSTTHHHHHHHHHHHHHHTTS--S-EEEEE-HHHHHHTSSEETTTTEEHHHHHHHH-TT-EEE-TTS-SSEEEEEE--TTTEEEEEEEEEEEEE---BTTBEEEEEEEEEEEEES-GGGEEEEE-/--SS-TT-SS-HHHHHHHHHHHHHHHHHH--GGGSS-EEEE--TT-SEEEEEE----------SS--S-------EEEEEE---EEEEEEE-HHHHHHHHHHT------HHHHHHHHHHHHHHHHHHH-BTTTTB--TTT-SS-EEEE---TTSSSHHHHHHHHHHHHHHHTT--S-EEEEE-HHHHHHHT---SS----HHHHHHHH-TT-EEE-SSS-SS-EEEEE--TTTEEEEEEEEEEEEE---BTTBEEEEEEEEEEEEES-GGGEEEEE-/--S-HHHHHHHHHHHHHHHHTT-SGGGTS-EEEE--TT--EEEEEE---EEEEEE--EEEEEEEE-HHHHHHHHHHT-PPP-HHHHHHHHHHHHHHHHHHHH-BTTTTB--TTT-TT-EEEE---TTSSSHHHHHHHHHHHHHHTTT--S-EEEEE-HHHHHHT-SEETTTTEEHHHHHTTTSTT-EEE-TTS-SS-EEEEE--TTTEEEEEEEEEEEEE---BTTBEEEEEEEEEEEEES-GGGEEEEE-/--S-HHHHHHHHHHHHHHHHHH-SGGGSS-EEEE--TT--EEEEEEE---EEEEEEEPP-EEEEEEE-HHHHHHHHHHT------HHHHHHHHHHHHHHHHHHH-BTTTTB--TTT-SS-EEEE---TTSTTHHHHHHHHHHHHHHTTT--S-EEEEE-HHHHHHT-SBPTTSSSBHHHHHHHH-TT-EEE-SSS-SS-EEEEE--TTTEEEEEEEEEEEEE---BTTBEEEEEEEEEEEEES-GGGEEEEE-

B-factor: mean 117.89, std 18.71, range [76.88, 204.27]

Sequence (1059 aa):
GKTQLFPDSPLTDQDFSQLDQTVIDTARRQLIGRRFIELYGPLGRGIQSIFNDVFIENYEAKMDFQGSFDTDIETSKRVNYTIPLLYKDFVLYWRDLEQAKVLDIPIDFSAAANAARDVAILEDQMIFYGSKEFDIPGLMNVKGRSTHLIGNWYESGNAFQDVVEARNKLLEMKHNGPFALVLSPELYSLLHRVHKDTNVLEIEHVRELVTDGVFQTPVLKGKTGVLVNTGRNNLDLAVSEDFDTAYLGEEGMNHPFRVYETVVLRIKRPSAICTLEDKTQLFPDSPLTDQDFSQLDQTVIDTARRQLIGRRFIELYGPLGRGIQSIFNDVFIENYEAKMDFQGSFDTDIETSKRVNYTIPLLYKDFVLYWRDLEQAKVLDIPIDFSAAANAARDVAILEDQMIFYGSKEFDIPGLMNVKGRSTHLIGNWYESGNAFQDVVEARNKLLEMKHNGPFALVLSPELYSLLHRVHKDTNVLEIEHVRELVTDGVFQTPVLKGKTGVLVNTGRNNLDLAVSEDFDTAYLGEEGMNHPFRVYETVVLRIKRPSAICTLEDSPLTDQDFSQLDQTVIDTARRQLIGRRFIELYGPLGRGIQSIFNDVFISKRVNYTIPLLYKDFVLYWRDLEQAKVLDIPIDFSAAANAARDVAILEDQMIFYGSKEFDIPGLMNVKGRSTHLIGNWYESGNAFQDVVEARNKLLEMKHNGPFALVLSPELYSLLHRVHKDTNVLEIEHVRELVTDGVFQTPVLKGKTGVLVNTGRNNLDLAVSEDFDTAYLGEEGMNHPFRVYETVVLRIKRPSAICTLEDSPLTDQDFSQLDQTVIDTARRQLIGRRFIELYGPLGRGIQSIFNDVFIETSKRVNYTIPLLYKDFVLYWRDLEQAKVLDIPIDFSAAANAARDVAILEDQMIFYGSKEFDIPGLMNVKGRSTHLIGNWYESGNAFQDVVEARNKLLEMKHNGPFALVLSPELYSLLHRVHKDTNVLEIEHVRELVTDGVFQTPVLKGKTGVLVNTGRNNLDLAVSEDFDTAYLGEEGMNHPFRVYETVVLRIKRPSAICTLED

Foldseek 3Di:
DVCVVPVPDPDDPVLQVVLVVLLVVLLVVQADVPLQFAEDDADAPPDFKDKFKAFDADDDDDDDDPDDDDDDDTDIDIDMFGWDKFKDKDWAAPVQVVVCVVVVHDDDDDVSSVRSNVRSVVVVLCQAANDPVRPAGHQQGDPQEAEAEADDLLDAPRVVVRLVVQVVQLVVRVADAAKEKEWAVVVVVSQQDARPVVRHGNLVVSCVRRVSDYYYDNSDDDGKMKMARGDNQFKHKYWNFAWDKDWPDDDPNMTMMMIMTIMDIHGHYNHRMYMYDD/DCPVPVPDPDDPVLQVVLVVLLVVLLVVQQPPPLFFAEPDAAADVDFKDKFWAFADDDDDDDDPDDDDDDDDGHTDIDMFGWDKFKDKDWFFDVQVVVCVVVVHRRDDDVSSVRSNVRSLVVVLCQAANDPVRPAGHQQGDPQEAEAEADDLLDPPSVVVRLVVQVVQLVVRVQDAAKEKEWEPVVVCSQQDQDDPDGDRNVVVNCVRRVSDYYYDNSDDDGKMKMARGDNVFKHKYWNAAWHKDWPDDDPNITMMMIMTIMGIHGHYNHRMYMYDD/DPDDVVVVVVLVVLLVVLLVVAADCPLFFAEPDQPADPDFKDWAAAPCGDIDIFGWDKFKDKDWFFDVQVVVCVVVVHDRDDVRSSVRSNVSSVVVNLCQAANDPVRPAGHLQGDPPEAEFEADDLLDAPSVVVSVVVLVVQLVVVVQDAAKEKEWEPVVVVSQQDAHPPPRHRVLVVVCVVRVSDYYYHNSDDDGKMKMFHGDNQFKHKYWNAAWDKDWPDDDPNMTMMMTMTIMDIHGHHNHRMYMHDD/DPDDPVVQVVLVVLLVVLLVVQADVPLQFAEPDQAADPDFKDWFWAPACNTDIDIAGWDKFKDKDWFFLVQVVVCVVVVHDGDPDVSSVRSNVRNLVVVLCQAANDVVRPAGHQQGDPQEAEFEADDLLDAPRVVVRLVVLVVQLVVPVFDAAKEKEWEPVSVVSQQACHPPDDHGSLVVSCVRRVSDYYYDNSDDDGKMKMFRGDNQFKHKYWNF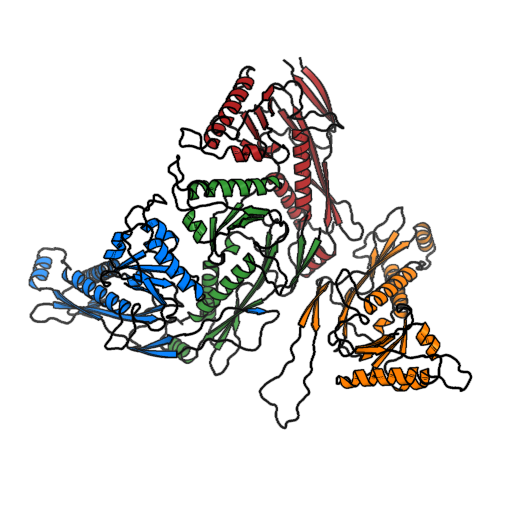DWDKDWPDDDPNMTMMMIMTIMDIHGHYNHRMYMYDD

InterPro domains:
  IPR007544 Type 1 encapsulin shell protein [NF041155] (9-277)
  IPR007544 Type 1 encapsulin shell protein [PF04454] (9-264)
  IPR051429 Encapsulin nanocompartment [PTHR37165] (75-278)